Protein AF-0000000087800347 (afdb_homodimer)

Secondary structure (DSSP, 8-state):
-------------------------------------SSPPHHHHHHHHHHIIIIITTT---S-HHHHHHHHHHHHHHGGG--HHHHHHHHHHHHHHHTTS-HHHHHHHHSS-HHHHHHHHHHHHHHHHHHTTGGG---HHHHHHHHHHHHHHHTT-S-HHHHHHHHHHHHHHHHHTTTTS-GGGSS--HHHHHHHHHHHHHHHHHHHHHHHHTT---TTTTS---PPPPPS--GGG--TT--SPPPPPSS--TTHHHHHHHHHHHHHHHHHHHHHHTT--GGGHHHHHHHHHHHHHHHHHHHHHHTGGG--TTSTTHHHHHHHHHHHHHHHHHHT-S--HHHHHTS-HHHHHHHHHHHHHHHHHHHHHHH-STTGGGHHHHTT-THHHHHHHHHHHHHTTPPP-HHHHHHHHHHHHHHHHS-GGG--HHHHHHHHHHHHHHHHHHHHHT-/-------------------------------------SSPPHHHHHHHHHHIIIIITTT---S-HHHHHHHHHHHHHHGGG--HHHHHHHHHHHHHHHTTS-HHHHHHHHSS-HHHHHHHHHHHHHHHHHHTTGGG---HHHHHHHHHHHHHHHTT-S-HHHHHHHHHHHHHHHHHTTTTS-GGGSS--HHHHHHHHHHHHHHHHHHHHHHHHTT---TTTTS---PPPPPS--GGG--TT--SPPPPPSS--TTHHHHHHHHHHHHHHHHHHHHHHHT--GGGHHHHHHHHHHHHHHHHHHHHHHTGGG--TTSTTHHHHHHHHHHHHHHHHHHT----HHHHHTS-HHHHHHHHHHHHHHHHHHHHHHH-GGGGGGHHHHTT-THHHHHHHHHHHHHTTPPP-HHHHHHHHHHHHHHHHS-GGG--HHHHHHHHHHHHHHHHHHHHHT-

Solvent-accessible surface area (backbone atoms only — not comparable to full-atom values): 50347 Å² total; per-residue (Å²): 130,85,78,77,77,76,72,79,74,73,76,75,71,75,74,69,75,76,69,81,64,80,66,72,70,73,72,74,70,79,73,68,61,76,73,66,61,82,64,65,52,65,68,47,43,50,53,31,47,52,40,22,60,69,43,36,34,52,71,51,57,57,66,56,55,70,64,50,52,53,48,54,61,54,42,62,72,53,62,89,70,57,55,39,48,60,46,19,33,53,37,20,48,42,40,40,21,55,67,61,50,50,56,68,54,28,36,70,72,70,68,41,54,45,71,58,53,51,50,48,36,50,54,48,29,53,50,26,36,55,71,45,36,63,68,69,41,73,51,65,64,48,51,50,19,51,50,40,39,48,61,45,39,58,73,69,44,94,49,66,63,33,51,41,17,55,46,40,32,54,51,46,34,38,54,74,58,41,46,46,46,48,43,78,82,44,98,62,48,63,50,56,34,44,40,43,28,32,44,42,48,50,47,50,52,49,38,45,52,41,20,52,75,69,73,46,75,40,79,64,68,81,54,80,62,70,51,57,79,54,69,42,32,42,59,86,68,59,51,73,85,51,84,68,81,76,72,66,53,89,38,86,42,48,27,40,64,43,47,52,52,43,52,35,51,50,52,48,49,52,50,48,52,49,47,62,67,59,48,61,49,79,88,38,49,64,58,51,50,55,46,50,54,50,50,50,53,49,48,44,52,48,46,36,68,73,38,54,73,49,50,55,83,82,42,91,58,35,65,56,53,48,46,45,60,60,37,49,45,51,43,51,44,66,72,64,43,86,63,49,76,71,50,54,71,68,47,59,65,70,56,49,50,50,50,49,50,46,42,40,50,37,50,44,46,53,49,46,47,68,67,32,73,91,43,46,66,46,36,72,72,59,71,63,44,71,56,52,58,52,42,48,45,52,50,33,57,45,54,60,71,53,70,93,44,71,68,50,54,51,38,50,53,41,51,51,52,52,57,66,64,49,61,71,84,73,56,47,81,67,40,55,56,45,50,52,36,47,54,52,26,50,51,52,52,54,55,53,68,75,101,130,85,76,76,77,77,72,81,74,74,76,74,71,76,76,66,77,74,72,83,66,81,65,71,72,71,73,74,68,83,72,68,60,76,73,65,60,82,67,65,51,65,68,48,44,51,52,31,48,52,40,21,61,68,43,36,35,53,71,52,57,57,65,55,56,69,63,50,52,53,48,52,62,55,43,61,72,52,63,88,71,55,54,40,48,60,45,19,34,52,36,21,47,42,39,40,20,55,68,63,49,50,57,69,55,28,36,71,70,71,66,41,55,43,73,58,51,53,49,46,37,49,53,50,28,53,50,26,36,55,72,45,35,63,68,70,41,73,48,65,64,47,51,50,19,50,50,41,41,48,62,42,39,58,72,69,46,91,48,67,63,33,50,40,17,55,46,39,30,54,51,47,34,38,53,73,56,42,46,45,45,47,44,78,83,42,98,62,50,63,49,55,33,43,40,44,28,33,44,42,47,50,48,52,52,49,36,44,52,42,20,51,76,68,73,45,74,40,80,65,68,82,54,82,62,68,51,56,80,55,68,42,34,42,59,84,68,58,49,75,86,51,85,68,83,77,72,67,52,88,38,83,42,48,28,40,63,41,47,53,53,44,52,35,52,50,51,45,48,51,50,51,51,49,48,62,67,61,49,61,49,81,86,37,50,64,58,52,50,54,47,50,52,50,50,49,52,51,50,41,51,48,44,36,67,73,37,55,73,50,50,54,84,82,42,91,56,36,65,56,54,47,46,48,57,60,36,48,44,51,45,50,44,65,70,66,44,90,64,49,75,71,52,54,70,70,45,58,65,69,56,48,50,51,52,49,51,46,43,40,50,39,51,44,47,55,49,47,47,68,67,32,74,91,42,45,65,46,35,69,72,57,73,59,46,69,58,53,58,53,42,49,46,52,50,32,58,47,54,60,71,54,71,92,44,72,68,50,54,52,39,49,53,41,50,51,53,52,57,66,63,51,60,71,83,72,54,48,80,65,39,56,55,45,52,54,37,48,53,52,24,49,50,51,52,54,55,54,66,74,99

Structure (mmCIF, N/CA/C/O backbone):
data_AF-0000000087800347-model_v1
#
loop_
_entity.id
_entity.type
_entity.pdbx_description
1 polymer 'Fungal-specific transcription factor domain-domain-containing protein'
#
loop_
_atom_site.group_PDB
_atom_site.id
_atom_site.type_symbol
_atom_site.label_atom_id
_atom_site.label_alt_id
_atom_site.label_comp_id
_atom_site.label_asym_id
_atom_site.label_entity_id
_atom_site.label_seq_id
_atom_site.pdbx_PDB_ins_code
_atom_site.Cartn_x
_atom_site.Cartn_y
_atom_site.Cartn_z
_atom_site.occupancy
_atom_site.B_iso_or_equiv
_atom_site.auth_seq_id
_atom_site.auth_comp_id
_atom_site.auth_asym_id
_atom_site.auth_atom_id
_atom_site.pdbx_PDB_model_num
ATOM 1 N N . MET A 1 1 ? 29.172 12.969 -31.156 1 19.08 1 MET A N 1
ATOM 2 C CA . MET A 1 1 ? 29.406 11.727 -30.422 1 19.08 1 MET A CA 1
ATOM 3 C C . MET A 1 1 ? 29.812 12.008 -28.984 1 19.08 1 MET A C 1
ATOM 5 O O . MET A 1 1 ? 31 12.195 -28.688 1 19.08 1 MET A O 1
ATOM 9 N N . VAL A 1 2 ? 29.25 12.867 -28.172 1 20.78 2 VAL A N 1
ATOM 10 C CA . VAL A 1 2 ? 29.922 13.609 -27.109 1 20.78 2 VAL A CA 1
ATOM 11 C C . VAL A 1 2 ? 30.312 12.648 -25.984 1 20.78 2 VAL A C 1
ATOM 13 O O . VAL A 1 2 ? 29.469 11.922 -25.469 1 20.78 2 VAL A O 1
ATOM 16 N N . GLU A 1 3 ? 31.578 12.211 -25.812 1 20.34 3 GLU A N 1
ATOM 17 C CA . GLU A 1 3 ? 32.281 11.289 -24.938 1 20.34 3 GLU A CA 1
ATOM 18 C C . GLU A 1 3 ? 32.094 11.672 -23.469 1 20.34 3 GLU A C 1
ATOM 20 O O . GLU A 1 3 ? 32.562 12.727 -23.031 1 20.34 3 GLU A O 1
ATOM 25 N N . THR A 1 4 ? 31.016 11.672 -22.938 1 21.59 4 THR A N 1
ATOM 26 C CA . THR A 1 4 ? 30.734 12.289 -21.641 1 21.59 4 THR A CA 1
ATOM 27 C C . THR A 1 4 ? 31.656 11.742 -20.562 1 21.59 4 THR A C 1
ATOM 29 O O . THR A 1 4 ? 31.734 10.531 -20.344 1 21.59 4 THR A O 1
ATOM 32 N N . ALA A 1 5 ? 32.688 12.43 -20.188 1 20.03 5 ALA A N 1
ATOM 33 C CA . ALA A 1 5 ? 33.906 12.312 -19.375 1 20.03 5 ALA A CA 1
ATOM 34 C C . ALA A 1 5 ? 33.562 11.914 -17.938 1 20.03 5 ALA A C 1
ATOM 36 O O . ALA A 1 5 ? 33.406 12.781 -17.062 1 20.03 5 ALA A O 1
ATOM 37 N N . MET A 1 6 ? 32.562 11.273 -17.625 1 22.69 6 MET A N 1
ATOM 38 C CA . MET A 1 6 ? 32.281 11.094 -16.203 1 22.69 6 MET A CA 1
ATOM 39 C C . MET A 1 6 ? 33.406 10.359 -15.492 1 22.69 6 MET A C 1
ATOM 41 O O . MET A 1 6 ? 33.688 9.211 -15.812 1 22.69 6 MET A O 1
ATOM 45 N N . GLY A 1 7 ? 34.438 11.094 -15.156 1 20.11 7 GLY A N 1
ATOM 46 C CA . GLY A 1 7 ? 35.656 10.68 -14.516 1 20.11 7 GLY A CA 1
ATOM 47 C C . GLY A 1 7 ? 35.469 9.664 -13.414 1 20.11 7 GLY A C 1
ATOM 48 O O . GLY A 1 7 ? 34.312 9.438 -12.977 1 20.11 7 GLY A O 1
ATOM 49 N N . HIS A 1 8 ? 36.531 8.93 -13.07 1 22.03 8 HIS A N 1
ATOM 50 C CA . HIS A 1 8 ? 36.812 7.754 -12.258 1 22.03 8 HIS A CA 1
ATOM 51 C C . HIS A 1 8 ? 36.625 8.047 -10.773 1 22.03 8 HIS A C 1
ATOM 53 O O . HIS A 1 8 ? 37.344 8.898 -10.219 1 22.03 8 HIS A O 1
ATOM 59 N N . ILE A 1 9 ? 35.625 8.352 -10.32 1 21.5 9 ILE A N 1
ATOM 60 C CA . ILE A 1 9 ? 35.594 8.734 -8.906 1 21.5 9 ILE A CA 1
ATOM 61 C C . ILE A 1 9 ? 36.281 7.664 -8.07 1 21.5 9 ILE A C 1
ATOM 63 O O . ILE A 1 9 ? 35.938 6.484 -8.141 1 21.5 9 ILE A O 1
ATOM 67 N N . PRO A 1 10 ? 37.438 7.918 -7.734 1 21.34 10 PRO A N 1
ATOM 68 C CA . PRO A 1 10 ? 38.281 6.973 -6.992 1 21.34 10 PRO A CA 1
ATOM 69 C C . PRO A 1 10 ? 37.531 6.289 -5.852 1 21.34 10 PRO A C 1
ATOM 71 O O . PRO A 1 10 ? 36.562 6.836 -5.332 1 21.34 10 PRO A O 1
ATOM 74 N N . ARG A 1 11 ? 37.781 5.043 -5.742 1 22.92 11 ARG A N 1
ATOM 75 C CA . ARG A 1 11 ? 37.219 4.043 -4.836 1 22.92 11 ARG A CA 1
ATOM 76 C C . ARG A 1 11 ? 37.469 4.422 -3.381 1 22.92 11 ARG A C 1
ATOM 78 O O . ARG A 1 11 ? 38.594 4.551 -2.955 1 22.92 11 ARG A O 1
ATOM 85 N N . LEU A 1 12 ? 36.781 5.379 -2.93 1 21.2 12 LEU A N 1
ATOM 86 C CA . LEU A 1 12 ? 37.062 5.777 -1.555 1 21.2 12 LEU A CA 1
ATOM 87 C C . LEU A 1 12 ? 37.344 4.559 -0.676 1 21.2 12 LEU A C 1
ATOM 89 O O . LEU A 1 12 ? 36.594 3.568 -0.751 1 21.2 12 LEU A O 1
ATOM 93 N N . GLN A 1 13 ? 38.531 4.359 -0.369 1 21.44 13 GLN A N 1
ATOM 94 C CA . GLN A 1 13 ? 39.125 3.314 0.456 1 21.44 13 GLN A CA 1
ATOM 95 C C . GLN A 1 13 ? 38.281 3.043 1.698 1 21.44 13 GLN A C 1
ATOM 97 O O . GLN A 1 13 ? 37.812 3.977 2.344 1 21.44 13 GLN A O 1
ATOM 102 N N . GLU A 1 14 ? 37.781 1.898 1.695 1 22.7 14 GLU A N 1
ATOM 103 C CA . GLU A 1 14 ? 37.031 1.268 2.762 1 22.7 14 GLU A CA 1
ATOM 104 C C . GLU A 1 14 ? 37.719 1.425 4.113 1 22.7 14 GLU A C 1
ATOM 106 O O . GLU A 1 14 ? 38.844 0.986 4.289 1 22.7 14 GLU A O 1
ATOM 111 N N . TYR A 1 15 ? 37.688 2.65 4.586 1 20.03 15 TYR A N 1
ATOM 112 C CA . TYR A 1 15 ? 38.312 2.777 5.895 1 20.03 15 TYR A CA 1
ATOM 113 C C . TYR A 1 15 ? 37.938 1.61 6.797 1 20.03 15 TYR A C 1
ATOM 115 O O . TYR A 1 15 ? 36.781 1.35 7.027 1 20.03 15 TYR A O 1
ATOM 123 N N . ARG A 1 16 ? 38.812 0.668 6.828 1 23.27 16 ARG A N 1
ATOM 124 C CA . ARG A 1 16 ? 38.781 -0.481 7.727 1 23.27 16 ARG A CA 1
ATOM 125 C C . ARG A 1 16 ? 38.688 -0.037 9.18 1 23.27 16 ARG A C 1
ATOM 127 O O . ARG A 1 16 ? 39.562 0.651 9.688 1 23.27 16 ARG A O 1
ATOM 134 N N . PRO A 1 17 ? 37.469 0.252 9.547 1 23.53 17 PRO A N 1
ATOM 135 C CA . PRO A 1 17 ? 37.469 0.611 10.969 1 23.53 17 PRO A CA 1
ATOM 136 C C . PRO A 1 17 ? 38.344 -0.329 11.805 1 23.53 17 PRO A C 1
ATOM 138 O O . PRO A 1 17 ? 38.438 -1.521 11.5 1 23.53 17 PRO A O 1
ATOM 141 N N . GLY A 1 18 ? 39.469 0.09 12.117 1 21.47 18 GLY A N 1
ATOM 142 C CA . GLY A 1 18 ? 40.375 -0.536 13.078 1 21.47 18 GLY A CA 1
ATOM 143 C C . GLY A 1 18 ? 39.625 -1.121 14.273 1 21.47 18 GLY A C 1
ATOM 144 O O . GLY A 1 18 ? 38.594 -0.607 14.688 1 21.47 18 GLY A O 1
ATOM 145 N N . SER A 1 19 ? 39.844 -2.486 14.477 1 22.92 19 SER A N 1
ATOM 146 C CA . SER A 1 19 ? 39.375 -3.479 15.438 1 22.92 19 SER A CA 1
ATOM 147 C C . SER A 1 19 ? 39.688 -3.047 16.875 1 22.92 19 SER A C 1
ATOM 149 O O . SER A 1 19 ? 39.656 -3.871 17.781 1 22.92 19 SER A O 1
ATOM 151 N N . SER A 1 20 ? 40.062 -1.82 17.109 1 22.92 20 SER A N 1
ATOM 152 C CA . SER A 1 20 ? 40.5 -1.875 18.5 1 22.92 20 SER A CA 1
ATOM 153 C C . SER A 1 20 ? 39.438 -2.473 19.406 1 22.92 20 SER A C 1
ATOM 155 O O . SER A 1 20 ? 38.281 -2.033 19.391 1 22.92 20 SER A O 1
ATOM 157 N N . ARG A 1 21 ? 39.719 -3.783 19.859 1 21.23 21 ARG A N 1
ATOM 158 C CA . ARG A 1 21 ? 39.156 -4.766 20.781 1 21.23 21 ARG A CA 1
ATOM 159 C C . ARG A 1 21 ? 38.844 -4.133 22.125 1 21.23 21 ARG A C 1
ATOM 161 O O . ARG A 1 21 ? 38.625 -4.84 23.125 1 21.23 21 ARG A O 1
ATOM 168 N N . SER A 1 22 ? 39.281 -2.896 22.266 1 24.22 22 SER A N 1
ATOM 169 C CA . SER A 1 22 ? 39.156 -2.73 23.719 1 24.22 22 SER A CA 1
ATOM 170 C C . SER A 1 22 ? 37.688 -2.945 24.156 1 24.22 22 SER A C 1
ATOM 172 O O . SER A 1 22 ? 36.781 -2.248 23.703 1 24.22 22 SER A O 1
ATOM 174 N N . GLY A 1 23 ? 37.438 -4.258 24.328 1 22.28 23 GLY A N 1
ATOM 175 C CA . GLY A 1 23 ? 36.281 -4.926 24.875 1 22.28 23 GLY A CA 1
ATOM 176 C C . GLY A 1 23 ? 35.75 -4.293 26.156 1 22.28 23 GLY A C 1
ATOM 177 O O . GLY A 1 23 ? 35.875 -4.887 27.234 1 22.28 23 GLY A O 1
ATOM 178 N N . GLY A 1 24 ? 36.062 -3.041 26.359 1 22.62 24 GLY A N 1
ATOM 179 C CA . GLY A 1 24 ? 35.562 -2.76 27.703 1 22.62 24 GLY A CA 1
ATOM 180 C C . GLY A 1 24 ? 34.125 -3.23 27.906 1 22.62 24 GLY A C 1
ATOM 181 O O . GLY A 1 24 ? 33.281 -3.047 27.047 1 22.62 24 GLY A O 1
ATOM 182 N N . ARG A 1 25 ? 34 -4.371 28.562 1 21.62 25 ARG A N 1
ATOM 183 C CA . ARG A 1 25 ? 32.812 -4.91 29.203 1 21.62 25 ARG A CA 1
ATOM 184 C C . ARG A 1 25 ? 31.969 -3.797 29.812 1 21.62 25 ARG A C 1
ATOM 186 O O . ARG A 1 25 ? 32.25 -3.318 30.906 1 21.62 25 ARG A O 1
ATOM 193 N N . LEU A 1 26 ? 31.719 -2.797 29.062 1 22.34 26 LEU A N 1
ATOM 194 C CA . LEU A 1 26 ? 30.797 -1.997 29.875 1 22.34 26 LEU A CA 1
ATOM 195 C C . LEU A 1 26 ? 29.688 -2.861 30.453 1 22.34 26 LEU A C 1
ATOM 197 O O . LEU A 1 26 ? 28.984 -3.545 29.719 1 22.34 26 LEU A O 1
ATOM 201 N N . THR A 1 27 ? 29.859 -3.494 31.625 1 24.94 27 THR A N 1
ATOM 202 C CA . THR A 1 27 ? 28.906 -3.963 32.625 1 24.94 27 THR A CA 1
ATOM 203 C C . THR A 1 27 ? 27.656 -3.094 32.594 1 24.94 27 THR A C 1
ATOM 205 O O . THR A 1 27 ? 27.688 -1.934 33.031 1 24.94 27 THR A O 1
ATOM 208 N N . GLU A 1 28 ? 27.125 -2.877 31.531 1 25.22 28 GLU A N 1
ATOM 209 C CA . GLU A 1 28 ? 25.875 -2.148 31.766 1 25.22 28 GLU A CA 1
ATOM 210 C C . GLU A 1 28 ? 25.078 -2.766 32.906 1 25.22 28 GLU A C 1
ATOM 212 O O . GLU A 1 28 ? 24.75 -3.953 32.875 1 25.22 28 GLU A O 1
ATOM 217 N N . ALA A 1 29 ? 25.266 -2.424 34.125 1 26.2 29 ALA A N 1
ATOM 218 C CA . ALA A 1 29 ? 24.438 -2.471 35.344 1 26.2 29 ALA A CA 1
ATOM 219 C C . ALA A 1 29 ? 22.953 -2.566 34.969 1 26.2 29 ALA A C 1
ATOM 221 O O . ALA A 1 29 ? 22.516 -2.002 33.969 1 26.2 29 ALA A O 1
ATOM 222 N N . GLY A 1 30 ? 22.219 -3.561 35.469 1 30.03 30 GLY A N 1
ATOM 223 C CA . GLY A 1 30 ? 20.828 -3.973 35.531 1 30.03 30 GLY A CA 1
ATOM 224 C C . GLY A 1 30 ? 19.859 -2.805 35.594 1 30.03 30 GLY A C 1
ATOM 225 O O . GLY A 1 30 ? 18.859 -2.863 36.312 1 30.03 30 GLY A O 1
ATOM 226 N N . ALA A 1 31 ? 20.391 -1.573 35.562 1 28.58 31 ALA A N 1
ATOM 227 C CA . ALA A 1 31 ? 19.453 -0.491 35.875 1 28.58 31 ALA A CA 1
ATOM 228 C C . ALA A 1 31 ? 18.125 -0.707 35.156 1 28.58 31 ALA A C 1
ATOM 230 O O . ALA A 1 31 ? 18.078 -0.84 33.938 1 28.58 31 ALA A O 1
ATOM 231 N N . THR A 1 32 ? 17.234 -1.382 35.875 1 31.14 32 THR A N 1
ATOM 232 C CA . THR A 1 32 ? 15.789 -1.445 35.75 1 31.14 32 THR A CA 1
ATOM 233 C C . THR A 1 32 ? 15.25 -0.177 35.094 1 31.14 32 THR A C 1
ATOM 235 O O . THR A 1 32 ? 15.281 0.9 35.688 1 31.14 32 THR A O 1
ATOM 238 N N . SER A 1 33 ? 15.805 0.238 34.156 1 35.59 33 SER A N 1
ATOM 239 C CA . SER A 1 33 ? 15.125 1.427 33.625 1 35.59 33 SER A CA 1
ATOM 240 C C . SER A 1 33 ? 13.664 1.454 34.062 1 35.59 33 SER A C 1
ATOM 242 O O . SER A 1 33 ? 12.977 0.436 34 1 35.59 33 SER A O 1
ATOM 244 N N . PRO A 1 34 ? 13.258 2.24 34.938 1 35.09 34 PRO A N 1
ATOM 245 C CA . PRO A 1 34 ? 11.859 2.258 35.375 1 35.09 34 PRO A CA 1
ATOM 246 C C . PRO A 1 34 ? 10.883 1.968 34.219 1 35.09 34 PRO A C 1
ATOM 248 O O . PRO A 1 34 ? 11.008 2.551 33.156 1 35.09 34 PRO A O 1
ATOM 251 N N . VAL A 1 35 ? 10.633 0.72 34 1 39.16 35 VAL A N 1
ATOM 252 C CA . VAL A 1 35 ? 9.523 0.304 33.156 1 39.16 35 VAL A CA 1
ATOM 253 C C . VAL A 1 35 ? 8.414 1.358 33.188 1 39.16 35 VAL A C 1
ATOM 255 O O . VAL A 1 35 ? 7.789 1.57 34.219 1 39.16 35 VAL A O 1
ATOM 258 N N . TRP A 1 36 ? 8.75 2.566 32.812 1 43.34 36 TRP A N 1
ATOM 259 C CA . TRP A 1 36 ? 7.602 3.461 32.719 1 43.34 36 TRP A CA 1
ATOM 260 C C . TRP A 1 36 ? 6.34 2.686 32.344 1 43.34 36 TRP A C 1
ATOM 262 O O . TRP A 1 36 ? 6.359 1.836 31.453 1 43.34 36 TRP A O 1
ATOM 272 N N . ASN A 1 37 ? 5.551 2.521 33.25 1 58.38 37 ASN A N 1
ATOM 273 C CA . ASN A 1 37 ? 4.234 1.951 32.969 1 58.38 37 ASN A CA 1
ATOM 274 C C . ASN A 1 37 ? 3.602 2.549 31.734 1 58.38 37 ASN A C 1
ATOM 276 O O . ASN A 1 37 ? 3.586 3.768 31.562 1 58.38 37 ASN A O 1
ATOM 280 N N . VAL A 1 38 ? 3.633 1.839 30.688 1 66.19 38 VAL A N 1
ATOM 281 C CA . VAL A 1 38 ? 3.104 2.168 29.359 1 66.19 38 VAL A CA 1
ATOM 282 C C . VAL A 1 38 ? 1.846 3.021 29.5 1 66.19 38 VAL A C 1
ATOM 284 O O . VAL A 1 38 ? 1.638 3.967 28.75 1 66.19 38 VAL A O 1
ATOM 287 N N . ILE A 1 39 ? 1.116 2.85 30.641 1 69.44 39 ILE A N 1
ATOM 288 C CA . ILE A 1 39 ? -0.07 3.674 30.844 1 69.44 39 ILE A CA 1
ATOM 289 C C . ILE A 1 39 ? 0.25 4.809 31.812 1 69.44 39 ILE A C 1
ATOM 291 O O . ILE A 1 39 ? 0.645 4.562 32.938 1 69.44 39 ILE A O 1
ATOM 295 N N . PRO A 1 40 ? 0.168 5.996 31.422 1 78.62 40 PRO A N 1
ATOM 296 C CA . PRO A 1 40 ? 0.51 7.141 32.25 1 78.62 40 PRO A CA 1
ATOM 297 C C . PRO A 1 40 ? -0.368 7.242 33.5 1 78.62 40 PRO A C 1
ATOM 299 O O . PRO A 1 40 ? -1.51 6.773 33.5 1 78.62 40 PRO A O 1
ATOM 302 N N . THR A 1 41 ? 0.205 7.773 34.562 1 79.69 41 THR A N 1
ATOM 303 C CA . THR A 1 41 ? -0.586 8.117 35.75 1 79.69 41 THR A CA 1
ATOM 304 C C . THR A 1 41 ? -1.622 9.188 35.406 1 79.69 41 THR A C 1
ATOM 306 O O . THR A 1 41 ? -1.525 9.844 34.375 1 79.69 41 THR A O 1
ATOM 309 N N . PRO A 1 42 ? -2.631 9.32 36.25 1 81 42 PRO A N 1
ATOM 310 C CA . PRO A 1 42 ? -3.635 10.352 36 1 81 42 PRO A CA 1
ATOM 311 C C . PRO A 1 42 ? -3.025 11.742 35.812 1 81 42 PRO A C 1
ATOM 313 O O . PRO A 1 42 ? -3.451 12.508 34.969 1 81 42 PRO A O 1
ATOM 316 N N . THR A 1 43 ? -1.995 12.039 36.656 1 84.5 43 THR A N 1
ATOM 317 C CA . THR A 1 43 ? -1.339 13.336 36.531 1 84.5 43 THR A CA 1
ATOM 318 C C . THR A 1 43 ? -0.601 13.461 35.219 1 84.5 43 THR A C 1
ATOM 320 O O . THR A 1 43 ? -0.677 14.5 34.562 1 84.5 43 THR A O 1
ATOM 323 N N . GLN A 1 44 ? 0.108 12.445 34.875 1 85.75 44 GLN A N 1
ATOM 324 C CA . GLN A 1 44 ? 0.825 12.445 33.594 1 85.75 44 GLN A CA 1
ATOM 325 C C . GLN A 1 44 ? -0.143 12.523 32.406 1 85.75 44 GLN A C 1
ATOM 327 O O . GLN A 1 44 ? 0.133 13.195 31.422 1 85.75 44 GLN A O 1
ATOM 332 N N . ALA A 1 45 ? -1.265 11.82 32.562 1 86.06 45 ALA A N 1
ATOM 333 C CA . ALA A 1 45 ? -2.277 11.82 31.516 1 86.06 45 ALA A CA 1
ATOM 334 C C . ALA A 1 45 ? -2.828 13.227 31.281 1 86.06 45 ALA A C 1
ATOM 336 O O . ALA A 1 45 ? -3.059 13.625 30.141 1 86.06 45 ALA A O 1
ATOM 337 N N . PHE A 1 46 ? -2.973 13.883 32.406 1 89.19 46 PHE A N 1
ATOM 338 C CA . PHE A 1 46 ? -3.492 15.242 32.281 1 89.19 46 PHE A CA 1
ATOM 339 C C . PHE A 1 46 ? -2.475 16.172 31.625 1 89.19 46 PHE A C 1
ATOM 341 O O . PHE A 1 46 ? -2.84 17.016 30.812 1 89.19 46 PHE A O 1
ATOM 348 N N . ILE A 1 47 ? -1.263 16.016 31.984 1 92.44 47 ILE A N 1
ATOM 349 C CA . ILE A 1 47 ? -0.203 16.828 31.391 1 92.44 47 ILE A CA 1
ATOM 350 C C . ILE A 1 47 ? -0.122 16.547 29.891 1 92.44 47 ILE A C 1
ATOM 352 O O . ILE A 1 47 ? -0.046 17.484 29.094 1 92.44 47 ILE A O 1
ATOM 356 N N . LEU A 1 48 ? -0.165 15.312 29.547 1 92.69 48 LEU A N 1
ATOM 357 C CA . LEU A 1 48 ? -0.051 14.922 28.141 1 92.69 48 LEU A CA 1
ATOM 358 C C . LEU A 1 48 ? -1.274 15.375 27.359 1 92.69 48 LEU A C 1
ATOM 360 O O . LEU A 1 48 ? -1.157 15.773 26.203 1 92.69 48 LEU A O 1
ATOM 364 N N . TRP A 1 49 ? -2.43 15.352 28 1 93.88 49 TRP A N 1
ATOM 365 C CA . TRP A 1 49 ? -3.645 15.812 27.328 1 93.88 49 TRP A CA 1
ATOM 366 C C . TRP A 1 49 ? -3.57 17.312 27.031 1 93.88 49 TRP A C 1
ATOM 368 O O . TRP A 1 49 ? -3.918 17.75 25.938 1 93.88 49 TRP A O 1
ATOM 378 N N . GLU A 1 50 ? -3.102 18.016 27.953 1 95.06 50 GLU A N 1
ATOM 379 C CA . GLU A 1 50 ? -2.963 19.453 27.766 1 95.06 50 GLU A CA 1
ATOM 380 C C . GLU A 1 50 ? -1.965 19.766 26.656 1 95.06 50 GLU A C 1
ATOM 382 O O . GLU A 1 50 ? -2.188 20.672 25.844 1 95.06 50 GLU A O 1
ATOM 387 N N . LEU A 1 51 ? -0.943 19.031 26.719 1 95.31 51 LEU A N 1
ATOM 388 C CA . LEU A 1 51 ? 0.068 19.219 25.688 1 95.31 51 LEU A CA 1
ATOM 389 C C . LEU A 1 51 ? -0.494 18.875 24.312 1 95.31 51 LEU A C 1
ATOM 391 O O . LEU A 1 51 ? -0.209 19.562 23.328 1 95.31 51 LEU A O 1
ATOM 395 N N . TYR A 1 52 ? -1.248 17.828 24.266 1 96.19 52 TYR A N 1
ATOM 396 C CA . TYR A 1 52 ? -1.896 17.453 23.016 1 96.19 52 TYR A CA 1
ATOM 397 C C . TYR A 1 52 ? -2.799 18.562 22.5 1 96.19 52 TYR A C 1
ATOM 399 O O . TYR A 1 52 ? -2.76 18.906 21.328 1 96.19 52 TYR A O 1
ATOM 407 N N . CYS A 1 53 ? -3.584 19.141 23.375 1 96.12 53 CYS A N 1
ATOM 408 C CA . CYS A 1 53 ? -4.547 20.172 23.016 1 96.12 53 CYS A CA 1
ATOM 409 C C . CYS A 1 53 ? -3.834 21.438 22.547 1 96.12 53 CYS A C 1
ATOM 411 O O . CYS A 1 53 ? -4.328 22.125 21.656 1 96.12 53 CYS A O 1
ATOM 413 N N . ASP A 1 54 ? -2.641 21.594 23.016 1 94.38 54 ASP A N 1
ATOM 414 C CA . ASP A 1 54 ? -1.939 22.844 22.703 1 94.38 54 ASP A CA 1
ATOM 415 C C . ASP A 1 54 ? -1.013 22.672 21.516 1 94.38 54 ASP A C 1
ATOM 417 O O . ASP A 1 54 ? -0.838 23.594 20.719 1 94.38 54 ASP A O 1
ATOM 421 N N . ASN A 1 55 ? -0.451 21.484 21.438 1 93.44 55 ASN A N 1
ATOM 422 C CA . ASN A 1 55 ? 0.638 21.344 20.469 1 93.44 55 ASN A CA 1
ATOM 423 C C . ASN A 1 55 ? 0.219 20.5 19.266 1 93.44 55 ASN A C 1
ATOM 425 O O . ASN A 1 55 ? 0.793 20.625 18.188 1 93.44 55 ASN A O 1
ATOM 429 N N . VAL A 1 56 ? -0.72 19.609 19.391 1 95.31 56 VAL A N 1
ATOM 430 C CA . VAL A 1 56 ? -0.995 18.656 18.328 1 95.31 56 VAL A CA 1
ATOM 431 C C . VAL A 1 56 ? -2.34 18.969 17.688 1 95.31 56 VAL A C 1
ATOM 433 O O . VAL A 1 56 ? -2.418 19.156 16.469 1 95.31 56 VAL A O 1
ATOM 436 N N . ALA A 1 57 ? -3.385 19.188 18.469 1 96.19 57 ALA A N 1
ATOM 437 C CA . ALA A 1 57 ? -4.762 19.312 17.984 1 96.19 57 ALA A CA 1
ATOM 438 C C . ALA A 1 57 ? -4.918 20.484 17.031 1 96.19 57 ALA A C 1
ATOM 440 O O . ALA A 1 57 ? -5.66 20.406 16.047 1 96.19 57 ALA A O 1
ATOM 441 N N . PRO A 1 58 ? -4.191 21.562 17.266 1 91.81 58 PRO A N 1
ATOM 442 C CA . PRO A 1 58 ? -4.391 22.703 16.375 1 91.81 58 PRO A CA 1
ATOM 443 C C . PRO A 1 58 ? -3.836 22.469 14.977 1 91.81 58 PRO A C 1
ATOM 445 O O . PRO A 1 58 ? -4.324 23.047 14.008 1 91.81 58 PRO A O 1
ATOM 448 N N . VAL A 1 59 ? -2.857 21.656 14.891 1 90.5 59 VAL A N 1
ATOM 449 C CA . VAL A 1 59 ? -2.236 21.438 13.586 1 90.5 59 VAL A CA 1
ATOM 450 C C . VAL A 1 59 ? -2.789 20.172 12.953 1 90.5 59 VAL A C 1
ATOM 452 O O . VAL A 1 59 ? -2.754 20.016 11.727 1 90.5 59 VAL A O 1
ATOM 455 N N . ILE A 1 60 ? -3.203 19.266 13.781 1 94.69 60 ILE A N 1
ATOM 456 C CA . ILE A 1 60 ? -3.754 17.984 13.32 1 94.69 60 ILE A CA 1
ATOM 457 C C . ILE A 1 60 ? -5.062 17.703 14.047 1 94.69 60 ILE A C 1
ATOM 459 O O . ILE A 1 60 ? -5.105 16.859 14.953 1 94.69 60 ILE A O 1
ATOM 463 N N . PRO A 1 61 ? -6.07 18.312 13.609 1 97.19 61 PRO A N 1
ATOM 464 C CA . PRO A 1 61 ? -7.352 18.109 14.289 1 97.19 61 PRO A CA 1
ATOM 465 C C . PRO A 1 61 ? -8.047 16.828 13.875 1 97.19 61 PRO A C 1
ATOM 467 O O . PRO A 1 61 ? -9.18 16.859 13.391 1 97.19 61 PRO A O 1
ATOM 470 N N . LEU A 1 62 ? -7.527 15.734 14.227 1 97.19 62 LEU A N 1
ATOM 471 C CA . LEU A 1 62 ? -8.023 14.422 13.828 1 97.19 62 LEU A CA 1
ATOM 472 C C . LEU A 1 62 ? -9.094 13.922 14.797 1 97.19 62 LEU A C 1
ATOM 474 O O . LEU A 1 62 ? -9.977 13.156 14.406 1 97.19 62 LEU A O 1
ATOM 478 N N . LEU A 1 63 ? -9 14.383 16.031 1 97.56 63 LEU A N 1
ATOM 479 C CA . LEU A 1 63 ? -9.867 13.852 17.078 1 97.56 63 LEU A CA 1
ATOM 480 C C . LEU A 1 63 ? -10.789 14.938 17.625 1 97.56 63 LEU A C 1
ATOM 482 O O . LEU A 1 63 ? -10.461 16.125 17.562 1 97.56 63 LEU A O 1
ATOM 486 N N . HIS A 1 64 ? -11.922 14.5 18 1 97.44 64 HIS A N 1
ATOM 487 C CA . HIS A 1 64 ? -12.844 15.375 18.703 1 97.44 64 HIS A CA 1
ATOM 488 C C . HIS A 1 64 ? -12.43 15.547 20.172 1 97.44 64 HIS A C 1
ATOM 490 O O . HIS A 1 64 ? -12.648 14.648 20.984 1 97.44 64 HIS A O 1
ATOM 496 N N . LYS A 1 65 ? -11.969 16.688 20.516 1 96.75 65 LYS A N 1
ATOM 497 C CA . LYS A 1 65 ? -11.305 16.906 21.797 1 96.75 65 LYS A CA 1
ATOM 498 C C . LYS A 1 65 ? -12.25 16.609 22.969 1 96.75 65 LYS A C 1
ATOM 500 O O . LYS A 1 65 ? -11.883 15.875 23.891 1 96.75 65 LYS A O 1
ATOM 505 N N . PRO A 1 66 ? -13.523 17.047 22.938 1 94.56 66 PRO A N 1
ATOM 506 C CA . PRO A 1 66 ? -14.391 16.75 24.078 1 94.56 66 PRO A CA 1
ATOM 507 C C . PRO A 1 66 ? -14.609 15.242 24.281 1 94.56 66 PRO A C 1
ATOM 509 O O . PRO A 1 66 ? -14.617 14.758 25.406 1 94.56 66 PRO A O 1
ATOM 512 N N . SER A 1 67 ? -14.758 14.547 23.219 1 93 67 SER A N 1
ATOM 513 C CA . SER A 1 67 ? -14.977 13.102 23.312 1 93 67 SER A CA 1
ATOM 514 C C . SER A 1 67 ? -13.75 12.391 23.859 1 93 67 SER A C 1
ATOM 516 O O . SER A 1 67 ? -13.867 11.469 24.672 1 93 67 SER A O 1
ATOM 518 N N . ILE A 1 68 ? -12.586 12.805 23.422 1 92.25 68 ILE A N 1
ATOM 519 C CA . ILE A 1 68 ? -11.344 12.164 23.844 1 92.25 68 ILE A CA 1
ATOM 520 C C . ILE A 1 68 ? -11.055 12.516 25.297 1 92.25 68 ILE A C 1
ATOM 522 O O . ILE A 1 68 ? -10.547 11.68 26.062 1 92.25 68 ILE A O 1
ATOM 526 N N . CYS A 1 69 ? -11.336 13.727 25.625 1 90.44 69 CYS A N 1
ATOM 527 C CA . CYS A 1 69 ? -11.148 14.141 27 1 90.44 69 CYS A CA 1
ATOM 528 C C . CYS A 1 69 ? -11.961 13.266 27.953 1 90.44 69 CYS A C 1
ATOM 530 O O . CYS A 1 69 ? -11.445 12.805 28.969 1 90.44 69 CYS A O 1
ATOM 532 N N . SER A 1 70 ? -13.156 13.023 27.594 1 86.88 70 SER A N 1
ATOM 533 C CA . SER A 1 70 ? -14.023 12.164 28.406 1 86.88 70 SER A CA 1
ATOM 534 C C . SER A 1 70 ? -13.484 10.742 28.484 1 86.88 70 SER A C 1
ATOM 536 O O . SER A 1 70 ? -13.539 10.109 29.531 1 86.88 70 SER A O 1
ATOM 538 N N . LEU A 1 71 ? -13.008 10.32 27.406 1 85.94 71 LEU A N 1
ATOM 539 C CA . LEU A 1 71 ? -12.453 8.969 27.344 1 85.94 71 LEU A CA 1
ATOM 540 C C . LEU A 1 71 ? -11.219 8.852 28.219 1 85.94 71 LEU A C 1
ATOM 542 O O . LEU A 1 71 ? -11.031 7.836 28.906 1 85.94 71 LEU A O 1
ATOM 546 N N . LEU A 1 72 ? -10.367 9.844 28.156 1 83.25 72 LEU A N 1
ATOM 547 C CA . LEU A 1 72 ? -9.141 9.859 28.953 1 83.25 72 LEU A CA 1
ATOM 548 C C . LEU A 1 72 ? -9.469 9.883 30.453 1 83.25 72 LEU A C 1
ATOM 550 O O . LEU A 1 72 ? -8.82 9.188 31.234 1 83.25 72 LEU A O 1
ATOM 554 N N . MET A 1 73 ? -10.477 10.562 30.797 1 78.94 73 MET A N 1
ATOM 555 C CA . MET A 1 73 ? -10.883 10.672 32.188 1 78.94 73 MET A CA 1
ATOM 556 C C . MET A 1 73 ? -11.469 9.359 32.688 1 78.94 73 MET A C 1
ATOM 558 O O . MET A 1 73 ? -11.203 8.945 33.812 1 78.94 73 MET A O 1
ATOM 562 N N . ASP A 1 74 ? -12.125 8.719 31.859 1 77.81 74 ASP A N 1
ATOM 563 C CA . ASP A 1 74 ? -12.734 7.441 32.219 1 77.81 74 ASP A CA 1
ATOM 564 C C . ASP A 1 74 ? -11.688 6.34 32.312 1 77.81 74 ASP A C 1
ATOM 566 O O . ASP A 1 74 ? -11.797 5.445 33.156 1 77.81 74 ASP A O 1
ATOM 570 N N . SER A 1 75 ? -10.727 6.367 31.422 1 76.06 75 SER A N 1
ATOM 571 C CA . SER A 1 75 ? -9.719 5.316 31.359 1 76.06 75 SER A CA 1
ATOM 572 C C . SER A 1 75 ? -8.703 5.441 32.5 1 76.06 75 SER A C 1
ATOM 574 O O . SER A 1 75 ? -8.07 4.457 32.875 1 76.06 75 SER A O 1
ATOM 576 N N . ALA A 1 76 ? -8.461 6.582 32.906 1 67.88 76 ALA A N 1
ATOM 577 C CA . ALA A 1 76 ? -7.531 6.777 34 1 67.88 76 ALA A CA 1
ATOM 578 C C . ALA A 1 76 ? -7.961 5.977 35.219 1 67.88 76 ALA A C 1
ATOM 580 O O . ALA A 1 76 ? -7.121 5.539 36.031 1 67.88 76 ALA A O 1
ATOM 581 N N . SER A 1 77 ? -9.203 5.66 35.156 1 64.75 77 SER A N 1
ATOM 582 C CA . SER A 1 77 ? -9.742 4.898 36.281 1 64.75 77 SER A CA 1
ATOM 583 C C . SER A 1 77 ? -9.773 3.404 35.969 1 64.75 77 SER A C 1
ATOM 585 O O . SER A 1 77 ? -9.82 2.574 36.875 1 64.75 77 SER A O 1
ATOM 587 N N . ALA A 1 78 ? -9.82 3.02 34.719 1 64.12 78 ALA A N 1
ATOM 588 C CA . ALA A 1 78 ? -10.055 1.636 34.312 1 64.12 78 ALA A CA 1
ATOM 589 C C . ALA A 1 78 ? -8.75 0.855 34.219 1 64.12 78 ALA A C 1
ATOM 591 O O . ALA A 1 78 ? -8.734 -0.367 34.406 1 64.12 78 ALA A O 1
ATOM 592 N N . GLY A 1 79 ? -7.676 1.442 34.25 1 58.28 79 GLY A N 1
ATOM 593 C CA . GLY A 1 79 ? -6.375 0.799 34.188 1 58.28 79 GLY A CA 1
ATOM 594 C C . GLY A 1 79 ? -6.211 -0.141 33.031 1 58.28 79 GLY A C 1
ATOM 595 O O . GLY A 1 79 ? -6.379 0.264 31.859 1 58.28 79 GLY A O 1
ATOM 596 N N . ASP A 1 80 ? -5.918 -1.406 33.219 1 60.81 80 ASP A N 1
ATOM 597 C CA . ASP A 1 80 ? -5.543 -2.479 32.312 1 60.81 80 ASP A CA 1
ATOM 598 C C . ASP A 1 80 ? -6.773 -3.088 31.641 1 60.81 80 ASP A C 1
ATOM 600 O O . ASP A 1 80 ? -6.648 -3.953 30.766 1 60.81 80 ASP A O 1
ATOM 604 N N . SER A 1 81 ? -7.867 -2.58 31.844 1 73.12 81 SER A N 1
ATOM 605 C CA . SER A 1 81 ? -9.062 -3.24 31.328 1 73.12 81 SER A CA 1
ATOM 606 C C . SER A 1 81 ? -9.57 -2.547 30.062 1 73.12 81 SER A C 1
ATOM 608 O O . SER A 1 81 ? -10.672 -2.838 29.594 1 73.12 81 SER A O 1
ATOM 610 N N . LEU A 1 82 ? -8.742 -1.859 29.516 1 82.81 82 LEU A N 1
ATOM 611 C CA . LEU A 1 82 ? -9.195 -1.119 28.344 1 82.81 82 LEU A CA 1
ATOM 612 C C . LEU A 1 82 ? -9.227 -2.016 27.109 1 82.81 82 LEU A C 1
ATOM 614 O O . LEU A 1 82 ? -8.352 -2.859 26.938 1 82.81 82 LEU A O 1
ATOM 618 N N . ASP A 1 83 ? -10.312 -1.836 26.406 1 88.88 83 ASP A N 1
ATOM 619 C CA . ASP A 1 83 ? -10.336 -2.527 25.125 1 88.88 83 ASP A CA 1
ATOM 620 C C . ASP A 1 83 ? -9.188 -2.066 24.234 1 88.88 83 ASP A C 1
ATOM 622 O O . ASP A 1 83 ? -8.75 -0.92 24.312 1 88.88 83 ASP A O 1
ATOM 626 N N . PRO A 1 84 ? -8.703 -2.879 23.406 1 90.56 84 PRO A N 1
ATOM 627 C CA . PRO A 1 84 ? -7.508 -2.602 22.625 1 90.56 84 PRO A CA 1
ATOM 628 C C . PRO A 1 84 ? -7.656 -1.367 21.734 1 90.56 84 PRO A C 1
ATOM 630 O O . PRO A 1 84 ? -6.684 -0.646 21.5 1 90.56 84 PRO A O 1
ATOM 633 N N . VAL A 1 85 ? -8.812 -1.121 21.25 1 93.56 85 VAL A N 1
ATOM 634 C CA . VAL A 1 85 ? -9.031 0.03 20.375 1 93.56 85 VAL A CA 1
ATOM 635 C C . VAL A 1 85 ? -8.859 1.32 21.172 1 93.56 85 VAL A C 1
ATOM 637 O O . VAL A 1 85 ? -8.133 2.225 20.75 1 93.56 85 VAL A O 1
ATOM 640 N N . THR A 1 86 ? -9.484 1.379 22.328 1 91.38 86 THR A N 1
ATOM 641 C CA . THR A 1 86 ? -9.383 2.549 23.188 1 91.38 86 THR A CA 1
ATOM 642 C C . THR A 1 86 ? -7.953 2.736 23.688 1 91.38 86 THR A C 1
ATOM 644 O O . THR A 1 86 ? -7.457 3.863 23.75 1 91.38 86 THR A O 1
ATOM 647 N N . LYS A 1 87 ? -7.371 1.642 24 1 91.38 87 LYS A N 1
ATOM 648 C CA . LYS A 1 87 ? -5.977 1.689 24.438 1 91.38 87 LYS A CA 1
ATOM 649 C C . LYS A 1 87 ? -5.082 2.271 23.344 1 91.38 87 LYS A C 1
ATOM 651 O O . LYS A 1 87 ? -4.207 3.094 23.625 1 91.38 87 LYS A O 1
ATOM 656 N N . SER A 1 88 ? -5.277 1.828 22.109 1 94.38 88 SER A N 1
ATOM 657 C CA . SER A 1 88 ? -4.504 2.338 20.984 1 94.38 88 SER A CA 1
ATOM 658 C C . SER A 1 88 ? -4.691 3.844 20.812 1 94.38 88 SER A C 1
ATOM 660 O O . SER A 1 88 ? -3.727 4.574 20.578 1 94.38 88 SER A O 1
ATOM 662 N N . LEU A 1 89 ? -5.906 4.289 20.984 1 95 89 LEU A N 1
ATOM 663 C CA . LEU A 1 89 ? -6.211 5.707 20.812 1 95 89 LEU A CA 1
ATOM 664 C C . LEU A 1 89 ? -5.527 6.535 21.891 1 95 89 LEU A C 1
ATOM 666 O O . LEU A 1 89 ? -4.93 7.574 21.609 1 95 89 LEU A O 1
ATOM 670 N N . LEU A 1 90 ? -5.629 6.094 23.078 1 91.81 90 LEU A N 1
ATOM 671 C CA . LEU A 1 90 ? -5.047 6.836 24.188 1 91.81 90 LEU A CA 1
ATOM 672 C C . LEU A 1 90 ? -3.527 6.883 24.078 1 91.81 90 LEU A C 1
ATOM 674 O O . LEU A 1 90 ? -2.918 7.93 24.312 1 91.81 90 LEU A O 1
ATOM 678 N N . LEU A 1 91 ? -2.967 5.789 23.734 1 93.31 91 LEU A N 1
ATOM 679 C CA . LEU A 1 91 ? -1.519 5.742 23.547 1 93.31 91 LEU A CA 1
ATOM 680 C C . LEU A 1 91 ? -1.082 6.645 22.406 1 93.31 91 LEU A C 1
ATOM 682 O O . LEU A 1 91 ? -0.013 7.254 22.453 1 93.31 91 LEU A O 1
ATOM 686 N N . ALA A 1 92 ? -1.872 6.691 21.359 1 95.75 92 ALA A N 1
ATOM 687 C CA . ALA A 1 92 ? -1.557 7.562 20.234 1 95.75 92 ALA A CA 1
ATOM 688 C C . ALA A 1 92 ? -1.574 9.031 20.641 1 95.75 92 ALA A C 1
ATOM 690 O O . ALA A 1 92 ? -0.712 9.805 20.234 1 95.75 92 ALA A O 1
ATOM 691 N N . VAL A 1 93 ? -2.547 9.367 21.438 1 95.5 93 VAL A N 1
ATOM 692 C CA . VAL A 1 93 ? -2.635 10.727 21.953 1 95.5 93 VAL A CA 1
ATOM 693 C C . VAL A 1 93 ? -1.411 11.039 22.812 1 95.5 93 VAL A C 1
ATOM 695 O O . VAL A 1 93 ? -0.794 12.102 22.672 1 95.5 93 VAL A O 1
ATOM 698 N N . CYS A 1 94 ? -1.045 10.141 23.641 1 92.94 94 CYS A N 1
ATOM 699 C CA . CYS A 1 94 ? 0.1 10.336 24.516 1 92.94 94 CYS A CA 1
ATOM 700 C C . CYS A 1 94 ? 1.391 10.453 23.719 1 92.94 94 CYS A C 1
ATOM 702 O O . CYS A 1 94 ? 2.186 11.367 23.938 1 92.94 94 CYS A O 1
ATOM 704 N N . LEU A 1 95 ? 1.575 9.57 22.812 1 94.44 95 LEU A N 1
ATOM 705 C CA . LEU A 1 95 ? 2.789 9.594 22 1 94.44 95 LEU A CA 1
ATOM 706 C C . LEU A 1 95 ? 2.893 10.891 21.203 1 94.44 95 LEU A C 1
ATOM 708 O O . LEU A 1 95 ? 3.965 11.492 21.141 1 94.44 95 LEU A O 1
ATOM 712 N N . SER A 1 96 ? 1.792 11.312 20.609 1 95.06 96 SER A N 1
ATOM 713 C CA . SER A 1 96 ? 1.807 12.539 19.812 1 95.06 96 SER A CA 1
ATOM 714 C C . SER A 1 96 ? 2.125 13.758 20.656 1 95.06 96 SER A C 1
ATOM 716 O O . SER A 1 96 ? 2.754 14.703 20.188 1 95.06 96 SER A O 1
ATOM 718 N N . ALA A 1 97 ? 1.715 13.695 21.875 1 95 97 ALA A N 1
ATOM 719 C CA . ALA A 1 97 ? 2.045 14.781 22.797 1 95 97 ALA A CA 1
ATOM 720 C C . ALA A 1 97 ? 3.521 14.75 23.172 1 95 97 ALA A C 1
ATOM 722 O O . ALA A 1 97 ? 4.195 15.781 23.172 1 95 97 ALA A O 1
ATOM 723 N N . VAL A 1 98 ? 4.055 13.641 23.453 1 93.31 98 VAL A N 1
ATOM 724 C CA . VAL A 1 98 ? 5.422 13.469 23.938 1 93.31 98 VAL A CA 1
ATOM 725 C C . VAL A 1 98 ? 6.41 13.922 22.875 1 93.31 98 VAL A C 1
ATOM 727 O O . VAL A 1 98 ? 7.438 14.531 23.188 1 93.31 98 VAL A O 1
ATOM 730 N N . VAL A 1 99 ? 6.113 13.656 21.656 1 91.44 99 VAL A N 1
ATOM 731 C CA . VAL A 1 99 ? 7.059 13.945 20.578 1 91.44 99 VAL A CA 1
ATOM 732 C C . VAL A 1 99 ? 7.199 15.453 20.406 1 91.44 99 VAL A C 1
ATOM 734 O O . VAL A 1 99 ? 8.156 15.922 19.781 1 91.44 99 VAL A O 1
ATOM 737 N N . THR A 1 100 ? 6.266 16.234 20.922 1 91.25 100 THR A N 1
ATOM 738 C CA . THR A 1 100 ? 6.336 17.688 20.812 1 91.25 100 THR A CA 1
ATOM 739 C C . THR A 1 100 ? 7.121 18.281 21.969 1 91.25 100 THR A C 1
ATOM 741 O O . THR A 1 100 ? 7.453 19.469 21.969 1 91.25 100 THR A O 1
ATOM 744 N N . MET A 1 101 ? 7.527 17.484 22.922 1 91.56 101 MET A N 1
ATOM 745 C CA . MET A 1 101 ? 8.211 17.953 24.125 1 91.56 101 MET A CA 1
ATOM 746 C C . MET A 1 101 ? 9.695 18.188 23.844 1 91.56 101 MET A C 1
ATOM 748 O O . MET A 1 101 ? 10.273 17.516 22.984 1 91.56 101 MET A O 1
ATOM 752 N N . THR A 1 102 ? 10.211 19.125 24.578 1 89.88 102 THR A N 1
ATOM 753 C CA . THR A 1 102 ? 11.664 19.234 24.656 1 89.88 102 THR A CA 1
ATOM 754 C C . THR A 1 102 ? 12.242 18.203 25.625 1 89.88 102 THR A C 1
ATOM 756 O O . THR A 1 102 ? 11.539 17.75 26.531 1 89.88 102 THR A O 1
ATOM 759 N N . PRO A 1 103 ? 13.453 17.875 25.438 1 91.69 103 PRO A N 1
ATOM 760 C CA . PRO A 1 103 ? 14.062 16.922 26.375 1 91.69 103 PRO A CA 1
ATOM 761 C C . PRO A 1 103 ? 13.977 17.375 27.828 1 91.69 103 PRO A C 1
ATOM 763 O O . PRO A 1 103 ? 13.719 16.562 28.719 1 91.69 103 PRO A O 1
ATOM 766 N N . ALA A 1 104 ? 14.164 18.672 28.062 1 93.94 104 ALA A N 1
ATOM 767 C CA . ALA A 1 104 ? 14.102 19.203 29.422 1 93.94 104 ALA A CA 1
ATOM 768 C C . ALA A 1 104 ? 12.695 19.078 30 1 93.94 104 ALA A C 1
ATOM 770 O O . ALA A 1 104 ? 12.531 18.703 31.156 1 93.94 104 ALA A O 1
ATOM 771 N N . GLN A 1 105 ? 11.727 19.391 29.188 1 92.81 105 GLN A N 1
ATOM 772 C CA . GLN A 1 105 ? 10.336 19.281 29.609 1 92.81 105 GLN A CA 1
ATOM 773 C C . GLN A 1 105 ? 9.953 17.844 29.922 1 92.81 105 GLN A C 1
ATOM 775 O O . GLN A 1 105 ? 9.227 17.562 30.875 1 92.81 105 GLN A O 1
ATOM 780 N N . CYS A 1 106 ? 10.383 16.953 29.094 1 93.31 106 CYS A N 1
ATOM 781 C CA . CYS A 1 106 ? 10.078 15.531 29.266 1 93.31 106 CYS A CA 1
ATOM 782 C C . CYS A 1 106 ? 10.641 15.008 30.578 1 93.31 106 CYS A C 1
ATOM 784 O O . CYS A 1 106 ? 9.953 14.297 31.312 1 93.31 106 CYS A O 1
ATOM 786 N N . LEU A 1 107 ? 11.867 15.398 30.938 1 92.56 107 LEU A N 1
ATOM 787 C CA . LEU A 1 107 ? 12.508 14.977 32.156 1 92.56 107 LEU A CA 1
ATOM 788 C C . LEU A 1 107 ? 11.773 15.531 33.375 1 92.56 107 LEU A C 1
ATOM 790 O O . LEU A 1 107 ? 11.578 14.828 34.375 1 92.56 107 LEU A O 1
ATOM 794 N N . ARG A 1 108 ? 11.336 16.656 33.25 1 92.69 108 ARG A N 1
ATOM 795 C CA . ARG A 1 108 ? 10.664 17.328 34.344 1 92.69 108 ARG A CA 1
ATOM 796 C C . ARG A 1 108 ? 9.273 16.75 34.594 1 92.69 108 ARG A C 1
ATOM 798 O O . ARG A 1 108 ? 8.898 16.453 35.719 1 92.69 108 ARG A O 1
ATOM 805 N N . ASP A 1 109 ? 8.539 16.578 33.531 1 91.19 109 ASP A N 1
ATOM 806 C CA . ASP A 1 109 ? 7.117 16.25 33.625 1 91.19 109 ASP A CA 1
ATOM 807 C C . ASP A 1 109 ? 6.906 14.734 33.688 1 91.19 109 ASP A C 1
ATOM 809 O O . ASP A 1 109 ? 5.949 14.258 34.312 1 91.19 109 ASP A O 1
ATOM 813 N N . LEU A 1 110 ? 7.777 13.961 33 1 90.62 110 LEU A N 1
ATOM 814 C CA . LEU A 1 110 ? 7.531 12.523 32.875 1 90.62 110 LEU A CA 1
ATOM 815 C C . LEU A 1 110 ? 8.633 11.727 33.594 1 90.62 110 LEU A C 1
ATOM 817 O O . LEU A 1 110 ? 8.477 10.531 33.812 1 90.62 110 LEU A O 1
ATOM 821 N N . GLY A 1 111 ? 9.773 12.32 33.875 1 87.75 111 GLY A N 1
ATOM 822 C CA . GLY A 1 111 ? 10.781 11.711 34.719 1 87.75 111 GLY A CA 1
ATOM 823 C C . GLY A 1 111 ? 11.766 10.844 33.969 1 87.75 111 GLY A C 1
ATOM 824 O O . GLY A 1 111 ? 12.484 10.039 34.562 1 87.75 111 GLY A O 1
ATOM 825 N N . ALA A 1 112 ? 11.703 10.805 32.688 1 89.25 112 ALA A N 1
ATOM 826 C CA . ALA A 1 112 ? 12.633 10.016 31.875 1 89.25 112 ALA A CA 1
ATOM 827 C C . ALA A 1 112 ? 13.062 10.789 30.625 1 89.25 112 ALA A C 1
ATOM 829 O O . ALA A 1 112 ? 12.508 11.852 30.328 1 89.25 112 ALA A O 1
ATOM 830 N N . SER A 1 113 ? 14.133 10.211 30.047 1 91.62 113 SER A N 1
ATOM 831 C CA . SER A 1 113 ? 14.641 10.859 28.844 1 91.62 113 SER A CA 1
ATOM 832 C C . SER A 1 113 ? 13.641 10.742 27.688 1 91.62 113 SER A C 1
ATOM 834 O O . SER A 1 113 ? 12.906 9.758 27.594 1 91.62 113 SER A O 1
ATOM 836 N N . LEU A 1 114 ? 13.656 11.758 26.844 1 90.62 114 LEU A N 1
ATOM 837 C CA . LEU A 1 114 ? 12.703 11.828 25.75 1 90.62 114 LEU A CA 1
ATOM 838 C C . LEU A 1 114 ? 12.844 10.609 24.828 1 90.62 114 LEU A C 1
ATOM 840 O O . LEU A 1 114 ? 11.852 9.945 24.531 1 90.62 114 LEU A O 1
ATOM 844 N N . PRO A 1 115 ? 14.047 10.195 24.391 1 87.31 115 PRO A N 1
ATOM 845 C CA . PRO A 1 115 ? 14.148 9.023 23.516 1 87.31 115 PRO A CA 1
ATOM 846 C C . PRO A 1 115 ? 13.609 7.754 24.156 1 87.31 115 PRO A C 1
ATOM 848 O O . PRO A 1 115 ? 12.992 6.926 23.484 1 87.31 115 PRO A O 1
ATOM 851 N N . SER A 1 116 ? 13.789 7.695 25.406 1 88.94 116 SER A N 1
ATOM 852 C CA . SER A 1 116 ? 13.328 6.504 26.109 1 88.94 116 SER A CA 1
ATOM 853 C C . SER A 1 116 ? 11.805 6.461 26.172 1 88.94 116 SER A C 1
ATOM 855 O O . SER A 1 116 ? 11.195 5.406 25.984 1 88.94 116 SER A O 1
ATOM 857 N N . ILE A 1 117 ? 11.195 7.617 26.5 1 90.75 117 ILE A N 1
ATOM 858 C CA . ILE A 1 117 ? 9.742 7.68 26.625 1 90.75 117 ILE A CA 1
ATOM 859 C C . ILE A 1 117 ? 9.102 7.492 25.25 1 90.75 117 ILE A C 1
ATOM 861 O O . ILE A 1 117 ? 8.07 6.832 25.125 1 90.75 117 ILE A O 1
ATOM 865 N N . VAL A 1 118 ? 9.695 8.031 24.234 1 90.06 118 VAL A N 1
ATOM 866 C CA . VAL A 1 118 ? 9.188 7.883 22.875 1 90.06 118 VAL A CA 1
ATOM 867 C C . VAL A 1 118 ? 9.234 6.414 22.469 1 90.06 118 VAL A C 1
ATOM 869 O O . VAL A 1 118 ? 8.273 5.883 21.906 1 90.06 118 VAL A O 1
ATOM 872 N N . ARG A 1 119 ? 10.281 5.773 22.75 1 87.31 119 ARG A N 1
ATOM 873 C CA . ARG A 1 119 ? 10.422 4.355 22.422 1 87.31 119 ARG A CA 1
ATOM 874 C C . ARG A 1 119 ? 9.383 3.521 23.156 1 87.31 119 ARG A C 1
ATOM 876 O O . ARG A 1 119 ? 8.789 2.604 22.594 1 87.31 119 ARG A O 1
ATOM 883 N N . CYS A 1 120 ? 9.211 3.867 24.375 1 89.31 120 CYS A N 1
ATOM 884 C CA . CYS A 1 120 ? 8.258 3.137 25.203 1 89.31 120 CYS A CA 1
ATOM 885 C C . CYS A 1 120 ? 6.84 3.264 24.641 1 89.31 120 CYS A C 1
ATOM 887 O O . CYS A 1 120 ? 6.156 2.26 24.438 1 89.31 120 CYS A O 1
ATOM 889 N N . TYR A 1 121 ? 6.418 4.473 24.391 1 90.5 121 TYR A N 1
ATOM 890 C CA . TYR A 1 121 ? 5.07 4.699 23.875 1 90.5 121 TYR A CA 1
ATOM 891 C C . TYR A 1 121 ? 4.926 4.133 22.469 1 90.5 121 TYR A C 1
ATOM 893 O O . TYR A 1 121 ? 3.861 3.625 22.094 1 90.5 121 TYR A O 1
ATOM 901 N N . ARG A 1 122 ? 5.949 4.242 21.719 1 90.25 122 ARG A N 1
ATOM 902 C CA . ARG A 1 122 ? 5.91 3.707 20.359 1 90.25 122 ARG A CA 1
ATOM 903 C C . ARG A 1 122 ? 5.684 2.199 20.359 1 90.25 122 ARG A C 1
ATOM 905 O O . ARG A 1 122 ? 4.805 1.692 19.672 1 90.25 122 ARG A O 1
ATOM 912 N N . ASP A 1 123 ? 6.449 1.489 21.125 1 87.5 123 ASP A N 1
ATOM 913 C CA . ASP A 1 123 ? 6.328 0.036 21.203 1 87.5 123 ASP A CA 1
ATOM 914 C C . ASP A 1 123 ? 4.969 -0.372 21.766 1 87.5 123 ASP A C 1
ATOM 916 O O . ASP A 1 123 ? 4.348 -1.318 21.281 1 87.5 123 ASP A O 1
ATOM 920 N N . ALA A 1 124 ? 4.574 0.323 22.781 1 90.75 124 ALA A N 1
ATOM 921 C CA . ALA A 1 124 ? 3.287 0.021 23.391 1 90.75 124 ALA A CA 1
ATOM 922 C C . ALA A 1 124 ? 2.143 0.243 22.406 1 90.75 124 ALA A C 1
ATOM 924 O O . ALA A 1 124 ? 1.196 -0.546 22.359 1 90.75 124 ALA A O 1
ATOM 925 N N . LEU A 1 125 ? 2.209 1.309 21.703 1 93.12 125 LEU A N 1
ATOM 926 C CA . LEU A 1 125 ? 1.162 1.615 20.734 1 93.12 125 LEU A CA 1
ATOM 927 C C . LEU A 1 125 ? 1.161 0.6 19.594 1 93.12 125 LEU A C 1
ATOM 929 O O . LEU A 1 125 ? 0.1 0.14 19.172 1 93.12 125 LEU A O 1
ATOM 933 N N . GLN A 1 126 ? 2.32 0.25 19.141 1 88.31 126 GLN A N 1
ATOM 934 C CA . GLN A 1 126 ? 2.406 -0.758 18.078 1 88.31 126 GLN A CA 1
ATOM 935 C C . GLN A 1 126 ? 1.776 -2.074 18.531 1 88.31 126 GLN A C 1
ATOM 937 O O . GLN A 1 126 ? 1.051 -2.713 17.766 1 88.31 126 GLN A O 1
ATOM 942 N N . ASN A 1 127 ? 2.082 -2.418 19.703 1 87.38 127 ASN A N 1
ATOM 943 C CA . ASN A 1 127 ? 1.498 -3.637 20.25 1 87.38 127 ASN A CA 1
ATOM 944 C C . ASN A 1 127 ? -0.018 -3.521 20.391 1 87.38 127 ASN A C 1
ATOM 946 O O . ASN A 1 127 ? -0.746 -4.473 20.109 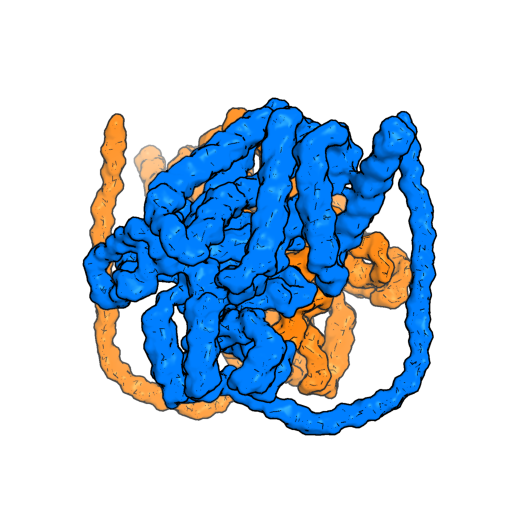1 87.38 127 ASN A O 1
ATOM 950 N N . ALA A 1 128 ? -0.451 -2.404 20.859 1 91.31 128 ALA A N 1
ATOM 951 C CA . ALA A 1 128 ? -1.888 -2.195 21.016 1 91.31 128 ALA A CA 1
ATOM 952 C C . ALA A 1 128 ? -2.602 -2.246 19.672 1 91.31 128 ALA A C 1
ATOM 954 O O . ALA A 1 128 ? -3.705 -2.787 19.562 1 91.31 128 ALA A O 1
ATOM 955 N N . LEU A 1 129 ? -2.027 -1.67 18.672 1 92 129 LEU A N 1
ATOM 956 C CA . LEU A 1 129 ? -2.596 -1.701 17.328 1 92 129 LEU A CA 1
ATOM 957 C C . LEU A 1 129 ? -2.672 -3.131 16.797 1 92 129 LEU A C 1
ATOM 959 O O . LEU A 1 129 ? -3.652 -3.51 16.156 1 92 129 LEU A O 1
ATOM 963 N N . ASN A 1 130 ? -1.654 -3.867 17.094 1 85.44 130 ASN A N 1
ATOM 964 C CA . ASN A 1 130 ? -1.65 -5.273 16.703 1 85.44 130 ASN A CA 1
ATOM 965 C C . ASN A 1 130 ? -2.742 -6.059 17.422 1 85.44 130 ASN A C 1
ATOM 967 O O . ASN A 1 130 ? -3.447 -6.859 16.812 1 85.44 130 ASN A O 1
ATOM 971 N N . ASP A 1 131 ? -2.82 -5.773 18.656 1 87.25 131 ASP A N 1
ATOM 972 C CA . ASP A 1 131 ? -3.832 -6.449 19.453 1 87.25 131 ASP A CA 1
ATOM 973 C C . ASP A 1 131 ? -5.238 -6.086 18.984 1 87.25 131 ASP A C 1
ATOM 975 O O . ASP A 1 131 ? -6.156 -6.902 19.062 1 87.25 131 ASP A O 1
ATOM 979 N N . ALA A 1 132 ? -5.363 -4.891 18.531 1 92.31 132 ALA A N 1
ATOM 980 C CA . ALA A 1 132 ? -6.656 -4.418 18.047 1 92.31 132 ALA A CA 1
ATOM 981 C C . ALA A 1 132 ? -6.906 -4.863 16.609 1 92.31 132 ALA A C 1
ATOM 983 O O . ALA A 1 132 ? -7.93 -4.52 16.016 1 92.31 132 ALA A O 1
ATOM 984 N N . LYS A 1 133 ? -6.008 -5.566 16.016 1 87.38 133 LYS A N 1
ATOM 985 C CA . LYS A 1 133 ? -6.129 -6.16 14.688 1 87.38 133 LYS A CA 1
ATOM 986 C C . LYS A 1 133 ? -6.277 -5.086 13.609 1 87.38 133 LYS A C 1
ATOM 988 O O . LYS A 1 133 ? -7.199 -5.141 12.797 1 87.38 133 LYS A O 1
ATOM 993 N N . LEU A 1 134 ? -5.332 -4.227 13.609 1 89.5 134 LEU A N 1
ATOM 994 C CA . LEU A 1 134 ? -5.324 -3.121 12.656 1 89.5 134 LEU A CA 1
ATOM 995 C C . LEU A 1 134 ? -5.426 -3.635 11.227 1 89.5 134 LEU A C 1
ATOM 997 O O . LEU A 1 134 ? -6.082 -3.018 10.383 1 89.5 134 LEU A O 1
ATOM 1001 N N . TRP A 1 135 ? -5.016 -4.781 11 1 82 135 TRP A N 1
ATOM 1002 C CA . TRP A 1 135 ? -4.906 -5.332 9.656 1 82 135 TRP A CA 1
ATOM 1003 C C . TRP A 1 135 ? -6.277 -5.715 9.109 1 82 135 TRP A C 1
ATOM 1005 O O . TRP A 1 135 ? -6.441 -5.895 7.898 1 82 135 TRP A O 1
ATOM 1015 N N . SER A 1 136 ? -7.172 -5.906 9.969 1 84.75 136 SER A N 1
ATOM 1016 C CA . SER A 1 136 ? -8.492 -6.34 9.531 1 84.75 136 SER A CA 1
ATOM 1017 C C . SER A 1 136 ? -9.586 -5.434 10.086 1 84.75 136 SER A C 1
ATOM 1019 O O . SER A 1 136 ? -10.773 -5.777 10.039 1 84.75 136 SER A O 1
ATOM 1021 N N . THR A 1 137 ? -9.188 -4.277 10.445 1 87.56 137 THR A N 1
ATOM 1022 C CA . THR A 1 137 ? -10.133 -3.441 11.18 1 87.56 137 THR A CA 1
ATOM 1023 C C . THR A 1 137 ? -11.055 -2.693 10.227 1 87.56 137 THR A C 1
ATOM 1025 O O . THR A 1 137 ? -10.688 -2.412 9.086 1 87.56 137 THR A O 1
ATOM 1028 N N . ARG A 1 138 ? -12.219 -2.463 10.68 1 88.44 138 ARG A N 1
ATOM 1029 C CA . ARG A 1 138 ? -13.141 -1.539 10.031 1 88.44 138 ARG A CA 1
ATOM 1030 C C . ARG A 1 138 ? -13.531 -0.401 10.969 1 88.44 138 ARG A C 1
ATOM 1032 O O . ARG A 1 138 ? -14.453 0.365 10.672 1 88.44 138 ARG A O 1
ATOM 1039 N N . ASN A 1 139 ? -12.734 -0.314 12.031 1 93.12 139 ASN A N 1
ATOM 1040 C CA . ASN A 1 139 ? -13.031 0.665 13.07 1 93.12 139 ASN A CA 1
ATOM 1041 C C . ASN A 1 139 ? -12.359 2.004 12.789 1 93.12 139 ASN A C 1
ATOM 1043 O O . ASN A 1 139 ? -11.125 2.086 12.75 1 93.12 139 ASN A O 1
ATOM 1047 N N . THR A 1 140 ? -13.148 3.027 12.734 1 94.44 140 THR A N 1
ATOM 1048 C CA . THR A 1 140 ? -12.641 4.355 12.406 1 94.44 140 THR A CA 1
ATOM 1049 C C . THR A 1 140 ? -11.75 4.883 13.523 1 94.44 140 THR A C 1
ATOM 1051 O O . THR A 1 140 ? -10.75 5.562 13.266 1 94.44 140 THR A O 1
ATOM 1054 N N . THR A 1 141 ? -12.117 4.562 14.711 1 95.12 141 THR A N 1
ATOM 1055 C CA . THR A 1 141 ? -11.336 5.016 15.859 1 95.12 141 THR A CA 1
ATOM 1056 C C . THR A 1 141 ? -9.93 4.434 15.812 1 95.12 141 THR A C 1
ATOM 1058 O O . THR A 1 141 ? -8.953 5.125 16.109 1 95.12 141 THR A O 1
ATOM 1061 N N . LEU A 1 142 ? -9.859 3.209 15.5 1 96.75 142 LEU A N 1
ATOM 1062 C CA . LEU A 1 142 ? -8.547 2.57 15.391 1 96.75 142 LEU A CA 1
ATOM 1063 C C . LEU A 1 142 ? -7.738 3.184 14.25 1 96.75 142 LEU A C 1
ATOM 1065 O O . LEU A 1 142 ? -6.523 3.363 14.375 1 96.75 142 LEU A O 1
ATOM 1069 N N . LEU A 1 143 ? -8.375 3.516 13.148 1 97.25 143 LEU A N 1
ATOM 1070 C CA . LEU A 1 143 ? -7.695 4.16 12.031 1 97.25 143 LEU A CA 1
ATOM 1071 C C . LEU A 1 143 ? -7.195 5.547 12.422 1 97.25 143 LEU A C 1
ATOM 1073 O O . LEU A 1 143 ? -6.117 5.965 11.992 1 97.25 143 LEU A O 1
ATOM 1077 N N . GLN A 1 144 ? -7.949 6.238 13.211 1 97.69 144 GLN A N 1
ATOM 1078 C CA . GLN A 1 144 ? -7.512 7.535 13.719 1 97.69 144 GLN A CA 1
ATOM 1079 C C . GLN A 1 144 ? -6.262 7.395 14.578 1 97.69 144 GLN A C 1
ATOM 1081 O O . GLN A 1 144 ? -5.324 8.188 14.453 1 97.69 144 GLN A O 1
ATOM 1086 N N . ALA A 1 145 ? -6.297 6.398 15.422 1 97.31 145 ALA A N 1
ATOM 1087 C CA . ALA A 1 145 ? -5.133 6.141 16.266 1 97.31 145 ALA A CA 1
ATOM 1088 C C . ALA A 1 145 ? -3.9 5.836 15.422 1 97.31 145 ALA A C 1
ATOM 1090 O O . ALA A 1 145 ? -2.811 6.348 15.688 1 97.31 145 ALA A O 1
ATOM 1091 N N . ALA A 1 146 ? -4.098 5.023 14.445 1 96.75 146 ALA A N 1
ATOM 1092 C CA . ALA A 1 146 ? -2.998 4.641 13.562 1 96.75 146 ALA A CA 1
ATOM 1093 C C . ALA A 1 146 ? -2.467 5.844 12.789 1 96.75 146 ALA A C 1
ATOM 1095 O O . ALA A 1 146 ? -1.255 5.992 12.617 1 96.75 146 ALA A O 1
ATOM 1096 N N . ALA A 1 147 ? -3.367 6.699 12.305 1 96.62 147 ALA A N 1
ATOM 1097 C CA . ALA A 1 147 ? -2.959 7.902 11.586 1 96.62 147 ALA A CA 1
ATOM 1098 C C . ALA A 1 147 ? -2.154 8.836 12.484 1 96.62 147 ALA A C 1
ATOM 1100 O O . ALA A 1 147 ? -1.153 9.414 12.055 1 96.62 147 ALA A O 1
ATOM 1101 N N . LEU A 1 148 ? -2.625 8.961 13.656 1 96.19 148 LEU A N 1
ATOM 1102 C CA . LEU A 1 148 ? -1.909 9.789 14.617 1 96.19 148 LEU A CA 1
ATOM 1103 C C . LEU A 1 148 ? -0.536 9.203 14.93 1 96.19 148 LEU A C 1
ATOM 1105 O O . LEU A 1 148 ? 0.439 9.945 15.086 1 96.19 148 LEU A O 1
ATOM 1109 N N . TYR A 1 149 ? -0.474 7.945 15.008 1 94.81 149 TYR A N 1
ATOM 1110 C CA . TYR A 1 149 ? 0.783 7.234 15.211 1 94.81 149 TYR A CA 1
ATOM 1111 C C . TYR A 1 149 ? 1.783 7.562 14.109 1 94.81 149 TYR A C 1
ATOM 1113 O O . TYR A 1 149 ? 2.916 7.961 14.391 1 94.81 149 TYR A O 1
ATOM 1121 N N . ILE A 1 150 ? 1.342 7.441 12.938 1 92.69 150 ILE A N 1
ATOM 1122 C CA . ILE A 1 150 ? 2.209 7.672 11.789 1 92.69 150 ILE A CA 1
ATOM 1123 C C . ILE A 1 150 ? 2.662 9.133 11.773 1 92.69 150 ILE A C 1
ATOM 1125 O O . ILE A 1 150 ? 3.822 9.422 11.477 1 92.69 150 ILE A O 1
ATOM 1129 N N . THR A 1 151 ? 1.793 9.969 12.109 1 91.94 151 THR A N 1
ATOM 1130 C CA . THR A 1 151 ? 2.113 11.391 12.141 1 91.94 151 THR A CA 1
ATOM 1131 C C . THR A 1 151 ? 3.172 11.688 13.195 1 91.94 151 THR A C 1
ATOM 1133 O O . THR A 1 151 ? 4.09 12.477 12.961 1 91.94 151 THR A O 1
ATOM 1136 N N . ALA A 1 152 ? 3.012 11.047 14.273 1 90.44 152 ALA A N 1
ATOM 1137 C CA . ALA A 1 152 ? 3.91 11.297 15.398 1 90.44 152 ALA A CA 1
ATOM 1138 C C . ALA A 1 152 ? 5.309 10.758 15.109 1 90.44 152 ALA A C 1
ATOM 1140 O O . ALA A 1 152 ? 6.309 11.383 15.484 1 90.44 152 ALA A O 1
ATOM 1141 N N . ILE A 1 153 ? 5.41 9.664 14.414 1 85.25 153 ILE A N 1
ATOM 1142 C CA . ILE A 1 153 ? 6.703 9 14.312 1 85.25 153 ILE A CA 1
ATOM 1143 C C . ILE A 1 153 ? 7.414 9.453 13.039 1 85.25 153 ILE A C 1
ATOM 1145 O O . ILE A 1 153 ? 8.602 9.172 12.852 1 85.25 153 ILE A O 1
ATOM 1149 N N . ARG A 1 154 ? 6.773 10.062 12.219 1 80.5 154 ARG A N 1
ATOM 1150 C CA . ARG A 1 154 ? 7.359 10.461 10.945 1 80.5 154 ARG A CA 1
ATOM 1151 C C . ARG A 1 154 ? 8.633 11.273 11.156 1 80.5 154 ARG A C 1
ATOM 1153 O O . ARG A 1 154 ? 9.609 11.102 10.43 1 80.5 154 ARG A O 1
ATOM 1160 N N . ASN A 1 155 ? 8.562 12.07 12.203 1 68.19 155 ASN A N 1
ATOM 1161 C CA . ASN A 1 155 ? 9.727 12.922 12.438 1 68.19 155 ASN A CA 1
ATOM 1162 C C . ASN A 1 155 ? 10.75 12.242 13.336 1 68.19 155 ASN A C 1
ATOM 1164 O O . ASN A 1 155 ? 11.844 12.766 13.547 1 68.19 155 ASN A O 1
ATOM 1168 N N . HIS A 1 156 ? 10.344 11.172 13.805 1 63.47 156 HIS A N 1
ATOM 1169 C CA . HIS A 1 156 ? 11.219 10.531 14.781 1 63.47 156 HIS A CA 1
ATOM 1170 C C . HIS A 1 156 ? 11.742 9.195 14.266 1 63.47 156 HIS A C 1
ATOM 1172 O O . HIS A 1 156 ? 12.281 8.398 15.031 1 63.47 156 HIS A O 1
ATOM 1178 N N . THR A 1 157 ? 11.305 9.039 13.094 1 63.38 157 THR A N 1
ATOM 1179 C CA . THR A 1 157 ? 11.789 7.766 12.562 1 63.38 157 THR A CA 1
ATOM 1180 C C . THR A 1 157 ? 12.992 7.984 11.648 1 63.38 157 THR A C 1
ATOM 1182 O O . THR A 1 157 ? 13.062 8.984 10.938 1 63.38 157 THR A O 1
ATOM 1185 N N . GLU A 1 158 ? 13.875 7.113 11.891 1 61.78 158 GLU A N 1
ATOM 1186 C CA . GLU A 1 158 ? 15.062 7.117 11.047 1 61.78 158 GLU A CA 1
ATOM 1187 C C . GLU A 1 158 ? 14.773 6.5 9.688 1 61.78 158 GLU A C 1
ATOM 1189 O O . GLU A 1 158 ? 15.547 6.668 8.742 1 61.78 158 GLU A O 1
ATOM 1194 N N . ASP A 1 159 ? 13.633 5.832 9.539 1 73 159 ASP A N 1
ATOM 1195 C CA . ASP A 1 159 ? 13.367 5.121 8.289 1 73 159 ASP A CA 1
ATOM 1196 C C . ASP A 1 159 ? 12.039 5.566 7.68 1 73 159 ASP A C 1
ATOM 1198 O O . ASP A 1 159 ? 10.984 5.043 8.031 1 73 159 ASP A O 1
ATOM 1202 N N . PRO A 1 160 ? 12.07 6.508 6.746 1 77.94 160 PRO A N 1
ATOM 1203 C CA . PRO A 1 160 ? 10.836 6.945 6.086 1 77.94 160 PRO A CA 1
ATOM 1204 C C . PRO A 1 160 ? 10.094 5.801 5.398 1 77.94 160 PRO A C 1
ATOM 1206 O O . PRO A 1 160 ? 8.883 5.871 5.211 1 77.94 160 PRO A O 1
ATOM 1209 N N . ALA A 1 161 ? 10.844 4.809 5.078 1 81.69 161 ALA A N 1
ATOM 1210 C CA . ALA A 1 161 ? 10.219 3.664 4.414 1 81.69 161 ALA A CA 1
ATOM 1211 C C . ALA A 1 161 ? 9.281 2.926 5.363 1 81.69 161 ALA A C 1
ATOM 1213 O O . ALA A 1 161 ? 8.297 2.324 4.93 1 81.69 161 ALA A O 1
ATOM 1214 N N . TYR A 1 162 ? 9.625 2.979 6.582 1 84.5 162 TYR A N 1
ATOM 1215 C CA . TYR A 1 162 ? 8.773 2.373 7.602 1 84.5 162 TYR A CA 1
ATOM 1216 C C . TYR A 1 162 ? 7.41 3.043 7.637 1 84.5 162 TYR A C 1
ATOM 1218 O O . TYR A 1 162 ? 6.379 2.365 7.648 1 84.5 162 TYR A O 1
ATOM 1226 N N . VAL A 1 163 ? 7.422 4.336 7.668 1 86.56 163 VAL A N 1
ATOM 1227 C CA . VAL A 1 163 ? 6.191 5.125 7.688 1 86.56 163 VAL A CA 1
ATOM 1228 C C . VAL A 1 163 ? 5.383 4.852 6.422 1 86.56 163 VAL A C 1
ATOM 1230 O O . VAL A 1 163 ? 4.172 4.621 6.492 1 86.56 163 VAL A O 1
ATOM 1233 N N . TRP A 1 164 ? 6.07 4.832 5.355 1 88.19 164 TRP A N 1
ATOM 1234 C CA . TRP A 1 164 ? 5.438 4.605 4.062 1 88.19 164 TRP A CA 1
ATOM 1235 C C . TRP A 1 164 ? 4.77 3.234 4.016 1 88.19 164 TRP A C 1
ATOM 1237 O O . TRP A 1 164 ? 3.646 3.1 3.521 1 88.19 164 TRP A O 1
ATOM 1247 N N . ALA A 1 165 ? 5.371 2.262 4.559 1 87.88 165 ALA A N 1
ATOM 1248 C CA . ALA A 1 165 ? 4.848 0.897 4.547 1 87.88 165 ALA A CA 1
ATOM 1249 C C . ALA A 1 165 ? 3.629 0.771 5.453 1 87.88 165 ALA A C 1
ATOM 1251 O O . ALA A 1 165 ? 2.607 0.202 5.055 1 87.88 165 ALA A O 1
ATOM 1252 N N . LEU A 1 166 ? 3.736 1.278 6.621 1 88.62 166 LEU A N 1
ATOM 1253 C CA . LEU A 1 166 ? 2.627 1.191 7.562 1 88.62 166 LEU A CA 1
ATOM 1254 C C . LEU A 1 166 ? 1.426 1.986 7.062 1 88.62 166 LEU A C 1
ATOM 1256 O O . LEU A 1 166 ? 0.28 1.574 7.258 1 88.62 166 LEU A O 1
ATOM 1260 N N . LEU A 1 167 ? 1.722 3.084 6.465 1 93.12 167 LEU A N 1
ATOM 1261 C CA . LEU A 1 167 ? 0.656 3.938 5.953 1 93.12 167 LEU A CA 1
ATOM 1262 C C . LEU A 1 167 ? -0.162 3.207 4.891 1 93.12 167 LEU A C 1
ATOM 1264 O O . LEU A 1 167 ? -1.372 3.42 4.781 1 93.12 167 LEU A O 1
ATOM 1268 N N . ALA A 1 168 ? 0.432 2.383 4.172 1 92.25 168 ALA A N 1
ATOM 1269 C CA . ALA A 1 168 ? -0.272 1.641 3.129 1 92.25 168 ALA A CA 1
ATOM 1270 C C . ALA A 1 168 ? -1.396 0.796 3.721 1 92.25 168 ALA A C 1
ATOM 1272 O O . ALA A 1 168 ? -2.482 0.707 3.145 1 92.25 168 ALA A O 1
ATOM 1273 N N . VAL A 1 169 ? -1.115 0.18 4.82 1 91.62 169 VAL A N 1
ATOM 1274 C CA . VAL A 1 169 ? -2.129 -0.625 5.496 1 91.62 169 VAL A CA 1
ATOM 1275 C C . VAL A 1 169 ? -3.295 0.262 5.922 1 91.62 169 VAL A C 1
ATOM 1277 O O . VAL A 1 169 ? -4.457 -0.086 5.711 1 91.62 169 VAL A O 1
ATOM 1280 N N . ILE A 1 170 ? -2.957 1.331 6.484 1 94.38 170 ILE A N 1
ATOM 1281 C CA . ILE A 1 170 ? -3.973 2.246 6.996 1 94.38 170 ILE A CA 1
ATOM 1282 C C . ILE A 1 170 ? -4.84 2.754 5.848 1 94.38 170 ILE A C 1
ATOM 1284 O O . ILE A 1 170 ? -6.066 2.768 5.945 1 94.38 170 ILE A O 1
ATOM 1288 N N . ILE A 1 171 ? -4.195 3.104 4.777 1 95.44 171 ILE A N 1
ATOM 1289 C CA . ILE A 1 171 ? -4.891 3.643 3.613 1 95.44 171 ILE A CA 1
ATOM 1290 C C . ILE A 1 171 ? -5.816 2.58 3.029 1 95.44 171 ILE A C 1
ATOM 1292 O O . ILE A 1 171 ? -6.988 2.852 2.756 1 95.44 171 ILE A O 1
ATOM 1296 N N . ARG A 1 172 ? -5.371 1.396 2.859 1 92.94 172 ARG A N 1
ATOM 1297 C CA . ARG A 1 172 ? -6.176 0.354 2.229 1 92.94 172 ARG A CA 1
ATOM 1298 C C . ARG A 1 172 ? -7.324 -0.074 3.135 1 92.94 172 ARG A C 1
ATOM 1300 O O . ARG A 1 172 ? -8.422 -0.373 2.658 1 92.94 172 ARG A O 1
ATOM 1307 N N . ARG A 1 173 ? -7.07 -0.07 4.402 1 92.94 173 ARG A N 1
ATOM 1308 C CA . ARG A 1 173 ? -8.172 -0.334 5.328 1 92.94 173 ARG A CA 1
ATOM 1309 C C . ARG A 1 173 ? -9.195 0.798 5.305 1 92.94 173 ARG A C 1
ATOM 1311 O O . ARG A 1 173 ? -10.398 0.558 5.418 1 92.94 173 ARG A O 1
ATOM 1318 N N . ALA A 1 174 ? -8.711 1.998 5.219 1 95.12 174 ALA A N 1
ATOM 1319 C CA . ALA A 1 174 ? -9.609 3.146 5.129 1 95.12 174 ALA A CA 1
ATOM 1320 C C . ALA A 1 174 ? -10.5 3.051 3.898 1 95.12 174 ALA A C 1
ATOM 1322 O O . ALA A 1 174 ? -11.703 3.334 3.971 1 95.12 174 ALA A O 1
ATOM 1323 N N . LEU A 1 175 ? -9.961 2.646 2.791 1 92 175 LEU A N 1
ATOM 1324 C CA . LEU A 1 175 ? -10.727 2.486 1.563 1 92 175 LEU A CA 1
ATOM 1325 C C . LEU A 1 175 ? -11.758 1.375 1.71 1 92 175 LEU A C 1
ATOM 1327 O O . LEU A 1 175 ? -12.898 1.518 1.262 1 92 175 LEU A O 1
ATOM 1331 N N . ASN A 1 176 ? -11.32 0.346 2.367 1 87.5 176 ASN A N 1
ATOM 1332 C CA . ASN A 1 176 ? -12.234 -0.78 2.561 1 87.5 176 ASN A CA 1
ATOM 1333 C C . ASN A 1 176 ? -13.391 -0.412 3.479 1 87.5 176 ASN A C 1
ATOM 1335 O O . ASN A 1 176 ? -14.484 -0.973 3.361 1 87.5 176 ASN A O 1
ATOM 1339 N N . THR A 1 177 ? -13.133 0.505 4.379 1 90.12 177 THR A N 1
ATOM 1340 C CA . THR A 1 177 ? -14.18 0.959 5.289 1 90.12 177 THR A CA 1
ATOM 1341 C C . THR A 1 177 ? -15.07 2 4.621 1 90.12 177 THR A C 1
ATOM 1343 O O . THR A 1 177 ? -16.078 2.426 5.191 1 90.12 177 THR A O 1
ATOM 1346 N N . GLY A 1 178 ? -14.711 2.453 3.488 1 92.06 178 GLY A N 1
ATOM 1347 C CA . GLY A 1 178 ? -15.523 3.391 2.73 1 92.06 178 GLY A CA 1
ATOM 1348 C C . GLY A 1 178 ? -15.25 4.84 3.086 1 92.06 178 GLY A C 1
ATOM 1349 O O . GLY A 1 178 ? -16.125 5.699 2.928 1 92.06 178 GLY A O 1
ATOM 1350 N N . LEU A 1 179 ? -14.07 5.133 3.518 1 95.25 179 LEU A N 1
ATOM 1351 C CA . LEU A 1 179 ? -13.742 6.488 3.953 1 95.25 179 LEU A CA 1
ATOM 1352 C C . LEU A 1 179 ? -13.703 7.445 2.766 1 95.25 179 LEU A C 1
ATOM 1354 O O . LEU A 1 179 ? -13.734 8.664 2.945 1 95.25 179 LEU A O 1
ATOM 1358 N N . HIS A 1 180 ? -13.547 6.945 1.579 1 95.06 180 HIS A N 1
ATOM 1359 C CA . HIS A 1 180 ? -13.492 7.789 0.392 1 95.06 180 HIS A CA 1
ATOM 1360 C C . HIS A 1 180 ? -14.883 8.234 -0.038 1 95.06 180 HIS A C 1
ATOM 1362 O O . HIS A 1 180 ? -15.023 9.016 -0.983 1 95.06 180 HIS A O 1
ATOM 1368 N N . ARG A 1 181 ? -15.859 7.75 0.663 1 95 181 ARG A N 1
ATOM 1369 C CA . ARG A 1 181 ? -17.234 8.18 0.447 1 95 181 ARG A CA 1
ATOM 1370 C C . ARG A 1 181 ? -17.75 9.016 1.617 1 95 181 ARG A C 1
ATOM 1372 O O . ARG A 1 181 ? -17.641 8.602 2.775 1 95 181 ARG A O 1
ATOM 1379 N N . ASP A 1 182 ? -18.266 10.141 1.217 1 95.62 182 ASP A N 1
ATOM 1380 C CA . ASP A 1 182 ? -18.75 11.008 2.281 1 95.62 182 ASP A CA 1
ATOM 1381 C C . ASP A 1 182 ? -19.891 10.336 3.064 1 95.62 182 ASP A C 1
ATOM 1383 O O . ASP A 1 182 ? -20.812 9.797 2.473 1 95.62 182 ASP A O 1
ATOM 1387 N N . ALA A 1 183 ? -19.844 10.406 4.316 1 92.25 183 ALA A N 1
ATOM 1388 C CA . ALA A 1 183 ? -20.766 9.664 5.184 1 92.25 183 ALA A CA 1
ATOM 1389 C C . ALA A 1 183 ? -22.047 10.453 5.422 1 92.25 183 ALA A C 1
ATOM 1391 O O . ALA A 1 183 ? -22.969 9.961 6.086 1 92.25 183 ALA A O 1
ATOM 1392 N N . ALA A 1 184 ? -22.109 11.625 4.906 1 90.06 184 ALA A N 1
ATOM 1393 C CA . ALA A 1 184 ? -23.312 12.438 5.105 1 90.06 184 ALA A CA 1
ATOM 1394 C C . ALA A 1 184 ? -24.562 11.695 4.625 1 90.06 184 ALA A C 1
ATOM 1396 O O . ALA A 1 184 ? -25.656 11.906 5.156 1 90.06 184 ALA A O 1
ATOM 1397 N N . ALA A 1 185 ? -24.328 10.859 3.629 1 85.62 185 ALA A N 1
ATOM 1398 C CA . ALA A 1 185 ? -25.484 10.141 3.074 1 85.62 185 ALA A CA 1
ATOM 1399 C C . ALA A 1 185 ? -25.766 8.875 3.873 1 85.62 185 ALA A C 1
ATOM 1401 O O . ALA A 1 185 ? -26.812 8.242 3.684 1 85.62 185 ALA A O 1
ATOM 1402 N N . LEU A 1 186 ? -24.906 8.656 4.711 1 84.06 186 LEU A N 1
ATOM 1403 C CA . LEU A 1 186 ? -25.094 7.469 5.539 1 84.06 186 LEU A CA 1
ATOM 1404 C C . LEU A 1 186 ? -25.875 7.805 6.805 1 84.06 186 LEU A C 1
ATOM 1406 O O . LEU A 1 186 ? -26.047 8.977 7.141 1 84.06 186 LEU A O 1
ATOM 1410 N N . ARG A 1 187 ? -26.469 6.867 7.375 1 84.5 187 ARG A N 1
ATOM 1411 C CA . ARG A 1 187 ? -27.219 7.055 8.609 1 84.5 187 ARG A CA 1
ATOM 1412 C C . ARG A 1 187 ? -26.297 7.016 9.828 1 84.5 187 ARG A C 1
ATOM 1414 O O . ARG A 1 187 ? -26.422 6.145 10.688 1 84.5 187 ARG A O 1
ATOM 1421 N N . VAL A 1 188 ? -25.359 8 9.859 1 89.19 188 VAL A N 1
ATOM 1422 C CA . VAL A 1 188 ? -24.438 8.094 10.992 1 89.19 188 VAL A CA 1
ATOM 1423 C C . VAL A 1 188 ? -24.547 9.477 11.625 1 89.19 188 VAL A C 1
ATOM 1425 O O . VAL A 1 188 ? -25.156 10.383 11.062 1 89.19 188 VAL A O 1
ATOM 1428 N N . SER A 1 189 ? -24.047 9.625 12.812 1 92.62 189 SER A N 1
ATOM 1429 C CA . SER A 1 189 ? -24.094 10.891 13.531 1 92.62 189 SER A CA 1
ATOM 1430 C C . SER A 1 189 ? -23.266 11.961 12.828 1 92.62 189 SER A C 1
ATOM 1432 O O . SER A 1 189 ? -22.359 11.648 12.07 1 92.62 189 SER A O 1
ATOM 1434 N N . GLN A 1 190 ? -23.594 13.195 13.094 1 93.06 190 GLN A N 1
ATOM 1435 C CA . GLN A 1 190 ? -22.844 14.305 12.523 1 93.06 190 GLN A CA 1
ATOM 1436 C C . GLN A 1 190 ? -21.375 14.281 12.984 1 93.06 190 GLN A C 1
ATOM 1438 O O . GLN A 1 190 ? -20.484 14.648 12.227 1 93.06 190 GLN A O 1
ATOM 1443 N N . LEU A 1 191 ? -21.234 13.891 14.203 1 95 191 LEU A N 1
ATOM 1444 C CA . LEU A 1 191 ? -19.875 13.742 14.711 1 95 191 LEU A CA 1
ATOM 1445 C C . LEU A 1 191 ? -19.078 12.75 13.867 1 95 191 LEU A C 1
ATOM 1447 O O . LEU A 1 191 ? -17.938 13.031 13.492 1 95 191 LEU A O 1
ATOM 1451 N N . GLU A 1 192 ? -19.656 11.648 13.617 1 94.62 192 GLU A N 1
ATOM 1452 C CA . GLU A 1 192 ? -18.984 10.617 12.828 1 94.62 192 GLU A CA 1
ATOM 1453 C C . GLU A 1 192 ? -18.672 11.117 11.422 1 94.62 192 GLU A C 1
ATOM 1455 O O . GLU A 1 192 ? -17.625 10.805 10.859 1 94.62 192 GLU A O 1
ATOM 1460 N N . VAL A 1 193 ? -19.609 11.852 10.852 1 95.88 193 VAL A N 1
ATOM 1461 C CA . VAL A 1 193 ? -19.391 12.406 9.516 1 95.88 193 VAL A CA 1
ATOM 1462 C C . VAL A 1 193 ? -18.156 13.305 9.523 1 95.88 193 VAL A C 1
ATOM 1464 O O . VAL A 1 193 ? -17.266 13.164 8.672 1 95.88 193 VAL A O 1
ATOM 1467 N N . GLU A 1 194 ? -18.062 14.172 10.508 1 97 194 GLU A N 1
ATOM 1468 C CA . GLU A 1 194 ? -16.953 15.117 10.594 1 97 194 GLU A CA 1
ATOM 1469 C C . GLU A 1 194 ? -15.641 14.406 10.859 1 97 194 GLU A C 1
ATOM 1471 O O . GLU A 1 194 ? -14.602 14.766 10.297 1 97 194 GLU A O 1
ATOM 1476 N N . MET A 1 195 ? -15.688 13.398 11.695 1 96.75 195 MET A N 1
ATOM 1477 C CA . MET A 1 195 ? -14.469 12.664 12.008 1 96.75 195 MET A CA 1
ATOM 1478 C C . MET A 1 195 ? -13.961 11.898 10.781 1 96.75 195 MET A C 1
ATOM 1480 O O . MET A 1 195 ? -12.758 11.82 10.547 1 96.75 195 MET A O 1
ATOM 1484 N N . ARG A 1 196 ? -14.844 11.344 10.047 1 97.31 196 ARG A N 1
ATOM 1485 C CA . ARG A 1 196 ? -14.469 10.625 8.828 1 97.31 196 ARG A CA 1
ATOM 1486 C C . ARG A 1 196 ? -13.859 11.578 7.805 1 97.31 196 ARG A C 1
ATOM 1488 O O . ARG A 1 196 ? -12.875 11.234 7.141 1 97.31 196 ARG A O 1
ATOM 1495 N N . ARG A 1 197 ? -14.445 12.758 7.695 1 98 197 ARG A N 1
ATOM 1496 C CA . ARG A 1 197 ? -13.906 13.758 6.777 1 98 197 ARG A CA 1
ATOM 1497 C C . ARG A 1 197 ? -12.492 14.156 7.18 1 98 197 ARG A C 1
ATOM 1499 O O . ARG A 1 197 ? -11.586 14.203 6.34 1 98 197 ARG A O 1
ATOM 1506 N N . ARG A 1 198 ? -12.32 14.414 8.453 1 98.38 198 ARG A N 1
ATOM 1507 C CA . ARG A 1 198 ? -11.008 14.797 8.969 1 98.38 198 ARG A CA 1
ATOM 1508 C C . ARG A 1 198 ? -9.977 13.711 8.703 1 98.38 198 ARG A C 1
ATOM 1510 O O . ARG A 1 198 ? -8.859 14 8.266 1 98.38 198 ARG A O 1
ATOM 1517 N N . LEU A 1 199 ? -10.414 12.539 8.953 1 98.31 199 LEU A N 1
ATOM 1518 C CA . LEU A 1 199 ? -9.508 11.406 8.773 1 98.31 199 LEU A CA 1
ATOM 1519 C C . LEU A 1 199 ? -9.133 11.234 7.305 1 98.31 199 LEU A C 1
ATOM 1521 O O . LEU A 1 199 ? -7.961 11.023 6.98 1 98.31 199 LEU A O 1
ATOM 1525 N N . TRP A 1 200 ? -10.086 11.297 6.434 1 98.12 200 TRP A N 1
ATOM 1526 C CA . TRP A 1 200 ? -9.836 11.125 5.008 1 98.12 200 TRP A CA 1
ATOM 1527 C C . TRP A 1 200 ? -8.805 12.133 4.508 1 98.12 200 TRP A C 1
ATOM 1529 O O . TRP A 1 200 ? -7.805 11.75 3.898 1 98.12 200 TRP A O 1
ATOM 1539 N N . TRP A 1 201 ? -9.008 13.336 4.816 1 97.81 201 TRP A N 1
ATOM 1540 C CA . TRP A 1 201 ? -8.141 14.383 4.27 1 97.81 201 TRP A CA 1
ATOM 1541 C C . TRP A 1 201 ? -6.773 14.359 4.938 1 97.81 201 TRP A C 1
ATOM 1543 O O . TRP A 1 201 ? -5.762 14.664 4.301 1 97.81 201 TRP A O 1
ATOM 1553 N N . HIS A 1 202 ? -6.766 14.016 6.184 1 97.38 202 HIS A N 1
ATOM 1554 C CA . HIS A 1 202 ? -5.469 13.859 6.824 1 97.38 202 HIS A CA 1
ATOM 1555 C C . HIS A 1 202 ? -4.672 12.719 6.191 1 97.38 202 HIS A C 1
ATOM 1557 O O . HIS A 1 202 ? -3.455 12.82 6.027 1 97.38 202 HIS A O 1
ATOM 1563 N N . LEU A 1 203 ? -5.328 11.656 5.875 1 97.19 203 LEU A N 1
ATOM 1564 C CA . LEU A 1 203 ? -4.66 10.547 5.207 1 97.19 203 LEU A CA 1
ATOM 1565 C C . LEU A 1 203 ? -4.145 10.969 3.836 1 97.19 203 LEU A C 1
ATOM 1567 O O . LEU A 1 203 ? -3.072 10.531 3.412 1 97.19 203 LEU A O 1
ATOM 1571 N N . CYS A 1 204 ? -4.918 11.766 3.174 1 95.75 204 CYS A N 1
ATOM 1572 C CA . CYS A 1 204 ? -4.461 12.281 1.889 1 95.75 204 CYS A CA 1
ATOM 1573 C C . CYS A 1 204 ? -3.16 13.062 2.049 1 95.75 204 CYS A C 1
ATOM 1575 O O . CYS A 1 204 ? -2.229 12.891 1.261 1 95.75 204 CYS A O 1
ATOM 1577 N N . LEU A 1 205 ? -3.104 13.852 3.047 1 92.12 205 LEU A N 1
ATOM 1578 C CA . LEU A 1 205 ? -1.903 14.633 3.314 1 92.12 205 LEU A CA 1
ATOM 1579 C C . LEU A 1 205 ? -0.731 13.727 3.676 1 92.12 205 LEU A C 1
ATOM 1581 O O . LEU A 1 205 ? 0.387 13.93 3.197 1 92.12 205 LEU A O 1
ATOM 1585 N N . LEU A 1 206 ? -1.021 12.773 4.523 1 92.25 206 LEU A N 1
ATOM 1586 C CA . LEU A 1 206 ? 0.02 11.836 4.93 1 92.25 206 LEU A CA 1
ATOM 1587 C C . LEU A 1 206 ? 0.545 11.055 3.73 1 92.25 206 LEU A C 1
ATOM 1589 O O . LEU A 1 206 ? 1.753 10.836 3.605 1 92.25 206 LEU A O 1
ATOM 1593 N N . ASP A 1 207 ? -0.359 10.602 2.936 1 92.81 207 ASP A N 1
ATOM 1594 C CA . ASP A 1 207 ? 0.02 9.836 1.749 1 92.81 207 ASP A CA 1
ATOM 1595 C C . ASP A 1 207 ? 0.888 10.68 0.812 1 92.81 207 ASP A C 1
ATOM 1597 O O . ASP A 1 207 ? 1.892 10.188 0.287 1 92.81 207 ASP A O 1
ATOM 1601 N N . GLN A 1 208 ? 0.484 11.922 0.603 1 88.69 208 GLN A N 1
ATOM 1602 C CA . GLN A 1 208 ? 1.259 12.82 -0.243 1 88.69 208 GLN A CA 1
ATOM 1603 C C . GLN A 1 208 ? 2.688 12.969 0.274 1 88.69 208 GLN A C 1
ATOM 1605 O O . GLN A 1 208 ? 3.646 12.844 -0.492 1 88.69 208 GLN A O 1
ATOM 1610 N N . ARG A 1 209 ? 2.783 13.18 1.479 1 83.31 209 ARG A N 1
ATOM 1611 C CA . ARG A 1 209 ? 4.094 13.422 2.072 1 83.31 209 ARG A CA 1
ATOM 1612 C C . ARG A 1 209 ? 4.945 12.148 2.057 1 83.31 209 ARG A C 1
ATOM 1614 O O . ARG A 1 209 ? 6.125 12.195 1.706 1 83.31 209 ARG A O 1
ATOM 1621 N N . ALA A 1 210 ? 4.379 11.086 2.514 1 85.62 210 ALA A N 1
ATOM 1622 C CA . ALA A 1 210 ? 5.113 9.828 2.574 1 85.62 210 ALA A CA 1
ATOM 1623 C C . ALA A 1 210 ? 5.555 9.383 1.182 1 85.62 210 ALA A C 1
ATOM 1625 O O . ALA A 1 210 ? 6.66 8.859 1.011 1 85.62 210 ALA A O 1
ATOM 1626 N N . SER A 1 211 ? 4.684 9.508 0.209 1 84.44 211 SER A N 1
ATOM 1627 C CA . SER A 1 211 ? 5.008 9.133 -1.163 1 84.44 211 SER A CA 1
ATOM 1628 C C . SER A 1 211 ? 6.105 10.031 -1.734 1 84.44 211 SER A C 1
ATOM 1630 O O . SER A 1 211 ? 6.977 9.555 -2.465 1 84.44 211 SER A O 1
ATOM 1632 N N . GLU A 1 212 ? 6.066 11.242 -1.403 1 76.38 212 GLU A N 1
ATOM 1633 C CA . GLU A 1 212 ? 7.105 12.18 -1.826 1 76.38 212 GLU A CA 1
ATOM 1634 C C . GLU A 1 212 ? 8.469 11.766 -1.282 1 76.38 212 GLU A C 1
ATOM 1636 O O . GLU A 1 212 ? 9.477 11.836 -1.995 1 76.38 212 GLU A O 1
ATOM 1641 N N . ASP A 1 213 ? 8.492 11.406 -0.071 1 74.44 213 ASP A N 1
ATOM 1642 C CA . ASP A 1 213 ? 9.727 10.969 0.564 1 74.44 213 ASP A CA 1
ATOM 1643 C C . ASP A 1 213 ? 10.312 9.75 -0.143 1 74.44 213 ASP A C 1
ATOM 1645 O O . ASP A 1 213 ? 11.523 9.539 -0.14 1 74.44 213 ASP A O 1
ATOM 1649 N N . GLN A 1 214 ? 9.43 9.008 -0.695 1 77 214 GLN A N 1
ATOM 1650 C CA . GLN A 1 214 ? 9.867 7.777 -1.353 1 77 214 GLN A CA 1
ATOM 1651 C C . GLN A 1 214 ? 10.016 7.984 -2.857 1 77 214 GLN A C 1
ATOM 1653 O O . GLN A 1 214 ? 10.375 7.055 -3.584 1 77 214 GLN A O 1
ATOM 1658 N N . GLY A 1 215 ? 9.688 9.195 -3.334 1 72.88 215 GLY A N 1
ATOM 1659 C CA . GLY A 1 215 ? 9.789 9.492 -4.754 1 72.88 215 GLY A CA 1
ATOM 1660 C C . GLY A 1 215 ? 8.719 8.812 -5.586 1 72.88 215 GLY A C 1
ATOM 1661 O O . GLY A 1 215 ? 8.977 8.406 -6.723 1 72.88 215 GLY A O 1
ATOM 1662 N N . THR A 1 216 ? 7.539 8.578 -4.969 1 77.81 216 THR A N 1
ATOM 1663 C CA . THR A 1 216 ? 6.438 7.914 -5.66 1 77.81 216 THR A CA 1
ATOM 1664 C C . THR A 1 216 ? 5.176 8.773 -5.617 1 77.81 216 THR A C 1
ATOM 1666 O O . THR A 1 216 ? 5.148 9.812 -4.949 1 77.81 216 THR A O 1
ATOM 1669 N N . SER A 1 217 ? 4.207 8.383 -6.406 1 80.81 217 SER A N 1
ATOM 1670 C CA . SER A 1 217 ? 2.914 9.055 -6.375 1 80.81 217 SER A CA 1
ATOM 1671 C C . SER A 1 217 ? 2.041 8.531 -5.242 1 80.81 217 SER A C 1
ATOM 1673 O O . SER A 1 217 ? 2.094 7.344 -4.914 1 80.81 217 SER A O 1
ATOM 1675 N N . PRO A 1 218 ? 1.247 9.414 -4.789 1 89.38 218 PRO A N 1
ATOM 1676 C CA . PRO A 1 218 ? 0.358 8.977 -3.711 1 89.38 218 PRO A CA 1
ATOM 1677 C C . PRO A 1 218 ? -0.618 7.887 -4.156 1 89.38 218 PRO A C 1
ATOM 1679 O O . PRO A 1 218 ? -1.126 7.934 -5.281 1 89.38 218 PRO A O 1
ATOM 1682 N N . GLU A 1 219 ? -0.869 6.977 -3.287 1 89.44 219 GLU A N 1
ATOM 1683 C CA . GLU A 1 219 ? -1.762 5.859 -3.574 1 89.44 219 GLU A CA 1
ATOM 1684 C C . GLU A 1 219 ? -3.209 6.324 -3.693 1 89.44 219 GLU A C 1
ATOM 1686 O O . GLU A 1 219 ? -3.988 5.762 -4.469 1 89.44 219 GLU A O 1
ATOM 1691 N N . LEU A 1 220 ? -3.592 7.312 -2.988 1 93.25 220 LEU A N 1
ATOM 1692 C CA . LEU A 1 220 ? -4.977 7.766 -2.939 1 93.25 220 LEU A CA 1
ATOM 1693 C C . LEU A 1 220 ? -5.285 8.695 -4.105 1 93.25 220 LEU A C 1
ATOM 1695 O O . LEU A 1 220 ? -6.449 8.984 -4.387 1 93.25 220 LEU A O 1
ATOM 1699 N N . LEU A 1 221 ? -4.312 9.125 -4.812 1 88.25 221 LEU A N 1
ATOM 1700 C CA . LEU A 1 221 ? -4.469 10.117 -5.875 1 88.25 221 LEU A CA 1
ATOM 1701 C C . LEU A 1 221 ? -5.445 9.625 -6.938 1 88.25 221 LEU A C 1
ATOM 1703 O O . LEU A 1 221 ? -6.355 10.352 -7.34 1 88.25 221 LEU A O 1
ATOM 1707 N N . PRO A 1 222 ? -5.348 8.375 -7.359 1 83.19 222 PRO A N 1
ATOM 1708 C CA . PRO A 1 222 ? -6.25 7.906 -8.414 1 83.19 222 PRO A CA 1
ATOM 1709 C C . PRO A 1 222 ? -7.629 7.523 -7.883 1 83.19 222 PRO A C 1
ATOM 1711 O O . PRO A 1 222 ? -8.523 7.195 -8.664 1 83.19 222 PRO A O 1
ATOM 1714 N N . VAL A 1 223 ? -7.809 7.551 -6.645 1 87.69 223 VAL A N 1
ATOM 1715 C CA . VAL A 1 223 ? -9.062 7.102 -6.043 1 87.69 223 VAL A CA 1
ATOM 1716 C C . VAL A 1 223 ? -10.133 8.18 -6.211 1 87.69 223 VAL A C 1
ATOM 1718 O O . VAL A 1 223 ? -9.914 9.336 -5.848 1 87.69 223 VAL A O 1
ATOM 1721 N N . SER A 1 224 ? -11.203 7.824 -6.742 1 87.56 224 SER A N 1
ATOM 1722 C CA . SER A 1 224 ? -12.328 8.742 -6.836 1 87.56 224 SER A CA 1
ATOM 1723 C C . SER A 1 224 ? -12.992 8.938 -5.477 1 87.56 224 SER A C 1
ATOM 1725 O O . SER A 1 224 ? -13.328 7.965 -4.797 1 87.56 224 SER A O 1
ATOM 1727 N N . SER A 1 225 ? -13.125 10.148 -5.129 1 93.5 225 SER A N 1
ATOM 1728 C CA . SER A 1 225 ? -13.695 10.438 -3.818 1 93.5 225 SER A CA 1
ATOM 1729 C C . SER A 1 225 ? -14.688 11.594 -3.893 1 93.5 225 SER A C 1
ATOM 1731 O O . SER A 1 225 ? -14.508 12.531 -4.68 1 93.5 225 SER A O 1
ATOM 1733 N N . ASN A 1 226 ? -15.75 11.508 -3.141 1 94.19 226 ASN A N 1
ATOM 1734 C CA . ASN A 1 226 ? -16.719 12.594 -3.021 1 94.19 226 ASN A CA 1
ATOM 1735 C C . ASN A 1 226 ? -16.766 13.141 -1.6 1 94.19 226 ASN A C 1
ATOM 1737 O O . ASN A 1 226 ? -17.781 13.719 -1.187 1 94.19 226 ASN A O 1
ATOM 1741 N N . VAL A 1 227 ? -15.742 12.914 -0.861 1 96.88 227 VAL A N 1
ATOM 1742 C CA . VAL A 1 227 ? -15.695 13.352 0.529 1 96.88 227 VAL A CA 1
ATOM 1743 C C . VAL A 1 227 ? -15.57 14.875 0.585 1 96.88 227 VAL A C 1
ATOM 1745 O O . VAL A 1 227 ? -14.68 15.461 -0.034 1 96.88 227 VAL A O 1
ATOM 1748 N N . ARG A 1 228 ? -16.422 15.492 1.291 1 96.62 228 ARG A N 1
ATOM 1749 C CA . ARG A 1 228 ? -16.391 16.938 1.466 1 96.62 228 ARG A CA 1
ATOM 1750 C C . ARG A 1 228 ? -15.344 17.344 2.506 1 96.62 228 ARG A C 1
ATOM 1752 O O . ARG A 1 228 ? -14.914 16.516 3.309 1 96.62 228 ARG A O 1
ATOM 1759 N N . LEU A 1 229 ? -14.938 18.625 2.41 1 96.88 229 LEU A N 1
ATOM 1760 C CA . LEU A 1 229 ? -14.039 19.141 3.436 1 96.88 229 LEU A CA 1
ATOM 1761 C C . LEU A 1 229 ? -14.734 19.203 4.789 1 96.88 229 LEU A C 1
ATOM 1763 O O . LEU A 1 229 ? -15.953 19.391 4.855 1 96.88 229 LEU A O 1
ATOM 1767 N N . PRO A 1 230 ? -13.977 18.984 5.871 1 97.56 230 PRO A N 1
ATOM 1768 C CA . PRO A 1 230 ? -14.578 19.188 7.188 1 97.56 230 PRO A CA 1
ATOM 1769 C C . PRO A 1 230 ? -15.102 20.609 7.375 1 97.56 230 PRO A C 1
ATOM 1771 O O . PRO A 1 230 ? -14.594 21.547 6.758 1 97.56 230 PRO A O 1
ATOM 1774 N N . LEU A 1 231 ? -16.062 20.719 8.234 1 96.94 231 LEU A N 1
ATOM 1775 C CA . LEU A 1 231 ? -16.641 22.016 8.523 1 96.94 231 LEU A CA 1
ATOM 1776 C C . LEU A 1 231 ? -15.672 22.891 9.305 1 96.94 231 LEU A C 1
ATOM 1778 O O . LEU A 1 231 ? -14.914 22.406 10.148 1 96.94 231 LEU A O 1
ATOM 1782 N N . ASN A 1 232 ? -15.68 24.203 8.977 1 96.12 232 ASN A N 1
ATOM 1783 C CA . ASN A 1 232 ? -14.883 25.156 9.742 1 96.12 232 ASN A CA 1
ATOM 1784 C C . ASN A 1 232 ? -15.531 25.469 11.086 1 96.12 232 ASN A C 1
ATOM 1786 O O . ASN A 1 232 ? -16.141 26.531 11.266 1 96.12 232 ASN A O 1
ATOM 1790 N N . VAL A 1 233 ? -15.344 24.578 12.062 1 97.12 233 VAL A N 1
ATOM 1791 C CA . VAL A 1 233 ? -16 24.672 13.367 1 97.12 233 VAL A CA 1
ATOM 1792 C C . VAL A 1 233 ? -14.992 24.344 14.469 1 97.12 233 VAL A C 1
ATOM 1794 O O . VAL A 1 233 ? -13.914 23.828 14.195 1 97.12 233 VAL A O 1
ATOM 1797 N N . ASN A 1 234 ? -15.352 24.797 15.641 1 96.25 234 ASN A N 1
ATOM 1798 C CA . ASN A 1 234 ? -14.641 24.328 16.828 1 96.25 234 ASN A CA 1
ATOM 1799 C C . ASN A 1 234 ? -15.156 22.984 17.297 1 96.25 234 ASN A C 1
ATOM 1801 O O . ASN A 1 234 ? -16.328 22.641 17.062 1 96.25 234 ASN A O 1
ATOM 1805 N N . ASP A 1 235 ? -14.289 22.219 17.906 1 96.44 235 ASP A N 1
ATOM 1806 C CA . ASP A 1 235 ? -14.695 20.906 18.391 1 96.44 235 ASP A CA 1
ATOM 1807 C C . ASP A 1 235 ? -15.891 21 19.328 1 96.44 235 ASP A C 1
ATOM 1809 O O . ASP A 1 235 ? -16.75 20.125 19.344 1 96.44 235 ASP A O 1
ATOM 1813 N N . ASP A 1 236 ? -15.977 22.078 20.047 1 94.75 236 ASP A N 1
ATOM 1814 C CA . ASP A 1 236 ? -17.047 22.266 21.031 1 94.75 236 ASP A CA 1
ATOM 1815 C C . ASP A 1 236 ? -18.391 22.516 20.344 1 94.75 236 ASP A C 1
ATOM 1817 O O . ASP A 1 236 ? -19.438 22.391 20.969 1 94.75 236 ASP A O 1
ATOM 1821 N N . ASP A 1 237 ? -18.344 22.891 19.094 1 95.19 237 ASP A N 1
ATOM 1822 C CA . ASP A 1 237 ? -19.578 23.125 18.328 1 95.19 237 ASP A CA 1
ATOM 1823 C C . ASP A 1 237 ? -20.234 21.812 17.922 1 95.19 237 ASP A C 1
ATOM 1825 O O . ASP A 1 237 ? -21.406 21.812 17.531 1 95.19 237 ASP A O 1
ATOM 1829 N N . ILE A 1 238 ? -19.5 20.734 17.984 1 95.19 238 ILE A N 1
ATOM 1830 C CA . ILE A 1 238 ? -20.031 19.438 17.578 1 95.19 238 ILE A CA 1
ATOM 1831 C C . ILE A 1 238 ? -20.531 18.672 18.812 1 95.19 238 ILE A C 1
ATOM 1833 O O . ILE A 1 238 ? -19.719 18.188 19.609 1 95.19 238 ILE A O 1
ATOM 1837 N N . LEU A 1 239 ? -21.75 18.578 18.844 1 90.62 239 LEU A N 1
ATOM 1838 C CA . LEU A 1 239 ? -22.344 17.812 19.938 1 90.62 239 LEU A CA 1
ATOM 1839 C C . LEU A 1 239 ? -22.719 16.406 19.484 1 90.62 239 LEU A C 1
ATOM 1841 O O . LEU A 1 239 ? -23.531 16.234 18.594 1 90.62 239 LEU A O 1
ATOM 1845 N N . PRO A 1 240 ? -22.141 15.422 20.141 1 87.62 240 PRO A N 1
ATOM 1846 C CA . PRO A 1 240 ? -22.312 14.047 19.672 1 87.62 240 PRO A CA 1
ATOM 1847 C C . PRO A 1 240 ? -23.781 13.625 19.625 1 87.62 240 PRO A C 1
ATOM 1849 O O . PRO A 1 240 ? -24.172 12.836 18.75 1 87.62 240 PRO A O 1
ATOM 1852 N N . THR A 1 241 ? -24.625 14.102 20.391 1 85.5 241 THR A N 1
ATOM 1853 C CA . THR A 1 241 ? -26 13.633 20.484 1 85.5 241 THR A CA 1
ATOM 1854 C C . THR A 1 241 ? -26.938 14.586 19.75 1 85.5 241 THR A C 1
ATOM 1856 O O . THR A 1 241 ? -28.125 14.305 19.609 1 85.5 241 THR A O 1
ATOM 1859 N N . SER A 1 242 ? -26.391 15.586 19.188 1 85.5 242 SER A N 1
ATOM 1860 C CA . SER A 1 242 ? -27.25 16.562 18.547 1 85.5 242 SER A CA 1
ATOM 1861 C C . SER A 1 242 ? -27.609 16.156 17.125 1 85.5 242 SER A C 1
ATOM 1863 O O . SER A 1 242 ? -26.781 15.609 16.391 1 85.5 242 SER A O 1
ATOM 1865 N N . THR A 1 243 ? -28.812 16.344 16.719 1 85.56 243 THR A N 1
ATOM 1866 C CA . THR A 1 243 ? -29.281 16.062 15.359 1 85.56 243 THR A CA 1
ATOM 1867 C C . THR A 1 243 ? -29.359 17.344 14.539 1 85.56 243 THR A C 1
ATOM 1869 O O . THR A 1 243 ? -29.594 17.297 13.328 1 85.56 243 THR A O 1
ATOM 1872 N N . LEU A 1 244 ? -29.125 18.438 15.203 1 88.12 244 LEU A N 1
ATOM 1873 C CA . LEU A 1 244 ? -29.172 19.719 14.492 1 88.12 244 LEU A CA 1
ATOM 1874 C C . LEU A 1 244 ? -27.922 19.875 13.617 1 88.12 244 LEU A C 1
ATOM 1876 O O . LEU A 1 244 ? -26.828 19.484 14.016 1 88.12 244 LEU A O 1
ATOM 1880 N N . PRO A 1 245 ? -28.219 20.453 12.516 1 90.19 245 PRO A N 1
ATOM 1881 C CA . PRO A 1 245 ? -27.062 20.672 11.641 1 90.19 245 PRO A CA 1
ATOM 1882 C C . PRO A 1 245 ? -26.016 21.578 12.266 1 90.19 245 PRO A C 1
ATOM 1884 O O . PRO A 1 245 ? -26.344 22.531 12.961 1 90.19 245 PRO A O 1
ATOM 1887 N N . ILE A 1 246 ? -24.812 21.25 12.094 1 94.19 246 ILE A N 1
ATOM 1888 C CA . ILE A 1 246 ? -23.703 22.031 12.609 1 94.19 246 ILE A CA 1
ATOM 1889 C C . ILE A 1 246 ? -23.469 23.25 11.727 1 94.19 246 ILE A C 1
ATOM 1891 O O . ILE A 1 246 ? -23.359 23.141 10.508 1 94.19 246 ILE A O 1
ATOM 1895 N N . GLN A 1 247 ? -23.406 24.312 12.352 1 93.31 247 GLN A N 1
ATOM 1896 C CA . GLN A 1 247 ? -23.203 25.547 11.602 1 93.31 247 GLN A CA 1
ATOM 1897 C C . GLN A 1 247 ? -21.734 25.938 11.57 1 93.31 247 GLN A C 1
ATOM 1899 O O . GLN A 1 247 ? -21.078 25.984 12.609 1 93.31 247 GLN A O 1
ATOM 1904 N N . GLU A 1 248 ? -21.281 26.25 10.438 1 94.69 248 GLU A N 1
ATOM 1905 C CA . GLU A 1 248 ? -19.906 26.703 10.289 1 94.69 248 GLU A CA 1
ATOM 1906 C C . GLU A 1 248 ? -19.719 28.109 10.852 1 94.69 248 GLU A C 1
ATOM 1908 O O . GLU A 1 248 ? -20.641 28.906 10.852 1 94.69 248 GLU A O 1
ATOM 1913 N N . ARG A 1 249 ? -18.578 28.344 11.305 1 93.75 249 ARG A N 1
ATOM 1914 C CA . ARG A 1 249 ? -18.219 29.656 11.828 1 93.75 249 ARG A CA 1
ATOM 1915 C C . ARG A 1 249 ? -17.422 30.469 10.812 1 93.75 249 ARG A C 1
ATOM 1917 O O . ARG A 1 249 ? -16.734 29.891 9.969 1 93.75 249 ARG A O 1
ATOM 1924 N N . ILE A 1 250 ? -17.641 31.75 11.055 1 90 250 ILE A N 1
ATOM 1925 C CA . ILE A 1 250 ? -16.812 32.688 10.281 1 90 250 ILE A CA 1
ATOM 1926 C C . ILE A 1 250 ? -15.562 33.031 11.086 1 90 250 ILE A C 1
ATOM 1928 O O . ILE A 1 250 ? -15.641 33.281 12.289 1 90 250 ILE A O 1
ATOM 1932 N N . GLY A 1 251 ? -14.352 32.938 10.398 1 88 251 GLY A N 1
ATOM 1933 C CA . GLY A 1 251 ? -13.117 33.281 11.086 1 88 251 GLY A CA 1
ATOM 1934 C C . GLY A 1 251 ? -12.297 32.062 11.445 1 88 251 GLY A C 1
ATOM 1935 O O . GLY A 1 251 ? -12.469 30.984 10.852 1 88 251 GLY A O 1
ATOM 1936 N N . VAL A 1 252 ? -11.391 32.25 12.414 1 89.56 252 VAL A N 1
ATOM 1937 C CA . VAL A 1 252 ? -10.438 31.203 12.773 1 89.56 252 VAL A CA 1
ATOM 1938 C C . VAL A 1 252 ? -11.094 30.219 13.734 1 89.56 252 VAL A C 1
ATOM 1940 O O . VAL A 1 252 ? -11.742 30.625 14.703 1 89.56 252 VAL A O 1
ATOM 1943 N N . THR A 1 253 ? -11.039 28.969 13.461 1 93.12 253 THR A N 1
ATOM 1944 C CA . THR A 1 253 ? -11.523 27.891 14.312 1 93.12 253 THR A CA 1
ATOM 1945 C C . THR A 1 253 ? -10.461 26.812 14.477 1 93.12 253 THR A C 1
ATOM 1947 O O . THR A 1 253 ? -9.336 26.969 13.992 1 93.12 253 THR A O 1
ATOM 1950 N N . ASP A 1 254 ? -10.836 25.719 15.102 1 93.88 254 ASP A N 1
ATOM 1951 C CA . ASP A 1 254 ? -9.938 24.578 15.289 1 93.88 254 ASP A CA 1
ATOM 1952 C C . ASP A 1 254 ? -9.586 23.922 13.953 1 93.88 254 ASP A C 1
ATOM 1954 O O . ASP A 1 254 ? -8.555 23.266 13.836 1 93.88 254 ASP A O 1
ATOM 1958 N N . MET A 1 255 ? -10.383 24.188 12.945 1 95.31 255 MET A N 1
ATOM 1959 C CA . MET A 1 255 ? -10.25 23.453 11.695 1 95.31 255 MET A CA 1
ATOM 1960 C C . MET A 1 255 ? -9.633 24.328 10.609 1 95.31 255 MET A C 1
ATOM 1962 O O . MET A 1 255 ? -9.227 23.828 9.562 1 95.31 255 MET A O 1
ATOM 1966 N N . THR A 1 256 ? -9.5 25.578 10.883 1 91.81 256 THR A N 1
ATOM 1967 C CA . THR A 1 256 ? -9.125 26.531 9.844 1 91.81 256 THR A CA 1
ATOM 1968 C C . THR A 1 256 ? -7.773 26.172 9.234 1 91.81 256 THR A C 1
ATOM 1970 O O . THR A 1 256 ? -7.637 26.094 8.016 1 91.81 256 THR A O 1
ATOM 1973 N N . PHE A 1 257 ? -6.785 25.938 10.078 1 89.31 257 PHE A N 1
ATOM 1974 C CA . PHE A 1 257 ? -5.445 25.594 9.609 1 89.31 257 PHE A CA 1
ATOM 1975 C C . PHE A 1 257 ? -5.473 24.328 8.766 1 89.31 257 PHE A C 1
ATOM 1977 O O . PHE A 1 257 ? -4.902 24.297 7.668 1 89.31 257 PHE A O 1
ATOM 1984 N N . ALA A 1 258 ? -6.086 23.344 9.242 1 93.56 258 ALA A N 1
ATOM 1985 C CA . ALA A 1 258 ? -6.168 22.062 8.539 1 93.56 258 ALA A CA 1
ATOM 1986 C C . ALA A 1 258 ? -6.941 22.219 7.23 1 93.56 258 ALA A C 1
ATOM 1988 O O . ALA A 1 258 ? -6.555 21.641 6.207 1 93.56 258 ALA A O 1
ATOM 1989 N N . ASN A 1 259 ? -8.016 22.969 7.254 1 94.38 259 ASN A N 1
ATOM 1990 C CA . ASN A 1 259 ? -8.844 23.141 6.062 1 94.38 259 ASN A CA 1
ATOM 1991 C C . ASN A 1 259 ? -8.07 23.828 4.938 1 94.38 259 ASN A C 1
ATOM 1993 O O . ASN A 1 259 ? -8.266 23.516 3.762 1 94.38 259 ASN A O 1
ATOM 1997 N N . ILE A 1 260 ? -7.27 24.75 5.34 1 90.38 260 ILE A N 1
ATOM 1998 C CA . ILE A 1 260 ? -6.441 25.406 4.332 1 90.38 260 ILE A CA 1
ATOM 1999 C C . ILE A 1 260 ? -5.527 24.375 3.67 1 90.38 260 ILE A C 1
ATOM 2001 O O . ILE A 1 260 ? -5.387 24.359 2.445 1 90.38 260 ILE A O 1
ATOM 2005 N N . ARG A 1 261 ? -4.977 23.547 4.391 1 89.19 261 ARG A N 1
ATOM 2006 C CA . ARG A 1 261 ? -4.086 22.516 3.875 1 89.19 261 ARG A CA 1
ATOM 2007 C C . ARG A 1 261 ? -4.859 21.469 3.066 1 89.19 261 ARG A C 1
ATOM 2009 O O . ARG A 1 261 ? -4.387 21.016 2.025 1 89.19 261 ARG A O 1
ATOM 2016 N N . TYR A 1 262 ? -6.031 21.141 3.584 1 94.31 262 TYR A N 1
ATOM 2017 C CA . TYR A 1 262 ? -6.859 20.172 2.883 1 94.31 262 TYR A CA 1
ATOM 2018 C C . TYR A 1 262 ? -7.305 20.703 1.528 1 94.31 262 TYR A C 1
ATOM 2020 O O . TYR A 1 262 ? -7.277 19.984 0.528 1 94.31 262 TYR A O 1
ATOM 2028 N N . GLU A 1 263 ? -7.66 21.922 1.507 1 92.5 263 GLU A N 1
ATOM 2029 C CA . GLU A 1 263 ? -8.055 22.547 0.245 1 92.5 263 GLU A CA 1
ATOM 2030 C C . GLU A 1 263 ? -6.883 22.594 -0.734 1 92.5 263 GLU A C 1
ATOM 2032 O O . GLU A 1 263 ? -7.07 22.438 -1.941 1 92.5 263 GLU A O 1
ATOM 2037 N N . SER A 1 264 ? -5.758 22.844 -0.222 1 88.31 264 SER A N 1
ATOM 2038 C CA . SER A 1 264 ? -4.57 22.922 -1.065 1 88.31 264 SER A CA 1
ATOM 2039 C C . SER A 1 264 ? -4.266 21.578 -1.716 1 88.31 264 SER A C 1
ATOM 2041 O O . SER A 1 264 ? -3.992 21.516 -2.916 1 88.31 264 SER A O 1
ATOM 2043 N N . ILE A 1 265 ? -4.305 20.531 -0.954 1 90.25 265 ILE A N 1
ATOM 2044 C CA . ILE A 1 265 ? -3.988 19.219 -1.501 1 90.25 265 ILE A CA 1
ATOM 2045 C C . ILE A 1 265 ? -5.086 18.781 -2.469 1 90.25 265 ILE A C 1
ATOM 2047 O O . ILE A 1 265 ? -4.809 18.125 -3.477 1 90.25 265 ILE A O 1
ATOM 2051 N N . ARG A 1 266 ? -6.289 19.109 -2.111 1 91.06 266 ARG A N 1
ATOM 2052 C CA . ARG A 1 266 ? -7.391 18.812 -3.021 1 91.06 266 ARG A CA 1
ATOM 2053 C C . ARG A 1 266 ? -7.172 19.469 -4.383 1 91.06 266 ARG A C 1
ATOM 2055 O O . ARG A 1 266 ? -7.344 18.828 -5.422 1 91.06 266 ARG A O 1
ATOM 2062 N N . ALA A 1 267 ? -6.82 20.672 -4.391 1 87.75 267 ALA A N 1
ATOM 2063 C CA . ALA A 1 267 ? -6.617 21.422 -5.625 1 87.75 267 ALA A CA 1
ATOM 2064 C C . ALA A 1 267 ? -5.469 20.844 -6.441 1 87.75 267 ALA A C 1
ATOM 2066 O O . ALA A 1 267 ? -5.57 20.719 -7.664 1 87.75 267 ALA A O 1
ATOM 2067 N N . VAL A 1 268 ? -4.445 20.516 -5.785 1 83.81 268 VAL A N 1
ATOM 2068 C CA . VAL A 1 268 ? -3.273 19.969 -6.465 1 83.81 268 VAL A CA 1
ATOM 2069 C C . VAL A 1 268 ? -3.613 18.609 -7.07 1 83.81 268 VAL A C 1
ATOM 2071 O O . VAL A 1 268 ? -3.223 18.312 -8.203 1 83.81 268 VAL A O 1
ATOM 2074 N N . TRP A 1 269 ? -4.25 17.812 -6.293 1 86.94 269 TRP A N 1
ATOM 2075 C CA . TRP A 1 269 ? -4.602 16.484 -6.773 1 86.94 269 TRP A CA 1
ATOM 2076 C C . TRP A 1 269 ? -5.586 16.562 -7.938 1 86.94 269 TRP A C 1
ATOM 2078 O O . TRP A 1 269 ? -5.496 15.789 -8.891 1 86.94 269 TRP A O 1
ATOM 2088 N N . ASP A 1 270 ? -6.523 17.469 -7.836 1 85.81 270 ASP A N 1
ATOM 2089 C CA . ASP A 1 270 ? -7.457 17.672 -8.938 1 85.81 270 ASP A CA 1
ATOM 2090 C C . ASP A 1 270 ? -6.723 18.078 -10.211 1 85.81 270 ASP A C 1
ATOM 2092 O O . ASP A 1 270 ? -7.047 17.609 -11.305 1 85.81 270 ASP A O 1
ATOM 2096 N N . MET A 1 271 ? -5.863 18.922 -10.102 1 80.81 271 MET A N 1
ATOM 2097 C CA . MET A 1 271 ? -5.062 19.359 -11.242 1 80.81 271 MET A CA 1
ATOM 2098 C C . MET A 1 271 ? -4.277 18.188 -11.844 1 80.81 271 MET A C 1
ATOM 2100 O O . MET A 1 271 ? -4.234 18.031 -13.062 1 80.81 271 MET A O 1
ATOM 2104 N N . ARG A 1 272 ? -3.643 17.453 -11 1 79.31 272 ARG A N 1
ATOM 2105 C CA . ARG A 1 272 ? -2.854 16.312 -11.453 1 79.31 272 ARG A CA 1
ATOM 2106 C C . ARG A 1 272 ? -3.725 15.297 -12.18 1 79.31 272 ARG A C 1
ATOM 2108 O O . ARG A 1 272 ? -3.314 14.734 -13.203 1 79.31 272 ARG A O 1
ATOM 2115 N N . ARG A 1 273 ? -4.859 15.047 -11.641 1 78.31 273 ARG A N 1
ATOM 2116 C CA . ARG A 1 273 ? -5.789 14.133 -12.289 1 78.31 273 ARG A CA 1
ATOM 2117 C C . ARG A 1 273 ? -6.191 14.648 -13.672 1 78.31 273 ARG A C 1
ATOM 2119 O O . ARG A 1 273 ? -6.309 13.867 -14.617 1 78.31 273 ARG A O 1
ATOM 2126 N N . GLU A 1 274 ? -6.449 15.867 -13.734 1 75.56 274 GLU A N 1
ATOM 2127 C CA . GLU A 1 274 ? -6.816 16.484 -15.008 1 75.56 274 GLU A CA 1
ATOM 2128 C C . GLU A 1 274 ? -5.68 16.375 -16.016 1 75.56 274 GLU A C 1
ATOM 2130 O O . GLU A 1 274 ? -5.914 16.125 -17.203 1 75.56 274 GLU A O 1
ATOM 2135 N N . LEU A 1 275 ? -4.531 16.656 -15.57 1 71.38 275 LEU A N 1
ATOM 2136 C CA . LEU A 1 275 ? -3.363 16.578 -16.438 1 71.38 275 LEU A CA 1
ATOM 2137 C C . LEU A 1 275 ? -3.129 15.148 -16.922 1 71.38 275 LEU A C 1
ATOM 2139 O O . LEU A 1 275 ? -2.734 14.93 -18.078 1 71.38 275 LEU A O 1
ATOM 2143 N N . GLU A 1 276 ? -3.262 14.25 -16.031 1 68.06 276 GLU A N 1
ATOM 2144 C CA . GLU A 1 276 ? -3.09 12.844 -16.391 1 68.06 276 GLU A CA 1
ATOM 2145 C C . GLU A 1 276 ? -4.145 12.398 -17.391 1 68.06 276 GLU A C 1
ATOM 2147 O O . GLU A 1 276 ? -3.875 11.547 -18.25 1 68.06 276 GLU A O 1
ATOM 2152 N N . SER A 1 277 ? -5.262 12.875 -17.188 1 63.84 277 SER A N 1
ATOM 2153 C CA . SER A 1 277 ? -6.348 12.523 -18.109 1 63.84 277 SER A CA 1
ATOM 2154 C C . SER A 1 277 ? -6.141 13.141 -19.484 1 63.84 277 SER A C 1
ATOM 2156 O O . SER A 1 277 ? -6.539 12.562 -20.5 1 63.84 277 SER A O 1
ATOM 2158 N N . ARG A 1 278 ? -5.777 14.492 -19.469 1 58.12 278 ARG A N 1
ATOM 2159 C CA . ARG A 1 278 ? -5.617 15.219 -20.734 1 58.12 278 ARG A CA 1
ATOM 2160 C C . ARG A 1 278 ? -4.355 14.766 -21.453 1 58.12 278 ARG A C 1
ATOM 2162 O O . ARG A 1 278 ? -4.168 15.086 -22.641 1 58.12 278 ARG A O 1
ATOM 2169 N N . ARG A 1 279 ? -3.852 13.688 -21.219 1 51.38 279 ARG A N 1
ATOM 2170 C CA . ARG A 1 279 ? -2.678 13.125 -21.875 1 51.38 279 ARG A CA 1
ATOM 2171 C C . ARG A 1 279 ? -1.771 14.227 -22.406 1 51.38 279 ARG A C 1
ATOM 2173 O O . ARG A 1 279 ? -1.739 14.484 -23.625 1 51.38 279 ARG A O 1
ATOM 2180 N N . CYS A 1 280 ? -1.417 15.25 -21.812 1 45.12 280 CYS A N 1
ATOM 2181 C CA . CYS A 1 280 ? -0.71 16.391 -22.375 1 45.12 280 CYS A CA 1
ATOM 2182 C C . CYS A 1 280 ? 0.571 15.953 -23.078 1 45.12 280 CYS A C 1
ATOM 2184 O O . CYS A 1 280 ? 1.492 15.445 -22.438 1 45.12 280 CYS A O 1
ATOM 2186 N N . ALA A 1 281 ? 0.442 15.414 -24.266 1 42.94 281 ALA A N 1
ATOM 2187 C CA . ALA A 1 281 ? 1.58 15.305 -25.172 1 42.94 281 ALA A CA 1
ATOM 2188 C C . ALA A 1 281 ? 2.582 16.438 -24.938 1 42.94 281 ALA A C 1
ATOM 2190 O O . ALA A 1 281 ? 2.217 17.5 -24.453 1 42.94 281 ALA A O 1
ATOM 2191 N N . PRO A 1 282 ? 3.789 16.062 -25.141 1 43.56 282 PRO A N 1
ATOM 2192 C CA . PRO A 1 282 ? 4.91 16.984 -24.969 1 43.56 282 PRO A CA 1
ATOM 2193 C C . PRO A 1 282 ? 4.57 18.406 -25.391 1 43.56 282 PRO A C 1
ATOM 2195 O O . PRO A 1 282 ? 5 19.375 -24.75 1 43.56 282 PRO A O 1
ATOM 2198 N N . HIS A 1 283 ? 3.994 18.484 -26.562 1 44.03 283 HIS A N 1
ATOM 2199 C CA . HIS A 1 283 ? 3.785 19.828 -27.125 1 44.03 283 HIS A CA 1
ATOM 2200 C C . HIS A 1 283 ? 2.785 20.609 -26.297 1 44.03 283 HIS A C 1
ATOM 2202 O O . HIS A 1 283 ? 2.652 21.828 -26.469 1 44.03 283 HIS A O 1
ATOM 2208 N N . ARG A 1 284 ? 2.098 19.984 -25.484 1 49.78 284 ARG A N 1
ATOM 2209 C CA . ARG A 1 284 ? 1.009 20.625 -24.766 1 49.78 284 ARG A CA 1
ATOM 2210 C C . ARG A 1 284 ? 1.427 20.969 -23.328 1 49.78 284 ARG A C 1
ATOM 2212 O O . ARG A 1 284 ? 0.579 21.234 -22.484 1 49.78 284 ARG A O 1
ATOM 2219 N N . GLN A 1 285 ? 2.686 20.891 -23.141 1 52.38 285 GLN A N 1
ATOM 2220 C CA . GLN A 1 285 ? 3.344 21.297 -21.906 1 52.38 285 GLN A CA 1
ATOM 2221 C C . GLN A 1 285 ? 2.861 22.672 -21.453 1 52.38 285 GLN A C 1
ATOM 2223 O O . GLN A 1 285 ? 2.672 22.922 -20.266 1 52.38 285 GLN A O 1
ATOM 2228 N N . CYS A 1 286 ? 2.744 23.609 -22.531 1 52.38 286 CYS A N 1
ATOM 2229 C CA . CYS A 1 286 ? 2.283 24.953 -22.25 1 52.38 286 CYS A CA 1
ATOM 2230 C C . CYS A 1 286 ? 0.91 24.938 -21.594 1 52.38 286 CYS A C 1
ATOM 2232 O O . CYS A 1 286 ? 0.671 25.672 -20.625 1 52.38 286 CYS A O 1
ATOM 2234 N N . ARG A 1 287 ? 0.149 23.984 -22.016 1 58.41 287 ARG A N 1
ATOM 2235 C CA . ARG A 1 287 ? -1.214 23.938 -21.484 1 58.41 287 ARG A CA 1
ATOM 2236 C C . ARG A 1 287 ? -1.238 23.438 -20.047 1 58.41 287 ARG A C 1
ATOM 2238 O O . ARG A 1 287 ? -2.039 23.906 -19.234 1 58.41 287 ARG A O 1
ATOM 2245 N N . CYS A 1 288 ? -0.158 22.812 -19.734 1 63.59 288 CYS A N 1
ATOM 2246 C CA . CYS A 1 288 ? -0.069 22.281 -18.375 1 63.59 288 CYS A CA 1
ATOM 2247 C C . CYS A 1 288 ? 0.332 23.375 -17.391 1 63.59 288 CYS A C 1
ATOM 2249 O O . CYS A 1 288 ? -0.216 23.438 -16.297 1 63.59 288 CYS A O 1
ATOM 2251 N N . ILE A 1 289 ? 1.089 24.281 -17.938 1 62.72 289 ILE A N 1
ATOM 2252 C CA . ILE A 1 289 ? 1.567 25.359 -17.078 1 62.72 289 ILE A CA 1
ATOM 2253 C C . ILE A 1 289 ? 0.439 26.359 -16.828 1 62.72 289 ILE A C 1
ATOM 2255 O O . ILE A 1 289 ? 0.261 26.844 -15.703 1 62.72 289 ILE A O 1
ATOM 2259 N N . ASP A 1 290 ? -0.213 26.672 -17.859 1 67.12 290 ASP A N 1
ATOM 2260 C CA . ASP A 1 290 ? -1.348 27.578 -17.719 1 67.12 290 ASP A CA 1
ATOM 2261 C C . ASP A 1 290 ? -2.389 27.016 -16.766 1 67.12 290 ASP A C 1
ATOM 2263 O O . ASP A 1 290 ? -2.971 27.75 -15.969 1 67.12 290 ASP A O 1
ATOM 2267 N N . MET A 1 291 ? -2.436 25.844 -16.812 1 71.56 291 MET A N 1
ATOM 2268 C CA . MET A 1 291 ? -3.398 25.203 -15.922 1 71.56 291 MET A CA 1
ATOM 2269 C C . MET A 1 291 ? -2.957 25.297 -14.469 1 71.56 291 MET A C 1
ATOM 2271 O O . MET A 1 291 ? -3.783 25.5 -13.578 1 71.56 291 MET A O 1
ATOM 2275 N N . CYS A 1 292 ? -1.7 25.188 -14.273 1 70.5 292 CYS A N 1
ATOM 2276 C CA . CYS A 1 292 ? -1.162 25.266 -12.914 1 70.5 292 CYS A CA 1
ATOM 2277 C C . CYS A 1 292 ? -1.339 26.672 -12.352 1 70.5 292 CYS A C 1
ATOM 2279 O O . CYS A 1 292 ? -1.763 26.828 -11.203 1 70.5 292 CYS A O 1
ATOM 2281 N N . SER A 1 293 ? -1.033 27.641 -13.133 1 70.5 293 SER A N 1
ATOM 2282 C CA . SER A 1 293 ? -1.155 29.031 -12.695 1 70.5 293 SER A CA 1
ATOM 2283 C C . SER A 1 293 ? -2.609 29.391 -12.414 1 70.5 293 SER A C 1
ATOM 2285 O O . SER A 1 293 ? -2.904 30.062 -11.422 1 70.5 293 SER A O 1
ATOM 2287 N N . ASP A 1 294 ? -3.395 28.953 -13.242 1 77.06 294 ASP A N 1
ATOM 2288 C CA . ASP A 1 294 ? -4.816 29.234 -13.078 1 77.06 294 ASP A CA 1
ATOM 2289 C C . ASP A 1 294 ? -5.367 28.562 -11.828 1 77.06 294 ASP A C 1
ATOM 2291 O O . ASP A 1 294 ? -6.16 29.156 -11.094 1 77.06 294 ASP A O 1
ATOM 2295 N N . THR A 1 295 ? -4.957 27.375 -11.648 1 78.38 295 THR A N 1
ATOM 2296 C CA . THR A 1 295 ? -5.426 26.625 -10.484 1 78.38 295 THR A CA 1
ATOM 2297 C C . THR A 1 295 ? -4.914 27.266 -9.195 1 78.38 295 THR A C 1
ATOM 2299 O O . THR A 1 295 ? -5.641 27.328 -8.203 1 78.38 295 THR A O 1
ATOM 2302 N N . SER A 1 296 ? -3.686 27.688 -9.195 1 76.56 296 SER A N 1
ATOM 2303 C CA . SER A 1 296 ? -3.104 28.359 -8.031 1 76.56 296 SER A CA 1
ATOM 2304 C C . SER A 1 296 ? -3.834 29.656 -7.715 1 76.56 296 SER A C 1
ATOM 2306 O O . SER A 1 296 ? -4.117 29.938 -6.551 1 76.56 296 SER A O 1
ATOM 2308 N N . ALA A 1 297 ? -4.059 30.375 -8.711 1 77.94 297 ALA A N 1
ATOM 2309 C CA . ALA A 1 297 ? -4.758 31.656 -8.531 1 77.94 297 ALA A CA 1
ATOM 2310 C C . ALA A 1 297 ? -6.176 31.422 -8.023 1 77.94 297 ALA A C 1
ATOM 2312 O O . ALA A 1 297 ? -6.656 32.156 -7.152 1 77.94 297 ALA A O 1
ATOM 2313 N N . ARG A 1 298 ? -6.809 30.484 -8.531 1 84.38 298 ARG A N 1
ATOM 2314 C CA . ARG A 1 298 ? -8.164 30.172 -8.109 1 84.38 298 ARG A CA 1
ATOM 2315 C C . ARG A 1 298 ? -8.188 29.719 -6.652 1 84.38 298 ARG A C 1
ATOM 2317 O O . ARG A 1 298 ? -9.094 30.078 -5.895 1 84.38 298 ARG A O 1
ATOM 2324 N N . LEU A 1 299 ? -7.238 28.938 -6.344 1 86.81 299 LEU A N 1
ATOM 2325 C CA . LEU A 1 299 ? -7.156 28.469 -4.965 1 86.81 299 LEU A CA 1
ATOM 2326 C C . LEU A 1 299 ? -6.914 29.625 -4.004 1 86.81 299 LEU A C 1
ATOM 2328 O O . LEU A 1 299 ? -7.559 29.703 -2.957 1 86.81 299 LEU A O 1
ATOM 2332 N N . PHE A 1 300 ? -6.043 30.469 -4.34 1 80.38 300 PHE A N 1
ATOM 2333 C CA . PHE A 1 300 ? -5.762 31.625 -3.49 1 80.38 300 PHE A CA 1
ATOM 2334 C C . PHE A 1 300 ? -7.012 32.469 -3.311 1 80.38 300 PHE A C 1
ATOM 2336 O O . PHE A 1 300 ? -7.297 32.938 -2.205 1 80.38 300 PHE A O 1
ATOM 2343 N N . SER A 1 301 ? -7.605 32.719 -4.395 1 86 301 SER A N 1
ATOM 2344 C CA . SER A 1 301 ? -8.82 33.5 -4.34 1 86 301 SER A CA 1
ATOM 2345 C C . SER A 1 301 ? -9.867 32.875 -3.43 1 86 301 SER A C 1
ATOM 2347 O O . SER A 1 301 ? -10.555 33.562 -2.678 1 86 301 SER A O 1
ATOM 2349 N N . ARG A 1 302 ? -9.977 31.656 -3.533 1 89.81 302 ARG A N 1
ATOM 2350 C CA . ARG A 1 302 ? -10.93 30.922 -2.703 1 89.81 302 ARG A CA 1
ATOM 2351 C C . ARG A 1 302 ? -10.539 31 -1.23 1 89.81 302 ARG A C 1
ATOM 2353 O O . ARG A 1 302 ? -11.398 31.219 -0.369 1 89.81 302 ARG A O 1
ATOM 2360 N N . LEU A 1 303 ? -9.297 30.797 -0.914 1 90.06 303 LEU A N 1
ATOM 2361 C CA . LEU A 1 303 ? -8.82 30.859 0.465 1 90.06 303 LEU A CA 1
ATOM 2362 C C . LEU A 1 303 ? -8.977 32.25 1.038 1 90.06 303 LEU A C 1
ATOM 2364 O O . LEU A 1 303 ? -9.297 32.438 2.219 1 90.06 303 LEU A O 1
ATOM 2368 N N . HIS A 1 304 ? -8.734 33.156 0.159 1 86.62 304 HIS A N 1
ATOM 2369 C CA . HIS A 1 304 ? -8.906 34.562 0.588 1 86.62 304 HIS A CA 1
ATOM 2370 C C . HIS A 1 304 ? -10.359 34.844 0.927 1 86.62 304 HIS A C 1
ATOM 2372 O O . HIS A 1 304 ? -10.656 35.438 1.97 1 86.62 304 HIS A O 1
ATOM 2378 N N . ARG A 1 305 ? -11.188 34.438 0.132 1 89.38 305 ARG A N 1
ATOM 2379 C CA . ARG A 1 305 ? -12.617 34.688 0.289 1 89.38 305 ARG A CA 1
ATOM 2380 C C . ARG A 1 305 ? -13.18 33.938 1.493 1 89.38 305 ARG A C 1
ATOM 2382 O O . ARG A 1 305 ? -13.922 34.531 2.295 1 89.38 305 ARG A O 1
ATOM 2389 N N . ASP A 1 306 ? -12.789 32.75 1.613 1 90.12 306 ASP A N 1
ATOM 2390 C CA . ASP A 1 306 ? -13.438 31.875 2.582 1 90.12 306 ASP A CA 1
ATOM 2391 C C . ASP A 1 306 ? -12.781 32 3.955 1 90.12 306 ASP A C 1
ATOM 2393 O O . ASP A 1 306 ? -13.414 31.734 4.977 1 90.12 306 ASP A O 1
ATOM 2397 N N . TYR A 1 307 ? -11.477 32.406 4.051 1 90.12 307 TYR A N 1
ATOM 2398 C CA . TYR A 1 307 ? -10.781 32.375 5.332 1 90.12 307 TYR A CA 1
ATOM 2399 C C . TYR A 1 307 ? -10.109 33.719 5.613 1 90.12 307 TYR A C 1
ATOM 2401 O O . TYR A 1 307 ? -10.539 34.469 6.496 1 90.12 307 TYR A O 1
ATOM 2409 N N . ILE A 1 308 ? -9.211 34.125 4.828 1 86.75 308 ILE A N 1
ATOM 2410 C CA . ILE A 1 308 ? -8.297 35.219 5.102 1 86.75 308 ILE A CA 1
ATOM 2411 C C . ILE A 1 308 ? -9.086 36.5 5.355 1 86.75 308 ILE A C 1
ATOM 2413 O O . ILE A 1 308 ? -8.789 37.25 6.285 1 86.75 308 ILE A O 1
ATOM 2417 N N . SER A 1 309 ? -10.039 36.719 4.559 1 89 309 SER A N 1
ATOM 2418 C CA . SER A 1 309 ? -10.805 37.969 4.641 1 89 309 SER A CA 1
ATOM 2419 C C . SER A 1 309 ? -11.555 38.062 5.965 1 89 309 SER A C 1
ATOM 2421 O O . SER A 1 309 ? -11.977 39.156 6.367 1 89 309 SER A O 1
ATOM 2423 N N . HIS A 1 310 ? -11.672 36.969 6.652 1 88.75 310 HIS A N 1
ATOM 2424 C CA . HIS A 1 310 ? -12.484 36.969 7.863 1 88.75 310 HIS A CA 1
ATOM 2425 C C . HIS A 1 310 ? -11.609 36.906 9.109 1 88.75 310 HIS A C 1
ATOM 2427 O O . HIS A 1 310 ? -12.125 36.906 10.234 1 88.75 310 HIS A O 1
ATOM 2433 N N . PHE A 1 311 ? -10.336 36.906 8.922 1 88.12 311 PHE A N 1
ATOM 2434 C CA . PHE A 1 311 ? -9.438 36.844 10.07 1 88.12 311 PHE A CA 1
ATOM 2435 C C . PHE A 1 311 ? -9.398 38.156 10.812 1 88.12 311 PHE A C 1
ATOM 2437 O O . PHE A 1 311 ? -9.406 39.25 10.195 1 88.12 311 PHE A O 1
ATOM 2444 N N . ASN A 1 312 ? -9.523 38.031 12.094 1 84.69 312 ASN A N 1
ATOM 2445 C CA . ASN A 1 312 ? -9.344 39.219 12.953 1 84.69 312 ASN A CA 1
ATOM 2446 C C . ASN A 1 312 ? -7.898 39.688 12.953 1 84.69 312 ASN A C 1
ATOM 2448 O O . ASN A 1 312 ? -7.004 38.969 13.406 1 84.69 312 ASN A O 1
ATOM 2452 N N . PRO A 1 313 ? -7.684 40.875 12.539 1 83.06 313 PRO A N 1
ATOM 2453 C CA . PRO A 1 313 ? -6.316 41.406 12.453 1 83.06 313 PRO A CA 1
ATOM 2454 C C . PRO A 1 313 ? -5.633 41.5 13.812 1 83.06 313 PRO A C 1
ATOM 2456 O O . PRO A 1 313 ? -4.398 41.469 13.891 1 83.06 313 PRO A O 1
ATOM 2459 N N . ASP A 1 314 ? -6.363 41.469 14.836 1 84 314 ASP A N 1
ATOM 2460 C CA . ASP A 1 314 ? -5.797 41.625 16.172 1 84 314 ASP A CA 1
ATOM 2461 C C . ASP A 1 314 ? -5.426 40.281 16.781 1 84 314 ASP A C 1
ATOM 2463 O O . ASP A 1 314 ? -4.82 40.219 17.859 1 84 314 ASP A O 1
ATOM 2467 N N . HIS A 1 315 ? -5.762 39.281 16.062 1 81.75 315 HIS A N 1
ATOM 2468 C CA . HIS A 1 315 ? -5.406 37.969 16.578 1 81.75 315 HIS A CA 1
ATOM 2469 C C . HIS A 1 315 ? -3.896 37.75 16.516 1 81.75 315 HIS A C 1
ATOM 2471 O O . HIS A 1 315 ? -3.256 38.031 15.508 1 81.75 315 HIS A O 1
ATOM 2477 N N . PRO A 1 316 ? -3.293 37.312 17.578 1 78.75 316 PRO A N 1
ATOM 2478 C CA . PRO A 1 316 ? -1.836 37.188 17.641 1 78.75 316 PRO A CA 1
ATOM 2479 C C . PRO A 1 316 ? -1.275 36.281 16.531 1 78.75 316 PRO A C 1
ATOM 2481 O O . PRO A 1 316 ? -0.144 36.5 16.094 1 78.75 316 PRO A O 1
ATOM 2484 N N . LEU A 1 317 ? -2.123 35.375 16.109 1 79.31 317 LEU A N 1
ATOM 2485 C CA . LEU A 1 317 ? -1.608 34.406 15.148 1 79.31 317 LEU A CA 1
ATOM 2486 C C . LEU A 1 317 ? -2.082 34.75 13.742 1 79.31 317 LEU A C 1
ATOM 2488 O O . LEU A 1 317 ? -1.944 33.938 12.82 1 79.31 317 LEU A O 1
ATOM 2492 N N . VAL A 1 318 ? -2.576 35.875 13.57 1 79.56 318 VAL A N 1
ATOM 2493 C CA . VAL A 1 318 ? -3.201 36.219 12.297 1 79.56 318 VAL A CA 1
ATOM 2494 C C . VAL A 1 318 ? -2.15 36.188 11.188 1 79.56 318 VAL A C 1
ATOM 2496 O O . VAL A 1 318 ? -2.418 35.75 10.07 1 79.56 318 VAL A O 1
ATOM 2499 N N . ARG A 1 319 ? -1.012 36.688 11.445 1 75.5 319 ARG A N 1
ATOM 2500 C CA . ARG A 1 319 ? 0.049 36.719 10.438 1 75.5 319 ARG A CA 1
ATOM 2501 C C . ARG A 1 319 ? 0.444 35.312 10.008 1 75.5 319 ARG A C 1
ATOM 2503 O O . ARG A 1 319 ? 0.751 35.094 8.836 1 75.5 319 ARG A O 1
ATOM 2510 N N . TRP A 1 320 ? 0.384 34.562 11 1 78.38 320 TRP A N 1
ATOM 2511 C CA . TRP A 1 320 ? 0.686 33.156 10.711 1 78.38 320 TRP A CA 1
ATOM 2512 C C . TRP A 1 320 ? -0.378 32.531 9.797 1 78.38 320 TRP A C 1
ATOM 2514 O O . TRP A 1 320 ? -0.054 31.875 8.812 1 78.38 320 TRP A O 1
ATOM 2524 N N . TYR A 1 321 ? -1.586 32.781 10.109 1 79.5 321 TYR A N 1
ATOM 2525 C CA . TYR A 1 321 ? -2.682 32.219 9.328 1 79.5 321 TYR A CA 1
ATOM 2526 C C . TYR A 1 321 ? -2.688 32.812 7.91 1 79.5 321 TYR A C 1
ATOM 2528 O O . TYR A 1 321 ? -2.914 32.062 6.941 1 79.5 321 TYR A O 1
ATOM 2536 N N . VAL A 1 322 ? -2.418 34.031 7.836 1 78 322 VAL A N 1
ATOM 2537 C CA . VAL A 1 322 ? -2.355 34.656 6.527 1 78 322 VAL A CA 1
ATOM 2538 C C . VAL A 1 322 ? -1.186 34.094 5.727 1 78 322 VAL A C 1
ATOM 2540 O O . VAL A 1 322 ? -1.316 33.812 4.531 1 78 322 VAL A O 1
ATOM 2543 N N . GLY A 1 323 ? -0.102 33.969 6.359 1 76.81 323 GLY A N 1
ATOM 2544 C CA . GLY A 1 323 ? 1.064 33.375 5.711 1 76.81 323 GLY A CA 1
ATOM 2545 C C . GLY A 1 323 ? 0.822 31.984 5.195 1 76.81 323 GLY A C 1
ATOM 2546 O O . GLY A 1 323 ? 1.176 31.656 4.059 1 76.81 323 GLY A O 1
ATOM 2547 N N . ILE A 1 324 ? 0.222 31.188 5.953 1 76.75 324 ILE A N 1
ATOM 2548 C CA . ILE A 1 324 ? -0.076 29.812 5.582 1 76.75 324 ILE A CA 1
ATOM 2549 C C . ILE A 1 324 ? -1.017 29.797 4.379 1 76.75 324 ILE A C 1
ATOM 2551 O O . ILE A 1 324 ? -0.807 29.031 3.428 1 76.75 324 ILE A O 1
ATOM 2555 N N . ALA A 1 325 ? -1.977 30.625 4.445 1 78.25 325 ALA A N 1
ATOM 2556 C CA . ALA A 1 325 ? -2.967 30.672 3.373 1 78.25 325 ALA A CA 1
ATOM 2557 C C . ALA A 1 325 ? -2.336 31.141 2.066 1 78.25 325 ALA A C 1
ATOM 2559 O O . ALA A 1 325 ? -2.773 30.75 0.982 1 78.25 325 ALA A O 1
ATOM 2560 N N . ARG A 1 326 ? -1.286 31.891 2.254 1 73.19 326 ARG A N 1
ATOM 2561 C CA . ARG A 1 326 ? -0.643 32.438 1.069 1 73.19 326 ARG A CA 1
ATOM 2562 C C . ARG A 1 326 ? 0.419 31.5 0.523 1 73.19 326 ARG A C 1
ATOM 2564 O O . ARG A 1 326 ? 0.584 31.375 -0.692 1 73.19 326 ARG A O 1
ATOM 2571 N N . VAL A 1 327 ? 1.072 30.844 1.372 1 74.12 327 VAL A N 1
ATOM 2572 C CA . VAL A 1 327 ? 2.289 30.156 0.965 1 74.12 327 VAL A CA 1
ATOM 2573 C C . VAL A 1 327 ? 1.983 28.672 0.717 1 74.12 327 VAL A C 1
ATOM 2575 O O . VAL A 1 327 ? 2.473 28.094 -0.25 1 74.12 327 VAL A O 1
ATOM 2578 N N . VAL A 1 328 ? 1.2 28.109 1.537 1 73.94 328 VAL A N 1
ATOM 2579 C CA . VAL A 1 328 ? 0.998 26.656 1.541 1 73.94 328 VAL A CA 1
ATOM 2580 C C . VAL A 1 328 ? 0.45 26.219 0.187 1 73.94 328 VAL A C 1
ATOM 2582 O O . VAL A 1 328 ? 0.976 25.281 -0.423 1 73.94 328 VAL A O 1
ATOM 2585 N N . PRO A 1 329 ? -0.499 26.891 -0.345 1 72.19 329 PRO A N 1
ATOM 2586 C CA . PRO A 1 329 ? -0.999 26.453 -1.653 1 72.19 329 PRO A CA 1
ATOM 2587 C C . PRO A 1 329 ? 0.061 26.547 -2.748 1 72.19 329 PRO A C 1
ATOM 2589 O O . PRO A 1 329 ? 0.187 25.625 -3.568 1 72.19 329 PRO A O 1
ATOM 2592 N N . LYS A 1 330 ? 0.792 27.578 -2.676 1 69.06 330 LYS A N 1
ATOM 2593 C CA . LYS A 1 330 ? 1.813 27.781 -3.699 1 69.06 330 LYS A CA 1
ATOM 2594 C C . LYS A 1 330 ? 2.895 26.703 -3.621 1 69.06 330 LYS A C 1
ATOM 2596 O O . LYS A 1 330 ? 3.291 26.141 -4.641 1 69.06 330 LYS A O 1
ATOM 2601 N N . VAL A 1 331 ? 3.279 26.516 -2.447 1 70.94 331 VAL A N 1
ATOM 2602 C CA . VAL A 1 331 ? 4.336 25.531 -2.229 1 70.94 331 VAL A CA 1
ATOM 2603 C C . VAL A 1 331 ? 3.846 24.141 -2.633 1 70.94 331 VAL A C 1
ATOM 2605 O O . VAL A 1 331 ? 4.59 23.359 -3.232 1 70.94 331 VAL A O 1
ATOM 2608 N N . THR A 1 332 ? 2.682 23.938 -2.289 1 70.38 332 THR A N 1
ATOM 2609 C CA . THR A 1 332 ? 2.09 22.641 -2.623 1 70.38 332 THR A CA 1
ATOM 2610 C C . THR A 1 332 ? 2.068 22.438 -4.133 1 70.38 332 THR A C 1
ATOM 2612 O O . THR A 1 332 ? 2.377 21.344 -4.621 1 70.38 332 THR A O 1
ATOM 2615 N N . PHE A 1 333 ? 1.886 23.453 -4.859 1 68.94 333 PHE A N 1
ATOM 2616 C CA . PHE A 1 333 ? 1.806 23.359 -6.312 1 68.94 333 PHE A CA 1
ATOM 2617 C C . PHE A 1 333 ? 3.193 23.219 -6.922 1 68.94 333 PHE A C 1
ATOM 2619 O O . PHE A 1 333 ? 3.365 22.516 -7.922 1 68.94 333 PHE A O 1
ATOM 2626 N N . VAL A 1 334 ? 4.066 23.844 -6.34 1 66.31 334 VAL A N 1
ATOM 2627 C CA . VAL A 1 334 ? 5.426 23.828 -6.875 1 66.31 334 VAL A CA 1
ATOM 2628 C C . VAL A 1 334 ? 6.043 22.438 -6.664 1 66.31 334 VAL A C 1
ATOM 2630 O O . VAL A 1 334 ? 6.695 21.906 -7.562 1 66.31 334 VAL A O 1
ATOM 2633 N N . ILE A 1 335 ? 5.789 21.953 -5.523 1 64.81 335 ILE A N 1
ATOM 2634 C CA . ILE A 1 335 ? 6.449 20.703 -5.145 1 64.81 335 ILE A CA 1
ATOM 2635 C C . ILE A 1 335 ? 5.797 19.531 -5.879 1 64.81 335 ILE A C 1
ATOM 2637 O O . ILE A 1 335 ? 6.488 18.625 -6.348 1 64.81 335 ILE A O 1
ATOM 2641 N N . HIS A 1 336 ? 4.609 19.641 -5.965 1 62.25 336 HIS A N 1
ATOM 2642 C CA . HIS A 1 336 ? 3.898 18.453 -6.453 1 62.25 336 HIS A CA 1
ATOM 2643 C C . HIS A 1 336 ? 3.439 18.656 -7.895 1 62.25 336 HIS A C 1
ATOM 2645 O O . HIS A 1 336 ? 2.461 18.031 -8.328 1 62.25 336 HIS A O 1
ATOM 2651 N N . HIS A 1 337 ? 4.207 19.469 -8.539 1 59 337 HIS A N 1
ATOM 2652 C CA . HIS A 1 337 ? 3.873 19.672 -9.945 1 59 337 HIS A CA 1
ATOM 2653 C C . HIS A 1 337 ? 4.168 18.406 -10.758 1 59 337 HIS A C 1
ATOM 2655 O O . HIS A 1 337 ? 5.062 17.641 -10.406 1 59 337 HIS A O 1
ATOM 2661 N N . PRO A 1 338 ? 3.264 18.062 -11.695 1 54.44 338 PRO A N 1
ATOM 2662 C CA . PRO A 1 338 ? 3.426 16.844 -12.484 1 54.44 338 PRO A CA 1
ATOM 2663 C C . PRO A 1 338 ? 4.605 16.906 -13.453 1 54.44 338 PRO A C 1
ATOM 2665 O O . PRO A 1 338 ? 4.859 15.953 -14.188 1 54.44 338 PRO A O 1
ATOM 2668 N N . PHE A 1 339 ? 5.359 18.016 -13.367 1 53.28 339 PHE A N 1
ATOM 2669 C CA . PHE A 1 339 ? 6.332 18.172 -14.445 1 53.28 339 PHE A CA 1
ATOM 2670 C C . PHE A 1 339 ? 7.629 17.453 -14.109 1 53.28 339 PHE A C 1
ATOM 2672 O O . PHE A 1 339 ? 8.109 17.516 -12.977 1 53.28 339 PHE A O 1
ATOM 2679 N N . SER A 1 340 ? 7.938 16.531 -15 1 51.28 340 SER A N 1
ATOM 2680 C CA . SER A 1 340 ? 9.273 15.945 -14.898 1 51.28 340 SER A CA 1
ATOM 2681 C C . SER A 1 340 ? 10.352 17.016 -14.992 1 51.28 340 SER A C 1
ATOM 2683 O O . SER A 1 340 ? 10.094 18.125 -15.461 1 51.28 340 SER A O 1
ATOM 2685 N N . ARG A 1 341 ? 11.547 16.766 -14.375 1 51.41 341 ARG A N 1
ATOM 2686 C CA . ARG A 1 341 ? 12.688 17.672 -14.453 1 51.41 341 ARG A CA 1
ATOM 2687 C C . ARG A 1 341 ? 12.898 18.156 -15.891 1 51.41 341 ARG A C 1
ATOM 2689 O O . ARG A 1 341 ? 13.195 19.328 -16.109 1 51.41 341 ARG A O 1
ATOM 2696 N N . ASP A 1 342 ? 12.734 17.219 -16.797 1 50.69 342 ASP A N 1
ATOM 2697 C CA . ASP A 1 342 ? 12.938 17.562 -18.203 1 50.69 342 ASP A CA 1
ATOM 2698 C C . ASP A 1 342 ? 11.875 18.531 -18.688 1 50.69 342 ASP A C 1
ATOM 2700 O O . ASP A 1 342 ? 12.156 19.422 -19.484 1 50.69 342 ASP A O 1
ATOM 2704 N N . GLN A 1 343 ? 10.812 18.422 -18.172 1 55.34 343 GLN A N 1
ATOM 2705 C CA . GLN A 1 343 ? 9.719 19.266 -18.641 1 55.34 343 GLN A CA 1
ATOM 2706 C C . GLN A 1 343 ? 9.844 20.688 -18.078 1 55.34 343 GLN A C 1
ATOM 2708 O O . GLN A 1 343 ? 9.383 21.641 -18.688 1 55.34 343 GLN A O 1
ATOM 2713 N N . MET A 1 344 ? 10.539 20.656 -16.969 1 57.72 344 MET A N 1
ATOM 2714 C CA . MET A 1 344 ? 10.734 21.969 -16.359 1 57.72 344 MET A CA 1
ATOM 2715 C C . MET A 1 344 ? 11.695 22.828 -17.172 1 57.72 344 MET A C 1
ATOM 2717 O O . MET A 1 344 ? 11.594 24.047 -17.172 1 57.72 344 MET A O 1
ATOM 2721 N N . THR A 1 345 ? 12.578 22.047 -17.703 1 56.66 345 THR A N 1
ATOM 2722 C CA . THR A 1 345 ? 13.57 22.766 -18.5 1 56.66 345 THR A CA 1
ATOM 2723 C C . THR A 1 345 ? 12.914 23.469 -19.688 1 56.66 345 THR A C 1
ATOM 2725 O O . THR A 1 345 ? 13.414 24.484 -20.156 1 56.66 345 THR A O 1
ATOM 2728 N N . ASP A 1 346 ? 11.805 22.922 -20.062 1 60.44 346 ASP A N 1
ATOM 2729 C CA . ASP A 1 346 ? 11.18 23.484 -21.25 1 60.44 346 ASP A CA 1
ATOM 2730 C C . ASP A 1 346 ? 10.055 24.438 -20.891 1 60.44 346 ASP A C 1
ATOM 2732 O O . ASP A 1 346 ? 9.234 24.797 -21.734 1 60.44 346 ASP A O 1
ATOM 2736 N N . LEU A 1 347 ? 10.125 24.844 -19.688 1 62.94 347 LEU A N 1
ATOM 2737 C CA . LEU A 1 347 ? 9.047 25.719 -19.25 1 62.94 347 LEU A CA 1
ATOM 2738 C C . LEU A 1 347 ? 9.297 27.156 -19.703 1 62.94 347 LEU A C 1
ATOM 2740 O O . LEU A 1 347 ? 10.445 27.609 -19.75 1 62.94 347 LEU A O 1
ATOM 2744 N N . PRO A 1 348 ? 8.164 27.812 -20.188 1 69.12 348 PRO A N 1
ATOM 2745 C CA . PRO A 1 348 ? 8.312 29.25 -20.469 1 69.12 348 PRO A CA 1
ATOM 2746 C C . PRO A 1 348 ? 8.953 30.016 -19.312 1 69.12 348 PRO A C 1
ATOM 2748 O O . PRO A 1 348 ? 8.711 29.688 -18.141 1 69.12 348 PRO A O 1
ATOM 2751 N N . LEU A 1 349 ? 9.75 30.953 -19.609 1 70.31 349 LEU A N 1
ATOM 2752 C CA . LEU A 1 349 ? 10.562 31.703 -18.641 1 70.31 349 LEU A CA 1
ATOM 2753 C C . LEU A 1 349 ? 9.688 32.375 -17.594 1 70.31 349 LEU A C 1
ATOM 2755 O O . LEU A 1 349 ? 10.055 32.438 -16.422 1 70.31 349 LEU A O 1
ATOM 2759 N N . ASP A 1 350 ? 8.562 32.875 -18.078 1 72.75 350 ASP A N 1
ATOM 2760 C CA . ASP A 1 350 ? 7.684 33.594 -17.156 1 72.75 350 ASP A CA 1
ATOM 2761 C C . ASP A 1 350 ? 7.172 32.656 -16.062 1 72.75 350 ASP A C 1
ATOM 2763 O O . ASP A 1 350 ? 7.062 33.062 -14.898 1 72.75 350 ASP A O 1
ATOM 2767 N N . LEU A 1 351 ? 6.922 31.547 -16.453 1 69.44 351 LEU A N 1
ATOM 2768 C CA . LEU A 1 351 ? 6.426 30.562 -15.492 1 69.44 351 LEU A CA 1
ATOM 2769 C C . LEU A 1 351 ? 7.531 30.141 -14.539 1 69.44 351 LEU A C 1
ATOM 2771 O O . LEU A 1 351 ? 7.289 29.969 -13.336 1 69.44 351 LEU A O 1
ATOM 2775 N N . LEU A 1 352 ? 8.562 30.016 -15.141 1 74.88 352 LEU A N 1
ATOM 2776 C CA . LEU A 1 352 ? 9.703 29.625 -14.32 1 74.88 352 LEU A CA 1
ATOM 2777 C C . LEU A 1 352 ? 10.023 30.703 -13.289 1 74.88 352 LEU A C 1
ATOM 2779 O O . LEU A 1 352 ? 10.375 30.391 -12.148 1 74.88 352 LEU A O 1
ATOM 2783 N N . ASP A 1 353 ? 9.852 31.875 -13.656 1 78.94 353 ASP A N 1
ATOM 2784 C CA . ASP A 1 353 ? 10.07 33 -12.742 1 78.94 353 ASP A CA 1
ATOM 2785 C C . ASP A 1 353 ? 9.047 32.969 -11.609 1 78.94 353 ASP A C 1
ATOM 2787 O O . ASP A 1 353 ? 9.375 33.281 -10.461 1 78.94 353 ASP A O 1
ATOM 2791 N N . GLY A 1 354 ? 7.883 32.688 -12.008 1 76.19 354 GLY A N 1
ATOM 2792 C CA . GLY A 1 354 ? 6.848 32.562 -10.992 1 76.19 354 GLY A CA 1
ATOM 2793 C C . GLY A 1 354 ? 7.121 31.453 -9.984 1 76.19 354 GLY A C 1
ATOM 2794 O O . GLY A 1 354 ? 6.969 31.656 -8.781 1 76.19 354 GLY A O 1
ATOM 2795 N N . PHE A 1 355 ? 7.543 30.359 -10.484 1 76.38 355 PHE A N 1
ATOM 2796 C CA . PHE A 1 355 ? 7.887 29.234 -9.617 1 76.38 355 PHE A CA 1
ATOM 2797 C C . PHE A 1 355 ? 9.078 29.578 -8.727 1 76.38 355 PHE A C 1
ATOM 2799 O O . PHE A 1 355 ? 9.117 29.203 -7.555 1 76.38 355 PHE A O 1
ATOM 2806 N N . PHE A 1 356 ? 9.93 30.281 -9.359 1 82.69 356 PHE A N 1
ATOM 2807 C CA . PHE A 1 356 ? 11.133 30.688 -8.641 1 82.69 356 PHE A CA 1
ATOM 2808 C C . PHE A 1 356 ? 10.789 31.578 -7.461 1 82.69 356 PHE A C 1
ATOM 2810 O O . PHE A 1 356 ? 11.234 31.344 -6.34 1 82.69 356 PHE A O 1
ATOM 2817 N N . MET A 1 357 ? 9.953 32.5 -7.668 1 82.81 357 MET A N 1
ATOM 2818 C CA . MET A 1 357 ? 9.578 33.438 -6.609 1 82.81 357 MET A CA 1
ATOM 2819 C C . MET A 1 357 ? 8.734 32.719 -5.543 1 82.81 357 MET A C 1
ATOM 2821 O O . MET A 1 357 ? 8.859 33.031 -4.355 1 82.81 357 MET A O 1
ATOM 2825 N N . THR A 1 358 ? 7.965 31.891 -6.012 1 77.38 358 THR A N 1
ATOM 2826 C CA . THR A 1 358 ? 7.16 31.125 -5.066 1 77.38 358 THR A CA 1
ATOM 2827 C C . THR A 1 358 ? 8.047 30.281 -4.152 1 77.38 358 THR A C 1
ATOM 2829 O O . THR A 1 358 ? 7.789 30.188 -2.951 1 77.38 358 THR A O 1
ATOM 2832 N N . ALA A 1 359 ? 9 29.688 -4.746 1 81.81 359 ALA A N 1
ATOM 2833 C CA . ALA A 1 359 ? 9.93 28.875 -3.965 1 81.81 359 ALA A CA 1
ATOM 2834 C C . ALA A 1 359 ? 10.68 29.734 -2.947 1 81.81 359 ALA A C 1
ATOM 2836 O O . ALA A 1 359 ? 10.906 29.312 -1.812 1 81.81 359 ALA A O 1
ATOM 2837 N N . VAL A 1 360 ? 11.039 30.922 -3.371 1 86.69 360 VAL A N 1
ATOM 2838 C CA . VAL A 1 360 ? 11.719 31.844 -2.469 1 86.69 360 VAL A CA 1
ATOM 2839 C C . VAL A 1 360 ? 10.805 32.188 -1.301 1 86.69 360 VAL A C 1
ATOM 2841 O O . VAL A 1 360 ? 11.219 32.156 -0.14 1 86.69 360 VAL A O 1
ATOM 2844 N N . GLU A 1 361 ? 9.648 32.531 -1.615 1 81.62 361 GLU A N 1
ATOM 2845 C CA . GLU A 1 361 ? 8.672 32.875 -0.587 1 81.62 361 GLU A CA 1
ATOM 2846 C C . GLU A 1 361 ? 8.438 31.703 0.369 1 81.62 361 GLU A C 1
ATOM 2848 O O . GLU A 1 361 ? 8.258 31.906 1.572 1 81.62 361 GLU A O 1
ATOM 2853 N N . ALA A 1 362 ? 8.398 30.609 -0.186 1 79.75 362 ALA A N 1
ATOM 2854 C CA . ALA A 1 362 ? 8.172 29.406 0.621 1 79.75 362 ALA A CA 1
ATOM 2855 C C . ALA A 1 362 ? 9.312 29.203 1.616 1 79.75 362 ALA A C 1
ATOM 2857 O O . ALA A 1 362 ? 9.07 28.875 2.781 1 79.75 362 ALA A O 1
ATOM 2858 N N . VAL A 1 363 ? 10.5 29.375 1.161 1 82.25 363 VAL A N 1
ATOM 2859 C CA . VAL A 1 363 ? 11.664 29.203 2.027 1 82.25 363 VAL A CA 1
ATOM 2860 C C . VAL A 1 363 ? 11.664 30.281 3.111 1 82.25 363 VAL A C 1
ATOM 2862 O O . VAL A 1 363 ? 11.992 30 4.266 1 82.25 363 VAL A O 1
ATOM 2865 N N . GLU A 1 364 ? 11.328 31.438 2.736 1 82 364 GLU A N 1
ATOM 2866 C CA . GLU A 1 364 ? 11.242 32.531 3.697 1 82 364 GLU A CA 1
ATOM 2867 C C . GLU A 1 364 ? 10.172 32.25 4.75 1 82 364 GLU A C 1
ATOM 2869 O O . GLU A 1 364 ? 10.367 32.531 5.934 1 82 364 GLU A O 1
ATOM 2874 N N . PHE A 1 365 ? 9.148 31.812 4.297 1 77.31 365 PHE A N 1
ATOM 2875 C CA . PHE A 1 365 ? 8.062 31.5 5.211 1 77.31 365 PHE A CA 1
ATOM 2876 C C . PHE A 1 365 ? 8.453 30.391 6.168 1 77.31 365 PHE A C 1
ATOM 2878 O O . PHE A 1 365 ? 8.125 30.438 7.355 1 77.31 365 PHE A O 1
ATOM 2885 N N . CYS A 1 366 ? 9.062 29.359 5.605 1 75.94 366 CYS A N 1
ATOM 2886 C CA . CYS A 1 366 ? 9.539 28.281 6.469 1 75.94 366 CYS A CA 1
ATOM 2887 C C . CYS A 1 366 ? 10.461 28.812 7.559 1 75.94 366 CYS A C 1
ATOM 2889 O O . CYS A 1 366 ? 10.375 28.391 8.711 1 75.94 366 CYS A O 1
ATOM 2891 N N . ARG A 1 367 ? 11.258 29.719 7.137 1 77.44 367 ARG A N 1
ATOM 2892 C CA . ARG A 1 367 ? 12.156 30.328 8.102 1 77.44 367 ARG A CA 1
ATOM 2893 C C . ARG A 1 367 ? 11.383 31.141 9.133 1 77.44 367 ARG A C 1
ATOM 2895 O O . ARG A 1 367 ? 11.719 31.141 10.32 1 77.44 367 ARG A O 1
ATOM 2902 N N . PHE A 1 368 ? 10.43 31.812 8.68 1 76.38 368 PHE A N 1
ATOM 2903 C CA . PHE A 1 368 ? 9.578 32.594 9.562 1 76.38 368 PHE A CA 1
ATOM 2904 C C . PHE A 1 368 ? 8.922 31.703 10.609 1 76.38 368 PHE A C 1
ATOM 2906 O O . PHE A 1 368 ? 8.898 32.031 11.797 1 76.38 368 PHE A O 1
ATOM 2913 N N . ILE A 1 369 ? 8.445 30.625 10.234 1 72.69 369 ILE A N 1
ATOM 2914 C CA . ILE A 1 369 ? 7.785 29.703 11.141 1 72.69 369 ILE A CA 1
ATOM 2915 C C . ILE A 1 369 ? 8.789 29.172 12.164 1 72.69 369 ILE A C 1
ATOM 2917 O O . ILE A 1 369 ? 8.461 29 13.344 1 72.69 369 ILE A O 1
ATOM 2921 N N . GLU A 1 370 ? 9.922 28.953 11.703 1 73.06 370 GLU A N 1
ATOM 2922 C CA . GLU A 1 370 ? 10.945 28.375 12.57 1 73.06 370 GLU A CA 1
ATOM 2923 C C . GLU A 1 370 ? 11.438 29.391 13.602 1 73.06 370 GLU A C 1
ATOM 2925 O O . GLU A 1 370 ? 11.859 29.016 14.695 1 73.06 370 GLU A O 1
ATOM 2930 N N . THR A 1 371 ? 11.383 30.578 13.242 1 75.88 371 THR A N 1
ATOM 2931 C CA . THR A 1 371 ? 11.961 31.594 14.117 1 75.88 371 THR A CA 1
ATOM 2932 C C . THR A 1 371 ? 10.883 32.281 14.945 1 75.88 371 THR A C 1
ATOM 2934 O O . THR A 1 371 ? 11.172 32.938 15.938 1 75.88 371 THR A O 1
ATOM 2937 N N . CYS A 1 372 ? 9.68 32.094 14.539 1 76.75 372 CYS A N 1
ATOM 2938 C CA . CYS A 1 372 ? 8.578 32.719 15.266 1 76.75 372 CYS A CA 1
ATOM 2939 C C . CYS A 1 372 ? 8.344 32 16.594 1 76.75 372 CYS A C 1
ATOM 2941 O O . CYS A 1 372 ? 8.102 30.797 16.625 1 76.75 372 CYS A O 1
ATOM 2943 N N . THR A 1 373 ? 8.375 32.75 17.656 1 81.31 373 THR A N 1
ATOM 2944 C CA . THR A 1 373 ? 8.227 32.188 19 1 81.31 373 THR A CA 1
ATOM 2945 C C . THR A 1 373 ? 6.785 31.766 19.266 1 81.31 373 THR A C 1
ATOM 2947 O O . THR A 1 373 ? 6.535 30.828 20.016 1 81.31 373 THR A O 1
ATOM 2950 N N . LEU A 1 374 ? 5.891 32.5 18.625 1 80.12 374 LEU A N 1
ATOM 2951 C CA . LEU A 1 374 ? 4.477 32.219 18.844 1 80.12 374 LEU A CA 1
ATOM 2952 C C . LEU A 1 374 ? 4.105 30.859 18.25 1 80.12 374 LEU A C 1
ATOM 2954 O O . LEU A 1 374 ? 3.145 30.219 18.703 1 80.12 374 LEU A O 1
ATOM 2958 N N . THR A 1 375 ? 4.895 30.438 17.344 1 81.62 375 THR A N 1
ATOM 2959 C CA . THR A 1 375 ? 4.559 29.203 16.656 1 81.62 375 THR A CA 1
ATOM 2960 C C . THR A 1 375 ? 5.57 28.109 16.984 1 81.62 375 THR A C 1
ATOM 2962 O O . THR A 1 375 ? 5.586 27.047 16.344 1 81.62 375 THR A O 1
ATOM 2965 N N . ALA A 1 376 ? 6.332 28.328 18 1 82.38 376 ALA A N 1
ATOM 2966 C CA . ALA A 1 376 ? 7.41 27.406 18.359 1 82.38 376 ALA A CA 1
ATOM 2967 C C . ALA A 1 376 ? 6.859 26.031 18.734 1 82.38 376 ALA A C 1
ATOM 2969 O O . ALA A 1 376 ? 7.484 25.016 18.453 1 82.38 376 ALA A O 1
ATOM 2970 N N . LYS A 1 377 ? 5.762 26.062 19.344 1 85 377 LYS A N 1
ATOM 2971 C CA . LYS A 1 377 ? 5.184 24.812 19.812 1 85 377 LYS A CA 1
ATOM 2972 C C . LYS A 1 377 ? 4.742 23.922 18.656 1 85 377 LYS A C 1
ATOM 2974 O O . LYS A 1 377 ? 4.512 22.734 18.828 1 85 377 LYS A O 1
ATOM 2979 N N . TRP A 1 378 ? 4.633 24.484 17.5 1 85.62 378 TRP A N 1
ATOM 2980 C CA . TRP A 1 378 ? 4.18 23.719 16.344 1 85.62 378 TRP A CA 1
ATOM 2981 C C . TRP A 1 378 ? 5.332 23.453 15.375 1 85.62 378 TRP A C 1
ATOM 2983 O O . TRP A 1 378 ? 5.125 22.922 14.273 1 85.62 378 TRP A O 1
ATOM 2993 N N . ARG A 1 379 ? 6.535 23.734 15.758 1 78.06 379 ARG A N 1
ATOM 2994 C CA . ARG A 1 379 ? 7.707 23.562 14.906 1 78.06 379 ARG A CA 1
ATOM 2995 C C . ARG A 1 379 ? 7.906 22.094 14.539 1 78.06 379 ARG A C 1
ATOM 2997 O O . ARG A 1 379 ? 8.391 21.781 13.445 1 78.06 379 ARG A O 1
ATOM 3004 N N . TRP A 1 380 ? 7.465 21.234 15.43 1 79.75 380 TRP A N 1
ATOM 3005 C CA . TRP A 1 380 ? 7.641 19.797 15.203 1 79.75 380 TRP A CA 1
ATOM 3006 C C . TRP A 1 380 ? 6.91 19.359 13.945 1 79.75 380 TRP A C 1
ATOM 3008 O O . TRP A 1 380 ? 7.324 18.406 13.281 1 79.75 380 TRP A O 1
ATOM 3018 N N . HIS A 1 381 ? 5.879 20 13.594 1 78.5 381 HIS A N 1
ATOM 3019 C CA . HIS A 1 381 ? 5.043 19.625 12.461 1 78.5 381 HIS A CA 1
ATOM 3020 C C . HIS A 1 381 ? 5.633 20.125 11.148 1 78.5 381 HIS A C 1
ATOM 3022 O O . HIS A 1 381 ? 5.445 19.516 10.102 1 78.5 381 HIS A O 1
ATOM 3028 N N . PHE A 1 382 ? 6.379 21.203 11.203 1 68.75 382 PHE A N 1
ATOM 3029 C CA . PHE A 1 382 ? 6.844 21.859 9.984 1 68.75 382 PHE A CA 1
ATOM 3030 C C . PHE A 1 382 ? 8.266 21.438 9.648 1 68.75 382 PHE A C 1
ATOM 3032 O O . PHE A 1 382 ? 8.703 21.562 8.5 1 68.75 382 PHE A O 1
ATOM 3039 N N . ARG A 1 383 ? 9.047 21.203 10.641 1 60.16 383 ARG A N 1
ATOM 3040 C CA . ARG A 1 383 ? 10.438 20.828 10.414 1 60.16 383 ARG A CA 1
ATOM 3041 C C . ARG A 1 383 ? 10.547 19.672 9.43 1 60.16 383 ARG A C 1
ATOM 3043 O O . ARG A 1 383 ? 11.547 19.547 8.719 1 60.16 383 ARG A O 1
ATOM 3050 N N . GLN A 1 384 ? 9.617 18.906 9.445 1 52.38 384 GLN A N 1
ATOM 3051 C CA . GLN A 1 384 ? 9.742 17.578 8.844 1 52.38 384 GLN A CA 1
ATOM 3052 C C . GLN A 1 384 ? 9.398 17.625 7.355 1 52.38 384 GLN A C 1
ATOM 3054 O O . GLN A 1 384 ? 9.383 16.578 6.688 1 52.38 384 GLN A O 1
ATOM 3059 N N . SER A 1 385 ? 9.203 18.906 6.887 1 51.56 385 SER A N 1
ATOM 3060 C CA . SER A 1 385 ? 8.586 18.797 5.566 1 51.56 385 SER A CA 1
ATOM 3061 C C . SER A 1 385 ? 9.633 18.656 4.473 1 51.56 385 SER A C 1
ATOM 3063 O O . SER A 1 385 ? 10.609 19.422 4.445 1 51.56 385 SER A O 1
ATOM 3065 N N . SER A 1 386 ? 9.828 17.281 3.865 1 52.72 386 SER A N 1
ATOM 3066 C CA . SER A 1 386 ? 10.492 16.984 2.604 1 52.72 386 SER A CA 1
ATOM 3067 C C . SER A 1 386 ? 10.477 18.203 1.673 1 52.72 386 SER A C 1
ATOM 3069 O O . SER A 1 386 ? 11.328 18.312 0.785 1 52.72 386 SER A O 1
ATOM 3071 N N . THR A 1 387 ? 9.688 19.078 2.025 1 57.62 387 THR A N 1
ATOM 3072 C CA . THR A 1 387 ? 9.414 20.25 1.205 1 57.62 387 THR A CA 1
ATOM 3073 C C . THR A 1 387 ? 10.641 21.172 1.155 1 57.62 387 THR A C 1
ATOM 3075 O O . THR A 1 387 ? 10.969 21.719 0.101 1 57.62 387 THR A O 1
ATOM 3078 N N . ARG A 1 388 ? 11.391 20.984 2.201 1 65.5 388 ARG A N 1
ATOM 3079 C CA . ARG A 1 388 ? 12.508 21.922 2.273 1 65.5 388 ARG A CA 1
ATOM 3080 C C . ARG A 1 388 ? 13.609 21.531 1.289 1 65.5 388 ARG A C 1
ATOM 3082 O O . ARG A 1 388 ? 14.133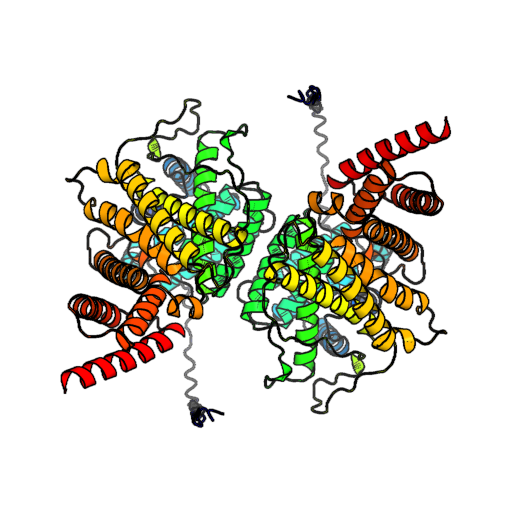 22.391 0.57 1 65.5 388 ARG A O 1
ATOM 3089 N N . TRP A 1 389 ? 13.766 20.297 1.213 1 73.62 389 TRP A N 1
ATOM 3090 C CA . TRP A 1 389 ? 14.875 19.938 0.34 1 73.62 389 TRP A CA 1
ATOM 3091 C C . TRP A 1 389 ? 14.492 20.094 -1.127 1 73.62 389 TRP A C 1
ATOM 3093 O O . TRP A 1 389 ? 15.32 20.484 -1.952 1 73.62 389 TRP A O 1
ATOM 3103 N N . HIS A 1 390 ? 13.25 19.922 -1.358 1 72.5 390 HIS A N 1
ATOM 3104 C CA . HIS A 1 390 ? 12.805 20.094 -2.736 1 72.5 390 HIS A CA 1
ATOM 3105 C C . HIS A 1 390 ? 12.891 21.547 -3.16 1 72.5 390 HIS A C 1
ATOM 3107 O O . HIS A 1 390 ? 13.328 21.859 -4.273 1 72.5 390 HIS A O 1
ATOM 3113 N N . LEU A 1 391 ? 12.539 22.312 -2.242 1 78.56 391 LEU A N 1
ATOM 3114 C CA . LEU A 1 391 ? 12.562 23.75 -2.541 1 78.56 391 LEU A CA 1
ATOM 3115 C C . LEU A 1 391 ? 13.992 24.25 -2.686 1 78.56 391 LEU A C 1
ATOM 3117 O O . LEU A 1 391 ? 14.289 25.016 -3.596 1 78.56 391 LEU A O 1
ATOM 3121 N N . LEU A 1 392 ? 14.805 23.781 -1.872 1 81.5 392 LEU A N 1
ATOM 3122 C CA . LEU A 1 392 ? 16.203 24.203 -1.92 1 81.5 392 LEU A CA 1
ATOM 3123 C C . LEU A 1 392 ? 16.891 23.688 -3.178 1 81.5 392 LEU A C 1
ATOM 3125 O O . LEU A 1 392 ? 17.656 24.406 -3.812 1 81.5 392 LEU A O 1
ATOM 3129 N N . THR A 1 393 ? 16.609 22.453 -3.475 1 80.06 393 THR A N 1
ATOM 3130 C CA . THR A 1 393 ? 17.203 21.875 -4.68 1 80.06 393 THR A CA 1
ATOM 3131 C C . THR A 1 393 ? 16.75 22.641 -5.918 1 80.06 393 THR A C 1
ATOM 3133 O O . THR A 1 393 ? 17.562 22.922 -6.805 1 80.06 393 THR A O 1
ATOM 3136 N N . PHE A 1 394 ? 15.516 22.938 -5.938 1 81.06 394 PHE A N 1
ATOM 3137 C CA . PHE A 1 394 ? 14.984 23.703 -7.055 1 81.06 394 PHE A CA 1
ATOM 3138 C C . PHE A 1 394 ? 15.625 25.078 -7.125 1 81.06 394 PHE A C 1
ATOM 3140 O O . PHE A 1 394 ? 16.078 25.5 -8.188 1 81.06 394 PHE A O 1
ATOM 3147 N N . LEU A 1 395 ? 15.688 25.781 -6.035 1 87.38 395 LEU A N 1
ATOM 3148 C CA . LEU A 1 395 ? 16.234 27.125 -6 1 87.38 395 LEU A CA 1
ATOM 3149 C C . LEU A 1 395 ? 17.719 27.125 -6.352 1 87.38 395 LEU A C 1
ATOM 3151 O O . LEU A 1 395 ? 18.188 27.969 -7.117 1 87.38 395 LEU A O 1
ATOM 3155 N N . LEU A 1 396 ? 18.391 26.125 -5.875 1 88.12 396 LEU A N 1
ATOM 3156 C CA . LEU A 1 396 ? 19.828 26.047 -6.125 1 88.12 396 LEU A CA 1
ATOM 3157 C C . LEU A 1 396 ? 20.094 25.719 -7.586 1 88.12 396 LEU A C 1
ATOM 3159 O O . LEU A 1 396 ? 21.047 26.234 -8.172 1 88.12 396 LEU A O 1
ATOM 3163 N N . THR A 1 397 ? 19.328 24.875 -8.133 1 84.25 397 THR A N 1
ATOM 3164 C CA . THR A 1 397 ? 19.469 24.562 -9.555 1 84.25 397 THR A CA 1
ATOM 3165 C C . THR A 1 397 ? 19.219 25.812 -10.398 1 84.25 397 THR A C 1
ATOM 3167 O O . THR A 1 397 ? 19.938 26.062 -11.367 1 84.25 397 THR A O 1
ATOM 3170 N N . GLU A 1 398 ? 18.25 26.609 -10.031 1 86.06 398 GLU A N 1
ATOM 3171 C CA . GLU A 1 398 ? 17.938 27.844 -10.742 1 86.06 398 GLU A CA 1
ATOM 3172 C C . GLU A 1 398 ? 19.016 28.906 -10.539 1 86.06 398 GLU A C 1
ATOM 3174 O O . GLU A 1 398 ? 19.297 29.688 -11.438 1 86.06 398 GLU A O 1
ATOM 3179 N N . LEU A 1 399 ? 19.531 28.891 -9.398 1 90.81 399 LEU A N 1
ATOM 3180 C CA . LEU A 1 399 ? 20.547 29.891 -9.062 1 90.81 399 LEU A CA 1
ATOM 3181 C C . LEU A 1 399 ? 21.828 29.625 -9.844 1 90.81 399 LEU A C 1
ATOM 3183 O O . LEU A 1 399 ? 22.656 30.516 -10.008 1 90.81 399 LEU A O 1
ATOM 3187 N N . CYS A 1 400 ? 21.953 28.375 -10.359 1 87.81 400 CYS A N 1
ATOM 3188 C CA . CYS A 1 400 ? 23.109 28.031 -11.164 1 87.81 400 CYS A CA 1
ATOM 3189 C C . CYS A 1 400 ? 23 28.609 -12.57 1 87.81 400 CYS A C 1
ATOM 3191 O O . CYS A 1 400 ? 24 28.797 -13.258 1 87.81 400 CYS A O 1
ATOM 3193 N N . VAL A 1 401 ? 21.844 28.906 -12.984 1 86.31 401 VAL A N 1
ATOM 3194 C CA . VAL A 1 401 ? 21.672 29.25 -14.391 1 86.31 401 VAL A CA 1
ATOM 3195 C C . VAL A 1 401 ? 21.141 30.688 -14.516 1 86.31 401 VAL A C 1
ATOM 3197 O O . VAL A 1 401 ? 21.297 31.328 -15.555 1 86.31 401 VAL A O 1
ATOM 3200 N N . ARG A 1 402 ? 20.578 31.234 -13.484 1 88.38 402 ARG A N 1
ATOM 3201 C CA . ARG A 1 402 ? 19.938 32.562 -13.57 1 88.38 402 ARG A CA 1
ATOM 3202 C C . ARG A 1 402 ? 20.969 33.656 -13.453 1 88.38 402 ARG A C 1
ATOM 3204 O O . ARG A 1 402 ? 21.891 33.594 -12.641 1 88.38 402 ARG A O 1
ATOM 3211 N N . PRO A 1 403 ? 20.766 34.656 -14.359 1 87.44 403 PRO A N 1
ATOM 3212 C CA . PRO A 1 403 ? 21.641 35.812 -14.242 1 87.44 403 PRO A CA 1
ATOM 3213 C C . PRO A 1 403 ? 21.359 36.625 -12.984 1 87.44 403 PRO A C 1
ATOM 3215 O O . PRO A 1 403 ? 20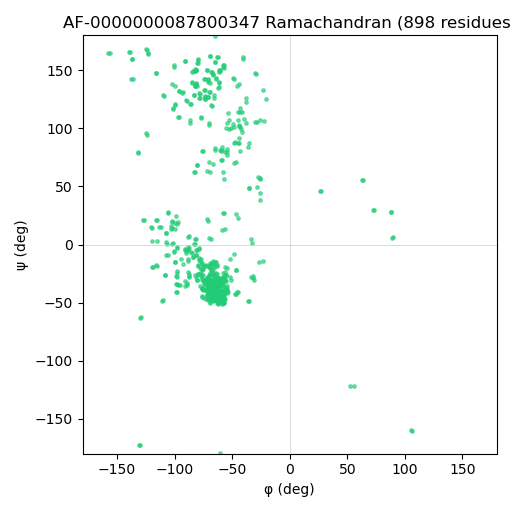.266 36.562 -12.43 1 87.44 403 PRO A O 1
ATOM 3218 N N . PRO A 1 404 ? 22.344 37.5 -12.586 1 88.25 404 PRO A N 1
ATOM 3219 C CA . PRO A 1 404 ? 22.172 38.312 -11.383 1 88.25 404 PRO A CA 1
ATOM 3220 C C . PRO A 1 404 ? 21.047 39.312 -11.516 1 88.25 404 PRO A C 1
ATOM 3222 O O . PRO A 1 404 ? 20.953 40 -12.539 1 88.25 404 PRO A O 1
ATOM 3225 N N . CYS A 1 405 ? 20.172 39.375 -10.656 1 89.25 405 CYS A N 1
ATOM 3226 C CA . CYS A 1 405 ? 19.047 40.312 -10.531 1 89.25 405 CYS A CA 1
ATOM 3227 C C . CYS A 1 405 ? 18.547 40.375 -9.086 1 89.25 405 CYS A C 1
ATOM 3229 O O . CYS A 1 405 ? 18.953 39.562 -8.25 1 89.25 405 CYS A O 1
ATOM 3231 N N . PRO A 1 406 ? 17.812 41.312 -8.773 1 91 406 PRO A N 1
ATOM 3232 C CA . PRO A 1 406 ? 17.375 41.469 -7.383 1 91 406 PRO A CA 1
ATOM 3233 C C . PRO A 1 406 ? 16.672 40.25 -6.848 1 91 406 PRO A C 1
ATOM 3235 O O . PRO A 1 406 ? 16.828 39.906 -5.672 1 91 406 PRO A O 1
ATOM 3238 N N . SER A 1 407 ? 15.922 39.656 -7.625 1 90.88 407 SER A N 1
ATOM 3239 C CA . SER A 1 407 ? 15.227 38.438 -7.191 1 90.88 407 SER A CA 1
ATOM 3240 C C . SER A 1 407 ? 16.219 37.312 -6.855 1 90.88 407 SER A C 1
ATOM 3242 O O . SER A 1 407 ? 15.977 36.531 -5.938 1 90.88 407 SER A O 1
ATOM 3244 N N . VAL A 1 408 ? 17.219 37.281 -7.629 1 92.5 408 VAL A N 1
ATOM 3245 C CA . VAL A 1 408 ? 18.266 36.281 -7.391 1 92.5 408 VAL A CA 1
ATOM 3246 C C . VAL A 1 408 ? 18.984 36.594 -6.078 1 92.5 408 VAL A C 1
ATOM 3248 O O . VAL A 1 408 ? 19.312 35.688 -5.32 1 92.5 408 VAL A O 1
ATOM 3251 N N . ASP A 1 409 ? 19.172 37.844 -5.785 1 92.88 409 ASP A N 1
ATOM 3252 C CA . ASP A 1 409 ? 19.766 38.25 -4.512 1 92.88 409 ASP A CA 1
ATOM 3253 C C . ASP A 1 409 ? 18.891 37.844 -3.338 1 92.88 409 ASP A C 1
ATOM 3255 O O . ASP A 1 409 ? 19.391 37.375 -2.311 1 92.88 409 ASP A O 1
ATOM 3259 N N . ARG A 1 410 ? 17.656 38 -3.52 1 93.94 410 ARG A N 1
ATOM 3260 C CA . ARG A 1 410 ? 16.703 37.594 -2.494 1 93.94 410 ARG A CA 1
ATOM 3261 C C . ARG A 1 410 ? 16.75 36.094 -2.279 1 93.94 410 ARG A C 1
ATOM 3263 O O . ARG A 1 410 ? 16.688 35.625 -1.142 1 93.94 410 ARG A O 1
ATOM 3270 N N . ALA A 1 411 ? 16.875 35.438 -3.395 1 93.62 411 ALA A N 1
ATOM 3271 C CA . ALA A 1 411 ? 16.953 33.969 -3.324 1 93.62 411 ALA A CA 1
ATOM 3272 C C . ALA A 1 411 ? 18.203 33.5 -2.58 1 93.62 411 ALA A C 1
ATOM 3274 O O . ALA A 1 411 ? 18.141 32.594 -1.774 1 93.62 411 ALA A O 1
ATOM 3275 N N . TRP A 1 412 ? 19.219 34.156 -2.816 1 91.88 412 TRP A N 1
ATOM 3276 C CA . TRP A 1 412 ? 20.484 33.812 -2.158 1 91.88 412 TRP A CA 1
ATOM 3277 C C . TRP A 1 412 ? 20.391 34.031 -0.654 1 91.88 412 TRP A C 1
ATOM 3279 O O . TRP A 1 412 ? 20.906 33.25 0.136 1 91.88 412 TRP A O 1
ATOM 3289 N N . LEU A 1 413 ? 19.75 35.094 -0.306 1 91.44 413 LEU A N 1
ATOM 3290 C CA . LEU A 1 413 ? 19.562 35.375 1.112 1 91.44 413 LEU A CA 1
ATOM 3291 C C . LEU A 1 413 ? 18.719 34.312 1.783 1 91.44 413 LEU A C 1
ATOM 3293 O O . LEU A 1 413 ? 19.047 33.844 2.879 1 91.44 413 LEU A O 1
ATOM 3297 N N . ALA A 1 414 ? 17.719 33.938 1.133 1 89.44 414 ALA A N 1
ATOM 3298 C CA . ALA A 1 414 ? 16.812 32.938 1.673 1 89.44 414 ALA A CA 1
ATOM 3299 C C . ALA A 1 414 ? 17.5 31.578 1.779 1 89.44 414 ALA A C 1
ATOM 3301 O O . ALA A 1 414 ? 17.406 30.906 2.811 1 89.44 414 ALA A O 1
ATOM 3302 N N . VAL A 1 415 ? 18.188 31.172 0.688 1 88.25 415 VAL A N 1
ATOM 3303 C CA . VAL A 1 415 ? 18.844 29.859 0.622 1 88.25 415 VAL A CA 1
ATOM 3304 C C . VAL A 1 415 ? 19.984 29.797 1.636 1 88.25 415 VAL A C 1
ATOM 3306 O O . VAL A 1 415 ? 20.172 28.781 2.305 1 88.25 415 VAL A O 1
ATOM 3309 N N . SER A 1 416 ? 20.688 30.859 1.784 1 87.06 416 SER A N 1
ATOM 3310 C CA . SER A 1 416 ? 21.812 30.891 2.717 1 87.06 416 SER A CA 1
ATOM 3311 C C . SER A 1 416 ? 21.344 30.766 4.16 1 87.06 416 SER A C 1
ATOM 3313 O O . SER A 1 416 ? 21.953 30.078 4.969 1 87.06 416 SER A O 1
ATOM 3315 N N . ALA A 1 417 ? 20.297 31.422 4.379 1 83.56 417 ALA A N 1
ATOM 3316 C CA . ALA A 1 417 ? 19.734 31.359 5.727 1 83.56 417 ALA A CA 1
ATOM 3317 C C . ALA A 1 417 ? 19.234 29.953 6.039 1 83.56 417 ALA A C 1
ATOM 3319 O O . ALA A 1 417 ? 19.438 29.438 7.145 1 83.56 417 ALA A O 1
ATOM 3320 N N . ALA A 1 418 ? 18.578 29.406 5.105 1 79.81 418 ALA A N 1
ATOM 3321 C CA . ALA A 1 418 ? 18.031 28.062 5.289 1 79.81 418 ALA A CA 1
ATOM 3322 C C . ALA A 1 418 ? 19.156 27.031 5.414 1 79.81 418 ALA A C 1
ATOM 3324 O O . ALA A 1 418 ? 19.031 26.078 6.195 1 79.81 418 ALA A O 1
ATOM 3325 N N . TYR A 1 419 ? 20.141 27.234 4.629 1 77.69 419 TYR A N 1
ATOM 3326 C CA . TYR A 1 419 ? 21.25 26.297 4.609 1 77.69 419 TYR A CA 1
ATOM 3327 C C . TYR A 1 419 ? 22.031 26.344 5.922 1 77.69 419 TYR A C 1
ATOM 3329 O O . TYR A 1 419 ? 22.516 25.312 6.398 1 77.69 419 TYR A O 1
ATOM 3337 N N . ARG A 1 420 ? 22.109 27.438 6.512 1 74.81 420 ARG A N 1
ATOM 3338 C CA . ARG A 1 420 ? 22.828 27.609 7.77 1 74.81 420 ARG A CA 1
ATOM 3339 C C . ARG A 1 420 ? 22.078 26.938 8.922 1 74.81 420 ARG A C 1
ATOM 3341 O O . ARG A 1 420 ? 22.688 26.422 9.852 1 74.81 420 ARG A O 1
ATOM 3348 N N . GLU A 1 421 ? 20.875 27.109 8.859 1 68.31 421 GLU A N 1
ATOM 3349 C CA . GLU A 1 421 ? 20.062 26.594 9.945 1 68.31 421 GLU A CA 1
ATOM 3350 C C . GLU A 1 421 ? 19.906 25.078 9.852 1 68.31 421 GLU A C 1
ATOM 3352 O O . GLU A 1 421 ? 19.547 24.422 10.828 1 68.31 421 GLU A O 1
ATOM 3357 N N . TRP A 1 422 ? 20.016 24.609 8.695 1 58.78 422 TRP A N 1
ATOM 3358 C CA . TRP A 1 422 ? 19.859 23.172 8.516 1 58.78 422 TRP A CA 1
ATOM 3359 C C . TRP A 1 422 ? 20.969 22.406 9.219 1 58.78 422 TRP A C 1
ATOM 3361 O O . TRP A 1 422 ? 22.156 22.656 8.961 1 58.78 422 TRP A O 1
ATOM 3371 N N . ASP A 1 423 ? 20.781 22.25 10.422 1 53.44 423 ASP A N 1
ATOM 3372 C CA . ASP A 1 423 ? 21.703 21.406 11.188 1 53.44 423 ASP A CA 1
ATOM 3373 C C . ASP A 1 423 ? 22.047 20.125 10.43 1 53.44 423 ASP A C 1
ATOM 3375 O O . ASP A 1 423 ? 21.172 19.5 9.828 1 53.44 423 ASP A O 1
ATOM 3379 N N . LEU A 1 424 ? 23.312 19.859 9.969 1 45.62 424 LEU A N 1
ATOM 3380 C CA . LEU A 1 424 ? 23.984 18.688 9.406 1 45.62 424 LEU A CA 1
ATOM 3381 C C . LEU A 1 424 ? 23.406 17.406 10 1 45.62 424 LEU A C 1
ATOM 3383 O O . LEU A 1 424 ? 23.672 16.312 9.492 1 45.62 424 LEU A O 1
ATOM 3387 N N . ALA A 1 425 ? 22.953 17.469 11.1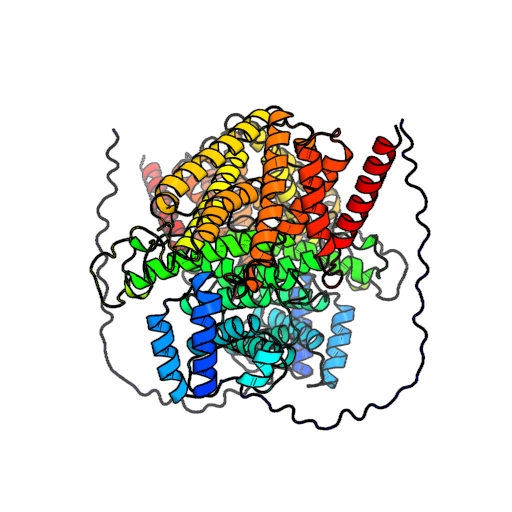09 1 43.91 425 ALA A N 1
ATOM 3388 C CA . ALA A 1 425 ? 22.641 16.25 11.852 1 43.91 425 ALA A CA 1
ATOM 3389 C C . ALA A 1 425 ? 21.547 15.445 11.148 1 43.91 425 ALA A C 1
ATOM 3391 O O . ALA A 1 425 ? 21.375 14.258 11.422 1 43.91 425 ALA A O 1
ATOM 3392 N N . VAL A 1 426 ? 20.75 16.141 10.461 1 48.94 426 VAL A N 1
ATOM 3393 C CA . VAL A 1 426 ? 19.688 15.32 9.883 1 48.94 426 VAL A CA 1
ATOM 3394 C C . VAL A 1 426 ? 20.031 14.992 8.43 1 48.94 426 VAL A C 1
ATOM 3396 O O . VAL A 1 426 ? 19.125 14.734 7.625 1 48.94 426 VAL A O 1
ATOM 3399 N N . ALA A 1 427 ? 21.281 15.016 8.133 1 47.47 427 ALA A N 1
ATOM 3400 C CA . ALA A 1 427 ? 21.797 14.945 6.766 1 47.47 427 ALA A CA 1
ATOM 3401 C C . ALA A 1 427 ? 21.516 13.578 6.145 1 47.47 427 ALA A C 1
ATOM 3403 O O . ALA A 1 427 ? 22.156 12.594 6.496 1 47.47 427 ALA A O 1
ATOM 3404 N N . GLY A 1 428 ? 20.297 13.281 5.879 1 52.78 428 GLY A N 1
ATOM 3405 C CA . GLY A 1 428 ? 20.125 12.078 5.078 1 52.78 428 GLY A CA 1
ATOM 3406 C C . GLY A 1 428 ? 20.703 12.203 3.682 1 52.78 428 GLY A C 1
ATOM 3407 O O . GLY A 1 428 ? 21.453 13.141 3.396 1 52.78 428 GLY A O 1
ATOM 3408 N N . LYS A 1 429 ? 20.641 11.242 2.896 1 59.31 429 LYS A N 1
ATOM 3409 C CA . LYS A 1 429 ? 21.172 11.141 1.536 1 59.31 429 LYS A CA 1
ATOM 3410 C C . LYS A 1 429 ? 20.812 12.383 0.719 1 59.31 429 LYS A C 1
ATOM 3412 O O . LYS A 1 429 ? 21.625 12.836 -0.102 1 59.31 429 LYS A O 1
ATOM 3417 N N . GLU A 1 430 ? 19.797 13.094 1.115 1 63.03 430 GLU A N 1
ATOM 3418 C CA . GLU A 1 430 ? 19.328 14.25 0.348 1 63.03 430 GLU A CA 1
ATOM 3419 C C . GLU A 1 430 ? 20.203 15.477 0.621 1 63.03 430 GLU A C 1
ATOM 3421 O O . GLU A 1 430 ? 20.359 16.328 -0.249 1 63.03 430 GLU A O 1
ATOM 3426 N N . TRP A 1 431 ? 20.859 15.344 1.657 1 68.12 431 TRP A N 1
ATOM 3427 C CA . TRP A 1 431 ? 21.656 16.5 2.037 1 68.12 431 TRP A CA 1
ATOM 3428 C C . TRP A 1 431 ? 22.953 16.562 1.226 1 68.12 431 TRP A C 1
ATOM 3430 O O . TRP A 1 431 ? 23.453 17.641 0.93 1 68.12 431 TRP A O 1
ATOM 3440 N N . GLN A 1 432 ? 23.25 15.43 0.846 1 73.44 432 GLN A N 1
ATOM 3441 C CA . GLN A 1 432 ? 24.469 15.422 0.026 1 73.44 432 GLN A CA 1
ATOM 3442 C C . GLN A 1 432 ? 24.234 16.141 -1.301 1 73.44 432 GLN A C 1
ATOM 3444 O O . GLN A 1 432 ? 25.078 16.906 -1.755 1 73.44 432 GLN A O 1
ATOM 3449 N N . THR A 1 433 ? 23.109 16 -1.733 1 76.56 433 THR A N 1
ATOM 3450 C CA . THR A 1 433 ? 22.766 16.625 -3.004 1 76.56 433 THR A CA 1
ATOM 3451 C C . THR A 1 433 ? 22.641 18.141 -2.842 1 76.56 433 THR A C 1
ATOM 3453 O O . THR A 1 433 ? 23.109 18.906 -3.684 1 76.56 433 THR A O 1
ATOM 3456 N N . VAL A 1 434 ? 22.094 18.594 -1.754 1 79.25 434 VAL A N 1
ATOM 3457 C CA . VAL A 1 434 ? 21.891 20.016 -1.521 1 79.25 434 VAL A CA 1
ATOM 3458 C C . VAL A 1 434 ? 23.219 20.719 -1.289 1 79.25 434 VAL A C 1
ATOM 3460 O O . VAL A 1 434 ? 23.438 21.828 -1.768 1 79.25 434 VAL A O 1
ATOM 3463 N N . THR A 1 435 ? 24.016 19.984 -0.611 1 80.94 435 THR A N 1
ATOM 3464 C CA . THR A 1 435 ? 25.328 20.547 -0.329 1 80.94 435 THR A CA 1
ATOM 3465 C C . THR A 1 435 ? 26.141 20.688 -1.611 1 80.94 435 THR A C 1
ATOM 3467 O O . THR A 1 435 ? 26.828 21.703 -1.817 1 80.94 435 THR A O 1
ATOM 3470 N N . ALA A 1 436 ? 26.047 19.688 -2.404 1 84.5 436 ALA A N 1
ATOM 3471 C CA . ALA A 1 436 ? 26.75 19.734 -3.682 1 84.5 436 ALA A CA 1
ATOM 3472 C C . ALA A 1 436 ? 26.234 20.859 -4.555 1 84.5 436 ALA A C 1
ATOM 3474 O O . ALA A 1 436 ? 27.016 21.562 -5.199 1 84.5 436 ALA A O 1
ATOM 3475 N N . LEU A 1 437 ? 25.016 21.094 -4.555 1 85.25 437 LEU A N 1
ATOM 3476 C CA . LEU A 1 437 ? 24.391 22.141 -5.352 1 85.25 437 LEU A CA 1
ATOM 3477 C C . LEU A 1 437 ? 24.75 23.531 -4.801 1 85.25 437 LEU A C 1
ATOM 3479 O O . LEU A 1 437 ? 24.922 24.484 -5.562 1 85.25 437 LEU A O 1
ATOM 3483 N N . MET A 1 438 ? 24.766 23.578 -3.531 1 87.25 438 MET A N 1
ATOM 3484 C CA . MET A 1 438 ? 25.109 24.844 -2.883 1 87.25 438 MET A CA 1
ATOM 3485 C C . MET A 1 438 ? 26.531 25.266 -3.23 1 87.25 438 MET A C 1
ATOM 3487 O O . MET A 1 438 ? 26.766 26.438 -3.547 1 87.25 438 MET A O 1
ATOM 3491 N N . GLU A 1 439 ? 27.375 24.328 -3.189 1 87.62 439 GLU A N 1
ATOM 3492 C CA . GLU A 1 439 ? 28.766 24.625 -3.533 1 87.62 439 GLU A CA 1
ATOM 3493 C C . GLU A 1 439 ? 28.891 25.031 -4.996 1 87.62 439 GLU A C 1
ATOM 3495 O O . GLU A 1 439 ? 29.641 25.953 -5.32 1 87.62 439 GLU A O 1
ATOM 3500 N N . HIS A 1 440 ? 28.234 24.359 -5.789 1 88.5 440 HIS A N 1
ATOM 3501 C CA . HIS A 1 440 ? 28.25 24.672 -7.215 1 88.5 440 HIS A CA 1
ATOM 3502 C C . HIS A 1 440 ? 27.672 26.047 -7.488 1 88.5 440 HIS A C 1
ATOM 3504 O O . HIS A 1 440 ? 28.266 26.844 -8.234 1 88.5 440 HIS A O 1
ATOM 3510 N N . ALA A 1 441 ? 26.609 26.312 -6.902 1 87.75 441 ALA A N 1
ATOM 3511 C CA . ALA A 1 441 ? 25.953 27.609 -7.102 1 87.75 441 ALA A CA 1
ATOM 3512 C C . ALA A 1 441 ? 26.812 28.734 -6.551 1 87.75 441 ALA A C 1
ATOM 3514 O O . ALA A 1 441 ? 26.906 29.812 -7.16 1 87.75 441 ALA A O 1
ATOM 3515 N N . ALA A 1 442 ? 27.375 28.484 -5.469 1 87.69 442 ALA A N 1
ATOM 3516 C CA . ALA A 1 442 ? 28.234 29.5 -4.852 1 87.69 442 ALA A CA 1
ATOM 3517 C C . ALA A 1 442 ? 29.453 29.781 -5.719 1 87.69 442 ALA A C 1
ATOM 3519 O O . ALA A 1 442 ? 29.906 30.922 -5.809 1 87.69 442 ALA A O 1
ATOM 3520 N N . SER A 1 443 ? 29.922 28.75 -6.332 1 87.5 443 SER A N 1
ATOM 3521 C CA . SER A 1 443 ? 31.078 28.906 -7.211 1 87.5 443 SER A CA 1
ATOM 3522 C C . SER A 1 443 ? 30.719 29.766 -8.422 1 87.5 443 SER A C 1
ATOM 3524 O O . SER A 1 443 ? 31.531 30.594 -8.867 1 87.5 443 SER A O 1
ATOM 3526 N N . ILE A 1 444 ? 29.641 29.641 -8.898 1 83.94 444 ILE A N 1
ATOM 3527 C CA . ILE A 1 444 ? 29.188 30.406 -10.055 1 83.94 444 ILE A CA 1
ATOM 3528 C C . ILE A 1 444 ? 28.984 31.859 -9.656 1 83.94 444 ILE A C 1
ATOM 3530 O O . ILE A 1 444 ? 29.359 32.781 -10.398 1 83.94 444 ILE A O 1
ATOM 3534 N N . ARG A 1 445 ? 28.438 32.031 -8.57 1 83.75 445 ARG A N 1
ATOM 3535 C CA . ARG A 1 445 ? 28.156 33.375 -8.094 1 83.75 445 ARG A CA 1
ATOM 3536 C C . ARG A 1 445 ? 29.453 34.156 -7.863 1 83.75 445 ARG A C 1
ATOM 3538 O O . ARG A 1 445 ? 29.547 35.312 -8.188 1 83.75 445 ARG A O 1
ATOM 3545 N N . ASN A 1 446 ? 30.391 33.5 -7.328 1 81.44 446 ASN A N 1
ATOM 3546 C CA . ASN A 1 446 ? 31.672 34.125 -7.051 1 81.44 446 ASN A CA 1
ATOM 3547 C C . ASN A 1 446 ? 32.438 34.406 -8.336 1 81.44 446 ASN A C 1
ATOM 3549 O O . ASN A 1 446 ? 33.188 35.406 -8.406 1 81.44 446 ASN A O 1
ATOM 3553 N N . SER A 1 447 ? 32.281 33.562 -9.281 1 76.25 447 SER A N 1
ATOM 3554 C CA . SER A 1 447 ? 32.938 33.781 -10.555 1 76.25 447 SER A CA 1
ATOM 3555 C C . SER A 1 447 ? 32.312 34.938 -11.305 1 76.25 447 SER A C 1
ATOM 3557 O O . SER A 1 447 ? 33 35.656 -12.031 1 76.25 447 SER A O 1
ATOM 3559 N N . SER A 1 448 ? 31.109 35.094 -11.18 1 68.75 448 SER A N 1
ATOM 3560 C CA . SER A 1 448 ? 30.438 36.219 -11.859 1 68.75 448 SER A CA 1
ATOM 3561 C C . SER A 1 448 ? 30.719 37.531 -11.18 1 68.75 448 SER A C 1
ATOM 3563 O O . SER A 1 448 ? 30.656 38.594 -11.812 1 68.75 448 SER A O 1
ATOM 3565 N N . SER A 1 449 ? 30.922 37.562 -9.961 1 62.69 449 SER A N 1
ATOM 3566 C CA . SER A 1 449 ? 31.266 38.781 -9.266 1 62.69 449 SER A CA 1
ATOM 3567 C C . SER A 1 449 ? 32.656 39.25 -9.625 1 62.69 449 SER A C 1
ATOM 3569 O O . SER A 1 449 ? 32.969 40.438 -9.516 1 62.69 449 SER A O 1
ATOM 3571 N N . ASP A 1 450 ? 33.562 38.375 -10.023 1 55.53 450 ASP A N 1
ATOM 3572 C CA . ASP A 1 450 ? 34.906 38.75 -10.438 1 55.53 450 ASP A CA 1
ATOM 3573 C C . ASP A 1 450 ? 34.906 39.312 -11.859 1 55.53 450 ASP A C 1
ATOM 3575 O O . ASP A 1 450 ? 35.906 39.875 -12.305 1 55.53 450 ASP A O 1
ATOM 3579 N N . LEU A 1 451 ? 33.875 39.156 -12.609 1 43.16 451 LEU A N 1
ATOM 3580 C CA . LEU A 1 451 ? 33.844 39.844 -13.898 1 43.16 451 LEU A CA 1
ATOM 3581 C C . LEU A 1 451 ? 33.125 41.219 -13.781 1 43.16 451 LEU A C 1
ATOM 3583 O O . LEU A 1 451 ? 32.094 41.312 -13.125 1 43.16 451 LEU A O 1
ATOM 3587 N N . MET B 1 1 ? -35.656 12.203 -24 1 19.36 1 MET B N 1
ATOM 3588 C CA . MET B 1 1 ? -35.688 12.508 -22.578 1 19.36 1 MET B CA 1
ATOM 3589 C C . MET B 1 1 ? -35.812 11.227 -21.75 1 19.36 1 MET B C 1
ATOM 3591 O O . MET B 1 1 ? -36.938 10.859 -21.359 1 19.36 1 MET B O 1
ATOM 3595 N N . VAL B 1 2 ? -35.25 10.086 -21.984 1 20.92 2 VAL B N 1
ATOM 3596 C CA . VAL B 1 2 ? -35.812 8.766 -21.719 1 20.92 2 VAL B CA 1
ATOM 3597 C C . VAL B 1 2 ? -35.875 8.531 -20.219 1 20.92 2 VAL B C 1
ATOM 3599 O O . VAL B 1 2 ? -34.844 8.664 -19.516 1 20.92 2 VAL B O 1
ATOM 3602 N N . GLU B 1 3 ? -37.031 8.594 -19.5 1 20.31 3 GLU B N 1
ATOM 3603 C CA . GLU B 1 3 ? -37.469 8.484 -18.109 1 20.31 3 GLU B CA 1
ATOM 3604 C C . GLU B 1 3 ? -37.062 7.141 -17.516 1 20.31 3 GLU B C 1
ATOM 3606 O O . GLU B 1 3 ? -37.625 6.098 -17.875 1 20.31 3 GLU B O 1
ATOM 3611 N N . THR B 1 4 ? -35.906 6.727 -17.484 1 21.55 4 THR B N 1
ATOM 3612 C CA . THR B 1 4 ? -35.531 5.336 -17.219 1 21.55 4 THR B CA 1
ATOM 3613 C C . THR B 1 4 ? -36.156 4.867 -15.898 1 21.55 4 THR B C 1
ATOM 3615 O O . THR B 1 4 ? -35.938 5.496 -14.859 1 21.55 4 THR B O 1
ATOM 3618 N N . ALA B 1 5 ? -37.188 4.07 -15.875 1 19.73 5 ALA B N 1
ATOM 3619 C CA . ALA B 1 5 ? -38.188 3.5 -14.969 1 19.73 5 ALA B CA 1
ATOM 3620 C C . ALA B 1 5 ? -37.5 2.721 -13.844 1 19.73 5 ALA B C 1
ATOM 3622 O O . ALA B 1 5 ? -37.281 1.513 -13.961 1 19.73 5 ALA B O 1
ATOM 3623 N N . MET B 1 6 ? -36.375 2.947 -13.414 1 22.28 6 MET B N 1
ATOM 3624 C CA . MET B 1 6 ? -35.75 2.053 -12.438 1 22.28 6 MET B CA 1
ATOM 3625 C C . MET B 1 6 ? -36.625 1.906 -11.195 1 22.28 6 MET B C 1
ATOM 3627 O O . MET B 1 6 ? -36.875 2.881 -10.484 1 22.28 6 MET B O 1
ATOM 3631 N N . GLY B 1 7 ? -37.656 1.058 -11.312 1 19.89 7 GLY B N 1
ATOM 3632 C CA . GLY B 1 7 ? -38.688 0.745 -10.336 1 19.89 7 GLY B CA 1
ATOM 3633 C C . GLY B 1 7 ? -38.156 0.618 -8.922 1 19.89 7 GLY B C 1
ATOM 3634 O O . GLY B 1 7 ? -36.938 0.539 -8.719 1 19.89 7 GLY B O 1
ATOM 3635 N N . HIS B 1 8 ? -39.062 0.724 -7.922 1 22.12 8 HIS B N 1
ATOM 3636 C CA . HIS B 1 8 ? -39.062 0.875 -6.473 1 22.12 8 HIS B CA 1
ATOM 3637 C C . HIS B 1 8 ? -38.625 -0.407 -5.781 1 22.12 8 HIS B C 1
ATOM 3639 O O . HIS B 1 8 ? -39.25 -1.452 -5.918 1 22.12 8 HIS B O 1
ATOM 3645 N N . ILE B 1 9 ? -37.531 -0.888 -5.914 1 22.31 9 ILE B N 1
ATOM 3646 C CA . ILE B 1 9 ? -37.25 -2.189 -5.328 1 22.31 9 ILE B CA 1
ATOM 3647 C C . ILE B 1 9 ? -37.625 -2.189 -3.85 1 22.31 9 ILE B C 1
ATOM 3649 O O . ILE B 1 9 ? -37.156 -1.347 -3.08 1 22.31 9 ILE B O 1
ATOM 3653 N N . PRO B 1 10 ? -38.75 -2.723 -3.584 1 20.61 10 PRO B N 1
ATOM 3654 C CA . PRO B 1 10 ? -39.25 -2.732 -2.217 1 20.61 10 PRO B CA 1
ATOM 3655 C C . PRO B 1 10 ? -38.219 -3.15 -1.185 1 20.61 10 PRO B C 1
ATOM 3657 O O . PRO B 1 10 ? -37.25 -3.848 -1.519 1 20.61 10 PRO B O 1
ATOM 3660 N N . ARG B 1 11 ? -38.188 -2.445 -0.127 1 22.44 11 ARG B N 1
ATOM 3661 C CA . ARG B 1 11 ? -37.312 -2.475 1.055 1 22.44 11 ARG B CA 1
ATOM 3662 C C . ARG B 1 11 ? -37.375 -3.834 1.744 1 22.44 11 ARG B C 1
ATOM 3664 O O . ARG B 1 11 ? -38.438 -4.25 2.207 1 22.44 11 ARG B O 1
ATOM 3671 N N . LEU B 1 12 ? -36.781 -4.805 1.138 1 22.72 12 LEU B N 1
ATOM 3672 C CA . LEU B 1 12 ? -36.875 -6.117 1.766 1 22.72 12 LEU B CA 1
ATOM 3673 C C . LEU B 1 12 ? -36.75 -6.004 3.283 1 22.72 12 LEU B C 1
ATOM 3675 O O . LEU B 1 12 ? -35.938 -5.262 3.799 1 22.72 12 LEU B O 1
ATOM 3679 N N . GLN B 1 13 ? -37.812 -6.203 3.924 1 21.2 13 GLN B N 1
ATOM 3680 C CA . GLN B 1 13 ? -38.094 -6.191 5.355 1 21.2 13 GLN B CA 1
ATOM 3681 C C . GLN B 1 13 ? -37 -6.906 6.141 1 21.2 13 GLN B C 1
ATOM 3683 O O . GLN B 1 13 ? -36.531 -7.961 5.723 1 21.2 13 GLN B O 1
ATOM 3688 N N . GLU B 1 14 ? -36.406 -6.168 6.93 1 22.31 14 GLU B N 1
ATOM 3689 C CA . GLU B 1 14 ? -35.375 -6.5 7.914 1 22.31 14 GLU B CA 1
ATOM 3690 C C . GLU B 1 14 ? -35.781 -7.703 8.758 1 22.31 14 GLU B C 1
ATOM 3692 O O . GLU B 1 14 ? -36.812 -7.68 9.422 1 22.31 14 GLU B O 1
ATOM 3697 N N . TYR B 1 15 ? -35.781 -8.867 8.102 1 20.59 15 TYR B N 1
ATOM 3698 C CA . TYR B 1 15 ? -36.188 -10 8.938 1 20.59 15 TYR B CA 1
ATOM 3699 C C . TYR B 1 15 ? -35.5 -9.922 10.297 1 20.59 15 TYR B C 1
ATOM 3701 O O . TYR B 1 15 ? -34.25 -9.875 10.383 1 20.59 15 TYR B O 1
ATOM 3709 N N . ARG B 1 16 ? -36.25 -9.484 11.258 1 24.05 16 ARG B N 1
ATOM 3710 C CA . ARG B 1 16 ? -35.906 -9.406 12.68 1 24.05 16 ARG B CA 1
ATOM 3711 C C . ARG B 1 16 ? -35.562 -10.781 13.234 1 24.05 16 ARG B C 1
ATOM 3713 O O . ARG B 1 16 ? -36.406 -11.68 13.242 1 24.05 16 ARG B O 1
ATOM 3720 N N . PRO B 1 17 ? -34.312 -11.164 12.969 1 24.05 17 PRO B N 1
ATOM 3721 C CA . PRO B 1 17 ? -34.156 -12.477 13.594 1 24.05 17 PRO B CA 1
ATOM 3722 C C . PRO B 1 17 ? -34.719 -12.531 15.016 1 24.05 17 PRO B C 1
ATOM 3724 O O . PRO B 1 17 ? -34.688 -11.523 15.727 1 24.05 17 PRO B O 1
ATOM 3727 N N . GLY B 1 18 ? -35.781 -13.156 15.188 1 21.58 18 GLY B N 1
ATOM 3728 C CA . GLY B 1 18 ? -36.406 -13.531 16.453 1 21.58 18 GLY B CA 1
ATOM 3729 C C . GLY B 1 18 ? -35.406 -13.953 17.516 1 21.58 18 GLY B C 1
ATOM 3730 O O . GLY B 1 18 ? -34.344 -14.477 17.188 1 21.58 18 GLY B O 1
ATOM 3731 N N . SER B 1 19 ? -35.5 -13.281 18.734 1 23.02 19 SER B N 1
ATOM 3732 C CA . SER B 1 19 ? -34.781 -13.258 20.016 1 23.02 19 SER B CA 1
ATOM 3733 C C . SER B 1 19 ? -34.781 -14.648 20.656 1 23.02 19 SER B C 1
ATOM 3735 O O . SER B 1 19 ? -34.5 -14.781 21.844 1 23.02 19 SER B O 1
ATOM 3737 N N . SER B 1 20 ? -35.156 -15.711 19.969 1 23.09 20 SER B N 1
ATOM 3738 C CA . SER B 1 20 ? -35.312 -16.75 20.969 1 23.09 20 SER B CA 1
ATOM 3739 C C . SER B 1 20 ? -34.062 -16.906 21.828 1 23.09 20 SER B C 1
ATOM 3741 O O . SER B 1 20 ? -32.969 -17.016 21.297 1 23.09 20 SER B O 1
ATOM 3743 N N . ARG B 1 21 ? -34.219 -16.531 23.203 1 21.56 21 ARG B N 1
ATOM 3744 C CA . ARG B 1 21 ? -33.5 -16.5 24.484 1 21.56 21 ARG B CA 1
ATOM 3745 C C . ARG B 1 21 ? -32.906 -17.875 24.781 1 21.56 21 ARG B C 1
ATOM 3747 O O . ARG B 1 21 ? -32.469 -18.125 25.922 1 21.56 21 ARG B O 1
ATOM 3754 N N . SER B 1 22 ? -33.344 -18.844 24.031 1 24.31 22 SER B N 1
ATOM 3755 C CA . SER B 1 22 ? -32.906 -20 24.797 1 24.31 22 SER B CA 1
ATOM 3756 C C . SER B 1 22 ? -31.375 -20.016 24.969 1 24.31 22 SER B C 1
ATOM 3758 O O . SER B 1 22 ? -30.641 -20.062 23.969 1 24.31 22 SER B O 1
ATOM 3760 N N . GLY B 1 23 ? -31 -19.188 25.969 1 22.53 23 GLY B N 1
ATOM 3761 C CA . GLY B 1 23 ? -29.688 -19 26.547 1 22.53 23 GLY B CA 1
ATOM 3762 C C . GLY B 1 23 ? -28.969 -20.297 26.859 1 22.53 23 GLY B C 1
ATOM 3763 O O . GLY B 1 23 ? -28.734 -20.625 28.031 1 22.53 23 GLY B O 1
ATOM 3764 N N . GLY B 1 24 ? -29.312 -21.359 26.125 1 23.19 24 GLY B N 1
ATOM 3765 C CA . GLY B 1 24 ? -28.562 -22.469 26.734 1 23.19 24 GLY B CA 1
ATOM 3766 C C . GLY B 1 24 ? -27.094 -22.156 26.938 1 23.19 24 GLY B C 1
ATOM 3767 O O . GLY B 1 24 ? -26.469 -21.516 26.094 1 23.19 24 GLY B O 1
ATOM 3768 N N . ARG B 1 25 ? -26.781 -21.875 28.203 1 22.27 25 ARG B N 1
ATOM 3769 C CA . ARG B 1 25 ? -25.453 -21.859 28.797 1 22.27 25 ARG B CA 1
ATOM 3770 C C . ARG B 1 25 ? -24.562 -22.953 28.188 1 22.27 25 ARG B C 1
ATOM 3772 O O . ARG B 1 25 ? -24.672 -24.125 28.562 1 22.27 25 ARG B O 1
ATOM 3779 N N . LEU B 1 26 ? -24.562 -23 26.922 1 22.73 26 LEU B N 1
ATOM 3780 C CA . LEU B 1 26 ? -23.578 -24.031 26.656 1 22.73 26 LEU B CA 1
ATOM 3781 C C . LEU B 1 26 ? -22.312 -23.797 27.469 1 22.73 26 LEU B C 1
ATOM 3783 O O . LEU B 1 26 ? -21.734 -22.719 27.453 1 22.73 26 LEU B O 1
ATOM 3787 N N . THR B 1 27 ? -22.203 -24.312 28.719 1 25.19 27 THR B N 1
ATOM 3788 C CA . THR B 1 27 ? -21.031 -24.656 29.516 1 25.19 27 THR B CA 1
ATOM 3789 C C . THR B 1 27 ? -19.828 -24.969 28.625 1 25.19 27 THR B C 1
ATOM 3791 O O . THR B 1 27 ? -19.844 -25.969 27.891 1 25.19 27 THR B O 1
ATOM 3794 N N . GLU B 1 28 ? -19.547 -24.062 27.859 1 25.61 28 GLU B N 1
ATOM 3795 C CA . GLU B 1 28 ? -18.328 -24.375 27.125 1 25.61 28 GLU B CA 1
ATOM 3796 C C . GLU B 1 28 ? -17.266 -24.969 28.062 1 25.61 28 GLU B C 1
ATOM 3798 O O . GLU B 1 28 ? -16.844 -24.328 29.016 1 25.61 28 GLU B O 1
ATOM 3803 N N . ALA B 1 29 ? -17.312 -26.234 28.406 1 26.47 29 ALA B N 1
ATOM 3804 C CA . ALA B 1 29 ? -16.297 -27.109 29 1 26.47 29 ALA B CA 1
ATOM 3805 C C . ALA B 1 29 ? -14.898 -26.594 28.719 1 26.47 29 ALA B C 1
ATOM 3807 O O . ALA B 1 29 ? -14.664 -25.938 27.703 1 26.47 29 ALA B O 1
ATOM 3808 N N . GLY B 1 30 ? -13.984 -26.516 29.734 1 30.08 30 GLY B N 1
ATOM 3809 C CA . GLY B 1 30 ? -12.562 -26.25 29.875 1 30.08 30 GLY B CA 1
ATOM 3810 C C . GLY B 1 30 ? -11.734 -26.766 28.719 1 30.08 30 GLY B C 1
ATOM 3811 O O . GLY B 1 30 ? -10.766 -27.5 28.922 1 30.08 30 GLY B O 1
ATOM 3812 N N . ALA B 1 31 ? -12.414 -27.281 27.734 1 28.94 31 ALA B N 1
ATOM 3813 C CA . ALA B 1 31 ? -11.664 -28.078 26.766 1 28.94 31 ALA B CA 1
ATOM 3814 C C . ALA B 1 31 ? -10.359 -27.391 26.391 1 28.94 31 ALA B C 1
ATOM 3816 O O . ALA B 1 31 ? -10.359 -26.266 25.891 1 28.94 31 ALA B O 1
ATOM 3817 N N . THR B 1 32 ? -9.32 -27.641 27.156 1 31.06 32 THR B N 1
ATOM 3818 C CA . THR B 1 32 ? -7.887 -27.578 26.891 1 31.06 32 THR B CA 1
ATOM 3819 C C . THR B 1 32 ? -7.598 -27.781 25.406 1 31.06 32 THR B C 1
ATOM 3821 O O . THR B 1 32 ? -7.676 -28.891 24.891 1 31.06 32 THR B O 1
ATOM 3824 N N . SER B 1 33 ? -8.352 -27.297 24.609 1 35.62 33 SER B N 1
ATOM 3825 C CA . SER B 1 33 ? -7.898 -27.578 23.25 1 35.62 33 SER B CA 1
ATOM 3826 C C . SER B 1 33 ? -6.391 -27.797 23.203 1 35.62 33 SER B C 1
ATOM 3828 O O . SER B 1 33 ? -5.629 -27.047 23.812 1 35.62 33 SER B O 1
ATOM 3830 N N . PRO B 1 34 ? -5.914 -28.922 23.031 1 35.09 34 PRO B N 1
ATOM 3831 C CA . PRO B 1 34 ? -4.465 -29.141 23 1 35.09 34 PRO B CA 1
ATOM 3832 C C . PRO B 1 34 ? -3.711 -28 22.328 1 35.09 34 PRO B C 1
ATOM 3834 O O . PRO B 1 34 ? -4.094 -27.547 21.234 1 35.09 34 PRO B O 1
ATOM 3837 N N . VAL B 1 35 ? -3.422 -26.984 23.062 1 39.28 35 VAL B N 1
ATOM 3838 C CA . VAL B 1 35 ? -2.457 -25.984 22.625 1 39.28 35 VAL B CA 1
ATOM 3839 C C . VAL B 1 35 ? -1.466 -26.594 21.641 1 39.28 35 VAL B C 1
ATOM 3841 O O . VAL B 1 35 ? -0.671 -27.469 22.016 1 39.28 35 VAL B O 1
ATOM 3844 N N . TRP B 1 36 ? -1.972 -27.141 20.578 1 43.44 36 TRP B N 1
ATOM 3845 C CA . TRP B 1 36 ? -0.951 -27.547 19.609 1 43.44 36 TRP B CA 1
ATOM 3846 C C . TRP B 1 36 ? 0.281 -26.656 19.719 1 43.44 36 TRP B C 1
ATOM 3848 O O . TRP B 1 36 ? 0.163 -25.438 19.797 1 43.44 36 TRP B O 1
ATOM 3858 N N . ASN B 1 37 ? 1.232 -27.125 20.234 1 58.22 37 ASN B N 1
ATOM 3859 C CA . ASN B 1 37 ? 2.521 -26.453 20.219 1 58.22 37 ASN B CA 1
ATOM 3860 C C . ASN B 1 37 ? 2.832 -25.844 18.859 1 58.22 37 ASN B C 1
ATOM 3862 O O . ASN B 1 37 ? 2.715 -26.516 17.828 1 58.22 37 ASN B O 1
ATOM 3866 N N . VAL B 1 38 ? 2.631 -24.594 18.703 1 66.19 38 VAL B N 1
ATOM 3867 C CA . VAL B 1 38 ? 2.852 -23.781 17.516 1 66.19 38 VAL B CA 1
ATOM 3868 C C . VAL B 1 38 ? 4.031 -24.328 16.719 1 66.19 38 VAL B C 1
ATOM 3870 O O . VAL B 1 38 ? 3.994 -24.359 15.492 1 66.19 38 VAL B O 1
ATOM 3873 N N . ILE B 1 39 ? 4.98 -25 17.422 1 69.62 39 ILE B N 1
ATOM 3874 C CA . ILE B 1 39 ? 6.102 -25.594 16.703 1 69.62 39 ILE B CA 1
ATOM 3875 C C . ILE B 1 39 ? 5.875 -27.094 16.531 1 69.62 39 ILE B C 1
ATOM 3877 O O . ILE B 1 39 ? 5.738 -27.812 17.516 1 69.62 39 ILE B O 1
ATOM 3881 N N . PRO B 1 40 ? 5.758 -27.578 15.383 1 78.69 40 PRO B N 1
ATOM 3882 C CA . PRO B 1 40 ? 5.48 -28.984 15.133 1 78.69 40 PRO B CA 1
ATOM 3883 C C . PRO B 1 40 ? 6.574 -29.906 15.672 1 78.69 40 PRO B C 1
ATOM 3885 O O . PRO B 1 40 ? 7.73 -29.5 15.789 1 78.69 40 PRO B O 1
ATOM 3888 N N . THR B 1 41 ? 6.168 -31.094 16.047 1 79.62 41 THR B N 1
ATOM 3889 C CA . THR B 1 41 ? 7.141 -32.125 16.375 1 79.62 41 THR B CA 1
ATOM 3890 C C . THR B 1 41 ? 7.988 -32.5 15.164 1 79.62 41 THR B C 1
ATOM 3892 O O . THR B 1 41 ? 7.629 -32.156 14.031 1 79.62 41 THR B O 1
ATOM 3895 N N . PRO B 1 42 ? 9.133 -33.125 15.398 1 80.94 42 PRO B N 1
ATOM 3896 C CA . PRO B 1 42 ? 9.969 -33.5 14.258 1 80.94 42 PRO B CA 1
ATOM 3897 C C . PRO B 1 42 ? 9.211 -34.344 13.227 1 80.94 42 PRO B C 1
ATOM 3899 O O . PRO B 1 42 ? 9.391 -34.156 12.023 1 80.94 42 PRO B O 1
ATOM 3902 N N . THR B 1 43 ? 8.336 -35.25 13.734 1 84.5 43 THR B N 1
ATOM 3903 C CA . THR B 1 43 ? 7.559 -36.094 12.82 1 84.5 43 THR B CA 1
ATOM 3904 C C . THR B 1 43 ? 6.562 -35.25 12.031 1 84.5 43 THR B C 1
ATOM 3906 O O . THR B 1 43 ? 6.418 -35.406 10.82 1 84.5 43 THR B O 1
ATOM 3909 N N . GLN B 1 44 ? 5.898 -34.375 12.719 1 85.81 44 GLN B N 1
ATOM 3910 C CA . GLN B 1 44 ? 4.949 -33.5 12.062 1 85.81 44 GLN B CA 1
ATOM 3911 C C . GLN B 1 44 ? 5.652 -32.562 11.062 1 85.81 44 GLN B C 1
ATOM 3913 O O . GLN B 1 44 ? 5.129 -32.281 9.984 1 85.81 44 GLN B O 1
ATOM 3918 N N . ALA B 1 45 ? 6.836 -32.125 11.469 1 86.12 45 ALA B N 1
ATOM 3919 C CA . ALA B 1 45 ? 7.617 -31.234 10.602 1 86.12 45 ALA B CA 1
ATOM 3920 C C . ALA B 1 45 ? 7.984 -31.938 9.297 1 86.12 45 ALA B C 1
ATOM 3922 O O . ALA B 1 45 ? 7.941 -31.328 8.227 1 86.12 45 ALA B O 1
ATOM 3923 N N . PHE B 1 46 ? 8.289 -33.188 9.469 1 89.19 46 PHE B N 1
ATOM 3924 C CA . PHE B 1 46 ? 8.656 -33.969 8.289 1 89.19 46 PHE B CA 1
ATOM 3925 C C . PHE B 1 46 ? 7.449 -34.156 7.379 1 89.19 46 PHE B C 1
ATOM 3927 O O . PHE B 1 46 ? 7.562 -34.062 6.156 1 89.19 46 PHE B O 1
ATOM 3934 N N . ILE B 1 47 ? 6.344 -34.438 7.953 1 92.44 47 ILE B N 1
ATOM 3935 C CA . ILE B 1 47 ? 5.121 -34.625 7.184 1 92.44 47 ILE B CA 1
ATOM 3936 C C . ILE B 1 47 ? 4.766 -33.344 6.453 1 92.44 47 ILE B C 1
ATOM 3938 O O . ILE B 1 47 ? 4.453 -33.344 5.258 1 92.44 47 ILE B O 1
ATOM 3942 N N . LEU B 1 48 ? 4.852 -32.25 7.16 1 92.69 48 LEU B N 1
ATOM 3943 C CA . LEU B 1 48 ? 4.5 -30.953 6.59 1 92.69 48 LEU B CA 1
ATOM 3944 C C . LEU B 1 48 ? 5.496 -30.547 5.508 1 92.69 48 LEU B C 1
ATOM 3946 O O . LEU B 1 48 ? 5.117 -29.953 4.496 1 92.69 48 LEU B O 1
ATOM 3950 N N . TRP B 1 49 ? 6.754 -30.906 5.703 1 93.88 49 TRP B N 1
ATOM 3951 C CA . TRP B 1 49 ? 7.77 -30.609 4.699 1 93.88 49 TRP B CA 1
ATOM 3952 C C . TRP B 1 49 ? 7.504 -31.375 3.406 1 93.88 49 TRP B C 1
ATOM 3954 O O . TRP B 1 49 ? 7.586 -30.797 2.314 1 93.88 49 TRP B O 1
ATOM 3964 N N . GLU B 1 50 ? 7.152 -32.562 3.549 1 95.06 50 GLU B N 1
ATOM 3965 C CA . GLU B 1 50 ? 6.852 -33.375 2.375 1 95.06 50 GLU B CA 1
ATOM 3966 C C . GLU B 1 50 ? 5.629 -32.844 1.633 1 95.06 50 GLU B C 1
ATOM 3968 O O . GLU B 1 50 ? 5.605 -32.812 0.401 1 95.06 50 GLU B O 1
ATOM 3973 N N . LEU B 1 51 ? 4.715 -32.5 2.426 1 95.25 51 LEU B N 1
ATOM 3974 C CA . LEU B 1 51 ? 3.506 -31.938 1.832 1 95.25 51 LEU B CA 1
ATOM 3975 C C . LEU B 1 51 ? 3.814 -30.641 1.111 1 95.25 51 LEU B C 1
ATOM 3977 O O . LEU B 1 51 ? 3.283 -30.375 0.03 1 95.25 51 LEU B O 1
ATOM 3981 N N . TYR B 1 52 ? 4.641 -29.844 1.721 1 96.12 52 TYR B N 1
ATOM 3982 C CA . TYR B 1 52 ? 5.062 -28.609 1.09 1 96.12 52 TYR B CA 1
ATOM 3983 C C . TYR B 1 52 ? 5.742 -28.875 -0.248 1 96.12 52 TYR B C 1
ATOM 3985 O O . TYR B 1 52 ? 5.438 -28.219 -1.248 1 96.12 52 TYR B O 1
ATOM 3993 N N . CYS B 1 53 ? 6.625 -29.828 -0.266 1 96.19 53 CYS B N 1
ATOM 3994 C CA . CYS B 1 53 ? 7.398 -30.156 -1.461 1 96.19 53 CYS B CA 1
ATOM 3995 C C . CYS B 1 53 ? 6.496 -30.688 -2.568 1 96.19 53 CYS B C 1
ATOM 3997 O O . CYS B 1 53 ? 6.746 -30.438 -3.75 1 96.19 53 CYS B O 1
ATOM 3999 N N . ASP B 1 54 ? 5.414 -31.266 -2.156 1 94.38 54 ASP B N 1
ATOM 4000 C CA . ASP B 1 54 ? 4.559 -31.922 -3.141 1 94.38 54 ASP B CA 1
ATOM 4001 C C . ASP B 1 54 ? 3.432 -30.984 -3.59 1 94.38 54 ASP B C 1
ATOM 4003 O O . ASP B 1 54 ? 3.021 -31.016 -4.754 1 94.38 54 ASP B O 1
ATOM 4007 N N . ASN B 1 55 ? 2.979 -30.203 -2.645 1 93.38 55 ASN B N 1
ATOM 4008 C CA . ASN B 1 55 ? 1.738 -29.484 -2.93 1 93.38 55 ASN B CA 1
ATOM 4009 C C . ASN B 1 55 ? 1.985 -28 -3.148 1 93.38 55 ASN B C 1
ATOM 4011 O O . ASN B 1 55 ? 1.198 -27.328 -3.816 1 93.38 55 ASN B O 1
ATOM 4015 N N . VAL B 1 56 ? 3.016 -27.422 -2.594 1 95.19 56 VAL B N 1
ATOM 4016 C CA . VAL B 1 56 ? 3.162 -25.969 -2.6 1 95.19 56 VAL B CA 1
ATOM 4017 C C . VAL B 1 56 ? 4.32 -25.578 -3.514 1 95.19 56 VAL B C 1
ATOM 4019 O O . VAL B 1 56 ? 4.137 -24.781 -4.445 1 95.19 56 VAL B O 1
ATOM 4022 N N . ALA B 1 57 ? 5.473 -26.203 -3.385 1 96.19 57 ALA B N 1
ATOM 4023 C CA . ALA B 1 57 ? 6.711 -25.797 -4.043 1 96.19 57 ALA B CA 1
ATOM 4024 C C . ALA B 1 57 ? 6.57 -25.844 -5.559 1 96.19 57 ALA B C 1
ATOM 4026 O O . ALA B 1 57 ? 7.113 -24.984 -6.266 1 96.19 57 ALA B O 1
ATOM 4027 N N . PRO B 1 58 ? 5.812 -26.797 -6.07 1 91.88 58 PRO B N 1
ATOM 4028 C CA . PRO B 1 58 ? 5.727 -26.875 -7.531 1 91.88 58 PRO B CA 1
ATOM 4029 C C . PRO B 1 58 ? 4.93 -25.719 -8.133 1 91.88 58 PRO B C 1
ATOM 4031 O O . PRO B 1 58 ? 5.164 -25.328 -9.281 1 91.88 58 PRO B O 1
ATOM 4034 N N . VAL B 1 59 ? 4.031 -25.203 -7.387 1 90.44 59 VAL B N 1
ATOM 4035 C CA . VAL B 1 59 ? 3.188 -24.141 -7.934 1 90.44 59 VAL B CA 1
ATOM 4036 C C . VAL B 1 59 ? 3.711 -22.781 -7.484 1 90.44 59 VAL B C 1
ATOM 4038 O O . VAL B 1 59 ? 3.469 -21.766 -8.141 1 90.44 59 VAL B O 1
ATOM 4041 N N . ILE B 1 60 ? 4.367 -22.766 -6.367 1 94.5 60 ILE B N 1
ATOM 4042 C CA . ILE B 1 60 ? 4.926 -21.547 -5.816 1 94.5 60 ILE B CA 1
ATOM 4043 C C . ILE B 1 60 ? 6.375 -21.781 -5.395 1 94.5 60 ILE B C 1
ATOM 4045 O O . ILE B 1 60 ? 6.672 -21.891 -4.203 1 94.5 60 ILE B O 1
ATOM 4049 N N . PRO B 1 61 ? 7.219 -21.766 -6.332 1 97.12 61 PRO B N 1
ATOM 4050 C CA . PRO B 1 61 ? 8.617 -22.031 -6.004 1 97.12 61 PRO B CA 1
ATOM 4051 C C . PRO B 1 61 ? 9.344 -20.812 -5.438 1 97.12 61 PRO B C 1
ATOM 4053 O O . PRO B 1 61 ? 10.344 -20.359 -6 1 97.12 61 PRO B O 1
ATOM 4056 N N . LEU B 1 62 ? 9 -20.406 -4.297 1 97.06 62 LEU B N 1
ATOM 4057 C CA . LEU B 1 62 ? 9.531 -19.203 -3.664 1 97.06 62 LEU B CA 1
ATOM 4058 C C . LEU B 1 62 ? 10.805 -19.5 -2.889 1 97.06 62 LEU B C 1
ATOM 4060 O O . LEU B 1 62 ? 11.664 -18.625 -2.736 1 97.06 62 LEU B O 1
ATOM 4064 N N . LEU B 1 63 ? 10.906 -20.734 -2.436 1 97.56 63 LEU B N 1
ATOM 4065 C CA . LEU B 1 63 ? 12.008 -21.094 -1.546 1 97.56 63 LEU B CA 1
ATOM 4066 C C . LEU B 1 63 ? 12.914 -22.141 -2.195 1 97.56 63 LEU B C 1
ATOM 4068 O O . LEU B 1 63 ? 12.469 -22.906 -3.051 1 97.56 63 LEU B O 1
ATOM 4072 N N . HIS B 1 64 ? 14.133 -22.031 -1.857 1 97.44 64 HIS B N 1
ATOM 4073 C CA . HIS B 1 64 ? 15.094 -23.047 -2.244 1 97.44 64 HIS B CA 1
ATOM 4074 C C . HIS B 1 64 ? 14.961 -24.297 -1.364 1 97.44 64 HIS B C 1
ATOM 4076 O O . HIS B 1 64 ? 15.414 -24.297 -0.219 1 97.44 64 HIS B O 1
ATOM 4082 N N . LYS B 1 65 ? 14.477 -25.344 -1.91 1 96.75 65 LYS B N 1
ATOM 4083 C CA . LYS B 1 65 ? 14.062 -26.516 -1.138 1 96.75 65 LYS B CA 1
ATOM 4084 C C . LYS B 1 65 ? 15.234 -27.094 -0.355 1 96.75 65 LYS B C 1
ATOM 4086 O O . LYS B 1 65 ? 15.125 -27.344 0.849 1 96.75 65 LYS B O 1
ATOM 4091 N N . PRO B 1 66 ? 16.422 -27.25 -0.943 1 94.56 66 PRO B N 1
ATOM 4092 C CA . PRO B 1 66 ? 17.516 -27.828 -0.165 1 94.56 66 PRO B CA 1
ATOM 4093 C C . PRO B 1 66 ? 17.906 -26.969 1.036 1 94.56 66 PRO B C 1
ATOM 4095 O O . PRO B 1 66 ? 18.188 -27.5 2.115 1 94.56 66 PRO B O 1
ATOM 4098 N N . SER B 1 67 ? 17.922 -25.719 0.868 1 93.06 67 SER B N 1
ATOM 4099 C CA . SER B 1 67 ? 18.281 -24.812 1.965 1 93.06 67 SER B CA 1
ATOM 4100 C C . SER B 1 67 ? 17.266 -24.875 3.088 1 93.06 67 SER B C 1
ATOM 4102 O O . SER B 1 67 ? 17.625 -24.859 4.266 1 93.06 67 SER B O 1
ATOM 4104 N N . ILE B 1 68 ? 16 -24.906 2.725 1 92.19 68 ILE B N 1
ATOM 4105 C CA . ILE B 1 68 ? 14.93 -24.922 3.715 1 92.19 68 ILE B CA 1
ATOM 4106 C C . ILE B 1 68 ? 14.898 -26.266 4.434 1 92.19 68 ILE B C 1
ATOM 4108 O O . ILE B 1 68 ? 14.633 -26.328 5.637 1 92.19 68 ILE B O 1
ATOM 4112 N N . CYS B 1 69 ? 15.133 -27.266 3.664 1 90.44 69 CYS B N 1
ATOM 4113 C CA . CYS B 1 69 ? 15.18 -28.594 4.266 1 90.44 69 CYS B CA 1
ATOM 4114 C C . CYS B 1 69 ? 16.234 -28.656 5.363 1 90.44 69 CYS B C 1
ATOM 4116 O O . CYS B 1 69 ? 15.969 -29.172 6.457 1 90.44 69 CYS B O 1
ATOM 4118 N N . SER B 1 70 ? 17.344 -28.125 5.094 1 86.88 70 SER B N 1
ATOM 4119 C CA . SER B 1 70 ? 18.438 -28.094 6.074 1 86.88 70 SER B CA 1
ATOM 4120 C C . SER B 1 70 ? 18.047 -27.266 7.293 1 86.88 70 SER B C 1
ATOM 4122 O O . SER B 1 70 ? 18.359 -27.641 8.43 1 86.88 70 SER B O 1
ATOM 4124 N N . LEU B 1 71 ? 17.422 -26.219 7.027 1 85.88 71 LEU B N 1
ATOM 4125 C CA . LEU B 1 71 ? 16.984 -25.344 8.109 1 85.88 71 LEU B CA 1
ATOM 4126 C C . LEU B 1 71 ? 15.961 -26.031 9 1 85.88 71 LEU B C 1
ATOM 4128 O O . LEU B 1 71 ? 16 -25.891 10.219 1 85.88 71 LEU B O 1
ATOM 4132 N N . LEU B 1 72 ? 15.031 -26.719 8.375 1 83.25 72 LEU B N 1
ATOM 4133 C CA . LEU B 1 72 ? 13.992 -27.438 9.109 1 83.25 72 LEU B CA 1
ATOM 4134 C C . LEU B 1 72 ? 14.594 -28.531 9.969 1 83.25 72 LEU B C 1
ATOM 4136 O O . LEU B 1 72 ? 14.18 -28.734 11.117 1 83.25 72 LEU B O 1
ATOM 4140 N N . MET B 1 73 ? 15.594 -29.156 9.477 1 79.12 73 MET B N 1
ATOM 4141 C CA . MET B 1 73 ? 16.25 -30.234 10.203 1 79.12 73 MET B CA 1
ATOM 4142 C C . MET B 1 73 ? 17.031 -29.688 11.391 1 79.12 73 MET B C 1
ATOM 4144 O O . MET B 1 73 ? 17.031 -30.297 12.469 1 79.12 73 MET B O 1
ATOM 4148 N N . ASP B 1 74 ? 17.578 -28.578 11.211 1 77.81 74 ASP B N 1
ATOM 4149 C CA . ASP B 1 74 ? 18.359 -27.953 12.273 1 77.81 74 ASP B CA 1
ATOM 4150 C C . ASP B 1 74 ? 17.453 -27.406 13.375 1 77.81 74 ASP B C 1
ATOM 4152 O O . ASP B 1 74 ? 17.812 -27.438 14.555 1 77.81 74 ASP B O 1
ATOM 4156 N N . SER B 1 75 ? 16.344 -26.844 12.977 1 75.88 75 SER B N 1
ATOM 4157 C CA . SER B 1 75 ? 15.43 -26.188 13.922 1 75.88 75 SER B CA 1
ATOM 4158 C C . SER B 1 75 ? 14.656 -27.219 14.734 1 75.88 75 SER B C 1
ATOM 4160 O O . SER B 1 75 ? 14.188 -26.922 15.844 1 75.88 75 SER B O 1
ATOM 4162 N N . ALA B 1 76 ? 14.391 -28.297 14.18 1 68.25 76 ALA B N 1
ATOM 4163 C CA . ALA B 1 76 ? 13.68 -29.344 14.914 1 68.25 76 ALA B CA 1
ATOM 4164 C C . ALA B 1 76 ? 14.406 -29.688 16.219 1 68.25 76 ALA B C 1
ATOM 4166 O O . ALA B 1 76 ? 13.773 -30.078 17.203 1 68.25 76 ALA B O 1
ATOM 4167 N N . SER B 1 77 ? 15.648 -29.312 16.172 1 64.62 77 SER B N 1
ATOM 4168 C CA . SER B 1 77 ? 16.453 -29.609 17.359 1 64.62 77 SER B CA 1
ATOM 4169 C C . SER B 1 77 ? 16.562 -28.391 18.266 1 64.62 77 SER B C 1
ATOM 4171 O O . SER B 1 77 ? 16.859 -28.516 19.453 1 64.62 77 SER B O 1
ATOM 4173 N N . ALA B 1 78 ? 16.375 -27.172 17.734 1 64.06 78 ALA B N 1
ATOM 4174 C CA . ALA B 1 78 ? 16.656 -25.938 18.469 1 64.06 78 ALA B CA 1
ATOM 4175 C C . ALA B 1 78 ? 15.438 -25.484 19.266 1 64.06 78 ALA B C 1
ATOM 4177 O O . ALA B 1 78 ? 15.57 -24.797 20.281 1 64.06 78 ALA B O 1
ATOM 4178 N N . GLY B 1 79 ? 14.344 -25.969 19.047 1 58.16 79 GLY B N 1
ATOM 4179 C CA . GLY B 1 79 ? 13.125 -25.641 19.766 1 58.16 79 GLY B CA 1
ATOM 4180 C C . GLY B 1 79 ? 12.812 -24.156 19.75 1 58.16 79 GLY B C 1
ATOM 4181 O O . GLY B 1 79 ? 12.711 -23.547 18.688 1 58.16 79 GLY B O 1
ATOM 4182 N N . ASP B 1 80 ? 12.695 -23.5 20.891 1 60.78 80 ASP B N 1
ATOM 4183 C CA . ASP B 1 80 ? 12.242 -22.156 21.188 1 60.78 80 ASP B CA 1
ATOM 4184 C C . ASP B 1 80 ? 13.359 -21.141 20.969 1 60.78 80 ASP B C 1
ATOM 4186 O O . ASP B 1 80 ? 13.148 -19.922 21.094 1 60.78 80 ASP B O 1
ATOM 4190 N N . SER B 1 81 ? 14.43 -21.516 20.5 1 72.88 81 SER B N 1
ATOM 4191 C CA . SER B 1 81 ? 15.555 -20.594 20.422 1 72.88 81 SER B CA 1
ATOM 4192 C C . SER B 1 81 ? 15.742 -20.062 19 1 72.88 81 SER B C 1
ATOM 4194 O O . SER B 1 81 ? 16.75 -19.422 18.703 1 72.88 81 SER B O 1
ATOM 4196 N N . LEU B 1 82 ? 14.75 -20.172 18.312 1 82.88 82 LEU B N 1
ATOM 4197 C CA . LEU B 1 82 ? 14.906 -19.75 16.922 1 82.88 82 LEU B CA 1
ATOM 4198 C C . LEU B 1 82 ? 14.781 -18.234 16.797 1 82.88 82 LEU B C 1
ATOM 4200 O O . LEU B 1 82 ? 13.961 -17.609 17.484 1 82.88 82 LEU B O 1
ATOM 4204 N N . ASP B 1 83 ? 15.68 -17.719 16 1 88.94 83 ASP B N 1
ATOM 4205 C CA . ASP B 1 83 ? 15.516 -16.297 15.703 1 88.94 83 ASP B CA 1
ATOM 4206 C C . ASP B 1 83 ? 14.18 -16.031 15.016 1 88.94 83 ASP B C 1
ATOM 4208 O O . ASP B 1 83 ? 13.656 -16.891 14.297 1 88.94 83 ASP B O 1
ATOM 4212 N N . PRO B 1 84 ? 13.625 -14.93 15.211 1 90.69 84 PRO B N 1
ATOM 4213 C CA . PRO B 1 84 ? 12.273 -14.625 14.734 1 90.69 84 PRO B CA 1
ATOM 4214 C C . PRO B 1 84 ? 12.133 -14.758 13.219 1 90.69 84 PRO B C 1
ATOM 4216 O O . PRO B 1 84 ? 11.07 -15.148 12.727 1 90.69 84 PRO B O 1
ATOM 4219 N N . VAL B 1 85 ? 13.141 -14.453 12.5 1 93.62 85 VAL B N 1
ATOM 4220 C CA . VAL B 1 85 ? 13.086 -14.539 11.047 1 93.62 85 VAL B CA 1
ATOM 4221 C C . VAL B 1 85 ? 12.953 -16 10.625 1 93.62 85 VAL B C 1
ATOM 4223 O O . VAL B 1 85 ? 12.078 -16.344 9.82 1 93.62 85 VAL B O 1
ATOM 4226 N N . THR B 1 86 ? 13.781 -16.844 11.188 1 91.38 86 THR B N 1
ATOM 4227 C CA . THR B 1 86 ? 13.75 -18.266 10.875 1 91.38 86 THR B CA 1
ATOM 4228 C C . THR B 1 86 ? 12.438 -18.891 11.328 1 91.38 86 THR B C 1
ATOM 4230 O O . THR B 1 86 ? 11.867 -19.719 10.625 1 91.38 86 THR B O 1
ATOM 4233 N N . LYS B 1 87 ? 12.023 -18.469 12.461 1 91.44 87 LYS B N 1
ATOM 4234 C CA . LYS B 1 87 ? 10.742 -18.938 12.969 1 91.44 87 LYS B CA 1
ATOM 4235 C C . LYS B 1 87 ? 9.602 -18.594 12.023 1 91.44 87 LYS B C 1
ATOM 4237 O O . LYS B 1 87 ? 8.734 -19.422 11.75 1 91.44 87 LYS B O 1
ATOM 4242 N N . SER B 1 88 ? 9.594 -17.344 11.531 1 94.44 88 SER B N 1
ATOM 4243 C CA . SER B 1 88 ? 8.578 -16.906 10.586 1 94.44 88 SER B CA 1
ATOM 4244 C C . SER B 1 88 ? 8.594 -17.766 9.32 1 94.44 88 SER B C 1
ATOM 4246 O O . SER B 1 88 ? 7.539 -18.156 8.82 1 94.44 88 SER B O 1
ATOM 4248 N N . LEU B 1 89 ? 9.766 -18.062 8.852 1 95.06 89 LEU B N 1
ATOM 4249 C CA . LEU B 1 89 ? 9.906 -18.859 7.625 1 95.06 89 LEU B CA 1
ATOM 4250 C C . LEU B 1 89 ? 9.375 -20.266 7.828 1 95.06 89 LEU B C 1
ATOM 4252 O O . LEU B 1 89 ? 8.633 -20.781 6.984 1 95.06 89 LEU B O 1
ATOM 4256 N N . LEU B 1 90 ? 9.75 -20.844 8.883 1 91.81 90 LEU B N 1
ATOM 4257 C CA . LEU B 1 90 ? 9.328 -22.219 9.148 1 91.81 90 LEU B CA 1
ATOM 4258 C C . LEU B 1 90 ? 7.82 -22.312 9.344 1 91.81 90 LEU B C 1
ATOM 4260 O O . LEU B 1 90 ? 7.176 -23.219 8.82 1 91.81 90 LEU B O 1
ATOM 4264 N N . LEU B 1 91 ? 7.297 -21.391 10.047 1 93.31 91 LEU B N 1
ATOM 4265 C CA . LEU B 1 91 ? 5.855 -21.359 10.258 1 93.31 91 LEU B CA 1
ATOM 4266 C C . LEU B 1 91 ? 5.121 -21.125 8.938 1 93.31 91 LEU B C 1
ATOM 4268 O O . LEU B 1 91 ? 4.035 -21.672 8.727 1 93.31 91 LEU B O 1
ATOM 4272 N N . ALA B 1 92 ? 5.684 -20.312 8.094 1 95.62 92 ALA B N 1
ATOM 4273 C CA . ALA B 1 92 ? 5.074 -20.062 6.785 1 95.62 92 ALA B CA 1
ATOM 4274 C C . ALA B 1 92 ? 5.039 -21.328 5.949 1 95.62 92 ALA B C 1
ATOM 4276 O O . ALA B 1 92 ? 4.043 -21.625 5.277 1 95.62 92 ALA B O 1
ATOM 4277 N N . VAL B 1 93 ? 6.121 -22.047 6.023 1 95.5 93 VAL B N 1
ATOM 4278 C CA . VAL B 1 93 ? 6.184 -23.328 5.309 1 95.5 93 VAL B CA 1
ATOM 4279 C C . VAL B 1 93 ? 5.133 -24.281 5.859 1 95.5 93 VAL B C 1
ATOM 4281 O O . VAL B 1 93 ? 4.402 -24.922 5.098 1 95.5 93 VAL B O 1
ATOM 4284 N N . CYS B 1 94 ? 5.016 -24.344 7.121 1 92.94 94 CYS B N 1
ATOM 4285 C CA . CYS B 1 94 ? 4.055 -25.234 7.758 1 92.94 94 CYS B CA 1
ATOM 4286 C C . CYS B 1 94 ? 2.625 -24.828 7.414 1 92.94 94 CYS B C 1
ATOM 4288 O O . CYS B 1 94 ? 1.812 -25.672 7.027 1 92.94 94 CYS B O 1
ATOM 4290 N N . LEU B 1 95 ? 2.344 -23.578 7.535 1 94.31 95 LEU B N 1
ATOM 4291 C CA . LEU B 1 95 ? 0.997 -23.109 7.242 1 94.31 95 LEU B CA 1
ATOM 4292 C C . LEU B 1 95 ? 0.625 -23.375 5.789 1 94.31 95 LEU B C 1
ATOM 4294 O O . LEU B 1 95 ? -0.49 -23.812 5.504 1 94.31 95 LEU B O 1
ATOM 4298 N N . SER B 1 96 ? 1.531 -23.109 4.879 1 94.94 96 SER B N 1
ATOM 4299 C CA . SER B 1 96 ? 1.249 -23.312 3.463 1 94.94 96 SER B CA 1
ATOM 4300 C C . SER B 1 96 ? 0.996 -24.781 3.154 1 94.94 96 SER B C 1
ATOM 4302 O O . SER B 1 96 ? 0.2 -25.109 2.271 1 94.94 96 SER B O 1
ATOM 4304 N N . ALA B 1 97 ? 1.655 -25.609 3.893 1 94.81 97 ALA B N 1
ATOM 4305 C CA . ALA B 1 97 ? 1.416 -27.047 3.73 1 94.81 97 ALA B CA 1
ATOM 4306 C C . ALA B 1 97 ? 0.052 -27.438 4.289 1 94.81 97 ALA B C 1
ATOM 4308 O O . ALA B 1 97 ? -0.702 -28.172 3.645 1 94.81 97 ALA B O 1
ATOM 4309 N N . VAL B 1 98 ? -0.318 -26.969 5.398 1 93.25 98 VAL B N 1
ATOM 4310 C CA . VAL B 1 98 ? -1.54 -27.344 6.105 1 93.25 98 VAL B CA 1
ATOM 4311 C C . VAL B 1 98 ? -2.758 -26.938 5.277 1 93.25 98 VAL B C 1
ATOM 4313 O O . VAL B 1 98 ? -3.748 -27.672 5.219 1 93.25 98 VAL B O 1
ATOM 4316 N N . VAL B 1 99 ? -2.689 -25.812 4.645 1 91.31 99 VAL B N 1
ATOM 4317 C CA . VAL B 1 99 ? -3.852 -25.297 3.936 1 91.31 99 VAL B CA 1
ATOM 4318 C C . VAL B 1 99 ? -4.156 -26.156 2.721 1 91.31 99 VAL B C 1
ATOM 4320 O O . VAL B 1 99 ? -5.246 -26.094 2.152 1 91.31 99 VAL B O 1
ATOM 4323 N N . THR B 1 100 ? -3.215 -26.984 2.283 1 91.25 100 THR B N 1
ATOM 4324 C CA . THR B 1 100 ? -3.438 -27.859 1.139 1 91.25 100 THR B CA 1
ATOM 4325 C C . THR B 1 100 ? -4.023 -29.188 1.587 1 91.25 100 THR B C 1
ATOM 4327 O O . THR B 1 100 ? -4.453 -30 0.758 1 91.25 100 THR B O 1
ATOM 4330 N N . MET B 1 101 ? -4.152 -29.406 2.865 1 91.44 101 MET B N 1
ATOM 4331 C CA . MET B 1 101 ? -4.625 -30.688 3.402 1 91.44 101 MET B CA 1
ATOM 4332 C C . MET B 1 101 ? -6.148 -30.766 3.357 1 91.44 101 MET B C 1
ATOM 4334 O O . MET B 1 101 ? -6.828 -29.734 3.418 1 91.44 101 MET B O 1
ATOM 4338 N N . THR B 1 102 ? -6.594 -31.984 3.211 1 89.88 102 THR B N 1
ATOM 4339 C CA . THR B 1 102 ? -8.008 -32.219 3.457 1 89.88 102 THR B CA 1
ATOM 4340 C C . THR B 1 102 ? -8.289 -32.344 4.953 1 89.88 102 THR B C 1
ATOM 4342 O O . THR B 1 102 ? -7.387 -32.656 5.738 1 89.88 102 THR B O 1
ATOM 4345 N N . PRO B 1 103 ? -9.469 -32.094 5.324 1 91.62 103 PRO B N 1
ATOM 4346 C CA . PRO B 1 103 ? -9.805 -32.219 6.746 1 91.62 103 PRO B CA 1
ATOM 4347 C C . PRO B 1 103 ? -9.469 -33.594 7.309 1 91.62 103 PRO B C 1
ATOM 4349 O O . PRO B 1 103 ? -8.969 -33.719 8.43 1 91.62 103 PRO B O 1
ATOM 4352 N N . ALA B 1 104 ? -9.719 -34.625 6.539 1 93.94 104 ALA B N 1
ATOM 4353 C CA . ALA B 1 104 ? -9.438 -36 6.98 1 93.94 104 ALA B CA 1
ATOM 4354 C C . ALA B 1 104 ? -7.941 -36.219 7.164 1 93.94 104 ALA B C 1
ATOM 4356 O O . ALA B 1 104 ? -7.516 -36.844 8.148 1 93.94 104 ALA B O 1
ATOM 4357 N N . GLN B 1 105 ? -7.188 -35.719 6.223 1 92.81 105 GLN B N 1
ATOM 4358 C CA . GLN B 1 105 ? -5.734 -35.844 6.297 1 92.81 105 GLN B CA 1
ATOM 4359 C C . GLN B 1 105 ? -5.176 -35.094 7.496 1 92.81 105 GLN B C 1
ATOM 4361 O O . GLN B 1 105 ? -4.254 -35.562 8.164 1 92.81 105 GLN B O 1
ATOM 4366 N N . CYS B 1 106 ? -5.688 -33.938 7.73 1 93.25 106 CYS B N 1
ATOM 4367 C CA . CYS B 1 106 ? -5.227 -33.094 8.836 1 93.25 106 CYS B CA 1
ATOM 4368 C C . CYS B 1 106 ? -5.469 -33.781 10.172 1 93.25 106 CYS B C 1
ATOM 4370 O O . CYS B 1 106 ? -4.586 -33.812 11.031 1 93.25 106 CYS B O 1
ATOM 4372 N N . LEU B 1 107 ? -6.625 -34.438 10.344 1 92.56 107 LEU B N 1
ATOM 4373 C CA . LEU B 1 107 ? -6.969 -35.156 11.57 1 92.56 107 LEU B CA 1
ATOM 4374 C C . LEU B 1 107 ? -6.059 -36.344 11.773 1 92.56 107 LEU B C 1
ATOM 4376 O O . LEU B 1 107 ? -5.613 -36.625 12.898 1 92.56 107 LEU B O 1
ATOM 4380 N N . ARG B 1 108 ? -5.758 -36.938 10.766 1 92.62 108 ARG B N 1
ATOM 4381 C CA . ARG B 1 108 ? -4.945 -38.156 10.828 1 92.62 108 ARG B CA 1
ATOM 4382 C C . ARG B 1 108 ? -3.488 -37.812 11.133 1 92.62 108 ARG B C 1
ATOM 4384 O O . ARG B 1 108 ? -2.869 -38.438 11.992 1 92.62 108 ARG B O 1
ATOM 4391 N N . ASP B 1 109 ? -2.967 -36.812 10.445 1 91.12 109 ASP B N 1
ATOM 4392 C CA . ASP B 1 109 ? -1.531 -36.562 10.477 1 91.12 109 ASP B CA 1
ATOM 4393 C C . ASP B 1 109 ? -1.175 -35.594 11.602 1 91.12 109 ASP B C 1
ATOM 4395 O O . ASP B 1 109 ? -0.076 -35.656 12.156 1 91.12 109 ASP B O 1
ATOM 4399 N N . LEU B 1 110 ? -2.094 -34.656 11.922 1 90.5 110 LEU B N 1
ATOM 4400 C CA . LEU B 1 110 ? -1.746 -33.625 12.875 1 90.5 110 LEU B CA 1
ATOM 4401 C C . LEU B 1 110 ? -2.607 -33.719 14.133 1 90.5 110 LEU B C 1
ATOM 4403 O O . LEU B 1 110 ? -2.305 -33.094 15.148 1 90.5 110 LEU B O 1
ATOM 4407 N N . GLY B 1 111 ? -3.723 -34.406 14.094 1 87.75 111 GLY B N 1
ATOM 4408 C CA . GLY B 1 111 ? -4.484 -34.75 15.289 1 87.75 111 GLY B CA 1
ATOM 4409 C C . GLY B 1 111 ? -5.516 -33.688 15.648 1 87.75 111 GLY B C 1
ATOM 4410 O O . GLY B 1 111 ? -6.031 -33.688 16.766 1 87.75 111 GLY B O 1
ATOM 4411 N N . ALA B 1 112 ? -5.703 -32.719 14.852 1 89.12 112 ALA B N 1
ATOM 4412 C CA . ALA B 1 112 ? -6.699 -31.672 15.117 1 89.12 112 ALA B CA 1
ATOM 4413 C C . ALA B 1 112 ? -7.434 -31.281 13.836 1 89.12 112 ALA B C 1
ATOM 4415 O O . ALA B 1 112 ? -7.047 -31.703 12.742 1 89.12 112 ALA B O 1
ATOM 4416 N N . SER B 1 113 ? -8.531 -30.562 14.109 1 91.56 113 SER B N 1
ATOM 4417 C CA . SER B 1 113 ? -9.32 -30.141 12.961 1 91.56 113 SER B CA 1
ATOM 4418 C C . SER B 1 113 ? -8.562 -29.109 12.125 1 91.56 113 SER B C 1
ATOM 4420 O O . SER B 1 113 ? -7.773 -28.328 12.656 1 91.56 113 SER B O 1
ATOM 4422 N N . LEU B 1 114 ? -8.836 -29.156 10.844 1 90.5 114 LEU B N 1
ATOM 4423 C CA . LEU B 1 114 ? -8.125 -28.281 9.906 1 90.5 114 LEU B CA 1
ATOM 4424 C C . LEU B 1 114 ? -8.336 -26.812 10.258 1 90.5 114 LEU B C 1
ATOM 4426 O O . LEU B 1 114 ? -7.363 -26.062 10.375 1 90.5 114 LEU B O 1
ATOM 4430 N N . PRO B 1 115 ? -9.562 -26.312 10.516 1 87 115 PRO B N 1
ATOM 4431 C CA . PRO B 1 115 ? -9.734 -24.891 10.859 1 87 115 PRO B CA 1
ATOM 4432 C C . PRO B 1 115 ? -8.961 -24.5 12.117 1 87 115 PRO B C 1
ATOM 4434 O O . PRO B 1 115 ? -8.422 -23.391 12.195 1 87 115 PRO B O 1
ATOM 4437 N N . SER B 1 116 ? -8.883 -25.406 13 1 88.88 116 SER B N 1
ATOM 4438 C CA . SER B 1 116 ? -8.18 -25.109 14.25 1 88.88 116 SER B CA 1
ATOM 4439 C C . SER B 1 116 ? -6.68 -25 14.023 1 88.88 116 SER B C 1
ATOM 4441 O O . SER B 1 116 ? -6.035 -24.094 14.562 1 88.88 116 SER B O 1
ATOM 4443 N N . ILE B 1 117 ? -6.129 -25.938 13.242 1 90.69 117 ILE B N 1
ATOM 4444 C CA . ILE B 1 117 ? -4.691 -25.938 12.977 1 90.69 117 ILE B CA 1
ATOM 4445 C C . ILE B 1 117 ? -4.324 -24.734 12.125 1 90.69 117 ILE B C 1
ATOM 4447 O O . ILE B 1 117 ? -3.283 -24.109 12.336 1 90.69 117 ILE B O 1
ATOM 4451 N N . VAL B 1 118 ? -5.16 -24.391 11.188 1 89.88 118 VAL B N 1
ATOM 4452 C CA . VAL B 1 118 ? -4.922 -23.219 10.344 1 89.88 118 VAL B CA 1
ATOM 4453 C C . VAL B 1 118 ? -4.914 -21.953 11.195 1 89.88 118 VAL B C 1
ATOM 4455 O O . VAL B 1 118 ? -4.031 -21.109 11.047 1 89.88 118 VAL B O 1
ATOM 4458 N N . ARG B 1 119 ? -5.816 -21.828 12.062 1 87.06 119 ARG B N 1
ATOM 4459 C CA . ARG B 1 119 ? -5.887 -20.672 12.945 1 87.06 119 ARG B CA 1
ATOM 4460 C C . ARG B 1 119 ? -4.652 -20.578 13.836 1 87.06 119 ARG B C 1
ATOM 4462 O O . ARG B 1 119 ? -4.105 -19.5 14.047 1 87.06 119 ARG B O 1
ATOM 4469 N N . CYS B 1 120 ? -4.27 -21.703 14.305 1 89.25 120 CYS B N 1
ATOM 4470 C CA . CYS B 1 120 ? -3.111 -21.75 15.188 1 89.25 120 CYS B CA 1
ATOM 4471 C C . CYS B 1 120 ? -1.852 -21.297 14.461 1 89.25 120 CYS B C 1
ATOM 4473 O O . CYS B 1 120 ? -1.13 -20.422 14.953 1 89.25 120 CYS B O 1
ATOM 4475 N N . TYR B 1 121 ? -1.602 -21.859 13.305 1 90.5 121 TYR B N 1
ATOM 4476 C CA . TYR B 1 121 ? -0.409 -21.5 12.547 1 90.5 121 TYR B CA 1
ATOM 4477 C C . TYR B 1 121 ? -0.492 -20.062 12.047 1 90.5 121 TYR B C 1
ATOM 4479 O O . TYR B 1 121 ? 0.52 -19.359 11.984 1 90.5 121 TYR B O 1
ATOM 4487 N N . ARG B 1 122 ? -1.659 -19.656 11.703 1 90 122 ARG B N 1
ATOM 4488 C CA . ARG B 1 122 ? -1.845 -18.297 11.234 1 90 122 ARG B CA 1
ATOM 4489 C C . ARG B 1 122 ? -1.485 -17.281 12.32 1 90 122 ARG B C 1
ATOM 4491 O O . ARG B 1 122 ? -0.722 -16.344 12.086 1 90 122 ARG B O 1
ATOM 4498 N N . ASP B 1 123 ? -2.004 -17.453 13.492 1 87.5 123 ASP B N 1
ATOM 4499 C CA . ASP B 1 123 ? -1.738 -16.562 14.609 1 87.5 123 ASP B CA 1
ATOM 4500 C C . ASP B 1 123 ? -0.261 -16.578 14.992 1 87.5 123 ASP B C 1
ATOM 4502 O O . ASP B 1 123 ? 0.333 -15.539 15.266 1 87.5 123 ASP B O 1
ATOM 4506 N N . ALA B 1 124 ? 0.252 -17.75 15.031 1 90.75 124 ALA B N 1
ATOM 4507 C CA . ALA B 1 124 ? 1.66 -17.906 15.391 1 90.75 124 ALA B CA 1
ATOM 4508 C C . ALA B 1 124 ? 2.561 -17.203 14.375 1 90.75 124 ALA B C 1
ATOM 4510 O O . ALA B 1 124 ? 3.545 -16.562 14.742 1 90.75 124 ALA B O 1
ATOM 4511 N N . LEU B 1 125 ? 2.262 -17.391 13.141 1 93.12 125 LEU B N 1
ATOM 4512 C CA . LEU B 1 125 ? 3.062 -16.781 12.086 1 93.12 125 LEU B CA 1
ATOM 4513 C C . LEU B 1 125 ? 2.932 -15.266 12.125 1 93.12 125 LEU B C 1
ATOM 4515 O O . LEU B 1 125 ? 3.928 -14.547 11.984 1 93.12 125 LEU B O 1
ATOM 4519 N N . GLN B 1 126 ? 1.734 -14.773 12.328 1 88.38 126 GLN B N 1
ATOM 4520 C CA . GLN B 1 126 ? 1.537 -13.336 12.43 1 88.38 126 GLN B CA 1
ATOM 4521 C C . GLN B 1 126 ? 2.359 -12.75 13.578 1 88.38 126 GLN B C 1
ATOM 4523 O O . GLN B 1 126 ? 2.973 -11.688 13.43 1 88.38 126 GLN B O 1
ATOM 4528 N N . ASN B 1 127 ? 2.328 -13.43 14.641 1 87.5 127 ASN B N 1
ATOM 4529 C CA . ASN B 1 127 ? 3.117 -12.984 15.781 1 87.5 127 ASN B CA 1
ATOM 4530 C C . ASN B 1 127 ? 4.613 -13.031 15.484 1 87.5 127 ASN B C 1
ATOM 4532 O O . ASN B 1 127 ? 5.352 -12.125 15.867 1 87.5 127 ASN B O 1
ATOM 4536 N N . ALA B 1 128 ? 5.031 -14.078 14.852 1 91.31 128 ALA B N 1
ATOM 4537 C CA . ALA B 1 128 ? 6.445 -14.211 14.516 1 91.31 128 ALA B CA 1
ATOM 4538 C C . ALA B 1 128 ? 6.883 -13.102 13.555 1 91.31 128 ALA B C 1
ATOM 4540 O O . ALA B 1 128 ? 7.984 -12.562 13.68 1 91.31 128 ALA B O 1
ATOM 4541 N N . LEU B 1 129 ? 6.062 -12.789 12.602 1 92.12 129 LEU B N 1
ATOM 4542 C CA . LEU B 1 129 ? 6.355 -11.711 11.656 1 92.12 129 LEU B CA 1
ATOM 4543 C C . LEU B 1 129 ? 6.457 -10.375 12.383 1 92.12 129 LEU B C 1
ATOM 4545 O O . LEU B 1 129 ? 7.324 -9.555 12.062 1 92.12 129 LEU B O 1
ATOM 4549 N N . ASN B 1 130 ? 5.59 -10.188 13.32 1 85.62 130 ASN B N 1
ATOM 4550 C CA . ASN B 1 130 ? 5.641 -8.977 14.125 1 85.62 130 ASN B CA 1
ATOM 4551 C C . ASN B 1 130 ? 6.918 -8.898 14.953 1 85.62 130 ASN B C 1
ATOM 4553 O O . ASN B 1 130 ? 7.562 -7.852 15.023 1 85.62 130 ASN B O 1
ATOM 4557 N N . ASP B 1 131 ? 7.203 -10 15.508 1 87.38 131 ASP B N 1
ATOM 4558 C CA . ASP B 1 131 ? 8.414 -10.07 16.328 1 87.38 131 ASP B CA 1
ATOM 4559 C C . ASP B 1 131 ? 9.664 -9.836 15.477 1 87.38 131 ASP B C 1
ATOM 4561 O O . ASP B 1 131 ? 10.648 -9.266 15.953 1 87.38 131 ASP B O 1
ATOM 4565 N N . ALA B 1 132 ? 9.594 -10.258 14.266 1 92.5 132 ALA B N 1
ATOM 4566 C CA . ALA B 1 132 ? 10.719 -10.094 13.352 1 92.5 132 ALA B CA 1
ATOM 4567 C C . ALA B 1 132 ? 10.719 -8.703 12.727 1 92.5 132 ALA B C 1
ATOM 4569 O O . ALA B 1 132 ? 11.57 -8.391 11.891 1 92.5 132 ALA B O 1
ATOM 4570 N N . LYS B 1 133 ? 9.781 -7.871 13.055 1 87.44 133 LYS B N 1
ATOM 4571 C CA . LYS B 1 133 ? 9.695 -6.477 12.633 1 87.44 133 LYS B CA 1
ATOM 4572 C C . LYS B 1 133 ? 9.539 -6.367 11.117 1 87.44 133 LYS B C 1
ATOM 4574 O O . LYS B 1 133 ? 10.281 -5.637 10.469 1 87.44 133 LYS B O 1
ATOM 4579 N N . LEU B 1 134 ? 8.531 -7.023 10.656 1 89.69 134 LEU B N 1
ATOM 4580 C CA . LEU B 1 134 ? 8.242 -7.039 9.227 1 89.69 134 LEU B CA 1
ATOM 4581 C C . LEU B 1 134 ? 8.109 -5.617 8.688 1 89.69 134 LEU B C 1
ATOM 4583 O O . LEU B 1 134 ? 8.531 -5.336 7.562 1 89.69 134 LEU B O 1
ATOM 4587 N N . TRP B 1 135 ? 7.766 -4.727 9.477 1 82.06 135 TRP B N 1
ATOM 4588 C CA . TRP B 1 135 ? 7.441 -3.369 9.055 1 82.06 135 TRP B CA 1
ATOM 4589 C C . TRP B 1 135 ? 8.703 -2.582 8.734 1 82.06 135 TRP B C 1
ATOM 4591 O O . TRP B 1 135 ? 8.648 -1.544 8.07 1 82.06 135 TRP B O 1
ATOM 4601 N N . SER B 1 136 ? 9.766 -3.021 9.258 1 84.94 136 SER B N 1
ATOM 4602 C CA . SER B 1 136 ? 11.008 -2.287 9.055 1 84.94 136 SER B CA 1
ATOM 4603 C C . SER B 1 136 ? 12.102 -3.195 8.508 1 84.94 136 SER B C 1
ATOM 4605 O O . SER B 1 136 ? 13.281 -2.826 8.5 1 84.94 136 SER B O 1
ATOM 4607 N N . THR B 1 137 ? 11.68 -4.273 7.934 1 88 137 THR B N 1
ATOM 4608 C CA . THR B 1 137 ? 12.672 -5.289 7.594 1 88 137 THR B CA 1
ATOM 4609 C C . THR B 1 137 ? 13.32 -4.984 6.246 1 88 137 THR B C 1
ATOM 4611 O O . THR B 1 137 ? 12.703 -4.355 5.383 1 88 137 THR B O 1
ATOM 4614 N N . ARG B 1 138 ? 14.531 -5.363 6.137 1 88.81 138 ARG B N 1
ATOM 4615 C CA . ARG B 1 138 ? 15.219 -5.406 4.852 1 88.81 138 ARG B CA 1
ATOM 4616 C C . ARG B 1 138 ? 15.672 -6.82 4.52 1 88.81 138 ARG B C 1
ATOM 4618 O O . ARG B 1 138 ? 16.438 -7.027 3.58 1 88.81 138 ARG B O 1
ATOM 4625 N N . ASN B 1 139 ? 15.102 -7.73 5.277 1 93.19 139 ASN B N 1
ATOM 4626 C CA . ASN B 1 139 ? 15.508 -9.125 5.152 1 93.19 139 ASN B CA 1
ATOM 4627 C C . ASN B 1 139 ? 14.664 -9.859 4.105 1 93.19 139 ASN B C 1
ATOM 4629 O O . ASN B 1 139 ? 13.453 -10 4.262 1 93.19 139 ASN B O 1
ATOM 4633 N N . THR B 1 140 ? 15.336 -10.43 3.146 1 94.5 140 THR B N 1
ATOM 4634 C CA . THR B 1 140 ? 14.656 -11.102 2.047 1 94.5 140 THR B CA 1
ATOM 4635 C C . THR B 1 140 ? 13.953 -12.367 2.537 1 94.5 140 THR B C 1
ATOM 4637 O O . THR B 1 140 ? 12.867 -12.711 2.057 1 94.5 140 THR B O 1
ATOM 4640 N N . THR B 1 141 ? 14.578 -13.023 3.455 1 95.19 141 THR B N 1
ATOM 4641 C CA . THR B 1 141 ? 14 -14.242 3.998 1 95.19 141 THR B CA 1
ATOM 4642 C C . THR B 1 141 ? 12.664 -13.953 4.68 1 95.19 141 THR B C 1
ATOM 4644 O O . THR B 1 141 ? 11.711 -14.719 4.543 1 95.19 141 THR B O 1
ATOM 4647 N N . LEU B 1 142 ? 12.648 -12.914 5.41 1 96.81 142 LEU B N 1
ATOM 4648 C CA . LEU B 1 142 ? 11.406 -12.531 6.074 1 96.81 142 LEU B CA 1
ATOM 4649 C C . LEU B 1 142 ? 10.336 -12.156 5.055 1 96.81 142 LEU B C 1
ATOM 4651 O O . LEU B 1 142 ? 9.156 -12.484 5.234 1 96.81 142 LEU B O 1
ATOM 4655 N N . LEU B 1 143 ? 10.711 -11.492 3.982 1 97.31 143 LEU B N 1
ATOM 4656 C CA . LEU B 1 143 ? 9.773 -11.141 2.922 1 97.31 143 LEU B CA 1
ATOM 4657 C C . LEU B 1 143 ? 9.242 -12.391 2.23 1 97.31 143 LEU B C 1
ATOM 4659 O O . LEU B 1 143 ? 8.062 -12.438 1.854 1 97.31 143 LEU B O 1
ATOM 4663 N N . GLN B 1 144 ? 10.062 -13.359 2.064 1 97.69 144 GLN B N 1
ATOM 4664 C CA . GLN B 1 144 ? 9.625 -14.633 1.505 1 97.69 144 GLN B CA 1
ATOM 4665 C C . GLN B 1 144 ? 8.578 -15.297 2.4 1 97.69 144 GLN B C 1
ATOM 4667 O O . GLN B 1 144 ? 7.566 -15.805 1.911 1 97.69 144 GLN B O 1
ATOM 4672 N N . ALA B 1 145 ? 8.875 -15.281 3.664 1 97.31 145 ALA B N 1
ATOM 4673 C CA . ALA B 1 145 ? 7.93 -15.844 4.621 1 97.31 145 ALA B CA 1
ATOM 4674 C C . ALA B 1 145 ? 6.59 -15.117 4.559 1 97.31 145 ALA B C 1
ATOM 4676 O O . ALA B 1 145 ? 5.531 -15.758 4.559 1 97.31 145 ALA B O 1
ATOM 4677 N N . ALA B 1 146 ? 6.656 -13.828 4.504 1 96.69 146 ALA B N 1
ATOM 4678 C CA . ALA B 1 146 ? 5.441 -13.023 4.453 1 96.69 146 ALA B CA 1
ATOM 4679 C C . ALA B 1 146 ? 4.664 -13.281 3.166 1 96.69 146 ALA B C 1
ATOM 4681 O O . ALA B 1 146 ? 3.434 -13.359 3.18 1 96.69 146 ALA B O 1
ATOM 4682 N N . ALA B 1 147 ? 5.367 -13.406 2.049 1 96.44 147 ALA B N 1
ATOM 4683 C CA . ALA B 1 147 ? 4.719 -13.695 0.772 1 96.44 147 ALA B CA 1
ATOM 4684 C C . ALA B 1 147 ? 4.027 -15.055 0.804 1 96.44 147 ALA B C 1
ATOM 4686 O O . ALA B 1 147 ? 2.912 -15.203 0.297 1 96.44 147 ALA B O 1
ATOM 4687 N N . LEU B 1 148 ? 4.707 -15.969 1.36 1 96 148 LEU B N 1
ATOM 4688 C CA . LEU B 1 148 ? 4.125 -17.297 1.488 1 96 148 LEU B CA 1
ATOM 4689 C C . LEU B 1 148 ? 2.895 -17.266 2.391 1 96 148 LEU B C 1
ATOM 4691 O O . LEU B 1 148 ? 1.906 -17.953 2.125 1 96 148 LEU B O 1
ATOM 4695 N N . TYR B 1 149 ? 2.961 -16.5 3.396 1 94.56 149 TYR B N 1
ATOM 4696 C CA . TYR B 1 149 ? 1.836 -16.297 4.305 1 94.56 149 TYR B CA 1
ATOM 4697 C C . TYR B 1 149 ? 0.617 -15.781 3.553 1 94.56 149 TYR B C 1
ATOM 4699 O O . TYR B 1 149 ? -0.471 -16.359 3.65 1 94.56 149 TYR B O 1
ATOM 4707 N N . ILE B 1 150 ? 0.832 -14.789 2.814 1 92.44 150 ILE B N 1
ATOM 4708 C CA . ILE B 1 150 ? -0.259 -14.156 2.078 1 92.44 150 ILE B CA 1
ATOM 4709 C C . ILE B 1 150 ? -0.832 -15.141 1.062 1 92.44 150 ILE B C 1
ATOM 4711 O O . ILE B 1 150 ? -2.049 -15.219 0.88 1 92.44 150 ILE B O 1
ATOM 4715 N N . THR B 1 151 ? -0.004 -15.859 0.489 1 91.69 151 THR B N 1
ATOM 4716 C CA . THR B 1 151 ? -0.438 -16.844 -0.496 1 91.69 151 THR B CA 1
ATOM 4717 C C . THR B 1 151 ? -1.291 -17.922 0.16 1 91.69 151 THR B C 1
ATOM 4719 O O . THR B 1 151 ? -2.311 -18.344 -0.395 1 91.69 151 THR B O 1
ATOM 4722 N N . ALA B 1 152 ? -0.867 -18.297 1.287 1 90.19 152 ALA B N 1
ATOM 4723 C CA . ALA B 1 152 ? -1.55 -19.391 1.985 1 90.19 152 ALA B CA 1
ATOM 4724 C C . ALA B 1 152 ? -2.924 -18.938 2.479 1 90.19 152 ALA B C 1
ATOM 4726 O O . ALA B 1 152 ? -3.887 -19.719 2.43 1 90.19 152 ALA B O 1
ATOM 4727 N N . ILE B 1 153 ? -3.035 -17.719 2.887 1 84.88 153 ILE B N 1
ATOM 4728 C CA . ILE B 1 153 ? -4.266 -17.312 3.557 1 84.88 153 ILE B CA 1
ATOM 4729 C C . ILE B 1 153 ? -5.242 -16.734 2.535 1 84.88 153 ILE B C 1
ATOM 4731 O O . ILE B 1 153 ? -6.43 -16.562 2.828 1 84.88 153 ILE B O 1
ATOM 4735 N N . ARG B 1 154 ? -4.805 -16.406 1.453 1 79.69 154 ARG B N 1
ATOM 4736 C CA . ARG B 1 154 ? -5.668 -15.805 0.443 1 79.69 154 ARG B CA 1
ATOM 4737 C C . ARG B 1 154 ? -6.883 -16.688 0.166 1 79.69 154 ARG B C 1
ATOM 4739 O O . ARG B 1 154 ? -7.992 -16.172 -0.016 1 79.69 154 ARG B O 1
ATOM 4746 N N . ASN B 1 155 ? -6.629 -17.969 0.216 1 66.94 155 ASN B N 1
ATOM 4747 C CA . ASN B 1 155 ? -7.73 -18.875 -0.099 1 66.94 155 ASN B CA 1
ATOM 4748 C C . ASN B 1 155 ? -8.531 -19.234 1.148 1 66.94 155 ASN B C 1
ATOM 4750 O O . ASN B 1 155 ? -9.562 -19.906 1.057 1 66.94 155 ASN B O 1
ATOM 4754 N N . HIS B 1 156 ? -8.016 -18.766 2.195 1 62.12 156 HIS B N 1
ATOM 4755 C CA . HIS B 1 156 ? -8.648 -19.188 3.439 1 62.12 156 HIS B CA 1
ATOM 4756 C C . HIS B 1 156 ? -9.18 -18 4.219 1 62.12 156 HIS B C 1
ATOM 4758 O O . HIS B 1 156 ? -9.492 -18.109 5.406 1 62.12 156 HIS B O 1
ATOM 4764 N N . THR B 1 157 ? -8.977 -16.953 3.543 1 62.84 157 THR B N 1
ATOM 4765 C CA . THR B 1 157 ? -9.461 -15.781 4.277 1 62.84 157 THR B CA 1
ATOM 4766 C C . THR B 1 157 ? -10.805 -15.32 3.729 1 62.84 157 THR B C 1
ATOM 4768 O O . THR B 1 157 ? -11.062 -15.422 2.525 1 62.84 157 THR B O 1
ATOM 4771 N N . GLU B 1 158 ? -11.539 -15.016 4.707 1 61.47 158 GLU B N 1
ATOM 4772 C CA . GLU B 1 158 ? -12.852 -14.477 4.379 1 61.47 158 GLU B CA 1
ATOM 4773 C C . GLU B 1 158 ? -12.766 -13.008 3.977 1 61.47 158 GLU B C 1
ATOM 4775 O O . GLU B 1 158 ? -13.703 -12.461 3.404 1 61.47 158 GLU B O 1
ATOM 4780 N N . ASP B 1 159 ? -11.625 -12.352 4.195 1 72.12 159 ASP B N 1
ATOM 4781 C CA . ASP B 1 159 ? -11.555 -10.922 3.922 1 72.12 159 ASP B CA 1
ATOM 4782 C C . ASP B 1 159 ? -10.43 -10.609 2.938 1 72.12 159 ASP B C 1
ATOM 4784 O O . ASP B 1 159 ? -9.273 -10.43 3.34 1 72.12 159 ASP B O 1
ATOM 4788 N N . PRO B 1 160 ? -10.742 -10.539 1.661 1 76.75 160 PRO B N 1
ATOM 4789 C CA . PRO B 1 160 ? -9.719 -10.203 0.669 1 76.75 160 PRO B CA 1
ATOM 4790 C C . PRO B 1 160 ? -9.031 -8.867 0.957 1 76.75 160 PRO B C 1
ATOM 4792 O O . PRO B 1 160 ? -7.887 -8.656 0.545 1 76.75 160 PRO B O 1
ATOM 4795 N N . ALA B 1 161 ? -9.719 -8.055 1.677 1 80.88 161 ALA B N 1
ATOM 4796 C CA . ALA B 1 161 ? -9.141 -6.75 1.995 1 80.88 161 ALA B CA 1
ATOM 4797 C C . ALA B 1 161 ? -7.973 -6.891 2.963 1 80.88 161 ALA B C 1
ATOM 4799 O O . ALA B 1 161 ? -7.043 -6.078 2.947 1 80.88 161 ALA B O 1
ATOM 4800 N N . TYR B 1 162 ? -8.086 -7.875 3.75 1 83.81 162 TYR B N 1
ATOM 4801 C CA . TYR B 1 162 ? -7 -8.156 4.68 1 83.81 162 TYR B CA 1
ATOM 4802 C C . TYR B 1 162 ? -5.719 -8.508 3.93 1 83.81 162 TYR B C 1
ATOM 4804 O O . TYR B 1 162 ? -4.648 -7.973 4.238 1 83.81 162 TYR B O 1
ATOM 4812 N N . VAL B 1 163 ? -5.848 -9.367 2.982 1 86.12 163 VAL B N 1
ATOM 4813 C CA . VAL B 1 163 ? -4.719 -9.789 2.162 1 86.12 163 VAL B CA 1
ATOM 4814 C C . VAL B 1 163 ? -4.148 -8.594 1.403 1 86.12 163 VAL B C 1
ATOM 4816 O O . VAL B 1 163 ? -2.934 -8.391 1.374 1 86.12 163 VAL B O 1
ATOM 4819 N N . TRP B 1 164 ? -5.035 -7.84 0.881 1 87.94 164 TRP B N 1
ATOM 4820 C CA . TRP B 1 164 ? -4.648 -6.664 0.106 1 87.94 164 TRP B CA 1
ATOM 4821 C C . TRP B 1 164 ? -3.883 -5.672 0.97 1 87.94 164 TRP B C 1
ATOM 4823 O O . TRP B 1 164 ? -2.871 -5.113 0.536 1 87.94 164 TRP B O 1
ATOM 4833 N N . ALA B 1 165 ? -4.262 -5.488 2.162 1 87.75 165 ALA B N 1
ATOM 4834 C CA . ALA B 1 165 ? -3.631 -4.535 3.072 1 87.75 165 ALA B CA 1
ATOM 4835 C C . ALA B 1 165 ? -2.25 -5.023 3.502 1 87.75 165 ALA B C 1
ATOM 4837 O O . ALA B 1 165 ? -1.28 -4.262 3.473 1 87.75 165 ALA B O 1
ATOM 4838 N N . LEU B 1 166 ? -2.174 -6.234 3.875 1 88.5 166 LEU B N 1
ATOM 4839 C CA . LEU B 1 166 ? -0.896 -6.785 4.32 1 88.5 166 LEU B CA 1
ATOM 4840 C C . LEU B 1 166 ? 0.106 -6.824 3.17 1 88.5 166 LEU B C 1
ATOM 4842 O O . LEU B 1 166 ? 1.301 -6.598 3.373 1 88.5 166 LEU B O 1
ATOM 4846 N N . LEU B 1 167 ? -0.4 -7.125 2.035 1 93 167 LEU B N 1
ATOM 4847 C CA . LEU B 1 167 ? 0.46 -7.203 0.858 1 93 167 LEU B CA 1
ATOM 4848 C C . LEU B 1 167 ? 1.115 -5.855 0.572 1 93 167 LEU B C 1
ATOM 4850 O O . LEU B 1 167 ? 2.256 -5.801 0.105 1 93 167 LEU B O 1
ATOM 4854 N N . ALA B 1 168 ? 0.463 -4.824 0.848 1 92.19 168 ALA B N 1
ATOM 4855 C CA . ALA B 1 168 ? 1.01 -3.492 0.605 1 92.19 168 ALA B CA 1
ATOM 4856 C C . ALA B 1 168 ? 2.299 -3.277 1.392 1 92.19 168 ALA B C 1
ATOM 4858 O O . ALA B 1 168 ? 3.256 -2.691 0.879 1 92.19 168 ALA B O 1
ATOM 4859 N N . VAL B 1 169 ? 2.289 -3.732 2.602 1 91.56 169 VAL B N 1
ATOM 4860 C CA . VAL B 1 169 ? 3.482 -3.611 3.434 1 91.56 169 VAL B CA 1
ATOM 4861 C C . VAL B 1 169 ? 4.629 -4.41 2.814 1 91.56 169 VAL B C 1
ATOM 4863 O O . VAL B 1 169 ? 5.754 -3.916 2.711 1 91.56 169 VAL B O 1
ATOM 4866 N N . ILE B 1 170 ? 4.32 -5.562 2.438 1 94.44 170 ILE B N 1
ATOM 4867 C CA . ILE B 1 170 ? 5.328 -6.457 1.882 1 94.44 170 ILE B CA 1
ATOM 4868 C C . ILE B 1 170 ? 5.906 -5.852 0.602 1 94.44 170 ILE B C 1
ATOM 4870 O O . ILE B 1 170 ? 7.125 -5.828 0.413 1 94.44 170 ILE B O 1
ATOM 4874 N N . ILE B 1 171 ? 5.023 -5.336 -0.211 1 95.44 171 ILE B N 1
ATOM 4875 C CA . ILE B 1 171 ? 5.43 -4.762 -1.488 1 95.44 171 ILE B CA 1
ATOM 4876 C C . ILE B 1 171 ? 6.312 -3.539 -1.248 1 95.44 171 ILE B C 1
ATOM 4878 O O . ILE B 1 171 ? 7.375 -3.404 -1.859 1 95.44 171 ILE B O 1
ATOM 4882 N N . ARG B 1 172 ? 5.953 -2.668 -0.378 1 93.06 172 ARG B N 1
ATOM 4883 C CA . ARG B 1 172 ? 6.707 -1.438 -0.153 1 93.06 172 ARG B CA 1
ATOM 4884 C C . ARG B 1 172 ? 8.047 -1.73 0.516 1 93.06 172 ARG B C 1
ATOM 4886 O O . ARG B 1 172 ? 9.047 -1.078 0.221 1 93.06 172 ARG B O 1
ATOM 4893 N N . ARG B 1 173 ? 8.055 -2.715 1.367 1 93.12 173 ARG B N 1
ATOM 4894 C CA . ARG B 1 173 ? 9.328 -3.131 1.938 1 93.12 173 ARG B CA 1
ATOM 4895 C C . ARG B 1 173 ? 10.219 -3.768 0.876 1 93.12 173 ARG B C 1
ATOM 4897 O O . ARG B 1 173 ? 11.438 -3.588 0.895 1 93.12 173 ARG B O 1
ATOM 4904 N N . ALA B 1 174 ? 9.625 -4.535 0.014 1 95.38 174 ALA B N 1
ATOM 4905 C CA . ALA B 1 174 ? 10.383 -5.145 -1.075 1 95.38 174 ALA B CA 1
ATOM 4906 C C . ALA B 1 174 ? 11.023 -4.082 -1.96 1 95.38 174 ALA B C 1
ATOM 4908 O O . ALA B 1 174 ? 12.188 -4.215 -2.359 1 95.38 174 ALA B O 1
ATOM 4909 N N . LEU B 1 175 ? 10.305 -3.039 -2.262 1 92.25 175 LEU B N 1
ATOM 4910 C CA . LEU B 1 175 ? 10.836 -1.944 -3.07 1 92.25 175 LEU B CA 1
ATOM 4911 C C . LEU B 1 175 ? 11.969 -1.229 -2.348 1 92.25 175 LEU B C 1
ATOM 4913 O O . LEU B 1 175 ? 12.984 -0.886 -2.959 1 92.25 175 LEU B O 1
ATOM 4917 N N . ASN B 1 176 ? 11.758 -1.075 -1.068 1 87.81 176 ASN B N 1
ATOM 4918 C CA . ASN B 1 176 ? 12.781 -0.4 -0.28 1 87.81 176 ASN B CA 1
ATOM 4919 C C . ASN B 1 176 ? 14.062 -1.226 -0.199 1 87.81 176 ASN B C 1
ATOM 4921 O O . ASN B 1 176 ? 15.156 -0.672 -0.065 1 87.81 176 ASN B O 1
ATOM 4925 N N . THR B 1 177 ? 13.898 -2.525 -0.265 1 90.31 177 THR B N 1
ATOM 4926 C CA . THR B 1 177 ? 15.055 -3.416 -0.228 1 90.31 177 THR B CA 1
ATOM 4927 C C . THR B 1 177 ? 15.703 -3.521 -1.606 1 90.31 177 THR B C 1
ATOM 4929 O O . THR B 1 177 ? 16.766 -4.133 -1.756 1 90.31 177 THR B O 1
ATOM 4932 N N . GLY B 1 178 ? 15.094 -3.004 -2.592 1 92.31 178 GLY B N 1
ATOM 4933 C CA . GLY B 1 178 ? 15.656 -2.979 -3.932 1 92.31 178 GLY B CA 1
ATOM 4934 C C . GLY B 1 178 ? 15.336 -4.219 -4.742 1 92.31 178 GLY B C 1
ATOM 4935 O O . GLY B 1 178 ? 16.078 -4.582 -5.656 1 92.31 178 GLY B O 1
ATOM 4936 N N . LEU B 1 179 ? 14.234 -4.855 -4.461 1 95.31 179 LEU B N 1
ATOM 4937 C CA . LEU B 1 179 ? 13.891 -6.102 -5.137 1 95.31 179 LEU B CA 1
ATOM 4938 C C . LEU B 1 179 ? 13.531 -5.848 -6.598 1 95.31 179 LEU B C 1
ATOM 4940 O O . LEU B 1 179 ? 13.5 -6.777 -7.402 1 95.31 179 LEU B O 1
ATOM 4944 N N . HIS B 1 180 ? 13.195 -4.641 -6.945 1 95.06 180 HIS B N 1
ATOM 4945 C CA . HIS B 1 180 ? 12.828 -4.312 -8.32 1 95.06 180 HIS B CA 1
ATOM 4946 C C . HIS B 1 180 ? 14.07 -4.156 -9.195 1 95.06 180 HIS B C 1
ATOM 4948 O O . HIS B 1 180 ? 13.953 -3.947 -10.406 1 95.06 180 HIS B O 1
ATOM 4954 N N . ARG B 1 181 ? 15.211 -4.262 -8.57 1 95.06 181 ARG B N 1
ATOM 4955 C CA . ARG B 1 181 ? 16.484 -4.25 -9.297 1 95.06 181 ARG B CA 1
ATOM 4956 C C . ARG B 1 181 ? 17.125 -5.629 -9.273 1 95.06 181 ARG B C 1
ATOM 4958 O O . ARG B 1 181 ? 17.281 -6.234 -8.211 1 95.06 181 ARG B O 1
ATOM 4965 N N . ASP B 1 182 ? 17.438 -6.043 -10.484 1 95.62 182 ASP B N 1
ATOM 4966 C CA . ASP B 1 182 ? 18.047 -7.367 -10.555 1 95.62 182 ASP B CA 1
ATOM 4967 C C . ASP B 1 182 ? 19.359 -7.406 -9.781 1 95.62 182 ASP B C 1
ATOM 4969 O O . ASP B 1 182 ? 20.203 -6.523 -9.93 1 95.62 182 ASP B O 1
ATOM 4973 N N . ALA B 1 183 ? 19.578 -8.406 -9.031 1 92.25 183 ALA B N 1
ATOM 4974 C CA . ALA B 1 183 ? 20.703 -8.477 -8.109 1 92.25 183 ALA B CA 1
ATOM 4975 C C . ALA B 1 183 ? 21.938 -9.062 -8.797 1 92.25 183 ALA B C 1
ATOM 4977 O O . ALA B 1 183 ? 23 -9.156 -8.188 1 92.25 183 ALA B O 1
ATOM 4978 N N . ALA B 1 184 ? 21.797 -9.43 -10.016 1 90.12 184 ALA B N 1
ATOM 4979 C CA . ALA B 1 184 ? 22.938 -10.016 -10.727 1 90.12 184 ALA B CA 1
ATOM 4980 C C . ALA B 1 184 ? 24.125 -9.062 -10.727 1 90.12 184 ALA B C 1
ATOM 4982 O O . ALA B 1 184 ? 25.281 -9.508 -10.742 1 90.12 184 ALA B O 1
ATOM 4983 N N . ALA B 1 185 ? 23.797 -7.785 -10.695 1 85.69 185 ALA B N 1
ATOM 4984 C CA . ALA B 1 185 ? 24.875 -6.801 -10.734 1 85.69 185 ALA B CA 1
ATOM 4985 C C . ALA B 1 185 ? 25.422 -6.539 -9.336 1 85.69 185 ALA B C 1
ATOM 4987 O O . ALA B 1 185 ? 26.469 -5.895 -9.188 1 85.69 185 ALA B O 1
ATOM 4988 N N . LEU B 1 186 ? 24.75 -7.094 -8.469 1 84.25 186 LEU B N 1
ATOM 4989 C CA . LEU B 1 186 ? 25.203 -6.91 -7.094 1 84.25 186 LEU B CA 1
ATOM 4990 C C . LEU B 1 186 ? 26.172 -8.008 -6.688 1 84.25 186 LEU B C 1
ATOM 4992 O O . LEU B 1 186 ? 26.297 -9.023 -7.383 1 84.25 186 LEU B O 1
ATOM 4996 N N . ARG B 1 187 ? 26.953 -7.773 -5.746 1 84.5 187 ARG B N 1
ATOM 4997 C CA . ARG B 1 187 ? 27.922 -8.758 -5.246 1 84.5 187 ARG B CA 1
ATOM 4998 C C . ARG B 1 187 ? 27.25 -9.719 -4.27 1 84.5 187 ARG B C 1
ATOM 5000 O O . ARG B 1 187 ? 27.625 -9.773 -3.096 1 84.5 187 ARG B O 1
ATOM 5007 N N . VAL B 1 188 ? 26.25 -10.461 -4.812 1 89.38 188 VAL B N 1
ATOM 5008 C CA . VAL B 1 188 ? 25.578 -11.445 -3.98 1 89.38 188 VAL B CA 1
ATOM 5009 C C . VAL B 1 188 ? 25.672 -12.828 -4.629 1 89.38 188 VAL B C 1
ATOM 5011 O O . VAL B 1 188 ? 26.078 -12.945 -5.785 1 89.38 188 VAL B O 1
ATOM 5014 N N . SER B 1 189 ? 25.406 -13.852 -3.893 1 92.69 189 SER B N 1
ATOM 5015 C CA . SER B 1 189 ? 25.484 -15.219 -4.387 1 92.69 189 SER B CA 1
ATOM 5016 C C . SER B 1 189 ? 24.438 -15.477 -5.473 1 92.69 189 SER B C 1
ATOM 5018 O O . SER B 1 189 ? 23.422 -14.781 -5.543 1 92.69 189 SER B O 1
ATOM 5020 N N . GLN B 1 190 ? 24.688 -16.453 -6.285 1 93.12 190 GLN B N 1
ATOM 5021 C CA . GLN B 1 190 ? 23.75 -16.828 -7.336 1 93.12 190 GLN B CA 1
ATOM 5022 C C . GLN B 1 190 ? 22.422 -17.281 -6.742 1 93.12 190 GLN B C 1
ATOM 5024 O O . GLN B 1 190 ? 21.359 -17.031 -7.316 1 93.12 190 GLN B O 1
ATOM 5029 N N . LEU B 1 191 ? 22.547 -17.953 -5.645 1 95.06 191 LEU B N 1
ATOM 5030 C CA . LEU B 1 191 ? 21.328 -18.359 -4.945 1 95.06 191 LEU B CA 1
ATOM 5031 C C . LEU B 1 191 ? 20.469 -17.141 -4.582 1 95.06 191 LEU B C 1
ATOM 5033 O O . LEU B 1 191 ? 19.266 -17.141 -4.809 1 95.06 191 LEU B O 1
ATOM 5037 N N . GLU B 1 192 ? 21.109 -16.188 -4.031 1 94.56 192 GLU B N 1
ATOM 5038 C CA . GLU B 1 192 ? 20.375 -14.977 -3.629 1 94.56 192 GLU B CA 1
ATOM 5039 C C . GLU B 1 192 ? 19.766 -14.281 -4.836 1 94.56 192 GLU B C 1
ATOM 5041 O O . GLU B 1 192 ? 18.656 -13.75 -4.75 1 94.56 192 GLU B O 1
ATOM 5046 N N . VAL B 1 193 ? 20.469 -14.25 -5.926 1 95.94 193 VAL B N 1
ATOM 5047 C CA . VAL B 1 193 ? 19.953 -13.641 -7.141 1 95.94 193 VAL B CA 1
ATOM 5048 C C . VAL B 1 193 ? 18.672 -14.344 -7.57 1 95.94 193 VAL B C 1
ATOM 5050 O O . VAL B 1 193 ? 17.656 -13.695 -7.828 1 95.94 193 VAL B O 1
ATOM 5053 N N . GLU B 1 194 ? 18.703 -15.656 -7.586 1 97 194 GLU B N 1
ATOM 5054 C CA . GLU B 1 194 ? 17.562 -16.438 -8.023 1 97 194 GLU B CA 1
ATOM 5055 C C . GLU B 1 194 ? 16.391 -16.281 -7.059 1 97 194 GLU B C 1
ATOM 5057 O O . GLU B 1 194 ? 15.234 -16.188 -7.484 1 97 194 GLU B O 1
ATOM 5062 N N . MET B 1 195 ? 16.688 -16.25 -5.789 1 96.75 195 MET B N 1
ATOM 5063 C CA . MET B 1 195 ? 15.625 -16.109 -4.801 1 96.75 195 MET B CA 1
ATOM 5064 C C . MET B 1 195 ? 14.961 -14.742 -4.906 1 96.75 195 MET B C 1
ATOM 5066 O O . MET B 1 195 ? 13.75 -14.625 -4.758 1 96.75 195 MET B O 1
ATOM 5070 N N . ARG B 1 196 ? 15.734 -13.734 -5.121 1 97.38 196 ARG B N 1
ATOM 5071 C CA . ARG B 1 196 ? 15.188 -12.391 -5.285 1 97.38 196 ARG B CA 1
ATOM 5072 C C . ARG B 1 196 ? 14.305 -12.305 -6.527 1 97.38 196 ARG B C 1
ATOM 5074 O O . ARG B 1 196 ? 13.25 -11.672 -6.5 1 97.38 196 ARG B O 1
ATOM 5081 N N . ARG B 1 197 ? 14.742 -12.945 -7.59 1 98 197 ARG B N 1
ATOM 5082 C CA . ARG B 1 197 ? 13.945 -12.961 -8.812 1 98 197 ARG B CA 1
ATOM 5083 C C . ARG B 1 197 ? 12.609 -13.656 -8.586 1 98 197 ARG B C 1
ATOM 5085 O O . ARG B 1 197 ? 11.562 -13.141 -8.977 1 98 197 ARG B O 1
ATOM 5092 N N . ARG B 1 198 ? 12.664 -14.797 -7.938 1 98.38 198 ARG B N 1
ATOM 5093 C CA . ARG B 1 198 ? 11.453 -15.555 -7.641 1 98.38 198 ARG B CA 1
ATOM 5094 C C . ARG B 1 198 ? 10.484 -14.734 -6.789 1 98.38 198 ARG B C 1
ATOM 5096 O O . ARG B 1 198 ? 9.289 -14.695 -7.066 1 98.38 198 ARG B O 1
ATOM 5103 N N . LEU B 1 199 ? 11.078 -14.109 -5.836 1 98.25 199 LEU B N 1
ATOM 5104 C CA . LEU B 1 199 ? 10.258 -13.32 -4.926 1 98.25 199 LEU B CA 1
ATOM 5105 C C . LEU B 1 199 ? 9.617 -12.141 -5.656 1 98.25 199 LEU B C 1
ATOM 5107 O O . LEU B 1 199 ? 8.43 -11.867 -5.484 1 98.25 199 LEU B O 1
ATOM 5111 N N . TRP B 1 200 ? 10.367 -11.438 -6.441 1 98.12 200 TRP B N 1
ATOM 5112 C CA . TRP B 1 200 ? 9.867 -10.273 -7.164 1 98.12 200 TRP B CA 1
ATOM 5113 C C . TRP B 1 200 ? 8.672 -10.648 -8.031 1 98.12 200 TRP B C 1
ATOM 5115 O O . TRP B 1 200 ? 7.602 -10.039 -7.938 1 98.12 200 TRP B O 1
ATOM 5125 N N . TRP B 1 201 ? 8.82 -11.664 -8.773 1 97.75 201 TRP B N 1
ATOM 5126 C CA . TRP B 1 201 ? 7.781 -12.008 -9.734 1 97.75 201 TRP B CA 1
ATOM 5127 C C . TRP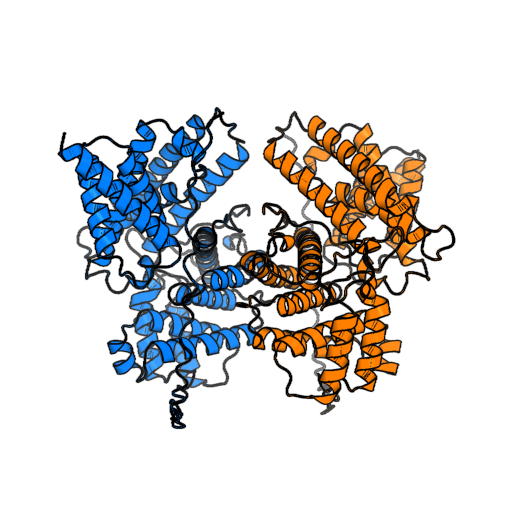 B 1 201 ? 6.574 -12.617 -9.031 1 97.75 201 TRP B C 1
ATOM 5129 O O . TRP B 1 201 ? 5.434 -12.43 -9.469 1 97.75 201 TRP B O 1
ATOM 5139 N N . HIS B 1 202 ? 6.84 -13.328 -7.992 1 97.19 202 HIS B N 1
ATOM 5140 C CA . HIS B 1 202 ? 5.711 -13.828 -7.215 1 97.19 202 HIS B CA 1
ATOM 5141 C C . HIS B 1 202 ? 4.91 -12.672 -6.609 1 97.19 202 HIS B C 1
ATOM 5143 O O . HIS B 1 202 ? 3.682 -12.727 -6.559 1 97.19 202 HIS B O 1
ATOM 5149 N N . LEU B 1 203 ? 5.582 -11.688 -6.137 1 97.12 203 LEU B N 1
ATOM 5150 C CA . LEU B 1 203 ? 4.898 -10.516 -5.598 1 97.12 203 LEU B CA 1
ATOM 5151 C C . LEU 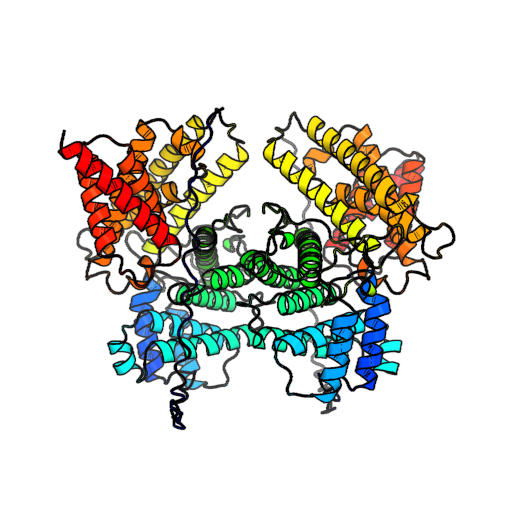B 1 203 ? 4.086 -9.812 -6.68 1 97.12 203 LEU B C 1
ATOM 5153 O O . LEU B 1 203 ? 2.996 -9.305 -6.414 1 97.12 203 LEU B O 1
ATOM 5157 N N . CYS B 1 204 ? 4.648 -9.766 -7.84 1 95.75 204 CYS B N 1
ATOM 5158 C CA . CYS B 1 204 ? 3.906 -9.188 -8.953 1 95.75 204 CYS B CA 1
ATOM 5159 C C . CYS B 1 204 ? 2.598 -9.93 -9.18 1 95.75 204 CYS B C 1
ATOM 5161 O O . CYS B 1 204 ? 1.549 -9.312 -9.367 1 95.75 204 CYS B O 1
ATOM 5163 N N . LEU B 1 205 ? 2.668 -11.203 -9.133 1 92 205 LEU B N 1
ATOM 5164 C CA . LEU B 1 205 ? 1.477 -12.023 -9.32 1 92 205 LEU B CA 1
ATOM 5165 C C . LEU B 1 205 ? 0.481 -11.805 -8.18 1 92 205 LEU B C 1
ATOM 5167 O O . LEU B 1 205 ? -0.722 -11.68 -8.422 1 92 205 LEU B O 1
ATOM 5171 N N . LEU B 1 206 ? 1.022 -11.789 -6.988 1 92 206 LEU B N 1
ATOM 5172 C CA . LEU B 1 206 ? 0.168 -11.57 -5.824 1 92 206 LEU B CA 1
ATOM 5173 C C . LEU B 1 206 ? -0.51 -10.211 -5.895 1 92 206 LEU B C 1
ATOM 5175 O O . LEU B 1 206 ? -1.694 -10.086 -5.578 1 92 206 LEU B O 1
ATOM 5179 N N . ASP B 1 207 ? 0.258 -9.234 -6.246 1 92.56 207 ASP B N 1
ATOM 5180 C CA . ASP B 1 207 ? -0.276 -7.879 -6.352 1 92.56 207 ASP B CA 1
ATOM 5181 C C . ASP B 1 207 ? -1.382 -7.805 -7.402 1 92.56 207 ASP B C 1
ATOM 5183 O O . ASP B 1 207 ? -2.42 -7.184 -7.172 1 92.56 207 ASP B O 1
ATOM 5187 N N . GLN B 1 208 ? -1.139 -8.438 -8.539 1 88.44 208 GLN B N 1
ATOM 5188 C CA . GLN B 1 208 ? -2.143 -8.461 -9.594 1 88.44 208 GLN B CA 1
ATOM 5189 C C . GLN B 1 208 ? -3.449 -9.078 -9.094 1 88.44 208 GLN B C 1
ATOM 5191 O O . GLN B 1 208 ? -4.523 -8.508 -9.305 1 88.44 208 GLN B O 1
ATOM 5196 N N . ARG B 1 209 ? -3.326 -10.125 -8.477 1 82.94 209 ARG B N 1
ATOM 5197 C CA . ARG B 1 209 ? -4.512 -10.844 -8.023 1 82.94 209 ARG B CA 1
ATOM 5198 C C . ARG B 1 209 ? -5.23 -10.078 -6.918 1 82.94 209 ARG B C 1
ATOM 5200 O O . ARG B 1 209 ? -6.453 -9.945 -6.938 1 82.94 209 ARG B O 1
ATOM 5207 N N . ALA B 1 210 ? -4.492 -9.68 -5.941 1 85 210 ALA B N 1
ATOM 5208 C CA . ALA B 1 210 ? -5.086 -8.961 -4.812 1 85 210 ALA B CA 1
ATOM 5209 C C . ALA B 1 210 ? -5.746 -7.668 -5.273 1 85 210 ALA B C 1
ATOM 5211 O O . ALA B 1 210 ? -6.812 -7.293 -4.773 1 85 210 ALA B O 1
ATOM 5212 N N . SER B 1 211 ? -5.105 -6.938 -6.156 1 84.12 211 SER B N 1
ATOM 5213 C CA . SER B 1 211 ? -5.656 -5.688 -6.676 1 84.12 211 SER B CA 1
ATOM 5214 C C . SER B 1 211 ? -6.918 -5.938 -7.492 1 84.12 211 SER B C 1
ATOM 5216 O O . SER B 1 211 ? -7.871 -5.16 -7.43 1 84.12 211 SER B O 1
ATOM 5218 N N . GLU B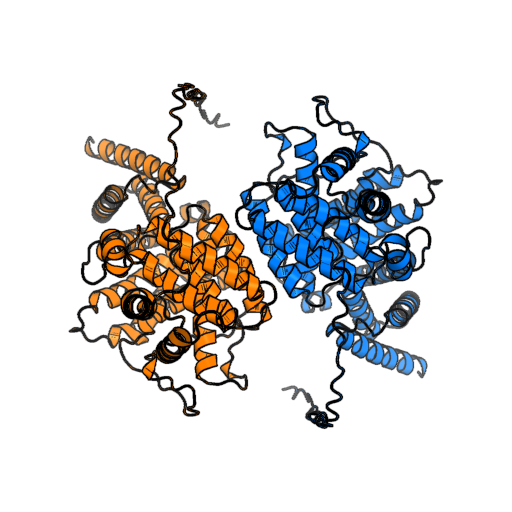 1 212 ? -6.926 -6.977 -8.195 1 75.81 212 GLU B N 1
ATOM 5219 C CA . GLU B 1 212 ? -8.109 -7.359 -8.961 1 75.81 212 GLU B CA 1
ATOM 5220 C C . GLU B 1 212 ? -9.297 -7.617 -8.047 1 75.81 212 GLU B C 1
ATOM 5222 O O . GLU B 1 212 ? -10.422 -7.215 -8.352 1 75.81 212 GLU B O 1
ATOM 5227 N N . ASP B 1 213 ? -9.055 -8.297 -7.012 1 73.62 213 ASP B N 1
ATOM 5228 C CA . ASP B 1 213 ? -10.102 -8.602 -6.043 1 73.62 213 ASP B CA 1
ATOM 5229 C C . ASP B 1 213 ? -10.695 -7.32 -5.461 1 73.62 213 ASP B C 1
ATOM 5231 O O . ASP B 1 213 ? -11.859 -7.297 -5.066 1 73.62 213 ASP B O 1
ATOM 5235 N N . GLN B 1 214 ? -9.875 -6.34 -5.438 1 76.44 214 GLN B N 1
ATOM 5236 C CA . GLN B 1 214 ? -10.32 -5.082 -4.852 1 76.44 214 GLN B CA 1
ATOM 5237 C C . GLN B 1 214 ? -10.781 -4.105 -5.934 1 76.44 214 GLN B C 1
ATOM 5239 O O . GLN B 1 214 ? -11.203 -2.986 -5.633 1 76.44 214 GLN B O 1
ATOM 5244 N N . GLY B 1 215 ? -10.648 -4.52 -7.195 1 72.31 215 GLY B N 1
ATOM 5245 C CA . GLY B 1 215 ? -11.055 -3.666 -8.305 1 72.31 215 GLY B CA 1
ATOM 5246 C C . GLY B 1 215 ? -10.109 -2.502 -8.531 1 72.31 215 GLY B C 1
ATOM 5247 O O . GLY B 1 215 ? -10.539 -1.408 -8.906 1 72.31 215 GLY B O 1
ATOM 5248 N N . THR B 1 216 ? -8.82 -2.705 -8.188 1 77.31 216 THR B N 1
ATOM 5249 C CA . THR B 1 216 ? -7.816 -1.655 -8.344 1 77.31 216 THR B CA 1
ATOM 5250 C C . THR B 1 216 ? -6.656 -2.145 -9.203 1 77.31 216 THR B C 1
ATOM 5252 O O . THR B 1 216 ? -6.582 -3.326 -9.547 1 77.31 216 THR B O 1
ATOM 5255 N N . SER B 1 217 ? -5.836 -1.205 -9.609 1 80.38 217 SER B N 1
ATOM 5256 C CA . SER B 1 217 ? -4.629 -1.557 -10.344 1 80.38 217 SER B CA 1
ATOM 5257 C C . SER B 1 217 ? -3.506 -1.976 -9.398 1 80.38 217 SER B C 1
ATOM 5259 O O . SER B 1 217 ? -3.387 -1.445 -8.297 1 80.38 217 SER B O 1
ATOM 5261 N N . PRO B 1 218 ? -2.715 -2.834 -9.93 1 89.19 218 PRO B N 1
ATOM 5262 C CA . PRO B 1 218 ? -1.595 -3.268 -9.086 1 89.19 218 PRO B CA 1
ATOM 5263 C C . PRO B 1 218 ? -0.632 -2.131 -8.758 1 89.19 218 PRO B C 1
ATOM 5265 O O . PRO B 1 218 ? -0.363 -1.275 -9.602 1 89.19 218 PRO B O 1
ATOM 5268 N N . GLU B 1 219 ? -0.132 -2.164 -7.574 1 89.44 219 GLU B N 1
ATOM 5269 C CA . GLU B 1 219 ? 0.784 -1.133 -7.094 1 89.44 219 GLU B CA 1
ATOM 5270 C C . GLU B 1 219 ? 2.131 -1.219 -7.805 1 89.44 219 GLU B C 1
ATOM 5272 O O . GLU B 1 219 ? 2.789 -0.199 -8.023 1 89.44 219 GLU B O 1
ATOM 5277 N N . LEU B 1 220 ? 2.551 -2.359 -8.18 1 93.25 220 LEU B N 1
ATOM 5278 C CA . LEU B 1 220 ? 3.873 -2.57 -8.758 1 93.25 220 LEU B CA 1
ATOM 5279 C C . LEU B 1 220 ? 3.861 -2.281 -10.258 1 93.25 220 LEU B C 1
ATOM 5281 O O . LEU B 1 220 ? 4.918 -2.162 -10.875 1 93.25 220 LEU B O 1
ATOM 5285 N N . LEU B 1 221 ? 2.736 -2.121 -10.828 1 88.19 221 LEU B N 1
ATOM 5286 C CA . LEU B 1 221 ? 2.598 -1.961 -12.273 1 88.19 221 LEU B CA 1
ATOM 5287 C C . LEU B 1 221 ? 3.385 -0.751 -12.766 1 88.19 221 LEU B C 1
ATOM 5289 O O . LEU B 1 221 ? 4.129 -0.846 -13.742 1 88.19 221 LEU B O 1
ATOM 5293 N N . PRO B 1 222 ? 3.316 0.375 -12.078 1 83.19 222 PRO B N 1
ATOM 5294 C CA . PRO B 1 222 ? 4.031 1.558 -12.57 1 83.19 222 PRO B CA 1
ATOM 5295 C C . PRO B 1 222 ? 5.516 1.542 -12.211 1 83.19 222 PRO B C 1
ATOM 5297 O O . PRO B 1 222 ? 6.266 2.424 -12.641 1 83.19 222 PRO B O 1
ATOM 5300 N N . VAL B 1 223 ? 5.93 0.609 -11.492 1 87.94 223 VAL B N 1
ATOM 5301 C CA . VAL B 1 223 ? 7.312 0.568 -11.016 1 87.94 223 VAL B CA 1
ATOM 5302 C C . VAL B 1 223 ? 8.227 0.079 -12.141 1 87.94 223 VAL B C 1
ATOM 5304 O O . VAL B 1 223 ? 7.98 -0.972 -12.734 1 87.94 223 VAL B O 1
ATOM 5307 N N . SER B 1 224 ? 9.195 0.812 -12.414 1 87.69 224 SER B N 1
ATOM 5308 C CA . SER B 1 224 ? 10.195 0.375 -13.383 1 87.69 224 SER B CA 1
ATOM 5309 C C . SER B 1 224 ? 11.102 -0.707 -12.797 1 87.69 224 SER B C 1
ATOM 5311 O O . SER B 1 224 ? 11.648 -0.542 -11.703 1 87.69 224 SER B O 1
ATOM 5313 N N . SER B 1 225 ? 11.172 -1.768 -13.508 1 93.5 225 SER B N 1
ATOM 5314 C CA . SER B 1 225 ? 11.969 -2.887 -13.008 1 93.5 225 SER B CA 1
ATOM 5315 C C . SER B 1 225 ? 12.82 -3.498 -14.109 1 93.5 225 SER B C 1
ATOM 5317 O O . SER B 1 225 ? 12.406 -3.539 -15.273 1 93.5 225 SER B O 1
ATOM 5319 N N . ASN B 1 226 ? 14.016 -3.898 -13.766 1 94.25 226 ASN B N 1
ATOM 5320 C CA . ASN B 1 226 ? 14.891 -4.613 -14.688 1 94.25 226 ASN B CA 1
ATOM 5321 C C . ASN B 1 226 ? 15.164 -6.035 -14.219 1 94.25 226 ASN B C 1
ATOM 5323 O O . ASN B 1 226 ? 16.172 -6.637 -14.586 1 94.25 226 ASN B O 1
ATOM 5327 N N . VAL B 1 227 ? 14.32 -6.535 -13.383 1 96.88 227 VAL B N 1
ATOM 5328 C CA . VAL B 1 227 ? 14.508 -7.871 -12.828 1 96.88 227 VAL B CA 1
ATOM 5329 C C . VAL B 1 227 ? 14.266 -8.922 -13.906 1 96.88 227 VAL B C 1
ATOM 5331 O O . VAL B 1 227 ? 13.219 -8.922 -14.555 1 96.88 227 VAL B O 1
ATOM 5334 N N . ARG B 1 228 ? 15.188 -9.773 -14.078 1 96.62 228 ARG B N 1
ATOM 5335 C CA . ARG B 1 228 ? 15.055 -10.859 -15.047 1 96.62 228 ARG B CA 1
ATOM 5336 C C . ARG B 1 228 ? 14.203 -12 -14.477 1 96.62 228 ARG B C 1
ATOM 5338 O O . ARG B 1 228 ? 14.016 -12.094 -13.266 1 96.62 228 ARG B O 1
ATOM 5345 N N . LEU B 1 229 ? 13.672 -12.812 -15.414 1 96.75 229 LEU B N 1
ATOM 5346 C CA . LEU B 1 229 ? 12.945 -14 -14.977 1 96.75 229 LEU B CA 1
ATOM 5347 C C . LEU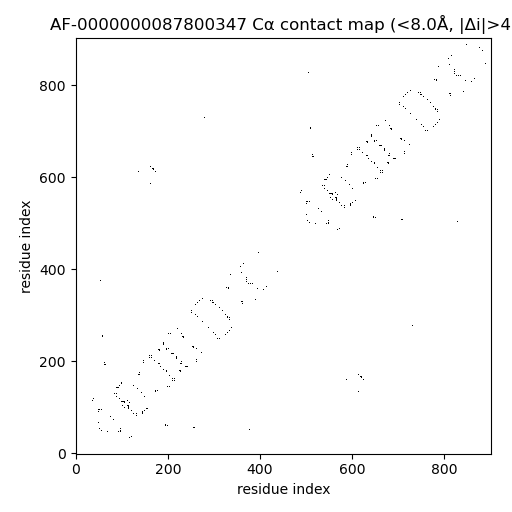 B 1 229 ? 13.891 -14.992 -14.305 1 96.75 229 LEU B C 1
ATOM 5349 O O . LEU B 1 229 ? 15.07 -15.07 -14.648 1 96.75 229 LEU B O 1
ATOM 5353 N N . PRO B 1 230 ? 13.375 -15.711 -13.297 1 97.5 230 PRO B N 1
ATOM 5354 C CA . PRO B 1 230 ? 14.195 -16.781 -12.742 1 97.5 230 PRO B CA 1
ATOM 5355 C C . PRO B 1 230 ? 14.617 -17.812 -13.789 1 97.5 230 PRO B C 1
ATOM 5357 O O . PRO B 1 230 ? 13.914 -18.016 -14.781 1 97.5 230 PRO B O 1
ATOM 5360 N N . LEU B 1 231 ? 15.703 -18.438 -13.516 1 96.94 231 LEU B N 1
ATOM 5361 C CA . LEU B 1 231 ? 16.219 -19.453 -14.422 1 96.94 231 LEU B CA 1
ATOM 5362 C C . LEU B 1 231 ? 15.344 -20.703 -14.391 1 96.94 231 LEU B C 1
ATOM 5364 O O . LEU B 1 231 ? 14.812 -21.062 -13.336 1 96.94 231 LEU B O 1
ATOM 5368 N N . ASN B 1 232 ? 15.156 -21.328 -15.586 1 96 232 ASN B N 1
ATOM 5369 C CA . ASN B 1 232 ? 14.445 -22.594 -15.656 1 96 232 ASN B CA 1
ATOM 5370 C C . ASN B 1 232 ? 15.312 -23.75 -15.164 1 96 232 ASN B C 1
ATOM 5372 O O . ASN B 1 232 ? 15.844 -24.516 -15.961 1 96 232 ASN B O 1
ATOM 5376 N N . VAL B 1 233 ? 15.406 -23.922 -13.852 1 97.12 233 VAL B N 1
ATOM 5377 C CA . VAL B 1 233 ? 16.281 -24.891 -13.219 1 97.12 233 VAL B CA 1
ATOM 5378 C C . VAL B 1 233 ? 15.555 -25.594 -12.078 1 97.12 233 VAL B C 1
ATOM 5380 O O . VAL B 1 233 ? 14.492 -25.141 -11.648 1 97.12 233 VAL B O 1
ATOM 5383 N N . ASN B 1 234 ? 16.094 -26.734 -11.742 1 96.25 234 ASN B N 1
ATOM 5384 C CA . ASN B 1 234 ? 15.672 -27.375 -10.5 1 96.25 234 ASN B CA 1
ATOM 5385 C C . ASN B 1 234 ? 16.391 -26.797 -9.297 1 96.25 234 ASN B C 1
ATOM 5387 O O . ASN B 1 234 ? 17.516 -26.297 -9.422 1 96.25 234 ASN B O 1
ATOM 5391 N N . ASP B 1 235 ? 15.734 -26.828 -8.164 1 96.44 235 ASP B N 1
ATOM 5392 C CA . ASP B 1 235 ? 16.344 -26.281 -6.957 1 96.44 235 ASP B CA 1
ATOM 5393 C C . ASP B 1 235 ? 17.688 -26.938 -6.672 1 96.44 235 ASP B C 1
ATOM 5395 O O . ASP B 1 235 ? 18.625 -26.297 -6.184 1 96.44 235 ASP B O 1
ATOM 5399 N N . ASP B 1 236 ? 17.828 -28.172 -7.031 1 94.81 236 ASP B N 1
ATOM 5400 C CA . ASP B 1 236 ? 19.047 -28.938 -6.762 1 94.81 236 ASP B CA 1
ATOM 5401 C C . ASP B 1 236 ? 20.188 -28.469 -7.66 1 94.81 236 ASP B C 1
ATOM 5403 O O . ASP B 1 236 ? 21.359 -28.766 -7.387 1 94.81 236 ASP B O 1
ATOM 5407 N N . ASP B 1 237 ? 19.859 -27.781 -8.719 1 95.19 237 ASP B N 1
ATOM 5408 C CA . ASP B 1 237 ? 20.891 -27.266 -9.617 1 95.19 237 ASP B CA 1
ATOM 5409 C C . ASP B 1 237 ? 21.578 -26.047 -9.023 1 95.19 237 ASP B C 1
ATOM 5411 O O . ASP B 1 237 ? 22.641 -25.625 -9.5 1 95.19 237 ASP B O 1
ATOM 5415 N N . ILE B 1 238 ? 20.984 -25.453 -8.031 1 95.31 238 ILE B N 1
ATOM 5416 C CA . ILE B 1 238 ? 21.531 -24.25 -7.418 1 95.31 238 ILE B CA 1
ATOM 5417 C C . ILE B 1 238 ? 22.328 -24.625 -6.168 1 95.31 238 ILE B C 1
ATOM 5419 O O . ILE B 1 238 ? 21.734 -24.969 -5.137 1 95.31 238 ILE B O 1
ATOM 5423 N N . LEU B 1 239 ? 23.531 -24.484 -6.293 1 90.75 239 LEU B N 1
ATOM 5424 C CA . LEU B 1 239 ? 24.391 -24.75 -5.145 1 90.75 239 LEU B CA 1
ATOM 5425 C C . LEU B 1 239 ? 24.797 -23.453 -4.445 1 90.75 239 LEU B C 1
ATOM 5427 O O . LEU B 1 239 ? 25.438 -22.594 -5.047 1 90.75 239 LEU B O 1
ATOM 5431 N N . PRO B 1 240 ? 24.438 -23.344 -3.203 1 87.5 240 PRO B N 1
ATOM 5432 C CA . PRO B 1 240 ? 24.641 -22.078 -2.496 1 87.5 240 PRO B CA 1
ATOM 5433 C C . PRO B 1 240 ? 26.094 -21.625 -2.5 1 87.5 240 PRO B C 1
ATOM 5435 O O . PRO B 1 240 ? 26.375 -20.422 -2.535 1 87.5 240 PRO B O 1
ATOM 5438 N N . THR B 1 241 ? 27.047 -22.438 -2.516 1 85.5 241 THR B N 1
ATOM 5439 C CA . THR B 1 241 ? 28.453 -22.062 -2.381 1 85.5 241 THR B CA 1
ATOM 5440 C C . THR B 1 241 ? 29.141 -22.062 -3.742 1 85.5 241 THR B C 1
ATOM 5442 O O . THR B 1 241 ? 30.297 -21.656 -3.855 1 85.5 241 THR B O 1
ATOM 5445 N N . SER B 1 242 ? 28.406 -22.344 -4.746 1 85.5 242 SER B N 1
ATOM 5446 C CA . SER B 1 242 ? 29.031 -22.438 -6.062 1 85.5 242 SER B CA 1
ATOM 5447 C C . SER B 1 242 ? 29.141 -21.062 -6.719 1 85.5 242 SER B C 1
ATOM 5449 O O . SER B 1 242 ? 28.219 -20.25 -6.609 1 85.5 242 SER B O 1
ATOM 5451 N N . THR B 1 243 ? 30.203 -20.766 -7.363 1 85.56 243 THR B N 1
ATOM 5452 C CA . THR B 1 243 ? 30.422 -19.531 -8.102 1 85.56 243 THR B CA 1
ATOM 5453 C C . THR B 1 243 ? 30.219 -19.75 -9.602 1 85.56 243 THR B C 1
ATOM 5455 O O . THR B 1 243 ? 30.219 -18.797 -10.383 1 85.56 243 THR B O 1
ATOM 5458 N N . LEU B 1 244 ? 30.031 -20.984 -9.945 1 88.19 244 LEU B N 1
ATOM 5459 C CA . LEU B 1 244 ? 29.812 -21.297 -11.359 1 88.19 244 LEU B CA 1
ATOM 5460 C C . LEU B 1 244 ? 28.406 -20.859 -11.797 1 88.19 244 LEU B C 1
ATOM 5462 O O . LEU B 1 244 ? 27.453 -21 -11.047 1 88.19 244 LEU B O 1
ATOM 5466 N N . PRO B 1 245 ? 28.453 -20.391 -12.992 1 90.25 245 PRO B N 1
ATOM 5467 C CA . PRO B 1 245 ? 27.141 -19.984 -13.484 1 90.25 245 PRO B CA 1
ATOM 5468 C C . PRO B 1 245 ? 26.141 -21.141 -13.562 1 90.25 245 PRO B C 1
ATOM 5470 O O . PRO B 1 245 ? 26.531 -22.266 -13.898 1 90.25 245 PRO B O 1
ATOM 5473 N N . ILE B 1 246 ? 24.969 -20.891 -13.203 1 94.19 246 ILE B N 1
ATOM 5474 C CA . ILE B 1 246 ? 23.906 -21.906 -13.234 1 94.19 246 ILE B CA 1
ATOM 5475 C C . ILE B 1 246 ? 23.406 -22.062 -14.672 1 94.19 246 ILE B C 1
ATOM 5477 O O . ILE B 1 246 ? 23.062 -21.094 -15.328 1 94.19 246 ILE B O 1
ATOM 5481 N N . GLN B 1 247 ? 23.359 -23.234 -15.055 1 93.31 247 GLN B N 1
ATOM 5482 C CA . GLN B 1 247 ? 22.906 -23.516 -16.422 1 93.31 247 GLN B CA 1
ATOM 5483 C C . GLN B 1 247 ? 21.438 -23.875 -16.438 1 93.31 247 GLN B C 1
ATOM 5485 O O . GLN B 1 247 ? 20.984 -24.75 -15.68 1 93.31 247 GLN B O 1
ATOM 5490 N N . GLU B 1 248 ? 20.734 -23.281 -17.297 1 94.69 248 GLU B N 1
ATOM 5491 C CA . GLU B 1 248 ? 19.312 -23.578 -17.453 1 94.69 248 GLU B CA 1
ATOM 5492 C C . GLU B 1 248 ? 19.109 -24.953 -18.109 1 94.69 248 GLU B C 1
ATOM 5494 O O . GLU B 1 248 ? 19.953 -25.391 -18.891 1 94.69 248 GLU B O 1
ATOM 5499 N N . ARG B 1 249 ? 18.062 -25.531 -17.766 1 93.69 249 ARG B N 1
ATOM 5500 C CA . ARG B 1 249 ? 17.703 -26.812 -18.359 1 93.69 249 ARG B CA 1
ATOM 5501 C C . ARG B 1 249 ? 16.656 -26.656 -19.453 1 93.69 249 ARG B C 1
ATOM 5503 O O . ARG B 1 249 ? 15.875 -25.703 -19.422 1 93.69 249 ARG B O 1
ATOM 5510 N N . ILE B 1 250 ? 16.781 -27.672 -20.297 1 89.88 250 ILE B N 1
ATOM 5511 C CA . ILE B 1 250 ? 15.742 -27.781 -21.312 1 89.88 250 ILE B CA 1
ATOM 5512 C C . ILE B 1 250 ? 14.641 -28.719 -20.844 1 89.88 250 ILE B C 1
ATOM 5514 O O . ILE B 1 250 ? 14.922 -29.781 -20.266 1 89.88 250 ILE B O 1
ATOM 5518 N N . GLY B 1 251 ? 13.336 -28.266 -20.953 1 87.62 251 GLY B N 1
ATOM 5519 C CA . GLY B 1 251 ? 12.227 -29.094 -20.516 1 87.62 251 GLY B CA 1
ATOM 5520 C C . GLY B 1 251 ? 11.609 -28.641 -19.219 1 87.62 251 GLY B C 1
ATOM 5521 O O . GLY B 1 251 ? 11.758 -27.469 -18.828 1 87.62 251 GLY B O 1
ATOM 5522 N N . VAL B 1 252 ? 10.898 -29.578 -18.562 1 89.31 252 VAL B N 1
ATOM 5523 C CA . VAL B 1 252 ? 10.133 -29.234 -17.375 1 89.31 252 VAL B CA 1
ATOM 5524 C C . VAL B 1 252 ? 11.055 -29.25 -16.156 1 89.31 252 VAL B C 1
ATOM 5526 O O . VAL B 1 252 ? 11.836 -30.188 -15.977 1 89.31 252 VAL B O 1
ATOM 5529 N N . THR B 1 253 ? 11.062 -28.234 -15.383 1 93 253 THR B N 1
ATOM 5530 C CA . THR B 1 253 ? 11.805 -28.125 -14.133 1 93 253 THR B CA 1
ATOM 5531 C C . THR B 1 253 ? 10.898 -27.625 -13.008 1 93 253 THR B C 1
ATOM 5533 O O . THR B 1 253 ? 9.688 -27.453 -13.203 1 93 253 THR B O 1
ATOM 5536 N N . ASP B 1 254 ? 11.484 -27.344 -11.875 1 94.06 254 ASP B N 1
ATOM 5537 C CA . ASP B 1 254 ? 10.758 -26.812 -10.727 1 94.06 254 ASP B CA 1
ATOM 5538 C C . ASP B 1 254 ? 10.211 -25.422 -11.023 1 94.06 254 ASP B C 1
ATOM 5540 O O . ASP B 1 254 ? 9.242 -24.984 -10.398 1 94.06 254 ASP B O 1
ATOM 5544 N N . MET B 1 255 ? 10.766 -24.75 -12 1 95.12 255 MET B N 1
ATOM 5545 C CA . MET B 1 255 ? 10.453 -23.344 -12.219 1 95.12 255 MET B CA 1
ATOM 5546 C C . MET B 1 255 ? 9.555 -23.172 -13.438 1 95.12 255 MET B C 1
ATOM 5548 O O . MET B 1 255 ? 9 -22.094 -13.656 1 95.12 255 MET B O 1
ATOM 5552 N N . THR B 1 256 ? 9.367 -24.203 -14.172 1 91.5 256 THR B N 1
ATOM 5553 C CA . THR B 1 256 ? 8.703 -24.094 -15.469 1 91.5 256 THR B CA 1
ATOM 5554 C C . THR B 1 256 ? 7.301 -23.516 -15.312 1 91.5 256 THR B C 1
ATOM 5556 O O . THR B 1 256 ? 6.934 -22.562 -16 1 91.5 256 THR B O 1
ATOM 5559 N N . PHE B 1 257 ? 6.523 -24.078 -14.422 1 89 257 PHE B N 1
ATOM 5560 C CA . PHE B 1 257 ? 5.152 -23.625 -14.203 1 89 257 PHE B CA 1
ATOM 5561 C C . PHE B 1 257 ? 5.125 -22.156 -13.797 1 89 257 PHE B C 1
ATOM 5563 O O . PHE B 1 257 ? 4.355 -21.359 -14.352 1 89 257 PHE B O 1
ATOM 5570 N N . ALA B 1 258 ? 5.918 -21.828 -12.875 1 93.31 258 ALA B N 1
ATOM 5571 C CA . ALA B 1 258 ? 5.977 -20.453 -12.391 1 93.31 258 ALA B CA 1
ATOM 5572 C C . ALA B 1 258 ? 6.461 -19.5 -13.477 1 93.31 258 ALA B C 1
ATOM 5574 O O . ALA B 1 258 ? 5.93 -18.391 -13.633 1 93.31 258 ALA B O 1
ATOM 5575 N N . ASN B 1 259 ? 7.441 -19.906 -14.242 1 94 259 ASN B N 1
ATOM 5576 C CA . ASN B 1 259 ? 8 -19.047 -15.281 1 94 259 ASN B CA 1
ATOM 5577 C C . ASN B 1 259 ? 6.969 -18.734 -16.359 1 94 259 ASN B C 1
ATOM 5579 O O . ASN B 1 259 ? 6.961 -17.641 -16.922 1 94 259 ASN B O 1
ATOM 5583 N N . ILE B 1 260 ? 6.18 -19.719 -16.641 1 89.5 260 ILE B N 1
ATOM 5584 C CA . ILE B 1 260 ? 5.117 -19.469 -17.609 1 89.5 260 ILE B CA 1
ATOM 5585 C C . ILE B 1 260 ? 4.188 -18.375 -17.078 1 89.5 260 ILE B C 1
ATOM 5587 O O . ILE B 1 260 ? 3.811 -17.453 -17.828 1 89.5 260 ILE B O 1
ATOM 5591 N N . ARG B 1 261 ? 3.865 -18.422 -15.891 1 88.81 261 ARG B N 1
ATOM 5592 C CA . ARG B 1 261 ? 2.988 -17.422 -15.273 1 88.81 261 ARG B CA 1
ATOM 5593 C C . ARG B 1 261 ? 3.68 -16.078 -15.164 1 88.81 261 ARG B C 1
ATOM 5595 O O . ARG B 1 261 ? 3.061 -15.031 -15.398 1 88.81 261 ARG B O 1
ATOM 5602 N N . TYR B 1 262 ? 4.957 -16.141 -14.812 1 93.88 262 TYR B N 1
ATOM 5603 C CA . TYR B 1 262 ? 5.723 -14.906 -14.695 1 93.88 262 TYR B CA 1
ATOM 5604 C C . TYR B 1 262 ? 5.844 -14.203 -16.047 1 93.88 262 TYR B C 1
ATOM 5606 O O . TYR B 1 262 ? 5.68 -12.984 -16.141 1 93.88 262 TYR B O 1
ATOM 5614 N N . GLU B 1 263 ? 6.074 -14.961 -17.047 1 92 263 GLU B N 1
ATOM 5615 C CA . GLU B 1 263 ? 6.156 -14.391 -18.391 1 92 263 GLU B CA 1
ATOM 5616 C C . GLU B 1 263 ? 4.82 -13.797 -18.812 1 92 263 GLU B C 1
ATOM 5618 O O . GLU B 1 263 ? 4.781 -12.773 -19.5 1 92 263 GLU B O 1
ATOM 5623 N N . SER B 1 264 ? 3.795 -14.438 -18.453 1 87.69 264 SER B N 1
ATOM 5624 C CA . SER B 1 264 ? 2.463 -13.969 -18.812 1 87.69 264 SER B CA 1
ATOM 5625 C C . SER B 1 264 ? 2.156 -12.625 -18.156 1 87.69 264 SER B C 1
ATOM 5627 O O . SER B 1 264 ? 1.666 -11.703 -18.812 1 87.69 264 SER B O 1
ATOM 5629 N N . ILE B 1 265 ? 2.441 -12.508 -16.906 1 89.75 265 ILE B N 1
ATOM 5630 C CA . ILE B 1 265 ? 2.145 -11.258 -16.203 1 89.75 265 ILE B CA 1
ATOM 5631 C C . ILE B 1 265 ? 3.066 -10.148 -16.703 1 89.75 265 ILE B C 1
ATOM 5633 O O . ILE B 1 265 ? 2.662 -8.992 -16.797 1 89.75 265 ILE B O 1
ATOM 5637 N N . ARG B 1 266 ? 4.289 -10.516 -16.953 1 90.69 266 ARG B N 1
ATOM 5638 C CA . ARG B 1 266 ? 5.215 -9.547 -17.531 1 90.69 266 ARG B CA 1
ATOM 5639 C C . ARG B 1 266 ? 4.68 -8.984 -18.828 1 90.69 266 ARG B C 1
ATOM 5641 O O . ARG B 1 266 ? 4.707 -7.77 -19.047 1 90.69 266 ARG B O 1
ATOM 5648 N N . ALA B 1 267 ? 4.219 -9.797 -19.672 1 87.06 267 ALA B N 1
ATOM 5649 C CA . ALA B 1 267 ? 3.717 -9.383 -20.984 1 87.06 267 ALA B CA 1
ATOM 5650 C C . ALA B 1 267 ? 2.49 -8.492 -20.844 1 87.06 267 ALA B C 1
ATOM 5652 O O . ALA B 1 267 ? 2.367 -7.48 -21.547 1 87.06 267 ALA B O 1
ATOM 5653 N N . VAL B 1 268 ? 1.647 -8.859 -19.984 1 83.19 268 VAL B N 1
ATOM 5654 C CA . VAL B 1 268 ? 0.422 -8.094 -19.781 1 83.19 268 VAL B CA 1
ATOM 5655 C C . VAL B 1 268 ? 0.76 -6.719 -19.203 1 83.19 268 VAL B C 1
ATOM 5657 O O . VAL B 1 268 ? 0.187 -5.711 -19.625 1 83.19 268 VAL B O 1
ATOM 5660 N N . TRP B 1 269 ? 1.604 -6.723 -18.25 1 86.62 269 TRP B N 1
ATOM 5661 C CA . TRP B 1 269 ? 1.979 -5.457 -17.625 1 86.62 269 TRP B CA 1
ATOM 5662 C C . TRP B 1 269 ? 2.705 -4.559 -18.625 1 86.62 269 TRP B C 1
ATOM 5664 O O . TRP B 1 269 ? 2.504 -3.34 -18.625 1 86.62 269 TRP B O 1
ATOM 5674 N N . ASP B 1 270 ? 3.557 -5.137 -19.422 1 85.31 270 ASP B N 1
ATOM 5675 C CA . ASP B 1 270 ? 4.234 -4.363 -20.453 1 85.31 270 ASP B CA 1
ATOM 5676 C C . ASP B 1 270 ? 3.232 -3.744 -21.422 1 85.31 270 ASP B C 1
ATOM 5678 O O . ASP B 1 270 ? 3.383 -2.59 -21.828 1 85.31 270 ASP B O 1
ATOM 5682 N N . MET B 1 271 ? 2.326 -4.453 -21.812 1 79.94 271 MET B N 1
ATOM 5683 C CA . MET B 1 271 ? 1.282 -3.957 -22.703 1 79.94 271 MET B CA 1
ATOM 5684 C C . MET B 1 271 ? 0.508 -2.814 -22.062 1 79.94 271 MET B C 1
ATOM 5686 O O . MET B 1 271 ? 0.244 -1.796 -22.703 1 79.94 271 MET B O 1
ATOM 5690 N N . ARG B 1 272 ? 0.126 -3.02 -20.844 1 78.69 272 ARG B N 1
ATOM 5691 C CA . ARG B 1 272 ? -0.627 -2.002 -20.125 1 78.69 272 ARG B CA 1
ATOM 5692 C C . ARG B 1 272 ? 0.177 -0.712 -20 1 78.69 272 ARG B C 1
ATOM 5694 O O . ARG B 1 272 ? -0.37 0.384 -20.141 1 78.69 272 ARG B O 1
ATOM 5701 N N . ARG B 1 273 ? 1.407 -0.853 -19.688 1 78.06 273 ARG B N 1
ATOM 5702 C CA . ARG B 1 273 ? 2.275 0.316 -19.594 1 78.06 273 ARG B CA 1
ATOM 5703 C C . ARG B 1 273 ? 2.359 1.046 -20.938 1 78.06 273 ARG B C 1
ATOM 5705 O O . ARG B 1 273 ? 2.354 2.277 -20.969 1 78.06 273 ARG B O 1
ATOM 5712 N N . GLU B 1 274 ? 2.492 0.323 -21.938 1 75.19 274 GLU B N 1
ATOM 5713 C CA . GLU B 1 274 ? 2.549 0.905 -23.281 1 75.19 274 GLU B CA 1
ATOM 5714 C C . GLU B 1 274 ? 1.251 1.632 -23.609 1 75.19 274 GLU B C 1
ATOM 5716 O O . GLU B 1 274 ? 1.275 2.707 -24.219 1 75.19 274 GLU B O 1
ATOM 5721 N N . LEU B 1 275 ? 0.19 1.023 -23.312 1 71.06 275 LEU B N 1
ATOM 5722 C CA . LEU B 1 275 ? -1.113 1.621 -23.578 1 71.06 275 LEU B CA 1
ATOM 5723 C C . LEU B 1 275 ? -1.305 2.898 -22.766 1 71.06 275 LEU B C 1
ATOM 5725 O O . LEU B 1 275 ? -1.889 3.867 -23.25 1 71.06 275 LEU B O 1
ATOM 5729 N N . GLU B 1 276 ? -0.922 2.826 -21.547 1 67.88 276 GLU B N 1
ATOM 5730 C CA . GLU B 1 276 ? -1.029 3.998 -20.688 1 67.88 276 GLU B CA 1
ATOM 5731 C C . GLU B 1 276 ? -0.153 5.141 -21.203 1 67.88 276 GLU B C 1
ATOM 5733 O O . GLU B 1 276 ? -0.509 6.312 -21.062 1 67.88 276 GLU B O 1
ATOM 5738 N N . SER B 1 277 ? 0.939 4.758 -21.641 1 63.81 277 SER B N 1
ATOM 5739 C CA . SER B 1 277 ? 1.855 5.77 -22.156 1 63.81 277 SER B CA 1
ATOM 5740 C C . SER B 1 277 ? 1.329 6.379 -23.453 1 63.81 277 SER B C 1
ATOM 5742 O O . SER B 1 277 ? 1.575 7.551 -23.734 1 63.81 277 SER B O 1
ATOM 5744 N N . ARG B 1 278 ? 0.86 5.441 -24.406 1 58.09 278 ARG B N 1
ATOM 5745 C CA . ARG B 1 278 ? 0.388 5.902 -25.719 1 58.09 278 ARG B CA 1
ATOM 5746 C C . ARG B 1 278 ? -0.948 6.625 -25.594 1 58.09 278 ARG B C 1
ATOM 5748 O O . ARG B 1 278 ? -1.391 7.289 -26.531 1 58.09 278 ARG B O 1
ATOM 5755 N N . ARG B 1 279 ? -1.305 7.09 -24.516 1 51.44 279 ARG B N 1
ATOM 5756 C CA . ARG B 1 279 ? -2.533 7.84 -24.266 1 51.44 279 ARG B CA 1
ATOM 5757 C C . ARG B 1 279 ? -3.621 7.438 -25.266 1 51.44 279 ARG B C 1
ATOM 5759 O O . ARG B 1 279 ? -3.902 8.172 -26.219 1 51.44 279 ARG B O 1
ATOM 5766 N N . CYS B 1 280 ? -3.924 6.297 -25.594 1 44.38 280 CYS B N 1
ATOM 5767 C CA . CYS B 1 280 ? -4.836 5.914 -26.672 1 44.38 280 CYS B CA 1
ATOM 5768 C C . CYS B 1 280 ? -6.191 6.586 -26.5 1 44.38 280 CYS B C 1
ATOM 5770 O O . CYS B 1 280 ? -6.895 6.336 -25.516 1 44.38 280 CYS B O 1
ATOM 5772 N N . ALA B 1 281 ? -6.27 7.844 -26.891 1 43.06 281 ALA B N 1
ATOM 5773 C CA . ALA B 1 281 ? -7.559 8.492 -27.125 1 43.06 281 ALA B CA 1
ATOM 5774 C C . ALA B 1 281 ? -8.602 7.48 -27.594 1 43.06 281 ALA B C 1
ATOM 5776 O O . ALA B 1 281 ? -8.25 6.453 -28.188 1 43.06 281 ALA B O 1
ATOM 5777 N N . PRO B 1 282 ? -9.781 7.781 -27.188 1 43.56 282 PRO B N 1
ATOM 5778 C CA . PRO B 1 282 ? -10.93 6.941 -27.531 1 43.56 282 PRO B CA 1
ATOM 5779 C C . PRO B 1 282 ? -10.828 6.355 -28.938 1 43.56 282 PRO B C 1
ATOM 5781 O O . PRO B 1 282 ? -11.211 5.203 -29.172 1 43.56 282 PRO B O 1
ATOM 5784 N N . HIS B 1 283 ? -10.523 7.227 -29.859 1 43.84 283 HIS B N 1
ATOM 5785 C CA . HIS B 1 283 ? -10.57 6.789 -31.25 1 43.84 283 HIS B CA 1
ATOM 5786 C C . HIS B 1 283 ? -9.508 5.738 -31.547 1 43.84 283 HIS B C 1
ATOM 5788 O O . HIS B 1 283 ? -9.531 5.086 -32.594 1 43.84 283 HIS B O 1
ATOM 5794 N N . ARG B 1 284 ? -8.578 5.617 -30.703 1 49.66 284 ARG B N 1
ATOM 5795 C CA . ARG B 1 284 ? -7.438 4.75 -30.969 1 49.66 284 ARG B CA 1
ATOM 5796 C C . ARG B 1 284 ? -7.59 3.41 -30.266 1 49.66 284 ARG B C 1
ATOM 5798 O O . ARG B 1 284 ? -6.617 2.668 -30.109 1 49.66 284 ARG B O 1
ATOM 5805 N N . GLN B 1 285 ? -8.766 3.195 -29.828 1 52.31 285 GLN B N 1
ATOM 5806 C CA . GLN B 1 285 ? -9.203 1.936 -29.234 1 52.31 285 GLN B CA 1
ATOM 5807 C C . GLN B 1 285 ? -8.758 0.746 -30.078 1 52.31 285 GLN B C 1
ATOM 5809 O O . GLN B 1 285 ? -8.352 -0.287 -29.547 1 52.31 285 GLN B O 1
ATOM 5814 N N . CYS B 1 286 ? -8.93 0.953 -31.469 1 52.03 286 CYS B N 1
ATOM 5815 C CA . CYS B 1 286 ? -8.555 -0.099 -32.406 1 52.03 286 CYS B CA 1
ATOM 5816 C C . CYS B 1 286 ? -7.078 -0.46 -32.25 1 52.03 286 CYS B C 1
ATOM 5818 O O . CYS B 1 286 ? -6.723 -1.64 -32.25 1 52.03 286 CYS B O 1
ATOM 5820 N N . ARG B 1 287 ? -6.336 0.567 -31.953 1 58.34 287 ARG B N 1
ATOM 5821 C CA . ARG B 1 287 ? -4.898 0.326 -31.859 1 58.34 287 ARG B CA 1
ATOM 5822 C C . ARG B 1 287 ? -4.547 -0.42 -30.578 1 58.34 287 ARG B C 1
ATOM 5824 O O . ARG B 1 287 ? -3.65 -1.265 -30.562 1 58.34 287 ARG B O 1
ATOM 5831 N N . CYS B 1 288 ? -5.484 -0.338 -29.688 1 63.06 288 CYS B N 1
ATOM 5832 C CA . CYS B 1 288 ? -5.25 -1.012 -28.422 1 63.06 288 CYS B CA 1
ATOM 5833 C C . CYS B 1 288 ? -5.551 -2.502 -28.531 1 63.06 288 CYS B C 1
ATOM 5835 O O . CYS B 1 288 ? -4.805 -3.328 -28 1 63.06 288 CYS B O 1
ATOM 5837 N N . ILE B 1 289 ? -6.484 -2.756 -29.406 1 62.31 289 ILE B N 1
ATOM 5838 C CA . ILE B 1 289 ? -6.879 -4.148 -29.578 1 62.31 289 ILE B CA 1
ATOM 5839 C C . ILE B 1 289 ? -5.82 -4.891 -30.391 1 62.31 289 ILE B C 1
ATOM 5841 O O . ILE B 1 289 ? -5.469 -6.027 -30.078 1 62.31 289 ILE B O 1
ATOM 5845 N N . ASP B 1 290 ? -5.406 -4.246 -31.391 1 66.5 290 ASP B N 1
ATOM 5846 C CA . ASP B 1 290 ? -4.355 -4.844 -32.219 1 66.5 290 ASP B CA 1
ATOM 5847 C C . ASP B 1 290 ? -3.098 -5.102 -31.391 1 66.5 290 ASP B C 1
ATOM 5849 O O . ASP B 1 290 ? -2.445 -6.137 -31.547 1 66.5 290 ASP B O 1
ATOM 5853 N N . MET B 1 291 ? -2.953 -4.293 -30.562 1 70.69 291 MET B N 1
ATOM 5854 C CA . MET B 1 291 ? -1.778 -4.438 -29.703 1 70.69 291 MET B CA 1
ATOM 5855 C C . MET B 1 291 ? -1.932 -5.629 -28.766 1 70.69 291 MET B C 1
ATOM 5857 O O . MET B 1 291 ? -0.969 -6.359 -28.516 1 70.69 291 MET B O 1
ATOM 5861 N N . CYS B 1 292 ? -3.107 -5.809 -28.312 1 69.25 292 CYS B N 1
ATOM 5862 C CA . CYS B 1 292 ? -3.377 -6.93 -27.406 1 69.25 292 CYS B CA 1
ATOM 5863 C C . CYS B 1 292 ? -3.215 -8.258 -28.141 1 69.25 292 CYS B C 1
ATOM 5865 O O . CYS B 1 292 ? -2.584 -9.18 -27.625 1 69.25 292 CYS B O 1
ATOM 5867 N N . SER B 1 293 ? -3.744 -8.328 -29.281 1 69.38 293 SER B N 1
ATOM 5868 C CA . SER B 1 293 ? -3.666 -9.555 -30.062 1 69.38 293 SER B CA 1
ATOM 5869 C C . SER B 1 293 ? -2.227 -9.875 -30.453 1 69.38 293 SER B C 1
ATOM 5871 O O . SER B 1 293 ? -1.803 -11.031 -30.375 1 69.38 293 SER B O 1
ATOM 5873 N N . ASP B 1 294 ? -1.576 -8.898 -30.812 1 76 294 ASP B N 1
ATOM 5874 C CA . ASP B 1 294 ? -0.182 -9.086 -31.203 1 76 294 ASP B CA 1
ATOM 5875 C C . ASP B 1 294 ? 0.667 -9.531 -30.016 1 76 294 ASP B C 1
ATOM 5877 O O . ASP B 1 294 ? 1.529 -10.398 -30.156 1 76 294 ASP B O 1
ATOM 5881 N N . THR B 1 295 ? 0.411 -8.906 -28.922 1 77.31 295 THR B N 1
ATOM 5882 C CA . THR B 1 295 ? 1.17 -9.242 -27.719 1 77.31 295 THR B CA 1
ATOM 5883 C C . THR B 1 295 ? 0.864 -10.672 -27.281 1 77.31 295 THR B C 1
ATOM 5885 O O . THR B 1 295 ? 1.762 -11.398 -26.844 1 77.31 295 THR B O 1
ATOM 5888 N N . SER B 1 296 ? -0.362 -11.055 -27.344 1 75.75 296 SER B N 1
ATOM 5889 C CA . SER B 1 296 ? -0.766 -12.414 -27 1 75.75 296 SER B CA 1
ATOM 5890 C C . SER B 1 296 ? -0.117 -13.438 -27.906 1 75.75 296 SER B C 1
ATOM 5892 O O . SER B 1 296 ? 0.36 -14.477 -27.453 1 75.75 296 SER B O 1
ATOM 5894 N N . ALA B 1 297 ? -0.165 -13.156 -29.141 1 77 297 ALA B N 1
ATOM 5895 C CA . ALA B 1 297 ? 0.432 -14.062 -30.109 1 77 297 ALA B CA 1
ATOM 5896 C C . ALA B 1 297 ? 1.938 -14.188 -29.906 1 77 297 ALA B C 1
ATOM 5898 O O . ALA B 1 297 ? 2.5 -15.281 -30 1 77 297 ALA B O 1
ATOM 5899 N N . ARG B 1 298 ? 2.549 -13.133 -29.656 1 84 298 ARG B N 1
ATOM 5900 C CA . ARG B 1 298 ? 3.988 -13.133 -29.406 1 84 298 ARG B CA 1
ATOM 5901 C C . ARG B 1 298 ? 4.336 -13.922 -28.156 1 84 298 ARG B C 1
ATOM 5903 O O . ARG B 1 298 ? 5.324 -14.656 -28.125 1 84 298 ARG B O 1
ATOM 5910 N N . LEU B 1 299 ? 3.537 -13.727 -27.188 1 85.94 299 LEU B N 1
ATOM 5911 C CA . LEU B 1 299 ? 3.766 -14.453 -25.953 1 85.94 299 LEU B CA 1
ATOM 5912 C C . LEU B 1 299 ? 3.598 -15.953 -26.156 1 85.94 299 LEU B C 1
ATOM 5914 O O . LEU B 1 299 ? 4.414 -16.75 -25.688 1 85.94 299 LEU B O 1
ATOM 5918 N N . PHE B 1 300 ? 2.621 -16.312 -26.859 1 80.12 300 PHE B N 1
ATOM 5919 C CA . PHE B 1 300 ? 2.393 -17.734 -27.125 1 80.12 300 PHE B CA 1
ATOM 5920 C C . PHE B 1 300 ? 3.564 -18.328 -27.906 1 80.12 300 PHE B C 1
ATOM 5922 O O . PHE B 1 300 ? 4.004 -19.438 -27.609 1 80.12 300 PHE B O 1
ATOM 5929 N N . SER B 1 301 ? 3.926 -17.609 -28.859 1 85.56 301 SER B N 1
ATOM 5930 C CA . SER B 1 301 ? 5.051 -18.078 -29.672 1 85.56 301 SER B CA 1
ATOM 5931 C C . SER B 1 301 ? 6.305 -18.25 -28.812 1 85.56 301 SER B C 1
ATOM 5933 O O . SER B 1 301 ? 7.051 -19.219 -28.984 1 85.56 301 SER B O 1
ATOM 5935 N N . ARG B 1 302 ? 6.492 -17.375 -27.984 1 89.25 302 ARG B N 1
ATOM 5936 C CA . ARG B 1 302 ? 7.648 -17.438 -27.094 1 89.25 302 ARG B CA 1
ATOM 5937 C C . ARG B 1 302 ? 7.543 -18.625 -26.141 1 89.25 302 ARG B C 1
ATOM 5939 O O . ARG B 1 302 ? 8.523 -19.344 -25.938 1 89.25 302 ARG B O 1
ATOM 5946 N N . LEU B 1 303 ? 6.402 -18.844 -25.547 1 89.44 303 LEU B N 1
ATOM 5947 C CA . LEU B 1 303 ? 6.199 -19.953 -24.625 1 89.44 303 LEU B CA 1
ATOM 5948 C C . LEU B 1 303 ? 6.328 -21.297 -25.344 1 89.44 303 LEU B C 1
ATOM 5950 O O . LEU B 1 303 ? 6.852 -22.25 -24.781 1 89.44 303 LEU B O 1
ATOM 5954 N N . HIS B 1 304 ? 5.848 -21.25 -26.547 1 85.94 304 HIS B N 1
ATOM 5955 C CA . HIS B 1 304 ? 5.977 -22.453 -27.344 1 85.94 304 HIS B CA 1
ATOM 5956 C C . HIS B 1 304 ? 7.441 -22.781 -27.625 1 85.94 304 HIS B C 1
ATOM 5958 O O . HIS B 1 304 ? 7.875 -23.922 -27.469 1 85.94 304 HIS B O 1
ATOM 5964 N N . ARG B 1 305 ? 8.125 -21.844 -27.984 1 88.44 305 ARG B N 1
ATOM 5965 C CA . ARG B 1 305 ? 9.531 -22 -28.359 1 88.44 305 ARG B CA 1
ATOM 5966 C C . ARG B 1 305 ? 10.375 -22.375 -27.141 1 88.44 305 ARG B C 1
ATOM 5968 O O . ARG B 1 305 ? 11.203 -23.281 -27.203 1 88.44 305 ARG B O 1
ATOM 5975 N N . ASP B 1 306 ? 10.117 -21.719 -26.094 1 89.44 306 ASP B N 1
ATOM 5976 C CA . ASP B 1 306 ? 11.023 -21.812 -24.953 1 89.44 306 ASP B CA 1
ATOM 5977 C C . ASP B 1 306 ? 10.633 -22.969 -24.031 1 89.44 306 ASP B C 1
ATOM 5979 O O . ASP B 1 306 ? 11.469 -23.5 -23.312 1 89.44 306 ASP B O 1
ATOM 5983 N N . TYR B 1 307 ? 9.32 -23.422 -24.047 1 89.31 307 TYR B N 1
ATOM 5984 C CA . TYR B 1 307 ? 8.891 -24.438 -23.078 1 89.31 307 TYR B CA 1
ATOM 5985 C C . TYR B 1 307 ? 8.164 -25.578 -23.781 1 89.31 307 TYR B C 1
ATOM 5987 O O . TYR B 1 307 ? 8.68 -26.688 -23.859 1 89.31 307 TYR B O 1
ATOM 5995 N N . ILE B 1 308 ? 7.086 -25.344 -24.391 1 86 308 ILE B N 1
ATOM 5996 C CA . ILE B 1 308 ? 6.141 -26.344 -24.875 1 86 308 ILE B CA 1
ATOM 5997 C C . ILE B 1 308 ? 6.855 -27.312 -25.828 1 86 308 ILE B C 1
ATOM 5999 O O . ILE B 1 308 ? 6.672 -28.516 -25.734 1 86 308 ILE B O 1
ATOM 6003 N N . SER B 1 309 ? 7.629 -26.766 -26.688 1 88.44 309 SER B N 1
ATOM 6004 C CA . SER B 1 309 ? 8.273 -27.578 -27.703 1 88.44 309 SER B CA 1
ATOM 6005 C C . SER B 1 309 ? 9.25 -28.562 -27.078 1 88.44 309 SER B C 1
ATOM 6007 O O . SER B 1 309 ? 9.641 -29.547 -27.719 1 88.44 309 SER B O 1
ATOM 6009 N N . HIS B 1 310 ? 9.602 -28.359 -25.844 1 88.19 310 HIS B N 1
ATOM 6010 C CA . HIS B 1 310 ? 10.625 -29.188 -25.219 1 88.19 310 HIS B CA 1
ATOM 6011 C C . HIS B 1 310 ? 10.008 -30.172 -24.219 1 88.19 310 HIS B C 1
ATOM 6013 O O . HIS B 1 310 ? 10.719 -30.953 -23.594 1 88.19 310 HIS B O 1
ATOM 6019 N N . PHE B 1 311 ? 8.727 -30.125 -24.094 1 87.69 311 PHE B N 1
ATOM 6020 C CA . PHE B 1 311 ? 8.078 -31 -23.125 1 87.69 311 PHE B CA 1
ATOM 6021 C C . PHE B 1 311 ? 8.055 -32.438 -23.625 1 87.69 311 PHE B C 1
ATOM 6023 O O . PHE B 1 311 ? 7.824 -32.688 -24.812 1 87.69 311 PHE B O 1
ATOM 6030 N N . ASN B 1 312 ? 8.438 -33.281 -22.734 1 84.38 312 ASN B N 1
ATOM 6031 C CA . ASN B 1 312 ? 8.328 -34.719 -23.016 1 84.38 312 ASN B CA 1
ATOM 6032 C C . ASN B 1 312 ? 6.871 -35.156 -23.094 1 84.38 312 ASN B C 1
ATOM 6034 O O . ASN B 1 312 ? 6.148 -35.094 -22.094 1 84.38 312 ASN B O 1
ATOM 6038 N N . PRO B 1 313 ? 6.461 -35.656 -24.219 1 83.38 313 PRO B N 1
ATOM 6039 C CA . PRO B 1 313 ? 5.062 -36.062 -24.375 1 83.38 313 PRO B CA 1
ATOM 6040 C C . PRO B 1 313 ? 4.656 -37.188 -23.438 1 83.38 313 PRO B C 1
ATOM 6042 O O . PRO B 1 313 ? 3.469 -37.344 -23.141 1 83.38 313 PRO B O 1
ATOM 6045 N N . ASP B 1 314 ? 5.582 -37.875 -22.891 1 84 314 ASP B N 1
ATOM 6046 C CA . ASP B 1 314 ? 5.277 -39 -22.047 1 84 314 ASP B CA 1
ATOM 6047 C C . ASP B 1 314 ? 5.156 -38.594 -20.578 1 84 314 ASP B C 1
ATOM 6049 O O . ASP B 1 314 ? 4.797 -39.406 -19.719 1 84 314 ASP B O 1
ATOM 6053 N N . HIS B 1 315 ? 5.434 -37.344 -20.391 1 81.94 315 HIS B N 1
ATOM 6054 C CA . HIS B 1 315 ? 5.301 -36.875 -19.031 1 81.94 315 HIS B CA 1
ATOM 6055 C C . HIS B 1 315 ? 3.84 -36.844 -18.594 1 81.94 315 HIS B C 1
ATOM 6057 O O . HIS B 1 315 ? 2.98 -36.344 -19.328 1 81.94 315 HIS B O 1
ATOM 6063 N N . PRO B 1 316 ? 3.516 -37.375 -17.469 1 78.44 316 PRO B N 1
ATOM 6064 C CA . PRO B 1 316 ? 2.121 -37.469 -17.031 1 78.44 316 PRO B CA 1
ATOM 6065 C C . PRO B 1 316 ? 1.428 -36.094 -16.969 1 78.44 316 PRO B C 1
ATOM 6067 O O . PRO B 1 316 ? 0.217 -36 -17.188 1 78.44 316 PRO B O 1
ATOM 6070 N N . LEU B 1 317 ? 2.242 -35.094 -16.734 1 78.81 317 LEU B N 1
ATOM 6071 C CA . LEU B 1 317 ? 1.628 -33.781 -16.547 1 78.81 317 LEU B CA 1
ATOM 6072 C C . LEU B 1 317 ? 1.787 -32.906 -17.781 1 78.81 317 LEU B C 1
ATOM 6074 O O . LEU B 1 317 ? 1.571 -31.703 -17.734 1 78.81 317 LEU B O 1
ATOM 6078 N N . VAL B 1 318 ? 2.107 -33.5 -18.844 1 79.31 318 VAL B N 1
ATOM 6079 C CA . VAL B 1 318 ? 2.439 -32.719 -20.031 1 79.31 318 VAL B CA 1
ATOM 6080 C C . VAL B 1 318 ? 1.202 -31.953 -20.516 1 79.31 318 VAL B C 1
ATOM 6082 O O . VAL B 1 318 ? 1.299 -30.812 -20.953 1 79.31 318 VAL B O 1
ATOM 6085 N N . ARG B 1 319 ? 0.079 -32.562 -20.469 1 75.5 319 ARG B N 1
ATOM 6086 C CA . ARG B 1 319 ? -1.15 -31.906 -20.906 1 75.5 319 ARG B CA 1
ATOM 6087 C C . ARG B 1 319 ? -1.464 -30.672 -20.062 1 75.5 319 ARG B C 1
ATOM 6089 O O . ARG B 1 319 ? -1.964 -29.672 -20.578 1 75.5 319 ARG B O 1
ATOM 6096 N N . TRP B 1 320 ? -1.126 -30.891 -18.875 1 77.81 320 TRP B N 1
ATOM 6097 C CA . TRP B 1 320 ? -1.32 -29.766 -17.953 1 77.81 320 TRP B CA 1
ATOM 6098 C C . TRP B 1 320 ? -0.393 -28.609 -18.312 1 77.81 320 TRP B C 1
ATOM 6100 O O . TRP B 1 320 ? -0.83 -27.469 -18.391 1 77.81 320 TRP B O 1
ATOM 6110 N N . TYR B 1 321 ? 0.812 -28.922 -18.547 1 78.5 321 TYR B N 1
ATOM 6111 C CA . TYR B 1 321 ? 1.793 -27.891 -18.859 1 78.5 321 TYR B CA 1
ATOM 6112 C C . TYR B 1 321 ? 1.467 -27.203 -20.188 1 78.5 321 TYR B C 1
ATOM 6114 O O . TYR B 1 321 ? 1.575 -25.984 -20.297 1 78.5 321 TYR B O 1
ATOM 6122 N N . VAL B 1 322 ? 1.055 -27.984 -21.094 1 77.19 322 VAL B N 1
ATOM 6123 C CA . VAL B 1 322 ? 0.672 -27.422 -22.391 1 77.19 322 VAL B CA 1
ATOM 6124 C C . VAL B 1 322 ? -0.563 -26.547 -22.234 1 77.19 322 VAL B C 1
ATOM 6126 O O . VAL B 1 322 ? -0.638 -25.469 -22.812 1 77.19 322 VAL B O 1
ATOM 6129 N N . GLY B 1 323 ? -1.479 -27.031 -21.516 1 76.19 323 GLY B N 1
ATOM 6130 C CA . GLY B 1 323 ? -2.684 -26.25 -21.25 1 76.19 323 GLY B CA 1
ATOM 6131 C C . GLY B 1 323 ? -2.406 -24.922 -20.594 1 76.19 323 GLY B C 1
ATOM 6132 O O . GLY B 1 323 ? -2.932 -23.891 -21.016 1 76.19 323 GLY B O 1
ATOM 6133 N N . ILE B 1 324 ? -1.61 -24.906 -19.641 1 75.69 324 ILE B N 1
ATOM 6134 C CA . ILE B 1 324 ? -1.257 -23.688 -18.922 1 75.69 324 ILE B CA 1
ATOM 6135 C C . ILE B 1 324 ? -0.567 -22.703 -19.859 1 75.69 324 ILE B C 1
ATOM 6137 O O . ILE B 1 324 ? -0.881 -21.516 -19.875 1 75.69 324 ILE B O 1
ATOM 6141 N N . ALA B 1 325 ? 0.311 -23.234 -20.625 1 77.56 325 ALA B N 1
ATOM 6142 C CA . ALA B 1 325 ? 1.07 -22.375 -21.531 1 77.56 325 ALA B CA 1
ATOM 6143 C C . ALA B 1 325 ? 0.164 -21.781 -22.609 1 77.56 325 ALA B C 1
ATOM 6145 O O . ALA B 1 325 ? 0.428 -20.688 -23.109 1 77.56 325 ALA B O 1
ATOM 6146 N N . ARG B 1 326 ? -0.902 -22.484 -22.828 1 72.38 326 ARG B N 1
ATOM 6147 C CA . ARG B 1 326 ? -1.805 -22.031 -23.891 1 72.38 326 ARG B CA 1
ATOM 6148 C C . ARG B 1 326 ? -2.869 -21.094 -23.328 1 72.38 326 ARG B C 1
ATOM 6150 O O . ARG B 1 326 ? -3.25 -20.109 -23.984 1 72.38 326 ARG B O 1
ATOM 6157 N N . VAL B 1 327 ? -3.297 -21.359 -22.156 1 73 327 VAL B N 1
ATOM 6158 C CA . VAL B 1 327 ? -4.508 -20.703 -21.672 1 73 327 VAL B CA 1
ATOM 6159 C C . VAL B 1 327 ? -4.133 -19.516 -20.797 1 73 327 VAL B C 1
ATOM 6161 O O . VAL B 1 327 ? -4.746 -18.438 -20.891 1 73 327 VAL B O 1
ATOM 6164 N N . VAL B 1 328 ? -3.176 -19.672 -20 1 72.69 328 VAL B N 1
ATOM 6165 C CA . VAL B 1 328 ? -2.863 -18.703 -18.953 1 72.69 328 VAL B CA 1
ATOM 6166 C C . VAL B 1 328 ? -2.543 -17.359 -19.578 1 72.69 328 VAL B C 1
ATOM 6168 O O . VAL B 1 328 ? -3.094 -16.328 -19.172 1 72.69 328 VAL B O 1
ATOM 6171 N N . PRO B 1 329 ? -1.758 -17.328 -20.594 1 71.06 329 PRO B N 1
ATOM 6172 C CA . PRO B 1 329 ? -1.474 -16.016 -21.188 1 71.06 329 PRO B CA 1
ATOM 6173 C C . PRO B 1 329 ? -2.719 -15.344 -21.766 1 71.06 329 PRO B C 1
ATOM 6175 O O . PRO B 1 329 ? -2.92 -14.141 -21.578 1 71.06 329 PRO B O 1
ATOM 6178 N N . LYS B 1 330 ? -3.516 -16.141 -22.344 1 67.88 330 LYS B N 1
ATOM 6179 C CA . LYS B 1 330 ? -4.723 -15.594 -22.969 1 67.88 330 LYS B CA 1
ATOM 6180 C C . LYS B 1 330 ? -5.68 -15.039 -21.906 1 67.88 330 LYS B C 1
ATOM 6182 O O . LYS B 1 330 ? -6.211 -13.945 -22.062 1 67.88 330 LYS B O 1
ATOM 6187 N N . VAL B 1 331 ? -5.812 -15.82 -20.953 1 70.12 331 VAL B N 1
ATOM 6188 C CA . VAL B 1 331 ? -6.727 -15.43 -19.875 1 70.12 331 VAL B CA 1
ATOM 6189 C C . VAL B 1 331 ? -6.199 -14.18 -19.188 1 70.12 331 VAL B C 1
ATOM 6191 O O . VAL B 1 331 ? -6.973 -13.281 -18.844 1 70.12 331 VAL B O 1
ATOM 6194 N N . THR B 1 332 ? -4.973 -14.195 -19.031 1 68.44 332 THR B N 1
ATOM 6195 C CA . THR B 1 332 ? -4.34 -13.047 -18.391 1 68.44 332 THR B CA 1
ATOM 6196 C C . THR B 1 332 ? -4.582 -11.773 -19.188 1 68.44 332 THR B C 1
ATOM 6198 O O . THR B 1 332 ? -4.879 -10.719 -18.609 1 68.44 332 THR B O 1
ATOM 6201 N N . PHE B 1 333 ? -4.617 -11.891 -20.438 1 67.56 333 PHE B N 1
ATOM 6202 C CA . PHE B 1 333 ? -4.801 -10.734 -21.312 1 67.56 333 PHE B CA 1
ATOM 6203 C C . PHE B 1 333 ? -6.262 -10.289 -21.312 1 67.56 333 PHE B C 1
ATOM 6205 O O . PHE B 1 333 ? -6.551 -9.094 -21.391 1 67.56 333 PHE B O 1
ATOM 6212 N N . VAL B 1 334 ? -7.086 -11.211 -21.266 1 65.5 334 VAL B N 1
ATOM 6213 C CA . VAL B 1 334 ? -8.508 -10.906 -21.328 1 65.5 334 VAL B CA 1
ATOM 6214 C C . VAL B 1 334 ? -8.961 -10.227 -20.047 1 65.5 334 VAL B C 1
ATOM 6216 O O . VAL B 1 334 ? -9.711 -9.25 -20.078 1 65.5 334 VAL B O 1
ATOM 6219 N N . ILE B 1 335 ? -8.445 -10.75 -18.984 1 64.38 335 ILE B N 1
ATOM 6220 C CA . ILE B 1 335 ? -8.906 -10.289 -17.672 1 64.38 335 ILE B CA 1
ATOM 6221 C C . ILE B 1 335 ? -8.312 -8.922 -17.375 1 64.38 335 ILE B C 1
ATOM 6223 O O . ILE B 1 335 ? -8.992 -8.039 -16.844 1 64.38 335 ILE B O 1
ATOM 6227 N N . HIS B 1 336 ? -7.172 -8.82 -17.766 1 62.03 336 HIS B N 1
ATOM 6228 C CA . HIS B 1 336 ? -6.473 -7.625 -17.312 1 62.03 336 HIS B CA 1
ATOM 6229 C C . HIS B 1 336 ? -6.324 -6.613 -18.438 1 62.03 336 HIS B C 1
ATOM 6231 O O . HIS B 1 336 ? -5.379 -5.82 -18.453 1 62.03 336 HIS B O 1
ATOM 6237 N N . HIS B 1 337 ? -7.266 -6.715 -19.328 1 58.12 337 HIS B N 1
ATOM 6238 C CA . HIS B 1 337 ? -7.242 -5.734 -20.422 1 58.12 337 HIS B CA 1
ATOM 6239 C C . HIS B 1 337 ? -7.633 -4.352 -19.906 1 58.12 337 HIS B C 1
ATOM 6241 O O . HIS B 1 337 ? -8.383 -4.227 -18.938 1 58.12 337 HIS B O 1
ATOM 6247 N N . PRO B 1 338 ? -6.934 -3.293 -20.391 1 53.56 338 PRO B N 1
ATOM 6248 C CA . PRO B 1 338 ? -7.184 -1.931 -19.922 1 53.56 338 PRO B CA 1
ATOM 6249 C C . PRO B 1 338 ? -8.531 -1.38 -20.391 1 53.56 338 PRO B C 1
ATOM 6251 O O . PRO B 1 338 ? -8.859 -0.228 -20.109 1 53.56 338 PRO B O 1
ATOM 6254 N N . PHE B 1 339 ? -9.32 -2.26 -21.047 1 53.03 339 PHE B N 1
ATOM 6255 C CA . PHE B 1 339 ? -10.492 -1.668 -21.688 1 53.03 339 PHE B CA 1
ATOM 6256 C C . PHE B 1 339 ? -11.648 -1.555 -20.703 1 53.03 339 PHE B C 1
ATOM 6258 O O . PHE B 1 339 ? -11.898 -2.48 -19.922 1 53.03 339 PHE B O 1
ATOM 6265 N N . SER B 1 340 ? -12.07 -0.313 -20.547 1 51.28 340 SER B N 1
ATOM 6266 C CA . SER B 1 340 ? -13.312 -0.134 -19.812 1 51.28 340 SER B CA 1
ATOM 6267 C C . SER B 1 340 ? -14.453 -0.906 -20.469 1 51.28 340 SER B C 1
ATOM 6269 O O . SER B 1 340 ? -14.375 -1.282 -21.641 1 51.28 340 SER B O 1
ATOM 6271 N N . ARG B 1 341 ? -15.469 -1.321 -19.641 1 51.62 341 ARG B N 1
ATOM 6272 C CA . ARG B 1 341 ? -16.656 -2.004 -20.156 1 51.62 341 ARG B CA 1
ATOM 6273 C C . ARG B 1 341 ? -17.203 -1.301 -21.391 1 51.62 341 ARG B C 1
ATOM 6275 O O . ARG B 1 341 ? -17.625 -1.953 -22.344 1 51.62 341 ARG B O 1
ATOM 6282 N N . ASP B 1 342 ? -17.172 0.01 -21.297 1 51 342 ASP B N 1
ATOM 6283 C CA . ASP B 1 342 ? -17.703 0.791 -22.406 1 51 342 ASP B CA 1
ATOM 6284 C C . ASP B 1 342 ? -16.828 0.627 -23.656 1 51 342 ASP B C 1
ATOM 6286 O O . ASP B 1 342 ? -17.328 0.596 -24.781 1 51 342 ASP B O 1
ATOM 6290 N N . GLN B 1 343 ? -15.672 0.446 -23.453 1 55.78 343 GLN B N 1
ATOM 6291 C CA . GLN B 1 343 ? -14.75 0.342 -24.578 1 55.78 343 GLN B CA 1
ATOM 6292 C C . GLN B 1 343 ? -14.852 -1.026 -25.25 1 55.78 343 GLN B C 1
ATOM 6294 O O . GLN B 1 343 ? -14.594 -1.16 -26.438 1 55.78 343 GLN B O 1
ATOM 6299 N N . MET B 1 344 ? -15.289 -1.9 -24.391 1 57.94 344 MET B N 1
ATOM 6300 C CA . MET B 1 344 ? -15.438 -3.252 -24.938 1 57.94 344 MET B CA 1
ATOM 6301 C C . MET B 1 344 ? -16.609 -3.328 -25.906 1 57.94 344 MET B C 1
ATOM 6303 O O . MET B 1 344 ? -16.578 -4.129 -26.844 1 57.94 344 MET B O 1
ATOM 6307 N N . THR B 1 345 ? -17.531 -2.52 -25.531 1 56.84 345 THR B N 1
ATOM 6308 C CA . THR B 1 345 ? -18.703 -2.525 -26.391 1 56.84 345 THR B CA 1
ATOM 6309 C C . THR B 1 345 ? -18.359 -2.025 -27.781 1 56.84 345 THR B C 1
ATOM 6311 O O . THR B 1 345 ? -19.016 -2.395 -28.766 1 56.84 345 THR B O 1
ATOM 6314 N N . ASP B 1 346 ? -17.312 -1.249 -27.797 1 60.66 346 ASP B N 1
ATOM 6315 C CA . ASP B 1 346 ? -16.984 -0.652 -29.078 1 60.66 346 ASP B CA 1
ATOM 6316 C C . ASP B 1 346 ? -15.883 -1.438 -29.781 1 60.66 346 ASP B C 1
ATOM 6318 O O . ASP B 1 346 ? -15.305 -0.959 -30.766 1 60.66 346 ASP B O 1
ATOM 6322 N N . LEU B 1 347 ? -15.734 -2.607 -29.312 1 63.31 347 LEU B N 1
ATOM 6323 C CA . LEU B 1 347 ? -14.664 -3.396 -29.906 1 63.31 347 LEU B CA 1
ATOM 6324 C C . LEU B 1 347 ? -15.125 -4.039 -31.219 1 63.31 347 LEU B C 1
ATOM 6326 O O . LEU B 1 347 ? -16.297 -4.414 -31.359 1 63.31 347 LEU B O 1
ATOM 6330 N N . PRO B 1 348 ? -14.164 -4.008 -32.25 1 68.62 348 PRO B N 1
ATOM 6331 C CA . PRO B 1 348 ? -14.484 -4.762 -33.438 1 68.62 348 PRO B CA 1
ATOM 6332 C C . PRO B 1 348 ? -14.953 -6.188 -33.156 1 68.62 348 PRO B C 1
ATOM 6334 O O . PRO B 1 348 ? -14.453 -6.82 -32.219 1 68.62 348 PRO B O 1
ATOM 6337 N N . LEU B 1 349 ? -15.875 -6.668 -33.875 1 70.06 349 LEU B N 1
ATOM 6338 C CA . LEU B 1 349 ? -16.547 -7.945 -33.656 1 70.06 349 LEU B CA 1
ATOM 6339 C C . LEU B 1 349 ? -15.547 -9.094 -33.688 1 70.06 349 LEU B C 1
ATOM 6341 O O . LEU B 1 349 ? -15.68 -10.047 -32.906 1 70.06 349 LEU B O 1
ATOM 6345 N N . ASP B 1 350 ? -14.602 -8.961 -34.562 1 72.62 350 ASP B N 1
ATOM 6346 C CA . ASP B 1 350 ? -13.617 -10.031 -34.688 1 72.62 350 ASP B CA 1
ATOM 6347 C C . ASP B 1 350 ? -12.82 -10.18 -33.375 1 72.62 350 ASP B C 1
ATOM 6349 O O . ASP B 1 350 ? -12.523 -11.297 -32.969 1 72.62 350 ASP B O 1
ATOM 6353 N N . LEU B 1 351 ? -12.555 -9.133 -32.875 1 69.38 351 LEU B N 1
ATOM 6354 C CA . LEU B 1 351 ? -11.797 -9.156 -31.641 1 69.38 351 LEU B CA 1
ATOM 6355 C C . LEU B 1 351 ? -12.648 -9.688 -30.484 1 69.38 351 LEU B C 1
ATOM 6357 O O . LEU B 1 351 ? -12.164 -10.453 -29.641 1 69.38 351 LEU B O 1
ATOM 6361 N N . LEU B 1 352 ? -13.773 -9.258 -30.562 1 74.88 352 LEU B N 1
ATOM 6362 C CA . LEU B 1 352 ? -14.695 -9.711 -29.531 1 74.88 352 LEU B CA 1
ATOM 6363 C C . LEU B 1 352 ? -14.898 -11.219 -29.609 1 74.88 352 LEU B C 1
ATOM 6365 O O . LEU B 1 352 ? -14.992 -11.898 -28.578 1 74.88 352 LEU B O 1
ATOM 6369 N N . ASP B 1 353 ? -14.922 -11.711 -30.766 1 78.81 353 ASP B N 1
ATOM 6370 C CA . ASP B 1 353 ? -15.055 -13.148 -30.953 1 78.81 353 ASP B CA 1
ATOM 6371 C C . ASP B 1 353 ? -13.828 -13.891 -30.438 1 78.81 353 ASP B C 1
ATOM 6373 O O . ASP B 1 353 ? -13.945 -14.984 -29.875 1 78.81 353 ASP B O 1
ATOM 6377 N N . GLY B 1 354 ? -12.727 -13.289 -30.672 1 76.06 354 GLY B N 1
ATOM 6378 C CA . GLY B 1 354 ? -11.508 -13.875 -30.141 1 76.06 354 GLY B CA 1
ATOM 6379 C C . GLY B 1 354 ? -11.477 -13.922 -28.625 1 76.06 354 GLY B C 1
ATOM 6380 O O . GLY B 1 354 ? -11.117 -14.945 -28.047 1 76.06 354 GLY B O 1
ATOM 6381 N N . PHE B 1 355 ? -11.914 -12.875 -28.047 1 76.31 355 PHE B N 1
ATOM 6382 C CA . PHE B 1 355 ? -11.977 -12.812 -26.594 1 76.31 355 PHE B CA 1
ATOM 6383 C C . PHE B 1 355 ? -13 -13.812 -26.047 1 76.31 355 PHE B C 1
ATOM 6385 O O . PHE B 1 355 ? -12.766 -14.445 -25.016 1 76.31 355 PHE B O 1
ATOM 6392 N N . PHE B 1 356 ? -14.016 -13.867 -26.812 1 82.56 356 PHE B N 1
ATOM 6393 C CA . PHE B 1 356 ? -15.086 -14.781 -26.422 1 82.56 356 PHE B CA 1
ATOM 6394 C C . PHE B 1 356 ? -14.594 -16.219 -26.406 1 82.56 356 PHE B C 1
ATOM 6396 O O . PHE B 1 356 ? -14.781 -16.938 -25.422 1 82.56 356 PHE B O 1
ATOM 6403 N N . MET B 1 357 ? -13.891 -16.594 -27.375 1 82.69 357 MET B N 1
ATOM 6404 C CA . MET B 1 357 ? -13.398 -17.969 -27.469 1 82.69 357 MET B CA 1
ATOM 6405 C C . MET B 1 357 ? -12.305 -18.219 -26.438 1 82.69 357 MET B C 1
ATOM 6407 O O . MET B 1 357 ? -12.219 -19.328 -25.891 1 82.69 357 MET B O 1
ATOM 6411 N N . THR B 1 358 ? -11.555 -17.25 -26.25 1 77.31 358 THR B N 1
ATOM 6412 C CA . THR B 1 358 ? -10.523 -17.375 -25.234 1 77.31 358 THR B CA 1
ATOM 6413 C C . THR B 1 358 ? -11.141 -17.594 -23.859 1 77.31 358 THR B C 1
ATOM 6415 O O . THR B 1 358 ? -10.641 -18.391 -23.062 1 77.31 358 THR B O 1
ATOM 6418 N N . ALA B 1 359 ? -12.141 -16.844 -23.609 1 81.5 359 ALA B N 1
ATOM 6419 C CA . ALA B 1 359 ? -12.828 -16.969 -22.328 1 81.5 359 ALA B CA 1
ATOM 6420 C C . ALA B 1 359 ? -13.43 -18.359 -22.172 1 81.5 359 ALA B C 1
ATOM 6422 O O . ALA B 1 359 ? -13.383 -18.953 -21.078 1 81.5 359 ALA B O 1
ATOM 6423 N N . VAL B 1 360 ? -13.961 -18.859 -23.25 1 86.44 360 VAL B N 1
ATOM 6424 C CA . VAL B 1 360 ? -14.531 -20.203 -23.234 1 86.44 360 VAL B CA 1
ATOM 6425 C C . VAL B 1 360 ? -13.438 -21.234 -22.938 1 86.44 360 VAL B C 1
ATOM 6427 O O . VAL B 1 360 ? -13.602 -22.094 -22.078 1 86.44 360 VAL B O 1
ATOM 6430 N N . GLU B 1 361 ? -12.391 -21.109 -23.594 1 81.81 361 GLU B N 1
ATOM 6431 C CA . GLU B 1 361 ? -11.266 -22.016 -23.406 1 81.81 361 GLU B CA 1
ATOM 6432 C C . GLU B 1 361 ? -10.742 -21.938 -21.969 1 81.81 361 GLU B C 1
ATOM 6434 O O . GLU B 1 361 ? -10.352 -22.953 -21.391 1 81.81 361 GLU B O 1
ATOM 6439 N N . ALA B 1 362 ? -10.727 -20.781 -21.5 1 79.81 362 ALA B N 1
ATOM 6440 C CA . ALA B 1 362 ? -10.242 -20.578 -20.141 1 79.81 362 ALA B CA 1
ATOM 6441 C C . ALA B 1 362 ? -11.141 -21.297 -19.125 1 79.81 362 ALA B C 1
ATOM 6443 O O . ALA B 1 362 ? -10.648 -21.922 -18.203 1 79.81 362 ALA B O 1
ATOM 6444 N N . VAL B 1 363 ? -12.398 -21.172 -19.312 1 82.12 363 VAL B N 1
ATOM 6445 C CA . VAL B 1 363 ? -13.344 -21.812 -18.406 1 82.12 363 VAL B CA 1
ATOM 6446 C C . VAL B 1 363 ? -13.227 -23.328 -18.516 1 82.12 363 VAL B C 1
ATOM 6448 O O . VAL B 1 363 ? -13.281 -24.047 -17.516 1 82.12 363 VAL B O 1
ATOM 6451 N N . GLU B 1 364 ? -13.078 -23.797 -19.688 1 81.94 364 GLU B N 1
ATOM 6452 C CA . GLU B 1 364 ? -12.898 -25.234 -19.922 1 81.94 364 GLU B CA 1
ATOM 6453 C C . GLU B 1 364 ? -11.617 -25.734 -19.25 1 81.94 364 GLU B C 1
ATOM 6455 O O . GLU B 1 364 ? -11.602 -26.812 -18.672 1 81.94 364 GLU B O 1
ATOM 6460 N N . PHE B 1 365 ? -10.664 -25 -19.406 1 77.44 365 PHE B N 1
ATOM 6461 C CA . PHE B 1 365 ? -9.383 -25.375 -18.812 1 77.44 365 PHE B CA 1
ATOM 6462 C C . PHE B 1 365 ? -9.484 -25.391 -17.297 1 77.44 365 PHE B C 1
ATOM 6464 O O . PHE B 1 365 ? -8.93 -26.281 -16.641 1 77.44 365 PHE B O 1
ATOM 6471 N N . CYS B 1 366 ? -10.102 -24.344 -16.766 1 75.94 366 CYS B N 1
ATOM 6472 C CA . CYS B 1 366 ? -10.297 -24.312 -15.32 1 75.94 366 CYS B CA 1
ATOM 6473 C C . CYS B 1 366 ? -11.023 -25.578 -14.852 1 75.94 366 CYS B C 1
ATOM 6475 O O . CYS B 1 366 ? -10.688 -26.141 -13.812 1 75.94 366 CYS B O 1
ATOM 6477 N N . ARG B 1 367 ? -11.969 -25.922 -15.625 1 77.38 367 ARG B N 1
ATOM 6478 C CA . ARG B 1 367 ? -12.711 -27.141 -15.297 1 77.38 367 ARG B CA 1
ATOM 6479 C C . ARG B 1 367 ? -11.82 -28.375 -15.398 1 77.38 367 ARG B C 1
ATOM 6481 O O . ARG B 1 367 ? -11.914 -29.281 -14.578 1 77.38 367 ARG B O 1
ATOM 6488 N N . PHE B 1 368 ? -11.055 -28.391 -16.359 1 76.62 368 PHE B N 1
ATOM 6489 C CA . PHE B 1 368 ? -10.117 -29.484 -16.562 1 76.62 368 PHE B CA 1
ATOM 6490 C C . PHE B 1 368 ? -9.195 -29.625 -15.352 1 76.62 368 PHE B C 1
ATOM 6492 O O . PHE B 1 368 ? -8.977 -30.734 -14.859 1 76.62 368 PHE B O 1
ATOM 6499 N N . ILE B 1 369 ? -8.688 -28.578 -14.898 1 72.81 369 ILE B N 1
ATOM 6500 C CA . ILE B 1 369 ? -7.785 -28.594 -13.758 1 72.81 369 ILE B CA 1
ATOM 6501 C C . ILE B 1 369 ? -8.516 -29.094 -12.523 1 72.81 369 ILE B C 1
ATOM 6503 O O . ILE B 1 369 ? -7.949 -29.844 -11.719 1 72.81 369 ILE B O 1
ATOM 6507 N N . GLU B 1 370 ? -9.695 -28.734 -12.414 1 73.12 370 GLU B N 1
ATOM 6508 C CA . GLU B 1 370 ? -10.477 -29.094 -11.234 1 73.12 370 GLU B CA 1
ATOM 6509 C C . GLU B 1 370 ? -10.844 -30.562 -11.25 1 73.12 370 GLU B C 1
ATOM 6511 O O . GLU B 1 370 ? -11 -31.188 -10.188 1 73.12 370 GLU B O 1
ATOM 6516 N N . THR B 1 371 ? -10.969 -31.078 -12.383 1 75.88 371 THR B N 1
ATOM 6517 C CA . THR B 1 371 ? -11.453 -32.438 -12.469 1 75.88 371 THR B CA 1
ATOM 6518 C C . THR B 1 371 ? -10.297 -33.438 -12.664 1 75.88 371 THR B C 1
ATOM 6520 O O . THR B 1 371 ? -10.445 -34.625 -12.469 1 75.88 371 THR B O 1
ATOM 6523 N N . CYS B 1 372 ? -9.195 -32.875 -13.016 1 77 372 CYS B N 1
ATOM 6524 C CA . CYS B 1 372 ? -8.031 -33.75 -13.227 1 77 372 CYS B CA 1
ATOM 6525 C C . CYS B 1 372 ? -7.484 -34.25 -11.906 1 77 372 CYS B C 1
ATOM 6527 O O . CYS B 1 372 ? -7.129 -33.469 -11.031 1 77 372 CYS B O 1
ATOM 6529 N N . THR B 1 373 ? -7.363 -35.531 -11.766 1 81.69 373 THR B N 1
ATOM 6530 C CA . THR B 1 373 ? -6.918 -36.156 -10.523 1 81.69 373 THR B CA 1
ATOM 6531 C C . THR B 1 373 ? -5.422 -35.938 -10.312 1 81.69 373 THR B C 1
ATOM 6533 O O . THR B 1 373 ? -4.953 -35.875 -9.18 1 81.69 373 THR B O 1
ATOM 6536 N N . LEU B 1 374 ? -4.734 -35.875 -11.438 1 80.75 374 LEU B N 1
ATOM 6537 C CA . LEU B 1 374 ? -3.285 -35.719 -11.344 1 80.75 374 LEU B CA 1
ATOM 6538 C C . LEU B 1 374 ? -2.922 -34.344 -10.781 1 80.75 374 LEU B C 1
ATOM 6540 O O . LEU B 1 374 ? -1.843 -34.156 -10.203 1 80.75 374 LEU B O 1
ATOM 6544 N N . THR B 1 375 ? -3.84 -33.438 -10.906 1 82.06 375 THR B N 1
ATOM 6545 C CA . THR B 1 375 ? -3.539 -32.094 -10.477 1 82.06 375 THR B CA 1
ATOM 6546 C C . THR B 1 375 ? -4.363 -31.719 -9.242 1 82.06 375 THR B C 1
ATOM 6548 O O . THR B 1 375 ? -4.406 -30.562 -8.844 1 82.06 375 THR B O 1
ATOM 6551 N N . ALA B 1 376 ? -4.926 -32.719 -8.633 1 82.56 376 ALA B N 1
ATOM 6552 C CA . ALA B 1 376 ? -5.828 -32.469 -7.512 1 82.56 376 ALA B CA 1
ATOM 6553 C C . ALA B 1 376 ? -5.09 -31.797 -6.352 1 82.56 376 ALA B C 1
ATOM 6555 O O . ALA B 1 376 ? -5.664 -30.984 -5.633 1 82.56 376 ALA B O 1
ATOM 6556 N N . LYS B 1 377 ? -3.902 -32.188 -6.207 1 85.06 377 LYS B N 1
ATOM 6557 C CA . LYS B 1 377 ? -3.131 -31.672 -5.078 1 85.06 377 LYS B CA 1
ATOM 6558 C C . LYS B 1 377 ? -2.852 -30.172 -5.23 1 85.06 377 LYS B C 1
ATOM 6560 O O . LYS B 1 377 ? -2.477 -29.5 -4.266 1 85.06 377 LYS B O 1
ATOM 6565 N N . TRP B 1 378 ? -3.027 -29.672 -6.398 1 85.75 378 TRP B N 1
ATOM 6566 C CA . TRP B 1 378 ? -2.744 -28.266 -6.633 1 85.75 378 TRP B CA 1
ATOM 6567 C C . TRP B 1 378 ? -4.035 -27.469 -6.816 1 85.75 378 TRP B C 1
ATOM 6569 O O . TRP B 1 378 ? -4.004 -26.281 -7.145 1 85.75 378 TRP B O 1
ATOM 6579 N N . ARG B 1 379 ? -5.164 -28.047 -6.555 1 78.06 379 ARG B N 1
ATOM 6580 C CA . ARG B 1 379 ? -6.461 -27.406 -6.734 1 78.06 379 ARG B CA 1
ATOM 6581 C C . ARG B 1 379 ? -6.598 -26.188 -5.82 1 78.06 379 ARG B C 1
ATOM 6583 O O . ARG B 1 379 ? -7.25 -25.203 -6.18 1 78.06 379 ARG B O 1
ATOM 6590 N N . TRP B 1 380 ? -5.918 -26.266 -4.699 1 79.81 380 TRP B N 1
ATOM 6591 C CA . TRP B 1 380 ? -6.004 -25.172 -3.734 1 79.81 380 TRP B CA 1
ATOM 6592 C C . TRP B 1 380 ? -5.504 -23.859 -4.344 1 79.81 380 TRP B C 1
ATOM 6594 O O . TRP B 1 380 ? -5.961 -22.781 -3.971 1 79.81 380 TRP B O 1
ATOM 6604 N N . HIS B 1 381 ? -4.609 -23.938 -5.242 1 78.62 381 HIS B N 1
ATOM 6605 C CA . HIS B 1 381 ? -3.988 -22.75 -5.84 1 78.62 381 HIS B CA 1
ATOM 6606 C C . HIS B 1 381 ? -4.863 -22.172 -6.941 1 78.62 381 HIS B C 1
ATOM 6608 O O . HIS B 1 381 ? -4.844 -20.953 -7.18 1 78.62 381 HIS B O 1
ATOM 6614 N N . PHE B 1 382 ? -5.688 -22.984 -7.574 1 68.88 382 PHE B N 1
ATOM 6615 C CA . PHE B 1 382 ? -6.434 -22.547 -8.75 1 68.88 382 PHE B CA 1
ATOM 6616 C C . PHE B 1 382 ? -7.855 -22.156 -8.375 1 68.88 382 PHE B C 1
ATOM 6618 O O . PHE B 1 382 ? -8.516 -21.422 -9.109 1 68.88 382 PHE B O 1
ATOM 6625 N N . ARG B 1 383 ? -8.414 -22.812 -7.434 1 60.34 383 ARG B N 1
ATOM 6626 C CA . ARG B 1 383 ? -9.789 -22.547 -7.031 1 60.34 383 ARG B CA 1
ATOM 6627 C C . ARG B 1 383 ? -9.984 -21.062 -6.742 1 60.34 383 ARG B C 1
ATOM 6629 O O . ARG B 1 383 ? -11.094 -20.531 -6.895 1 60.34 383 ARG B O 1
ATOM 6636 N N . GLN B 1 384 ? -9.008 -20.453 -6.363 1 52.16 384 GLN B N 1
ATOM 6637 C CA . GLN B 1 384 ? -9.125 -19.141 -5.742 1 52.16 384 GLN B CA 1
ATOM 6638 C C . GLN B 1 384 ? -9.094 -18.031 -6.785 1 52.16 384 GLN B C 1
ATOM 6640 O O . GLN B 1 384 ? -9.125 -16.844 -6.441 1 52.16 384 GLN B O 1
ATOM 6645 N N . SER B 1 385 ? -9.102 -18.516 -8.07 1 51.66 385 SER B N 1
ATOM 6646 C CA . SER B 1 385 ? -8.742 -17.406 -8.953 1 51.66 385 SER B CA 1
ATOM 6647 C C . SER B 1 385 ? -9.969 -16.594 -9.344 1 51.66 385 SER B C 1
ATOM 6649 O O . SER B 1 385 ? -11 -17.141 -9.727 1 51.66 385 SER B O 1
ATOM 6651 N N . SER B 1 386 ? -10.117 -15.227 -8.703 1 52.5 386 SER B N 1
ATOM 6652 C CA . SER B 1 386 ? -10.992 -14.156 -9.156 1 52.5 386 SER B CA 1
ATOM 6653 C C . SER B 1 386 ? -11.266 -14.258 -10.656 1 52.5 386 SER B C 1
ATOM 6655 O O . SER B 1 386 ? -12.266 -13.734 -11.148 1 52.5 386 SER B O 1
ATOM 6657 N N . THR B 1 387 ? -10.492 -15.016 -11.242 1 57.53 387 THR B N 1
ATOM 6658 C CA . THR B 1 387 ? -10.508 -15.156 -12.695 1 57.53 387 THR B CA 1
ATOM 6659 C C . THR B 1 387 ? -11.797 -15.828 -13.164 1 57.53 387 THR B C 1
ATOM 6661 O O . THR B 1 387 ? -12.375 -15.43 -14.172 1 57.53 387 THR B O 1
ATOM 6664 N N . ARG B 1 388 ? -12.297 -16.547 -12.219 1 65.06 388 ARG B N 1
ATOM 6665 C CA . ARG B 1 388 ? -13.461 -17.312 -12.641 1 65.06 388 ARG B CA 1
ATOM 6666 C C . ARG B 1 388 ? -14.695 -16.422 -12.75 1 65.06 388 ARG B C 1
ATOM 6668 O O . ARG B 1 388 ? -15.43 -16.5 -13.742 1 65.06 388 ARG B O 1
ATOM 6675 N N . TRP B 1 389 ? -14.734 -15.555 -11.859 1 73.25 389 TRP B N 1
ATOM 6676 C CA . TRP B 1 389 ? -15.953 -14.758 -11.914 1 73.25 389 TRP B CA 1
ATOM 6677 C C . TRP B 1 389 ? -15.891 -13.742 -13.047 1 73.25 389 TRP B C 1
ATOM 6679 O O . TRP B 1 389 ? -16.906 -13.461 -13.688 1 73.25 389 TRP B O 1
ATOM 6689 N N . HIS B 1 390 ? -14.719 -13.328 -13.312 1 72.31 390 HIS B N 1
ATOM 6690 C CA . HIS B 1 390 ? -14.578 -12.375 -14.406 1 72.31 390 HIS B CA 1
ATOM 6691 C C . HIS B 1 390 ? -14.883 -13.031 -15.75 1 72.31 390 HIS B C 1
ATOM 6693 O O . HIS B 1 390 ? -15.555 -12.438 -16.594 1 72.31 390 HIS B O 1
ATOM 6699 N N . LEU B 1 391 ? -14.43 -14.195 -15.805 1 78.31 391 LEU B N 1
ATOM 6700 C CA . LEU B 1 391 ? -14.641 -14.914 -17.062 1 78.31 391 LEU B CA 1
ATOM 6701 C C . LEU B 1 391 ? -16.109 -15.266 -17.234 1 78.31 391 LEU B C 1
ATOM 6703 O O . LEU B 1 391 ? -16.656 -15.125 -18.328 1 78.31 391 LEU B O 1
ATOM 6707 N N . LEU B 1 392 ? -16.703 -15.633 -16.203 1 81.31 392 LEU B N 1
ATOM 6708 C CA . LEU B 1 392 ? -18.109 -16.016 -16.281 1 81.31 392 LEU B CA 1
ATOM 6709 C C . LEU B 1 392 ? -18.984 -14.789 -16.547 1 81.31 392 LEU B C 1
ATOM 6711 O O . LEU B 1 392 ? -19.922 -14.867 -17.344 1 81.31 392 LEU B O 1
ATOM 6715 N N . THR B 1 393 ? -18.656 -13.719 -15.883 1 79.81 393 THR B N 1
ATOM 6716 C CA . THR B 1 393 ? -19.422 -12.492 -16.109 1 79.81 393 THR B CA 1
ATOM 6717 C C . THR B 1 393 ? -19.297 -12.031 -17.547 1 79.81 393 THR B C 1
ATOM 6719 O O . THR B 1 393 ? -20.297 -11.633 -18.172 1 79.81 393 THR B O 1
ATOM 6722 N N . PHE B 1 394 ? -18.125 -12.117 -18.031 1 81.12 394 PHE B N 1
ATOM 6723 C CA . PHE B 1 394 ? -17.891 -11.734 -19.422 1 81.12 394 PHE B CA 1
ATOM 6724 C C . PHE B 1 394 ? -18.656 -12.648 -20.359 1 81.12 394 PHE B C 1
ATOM 6726 O O . PHE B 1 394 ? -19.359 -12.18 -21.266 1 81.12 394 PHE B O 1
ATOM 6733 N N . LEU B 1 395 ? -18.578 -13.922 -20.172 1 87.19 395 LEU B N 1
ATOM 6734 C CA . LEU B 1 395 ? -19.234 -14.891 -21.062 1 87.19 395 LEU B CA 1
ATOM 6735 C C . LEU B 1 395 ? -20.75 -14.758 -20.984 1 87.19 395 LEU B C 1
ATOM 6737 O O . LEU B 1 395 ? -21.438 -14.789 -22 1 87.19 395 LEU B O 1
ATOM 6741 N N . LEU B 1 396 ? -21.203 -14.516 -19.797 1 87.94 396 LEU B N 1
ATOM 6742 C CA . LEU B 1 396 ? -22.656 -14.406 -19.625 1 87.94 396 LEU B CA 1
ATOM 6743 C C . LEU B 1 396 ? -23.188 -13.125 -20.25 1 87.94 396 LEU B C 1
ATOM 6745 O O . LEU B 1 396 ? -24.281 -13.125 -20.828 1 87.94 396 LEU B O 1
ATOM 6749 N N . THR B 1 397 ? -22.469 -12.086 -20.125 1 84.06 397 THR B N 1
ATOM 6750 C CA . THR B 1 397 ? -22.859 -10.836 -20.766 1 84.06 397 THR B CA 1
ATOM 6751 C C . THR B 1 397 ? -22.891 -11.008 -22.281 1 84.06 397 THR B C 1
ATOM 6753 O O . THR B 1 397 ? -23.812 -10.516 -22.938 1 84.06 397 THR B O 1
ATOM 6756 N N . GLU B 1 398 ? -21.953 -11.727 -22.859 1 85.94 398 GLU B N 1
ATOM 6757 C CA . GLU B 1 398 ? -21.891 -11.977 -24.281 1 85.94 398 GLU B CA 1
ATOM 6758 C C . GLU B 1 398 ? -23 -12.922 -24.734 1 85.94 398 GLU B C 1
ATOM 6760 O O . GLU B 1 398 ? -23.531 -12.805 -25.844 1 85.94 398 GLU B O 1
ATOM 6765 N N . LEU B 1 399 ? -23.281 -13.82 -23.891 1 90.69 399 LEU B N 1
ATOM 6766 C CA . LEU B 1 399 ? -24.297 -14.812 -24.219 1 90.69 399 LEU B CA 1
ATOM 6767 C C . LEU B 1 399 ? -25.672 -14.18 -24.266 1 90.69 399 LEU B C 1
ATOM 6769 O O . LEU B 1 399 ? -26.594 -14.727 -24.875 1 90.69 399 LEU B O 1
ATOM 6773 N N . CYS B 1 400 ? -25.781 -12.977 -23.656 1 87.81 400 CYS B N 1
ATOM 6774 C CA . CYS B 1 400 ? -27.047 -12.258 -23.672 1 87.81 400 CYS B CA 1
ATOM 6775 C C . CYS B 1 400 ? -27.266 -11.578 -25.016 1 87.81 400 CYS B C 1
ATOM 6777 O O . CYS B 1 400 ? -28.391 -11.281 -25.406 1 87.81 400 CYS B O 1
ATOM 6779 N N . VAL B 1 401 ? -26.25 -11.367 -25.75 1 86.25 401 VAL B N 1
ATOM 6780 C CA . VAL B 1 401 ? -26.391 -10.523 -26.938 1 86.25 401 VAL B CA 1
ATOM 6781 C C . VAL B 1 401 ? -26.031 -11.328 -28.188 1 86.25 401 VAL B C 1
ATOM 6783 O O . VAL B 1 401 ? -26.453 -10.984 -29.281 1 86.25 401 VAL B O 1
ATOM 6786 N N . ARG B 1 402 ? -25.312 -12.414 -28.047 1 88.25 402 ARG B N 1
ATOM 6787 C CA . ARG B 1 402 ? -24.828 -13.156 -29.219 1 88.25 402 ARG B CA 1
ATOM 6788 C C . ARG B 1 402 ? -25.906 -14.086 -29.766 1 88.25 402 ARG B C 1
ATOM 6790 O O . ARG B 1 402 ? -26.625 -14.727 -29 1 88.25 402 ARG B O 1
ATOM 6797 N N . PRO B 1 403 ? -25.984 -14.039 -31.109 1 87.25 403 PRO B N 1
ATOM 6798 C CA . PRO B 1 403 ? -26.922 -14.977 -31.719 1 87.25 403 PRO B CA 1
ATOM 6799 C C . PRO B 1 403 ? -26.469 -16.438 -31.594 1 87.25 403 PRO B C 1
ATOM 6801 O O . PRO B 1 403 ? -25.281 -16.703 -31.406 1 87.25 403 PRO B O 1
ATOM 6804 N N . PRO B 1 404 ? -27.422 -17.375 -31.781 1 88.12 404 PRO B N 1
ATOM 6805 C CA . PRO B 1 404 ? -27.078 -18.797 -31.656 1 88.12 404 PRO B CA 1
ATOM 6806 C C . PRO B 1 404 ? -26.109 -19.281 -32.719 1 88.12 404 PRO B C 1
ATOM 6808 O O . PRO B 1 404 ? -26.266 -18.938 -33.906 1 88.12 404 PRO B O 1
ATOM 6811 N N . CYS B 1 405 ? -25.062 -19.859 -32.375 1 88.81 405 CYS B N 1
ATOM 6812 C CA . CYS B 1 405 ? -24.031 -20.469 -33.219 1 88.81 405 CYS B CA 1
ATOM 6813 C C . CYS B 1 405 ? -23.266 -21.531 -32.438 1 88.81 405 CYS B C 1
ATOM 6815 O O . CYS B 1 405 ? -23.422 -21.656 -31.234 1 88.81 405 CYS B O 1
ATOM 6817 N N . PRO B 1 406 ? -22.562 -22.344 -33.125 1 90.88 406 PRO B N 1
ATOM 6818 C CA . PRO B 1 406 ? -21.875 -23.438 -32.438 1 90.88 406 PRO B CA 1
ATOM 6819 C C . PRO B 1 406 ? -20.969 -22.953 -31.297 1 90.88 406 PRO B C 1
ATOM 6821 O O . PRO B 1 406 ? -20.859 -23.609 -30.266 1 90.88 406 PRO B O 1
ATOM 6824 N N . SER B 1 407 ? -20.344 -21.922 -31.5 1 90.75 407 SER B N 1
ATOM 6825 C CA . SER B 1 407 ? -19.469 -21.375 -30.469 1 90.75 407 SER B CA 1
ATOM 6826 C C . SER B 1 407 ? -20.266 -20.969 -29.219 1 90.75 407 SER B C 1
ATOM 6828 O O . SER B 1 407 ? -19.781 -21.109 -28.094 1 90.75 407 SER B O 1
ATOM 6830 N N . VAL B 1 408 ? -21.406 -20.453 -29.469 1 92.25 408 VAL B N 1
ATOM 6831 C CA . VAL B 1 408 ? -22.297 -20.078 -28.375 1 92.25 408 VAL B CA 1
ATOM 6832 C C . VAL B 1 408 ? -22.766 -21.312 -27.625 1 92.25 408 VAL B C 1
ATOM 6834 O O . VAL B 1 408 ? -22.859 -21.312 -26.406 1 92.25 408 VAL B O 1
ATOM 6837 N N . ASP B 1 409 ? -23 -22.391 -28.344 1 92.69 409 ASP B N 1
ATOM 6838 C CA . ASP B 1 409 ? -23.359 -23.656 -27.719 1 92.69 409 ASP B CA 1
ATOM 6839 C C . ASP B 1 409 ? -22.234 -24.172 -26.828 1 92.69 409 ASP B C 1
ATOM 6841 O O . ASP B 1 409 ? -22.469 -24.688 -25.734 1 92.69 409 ASP B O 1
ATOM 6845 N N . ARG B 1 410 ? -21.094 -24.047 -27.328 1 93.81 410 ARG B N 1
ATOM 6846 C CA . ARG B 1 410 ? -19.922 -24.453 -26.562 1 93.81 410 ARG B CA 1
ATOM 6847 C C . ARG B 1 410 ? -19.781 -23.625 -25.281 1 93.81 410 ARG B C 1
ATOM 6849 O O . ARG B 1 410 ? -19.453 -24.156 -24.219 1 93.81 410 ARG B O 1
ATOM 6856 N N . ALA B 1 411 ? -20.062 -22.359 -25.469 1 93.56 411 ALA B N 1
ATOM 6857 C CA . ALA B 1 411 ? -19.984 -21.453 -24.328 1 93.56 411 ALA B CA 1
ATOM 6858 C C . ALA B 1 411 ? -21.031 -21.828 -23.266 1 93.56 411 ALA B C 1
ATOM 6860 O O . ALA B 1 411 ? -20.734 -21.812 -22.062 1 93.56 411 ALA B O 1
ATOM 6861 N N . TRP B 1 412 ? -22.125 -22.172 -23.703 1 91.81 412 TRP B N 1
ATOM 6862 C CA . TRP B 1 412 ? -23.188 -22.547 -22.766 1 91.81 412 TRP B CA 1
ATOM 6863 C C . TRP B 1 412 ? -22.828 -23.812 -22 1 91.81 412 TRP B C 1
ATOM 6865 O O . TRP B 1 412 ? -23.109 -23.922 -20.812 1 91.81 412 TRP B O 1
ATOM 6875 N N . LEU B 1 413 ? -22.234 -24.703 -22.688 1 91.31 413 LEU B N 1
ATOM 6876 C CA . LEU B 1 413 ? -21.797 -25.938 -22.031 1 91.31 413 LEU B CA 1
ATOM 6877 C C . LEU B 1 413 ? -20.75 -25.656 -20.969 1 91.31 413 LEU B C 1
ATOM 6879 O O . LEU B 1 413 ? -20.812 -26.188 -19.859 1 91.31 413 LEU B O 1
ATOM 6883 N N . ALA B 1 414 ? -19.859 -24.828 -21.312 1 89.31 414 ALA B N 1
ATOM 6884 C CA . ALA B 1 414 ? -18.781 -24.5 -20.406 1 89.31 414 ALA B CA 1
ATOM 6885 C C . ALA B 1 414 ? -19.297 -23.734 -19.188 1 89.31 414 ALA B C 1
ATOM 6887 O O . ALA B 1 414 ? -18.953 -24.062 -18.047 1 89.31 414 ALA B O 1
ATOM 6888 N N . VAL B 1 415 ? -20.156 -22.719 -19.438 1 88.06 415 VAL B N 1
ATOM 6889 C CA . VAL B 1 415 ? -20.688 -21.875 -18.375 1 88.06 415 VAL B CA 1
ATOM 6890 C C . VAL B 1 415 ? -21.609 -22.688 -17.469 1 88.06 415 VAL B C 1
ATOM 6892 O O . VAL B 1 415 ? -21.562 -22.531 -16.234 1 88.06 415 VAL B O 1
ATOM 6895 N N . SER B 1 416 ? -22.359 -23.547 -18.016 1 86.88 416 SER B N 1
ATOM 6896 C CA . SER B 1 416 ? -23.266 -24.375 -17.234 1 86.88 416 SER B CA 1
ATOM 6897 C C . SER B 1 416 ? -22.5 -25.328 -16.328 1 86.88 416 SER B C 1
ATOM 6899 O O . SER B 1 416 ? -22.891 -25.531 -15.164 1 86.88 416 SER B O 1
ATOM 6901 N N . ALA B 1 417 ? -21.516 -25.828 -16.859 1 83.44 417 ALA B N 1
ATOM 6902 C CA . ALA B 1 417 ? -20.688 -26.75 -16.078 1 83.44 417 ALA B CA 1
ATOM 6903 C C . ALA B 1 417 ? -20 -26.016 -14.922 1 83.44 417 ALA B C 1
ATOM 6905 O O . ALA B 1 417 ? -19.953 -26.516 -13.805 1 83.44 417 ALA B O 1
ATOM 6906 N N . ALA B 1 418 ? -19.5 -24.891 -15.234 1 79.69 418 ALA B N 1
ATOM 6907 C CA . ALA B 1 418 ? -18.812 -24.094 -14.227 1 79.69 418 ALA B CA 1
ATOM 6908 C C . ALA B 1 418 ? -19.781 -23.609 -13.156 1 79.69 418 ALA B C 1
ATOM 6910 O O . ALA B 1 418 ? -19.438 -23.562 -11.969 1 79.69 418 ALA B O 1
ATOM 6911 N N . TYR B 1 419 ? -20.922 -23.25 -13.602 1 77.38 419 TYR B N 1
ATOM 6912 C CA . TYR B 1 419 ? -21.938 -22.719 -12.703 1 77.38 419 TYR B CA 1
ATOM 6913 C C . TYR B 1 419 ? -22.438 -23.797 -11.75 1 77.38 419 TYR B C 1
ATOM 6915 O O . TYR B 1 419 ? -22.719 -23.531 -10.586 1 77.38 419 TYR B O 1
ATOM 6923 N N . ARG B 1 420 ? -22.484 -24.984 -12.188 1 74.69 420 ARG B N 1
ATOM 6924 C CA . ARG B 1 420 ? -22.953 -26.094 -11.375 1 74.69 420 ARG B CA 1
ATOM 6925 C C . ARG B 1 420 ? -21.938 -26.453 -10.297 1 74.69 420 ARG B C 1
ATOM 6927 O O . ARG B 1 420 ? -22.297 -26.859 -9.195 1 74.69 420 ARG B O 1
ATOM 6934 N N . GLU B 1 421 ? -20.797 -26.375 -10.695 1 68.44 421 GLU B N 1
ATOM 6935 C CA . GLU B 1 421 ? -19.734 -26.766 -9.773 1 68.44 421 GLU B CA 1
ATOM 6936 C C . GLU B 1 421 ? -19.469 -25.688 -8.734 1 68.44 421 GLU B C 1
ATOM 6938 O O . GLU B 1 421 ? -18.875 -25.953 -7.695 1 68.44 421 GLU B O 1
ATOM 6943 N N . TRP B 1 422 ? -19.75 -24.516 -9.094 1 58.75 422 TRP B N 1
ATOM 6944 C CA . TRP B 1 422 ? -19.516 -23.422 -8.164 1 58.75 422 TRP B CA 1
ATOM 6945 C C . TRP B 1 422 ? -20.406 -23.547 -6.934 1 58.75 422 TRP B C 1
ATOM 6947 O O . TRP B 1 422 ? -21.625 -23.609 -7.047 1 58.75 422 TRP B O 1
ATOM 6957 N N . ASP B 1 423 ? -19.969 -24.297 -6.086 1 53.53 423 ASP B N 1
ATOM 6958 C CA . ASP B 1 423 ? -20.656 -24.406 -4.797 1 53.53 423 ASP B CA 1
ATOM 6959 C C . ASP B 1 423 ? -21.031 -23.031 -4.254 1 53.53 423 ASP B C 1
ATOM 6961 O O . ASP B 1 423 ? -20.234 -22.094 -4.332 1 53.53 423 ASP B O 1
ATOM 6965 N N . LEU B 1 424 ? -22.312 -22.625 -4.109 1 45.78 424 LEU B N 1
ATOM 6966 C CA . LEU B 1 424 ? -22.969 -21.484 -3.473 1 45.78 424 LEU B CA 1
ATOM 6967 C C . LEU B 1 424 ? -22.172 -21.016 -2.262 1 45.78 424 LEU B C 1
ATOM 6969 O O . LEU B 1 424 ? -22.406 -19.922 -1.748 1 45.78 424 LEU B O 1
ATOM 6973 N N . ALA B 1 425 ? -21.531 -21.844 -1.656 1 43.94 425 ALA B N 1
ATOM 6974 C CA . ALA B 1 425 ? -20.969 -21.562 -0.33 1 43.94 425 ALA B CA 1
ATOM 6975 C C . ALA B 1 425 ? -19.953 -20.422 -0.383 1 43.94 425 ALA B C 1
ATOM 6977 O O . ALA B 1 425 ? -19.641 -19.828 0.644 1 43.94 425 ALA B O 1
ATOM 6978 N N . VAL B 1 426 ? -19.359 -20.344 -1.476 1 48.56 426 VAL B N 1
ATOM 6979 C CA . VAL B 1 426 ? -18.328 -19.312 -1.441 1 48.56 426 VAL B CA 1
ATOM 6980 C C . VAL B 1 426 ? -18.875 -18.016 -2.053 1 48.56 426 VAL B C 1
ATOM 6982 O O . VAL B 1 426 ? -18.109 -17.156 -2.482 1 48.56 426 VAL B O 1
ATOM 6985 N N . ALA B 1 427 ? -20.172 -17.922 -2.107 1 47.62 427 ALA B N 1
ATOM 6986 C CA . ALA B 1 427 ? -20.859 -16.906 -2.893 1 47.62 427 ALA B CA 1
ATOM 6987 C C . ALA B 1 427 ? -20.672 -15.523 -2.283 1 47.62 427 ALA B C 1
ATOM 6989 O O . ALA B 1 427 ? -21.25 -15.211 -1.241 1 47.62 427 ALA B O 1
ATOM 6990 N N . GLY B 1 428 ? -19.516 -15 -2.373 1 52.81 428 GLY B N 1
ATOM 6991 C CA . GLY B 1 428 ? -19.438 -13.594 -1.998 1 52.81 428 GLY B CA 1
ATOM 6992 C C . GLY B 1 428 ? -20.312 -12.695 -2.852 1 52.81 428 GLY B C 1
ATOM 6993 O O . GLY B 1 428 ? -21.172 -13.18 -3.59 1 52.81 428 GLY B O 1
ATOM 6994 N N . LYS B 1 429 ? -20.328 -11.461 -2.641 1 59.41 429 LYS B N 1
ATOM 6995 C CA . LYS B 1 429 ? -21.109 -10.438 -3.312 1 59.41 429 LYS B CA 1
ATOM 6996 C C . LYS B 1 429 ? -21.047 -10.602 -4.828 1 59.41 429 LYS B C 1
ATOM 6998 O O . LYS B 1 429 ? -22.047 -10.367 -5.523 1 59.41 429 LYS B O 1
ATOM 7003 N N . GLU B 1 430 ? -20.031 -11.266 -5.32 1 63.06 430 GLU B N 1
ATOM 7004 C CA . GLU B 1 430 ? -19.844 -11.398 -6.766 1 63.06 430 GLU B CA 1
ATOM 7005 C C . GLU B 1 430 ? -20.75 -12.484 -7.34 1 63.06 430 GLU B C 1
ATOM 7007 O O . GLU B 1 430 ? -21.156 -12.414 -8.5 1 63.06 430 GLU B O 1
ATOM 7012 N N . TRP B 1 431 ? -21.172 -13.25 -6.461 1 68.38 431 TRP B N 1
ATOM 7013 C CA . TRP B 1 431 ? -21.969 -14.375 -6.938 1 68.38 431 TRP B CA 1
ATOM 7014 C C . TRP B 1 431 ? -23.406 -13.93 -7.238 1 68.38 431 TRP B C 1
ATOM 7016 O O . TRP B 1 431 ? -24.047 -14.469 -8.133 1 68.38 431 TRP B O 1
ATOM 7026 N N . GLN B 1 432 ? -23.688 -12.93 -6.566 1 73.19 432 GLN B N 1
ATOM 7027 C CA . GLN B 1 432 ? -25.031 -12.422 -6.848 1 73.19 432 GLN B CA 1
ATOM 7028 C C . GLN B 1 432 ? -25.125 -11.883 -8.273 1 73.19 432 GLN B C 1
ATOM 7030 O O . GLN B 1 432 ? -26.109 -12.133 -8.969 1 73.19 432 GLN B O 1
ATOM 7035 N N . THR B 1 433 ? -24.109 -11.375 -8.664 1 76.38 433 THR B N 1
ATOM 7036 C CA . THR B 1 433 ? -24.062 -10.805 -10.008 1 76.38 433 THR B CA 1
ATOM 7037 C C . THR B 1 433 ? -24.047 -11.914 -11.062 1 76.38 433 THR B C 1
ATOM 7039 O O . THR B 1 433 ? -24.75 -11.828 -12.07 1 76.38 433 THR B O 1
ATOM 7042 N N . VAL B 1 434 ? -23.344 -12.984 -10.812 1 78.94 434 VAL B N 1
ATOM 7043 C CA . VAL B 1 434 ? -23.219 -14.07 -11.773 1 78.94 434 VAL B CA 1
ATOM 7044 C C . VAL B 1 434 ? -24.531 -14.828 -11.883 1 78.94 434 VAL B C 1
ATOM 7046 O O . VAL B 1 434 ? -24.938 -15.227 -12.977 1 78.94 434 VAL B O 1
ATOM 7049 N N . THR B 1 435 ? -25.109 -14.922 -10.75 1 80.62 435 THR B N 1
ATOM 7050 C CA . THR B 1 435 ? -26.391 -15.625 -10.734 1 80.62 435 THR B CA 1
ATOM 7051 C C . THR B 1 435 ? -27.453 -14.836 -11.492 1 80.62 435 THR B C 1
ATOM 7053 O O . THR B 1 435 ? -28.234 -15.414 -12.25 1 80.62 435 THR B O 1
ATOM 7056 N N . ALA B 1 436 ? -27.422 -13.562 -11.273 1 84.31 436 ALA B N 1
ATOM 7057 C CA . ALA B 1 436 ? -28.375 -12.703 -11.984 1 84.31 436 ALA B CA 1
ATOM 7058 C C . ALA B 1 436 ? -28.125 -12.758 -13.492 1 84.31 436 ALA B C 1
ATOM 7060 O O . ALA B 1 436 ? -29.078 -12.812 -14.273 1 84.31 436 ALA B O 1
ATOM 7061 N N . LEU B 1 437 ? -26.969 -12.805 -13.898 1 85.06 437 LEU B N 1
ATOM 7062 C CA . LEU B 1 437 ? -26.609 -12.836 -15.312 1 85.06 437 LEU B CA 1
ATOM 7063 C C . LEU B 1 437 ? -26.969 -14.195 -15.922 1 85.06 437 LEU B C 1
ATOM 7065 O O . LEU B 1 437 ? -27.375 -14.266 -17.078 1 85.06 437 LEU B O 1
ATOM 7069 N N . MET B 1 438 ? -26.734 -15.18 -15.156 1 87.12 438 MET B N 1
ATOM 7070 C CA . MET B 1 438 ? -27.047 -16.531 -15.625 1 87.12 438 MET B CA 1
ATOM 7071 C C . MET B 1 438 ? -28.547 -16.688 -15.891 1 87.12 438 MET B C 1
ATOM 7073 O O . MET B 1 438 ? -28.938 -17.234 -16.906 1 87.12 438 MET B O 1
ATOM 7077 N N . GLU B 1 439 ? -29.281 -16.156 -14.984 1 87.5 439 GLU B N 1
ATOM 7078 C CA . GLU B 1 439 ? -30.734 -16.219 -15.148 1 87.5 439 GLU B CA 1
ATOM 7079 C C . GLU B 1 439 ? -31.188 -15.406 -16.359 1 87.5 439 GLU B C 1
ATOM 7081 O O . GLU B 1 439 ? -32.062 -15.852 -17.109 1 87.5 439 GLU B O 1
ATOM 7086 N N . HIS B 1 440 ? -30.625 -14.312 -16.5 1 88.31 440 HIS B N 1
ATOM 7087 C CA . HIS B 1 440 ? -30.969 -13.453 -17.625 1 88.31 440 HIS B CA 1
ATOM 7088 C C . HIS B 1 440 ? -30.578 -14.102 -18.953 1 88.31 440 HIS B C 1
ATOM 7090 O O . HIS B 1 440 ? -31.375 -14.125 -19.891 1 88.31 440 HIS B O 1
ATOM 7096 N N . ALA B 1 441 ? -29.453 -14.625 -18.984 1 87.75 441 ALA B N 1
ATOM 7097 C CA . ALA B 1 441 ? -28.969 -15.266 -20.203 1 87.75 441 ALA B CA 1
ATOM 7098 C C . ALA B 1 441 ? -29.797 -16.5 -20.547 1 87.75 441 ALA B C 1
ATOM 7100 O O . ALA B 1 441 ? -30.109 -16.766 -21.703 1 87.75 441 ALA B O 1
ATOM 7101 N N . ALA B 1 442 ? -30.094 -17.188 -19.547 1 87.38 442 ALA B N 1
ATOM 7102 C CA . ALA B 1 442 ? -30.906 -18.391 -19.75 1 87.38 442 ALA B CA 1
ATOM 7103 C C . ALA B 1 442 ? -32.281 -18.047 -20.266 1 87.38 442 ALA B C 1
ATOM 7105 O O . ALA B 1 442 ? -32.844 -18.781 -21.094 1 87.38 442 ALA B O 1
ATOM 7106 N N . SER B 1 443 ? -32.781 -16.953 -19.781 1 87.38 443 SER B N 1
ATOM 7107 C CA . SER B 1 443 ? -34.094 -16.516 -20.25 1 87.38 443 SER B CA 1
ATOM 7108 C C . SER B 1 443 ? -34.062 -16.141 -21.719 1 87.38 443 SER B C 1
ATOM 7110 O O . SER B 1 443 ? -35.031 -16.422 -22.453 1 87.38 443 SER B O 1
ATOM 7112 N N . ILE B 1 444 ? -33.094 -15.602 -22.141 1 83.94 444 ILE B N 1
ATOM 7113 C CA . ILE B 1 444 ? -32.969 -15.195 -23.531 1 83.94 444 ILE B CA 1
ATOM 7114 C C . ILE B 1 444 ? -32.812 -16.438 -24.406 1 83.94 444 ILE B C 1
ATOM 7116 O O . ILE B 1 444 ? -33.406 -16.516 -25.484 1 83.94 444 ILE B O 1
ATOM 7120 N N . ARG B 1 445 ? -32.062 -17.312 -23.953 1 83.94 445 ARG B N 1
ATOM 7121 C CA . ARG B 1 445 ? -31.844 -18.531 -24.719 1 83.94 445 ARG B CA 1
ATOM 7122 C C . ARG B 1 445 ? -33.125 -19.328 -24.891 1 83.94 445 ARG B C 1
ATOM 7124 O O . ARG B 1 445 ? -33.375 -19.875 -25.969 1 83.94 445 ARG B O 1
ATOM 7131 N N . ASN B 1 446 ? -33.875 -19.375 -23.859 1 81.69 446 ASN B N 1
ATOM 7132 C CA . ASN B 1 446 ? -35.125 -20.125 -23.906 1 81.69 446 ASN B CA 1
ATOM 7133 C C . ASN B 1 446 ? -36.156 -19.422 -24.781 1 81.69 446 ASN B C 1
ATOM 7135 O O . ASN B 1 446 ? -36.969 -20.094 -25.422 1 81.69 446 ASN B O 1
ATOM 7139 N N . SER B 1 447 ? -36.094 -18.125 -24.781 1 76.62 447 SER B N 1
ATOM 7140 C CA . SER B 1 447 ? -37.031 -17.391 -25.625 1 76.62 447 SER B CA 1
ATOM 7141 C C . SER B 1 447 ? -36.656 -17.531 -27.094 1 76.62 447 SER B C 1
ATOM 7143 O O . SER B 1 447 ? -37.531 -17.531 -27.969 1 76.62 447 SER B O 1
ATOM 7145 N N . SER B 1 448 ? -35.469 -17.625 -27.375 1 69 448 SER B N 1
ATOM 7146 C CA . SER B 1 448 ? -35.031 -17.781 -28.766 1 69 448 SER B CA 1
ATOM 7147 C C . SER B 1 448 ? -35.312 -19.203 -29.266 1 69 448 SER B C 1
ATOM 7149 O O . SER B 1 448 ? -35.469 -19.422 -30.469 1 69 448 SER B O 1
ATOM 7151 N N . SER B 1 449 ? -35.25 -20.141 -28.453 1 62.81 449 SER B N 1
ATOM 7152 C CA . SER B 1 449 ? -35.562 -21.5 -28.859 1 62.81 449 SER B CA 1
ATOM 7153 C C . SER B 1 449 ? -37.062 -21.672 -29.172 1 62.81 449 SER B C 1
ATOM 7155 O O . SER B 1 449 ? -37.438 -22.562 -29.922 1 62.81 449 SER B O 1
ATOM 7157 N N . ASP B 1 450 ? -37.938 -20.875 -28.594 1 55.97 450 ASP B N 1
ATOM 7158 C CA . ASP B 1 450 ? -39.375 -20.938 -28.859 1 55.97 450 ASP B CA 1
ATOM 7159 C C . ASP B 1 450 ? -39.719 -20.25 -30.188 1 55.97 450 ASP B C 1
ATOM 7161 O O . ASP B 1 450 ? -40.812 -20.375 -30.688 1 55.97 450 ASP B O 1
ATOM 7165 N N . LEU B 1 451 ? -38.812 -19.5 -30.75 1 43.44 451 LEU B N 1
ATOM 7166 C CA . LEU B 1 451 ? -39.094 -18.969 -32.094 1 43.44 451 LEU B CA 1
ATOM 7167 C C . LEU B 1 451 ? -38.531 -19.891 -33.156 1 43.44 451 LEU B C 1
ATOM 7169 O O . LEU B 1 451 ? -37.406 -20.391 -33 1 43.44 451 LEU B O 1
#

Organism: Aspergillus candidus (NCBI:txid41067)

Nearest PDB structures (foldseek):
  7sqc-assembly1_R0  TM=1.691E-01  e=4.235E+00  Chlamydomonas reinhardtii
  1zu2-assembly1_A  TM=4.405E-01  e=5.976E+00  Arabidopsis thaliana
  7sqc-assembly1_R0  TM=1.692E-01  e=5.518E+00  Chlamydomonas reinhardtii

Foldseek 3Di:
DPPPCPDDPDDPPPPPPDPPPPVPPPPPPPPPPPLLPLDDALQLLVVLLVLLVVQPCLQQVLDLSVVLVVLSVVVNPVDPPDQLLSQLLSLLSNLLSLLLDDQVRCCVRVVDGSVVSNVSSLVSNVVSLVVVPLQQDLDLSSLSSLLSSLLSCLLVDPDLVVSQVSLVSSVVSLVVNPLLEQCPPPPAFPNVSLSSLSSVLSSLVSQCQSQVVVVHDGPCLPPHGDRDHHAQAESVQGDRPDPDDRDGDFEHYSCLNVSLLSLLSVLQSVLVVVCVVVVCPLVNLQVSLVSLVVSLVVQLVVNCVRYLVRYDPPDPCNVVSVLCNNQVSLLSCLSSPPDDPVSLVVDDPVSLVVSLLSLLSNLVSLVVLCPDPVNPSHNSNSVSGPSVLSSLLSNLVCLLPDDDDPSNVSSCVSSVVSVVPPDCVSCDPSNVSSVVSVVNSVVNVVVVVVD/DDPPCPDDPDDPDPPPPDPPPPVPPPPPPPPVVPLPPLDDALQLLVVLLVLLVVQPCLQQVLDLSVVLVVLSVVVNPVDPPDQLLSQLLSLLSNLLSLLLDDQVRCCVRVVDGSVVSNVSSLVSNVVSLVSVPLQQDLDLSSLSSLLSSLLSCLLVDPDLVVSQVSLVSSVVSLVVNPLLEQCPPPPAFPVVSLSSQSSVLSSLVSQCQSQVVVPHDGPCLPPHGDRDHHAQAESVQGDRPDPDDRDGDFEHYSCLNVSLLSLLSVLQSVLVVVCVVVVCPLVNLQVSLVSLVVSLVVQLVVNCVRYLVRYDPPDPCNVVSVLCNNQVSLLSSLQSPPDDPVSLVVDDPVSLVVNLLSLLSNLVSLVVLCPDPVNPSHNSNSVSGPSVLSSLLSNLVCLLPDDDDPSNVSSCVSSVVSVVPPDCVSCDPSNVSSVVSVVNSVVNVVVVVVD

Radius of gyration: 30.47 Å; Cα contacts (8 Å, |Δi|>4): 958; chains: 2; bounding box: 80×81×71 Å

pLDDT: mean 78.07, std 20.07, range [19.08, 98.38]

InterPro domains:
  IPR007219 Xylanolytic transcriptional activator, regulatory domain [PF04082] (50-246)
  IPR007219 Xylanolytic transcriptional activator, regulatory domain [SM00906] (163-236)

Sequence (902 aa):
MVETAMGHIPRLQEYRPGSSRSGGRLTEAGATSPVWNVIPTPTQAFILWELYCDNVAPVIPLLHKPSICSLLMDSASAGDSLDPVTKSLLLAVCLSAVVTMTPAQCLRDLGASLPSIVRCYRDALQNALNDAKLWSTRNTTLLQAAALYITAIRNHTEDPAYVWALLAVIIRRALNTGLHRDAAALRVSQLEVEMRRRLWWHLCLLDQRASEDQGTSPELLPVSSNVRLPLNVNDDDILPTSTLPIQERIGVTDMTFANIRYESIRAVWDMRRELESRRCAPHRQCRCIDMCSDTSARLFSRLHRDYISHFNPDHPLVRWYVGIARVVPKVTFVIHHPFSRDQMTDLPLDLLDGFFMTAVEAVEFCRFIETCTLTAKWRWHFRQSSTRWHLLTFLLTELCVRPPCPSVDRAWLAVSAAYREWDLAVAGKEWQTVTALMEHAASIRNSSSDLMVETAMGHIPRLQEYRPGSSRSGGRLTEAGATSPVWNVIPTPTQAFILWELYCDNVAPVIPLLHKPSICSLLMDSASAGDSLDPVTKSLLLAVCLSAVVTMTPAQCLRDLGASLPSIVRCYRDALQNALNDAKLWSTRNTTLLQAAALYITAIRNHTEDPAYVWALLAVIIRRALNTGLHRDAAALRVSQLEVEMRRRLWWHLCLLDQRASEDQGTSPELLPVSSNVRLPLNVNDDDILPTSTLPIQERIGVTDMTFANIRYESIRAVWDMRRELESRRCAPHRQCRCIDMCSDTSARLFSRLHRDYISHFNPDHPLVRWYVGIARVVPKVTFVIHHPFSRDQMTDLPLDLLDGFFMTAVEAVEFCRFIETCTLTAKWRWHFRQSSTRWHLLTFLLTELCVRPPCPSVDRAWLAVSAAYREWDLAVAGKEWQTVTALMEHAASIRNSSSDL